Protein AF-A0A0E0GTB2-F1 (afdb_monomer_lite)

pLDDT: mean 70.26, std 20.54, range [19.84, 97.88]

Secondary structure (DSSP, 8-state):
------------------------------------------EEEEEE-TTB-SEEEEEEEEEEEEEETTTTEEEEEEEE--SS-TTTS-EEEEE--TTTB-THHHHHTSSSSEEE------SSPPPEEE-TT-GGGTSEEEEE--STTSTT-EESSGGGG-EEHHHHHHHHHHHHHHHHHH-GGGTTSEEEEEEETTHHHHHHHHHHHHHHTTTSS---EEEEEEEES---SSHHHHHTHHHHHHHTTSS-HHHHHHHHHHHTT-SSS--SHHHHHHHHHHHHHHTTS-SS-TTS-------PPPSSS--S-SHHHHHHHHT--HHHHHHHHHHHHHTSHHHHHHTTPPTTT-SS--SB-TT--EE---S-SHHHHHHHHHTT-EEEEEEETT-SSS-HHHHHHHHHTT-PPEEEEEEEEEETTEEEEEEEEETTTEEEEEE---TTS-GGGTHHHHHHTTS---------------------------------------EEEEE---TTSSSS-SS-EEEEEEEEEGGGTEEEEEEEE--SS-TTTS--EEEE-SSTTB-THHHHHHHTTS----------EEEE-GGGGGTHHHHHHHHHH-----------PPPPPGGGGSS-TT-TTS------S-----------TT-GGGTT-SSPPPPPPTTSTHHHHHHHHHHTTSHHHHHHTT--TTT-SS--TB--SSS------S--HHHHHHHHHTT--EEEEEETT-SSS-HHHHHHHHHHT-PPEEEEEEEEEETTEEEEEEEEESTTEEEEEETT--TTHHHH-HHHHHHHHHHHHTT--S--------------------EEEEE-TTB-SEEEEEEEEEEEEEETTTTEEEEEEEE--SS-TTTSPEEEEE-SSTTB-THHHHHHSSSSEEE------SSPPPEEE-TT-GGGTSEEEEE--STTSTT-B-SSGGGG-EEHHHHHHHHHHHHHHHHHH-GGGTTS-EEEEEESS--SSEEEES----HHHHHHTHHHHHHHTTSS-HHHHHHHHHHHTT-SSS-SSHHHHHHHHHHHHHHTTS-TT-TTSPPPPP-SSPPPPTT--HHHHHHHHTT--S-SSPPPTT-TTHHHHHHHHHHH-HHHHHHTTPPTTT-SS--SB-TTTS-EE-----SHHHHHHHHTTT--EE-------SS-----SSEETT-SSS-HHHHHHHHHHTTPPEEEEEEEEEETTEEEEEEEEEGGGEEEEEETT--S-HHHH-HHHHHHHHHHHHTT---

Radius of gyration: 40.36 Å; chains: 1; bounding box: 102×98×115 Å

InterPro domains:
  IPR001563 Peptidase S10, serine carboxypeptidase [PF00450] (50-444)
  IPR001563 Peptidase S10, serine carboxypeptidase [PF00450] (511-571)
  IPR001563 Peptidase S10, serine carboxypeptidase [PF00450] (631-813)
  IPR001563 Peptidase S10, serine carboxypeptidase [PF00450] (845-996)
  IPR001563 Peptidase S10, serine carboxypeptidase [PR00724] (131-143)
  IPR001563 Peptidase S10, serine carboxypeptidase [PR00724] (144-154)
  IPR001563 Peptidase S10, serine carboxypeptidase [PR00724] (179-204)
  IPR001563 Peptidase S10, serine carboxypeptidase [PR00724] (785-798)
  IPR001563 Peptidase S10, serine carboxypeptidase [PTHR11802] (47-445)
  IPR029058 Alpha/Beta hydrolase fold [G3DSA:3.40.50.1820] (40-307)
  IPR029058 Alpha/Beta hydrolase fold [G3DSA:3.40.50.1820] (500-570)
  IPR029058 Alpha/Beta hydrolase fold [G3DSA:3.40.50.1820] (571-614)
  IPR029058 Alpha/Beta hydrolase fold [G3DSA:3.40.50.1820] (835-1077)
  IPR029058 Alpha/Beta hydrolase fold [SSF53474] (42-444)
  IPR029058 Alpha/Beta hydrolase fold [SSF53474] (507-814)
  IPR029058 Alpha/Beta hydrolase fold [SSF53474] (837-1266)

Structure (mmCIF, N/CA/C/O backbone):
data_AF-A0A0E0GTB2-F1
#
_entry.id   AF-A0A0E0GTB2-F1
#
loop_
_atom_site.group_PDB
_atom_site.id
_atom_site.type_symbol
_atom_site.label_atom_id
_atom_site.label_alt_id
_atom_site.label_comp_id
_atom_site.label_asym_id
_atom_site.label_entity_id
_atom_site.label_seq_id
_atom_site.pdbx_PDB_ins_code
_atom_site.Cartn_x
_atom_site.Cartn_y
_atom_site.Cartn_z
_atom_site.occupancy
_atom_site.B_iso_or_equiv
_atom_site.auth_seq_id
_atom_site.auth_comp_id
_atom_site.auth_asym_id
_atom_site.auth_atom_id
_atom_site.pdbx_PDB_model_num
ATOM 1 N N . MET A 1 1 ? -42.560 -62.073 10.659 1.00 27.88 1 MET A N 1
ATOM 2 C CA . MET A 1 1 ? -41.202 -62.583 10.951 1.00 27.88 1 MET A CA 1
ATOM 3 C C . MET A 1 1 ? -40.389 -61.408 11.492 1.00 27.88 1 MET A C 1
ATOM 5 O O . MET A 1 1 ? -40.547 -60.334 10.932 1.00 27.88 1 MET A O 1
ATOM 9 N N . VAL A 1 2 ? -39.788 -61.471 12.693 1.00 25.89 2 VAL A N 1
ATOM 10 C CA . VAL A 1 2 ? -38.714 -62.403 13.148 1.00 25.89 2 VAL A CA 1
ATOM 11 C C . VAL A 1 2 ? -37.404 -62.015 12.456 1.00 25.89 2 VAL A C 1
ATOM 13 O O . VAL A 1 2 ? -37.395 -62.011 11.230 1.00 25.89 2 VAL A O 1
ATOM 16 N N . LEU A 1 3 ? -36.291 -61.706 13.132 1.00 22.95 3 LEU A N 1
ATOM 17 C CA . LEU A 1 3 ? -35.938 -61.477 14.561 1.00 22.95 3 LEU A CA 1
ATOM 18 C C . LEU A 1 3 ? -34.580 -60.697 14.487 1.00 22.95 3 LEU A C 1
ATOM 20 O O . LEU A 1 3 ? -33.897 -60.818 13.473 1.00 22.95 3 LEU A O 1
ATOM 24 N N . GLU A 1 4 ? -34.141 -59.773 15.350 1.00 27.67 4 GLU A N 1
ATOM 25 C CA . GLU A 1 4 ? -34.080 -59.757 16.823 1.00 27.67 4 GLU A CA 1
ATOM 26 C C . GLU A 1 4 ? -33.247 -60.936 17.396 1.00 27.67 4 GLU A C 1
ATOM 28 O O . GLU A 1 4 ? -33.248 -62.018 16.822 1.00 27.67 4 GLU A O 1
ATOM 33 N N . LEU A 1 5 ? -32.586 -60.730 18.550 1.00 29.67 5 LEU A N 1
ATOM 34 C CA . LEU A 1 5 ? -31.930 -61.755 19.397 1.00 29.67 5 LEU A CA 1
ATOM 35 C C . LEU A 1 5 ? -30.606 -62.354 18.852 1.00 29.67 5 LEU A C 1
ATOM 37 O O . LEU A 1 5 ? -30.409 -62.460 17.649 1.00 29.67 5 LEU A O 1
ATOM 41 N N . LEU A 1 6 ? -29.629 -62.788 19.666 1.00 30.23 6 LEU A N 1
ATOM 42 C CA . LEU A 1 6 ? -29.334 -62.677 21.120 1.00 30.23 6 LEU A CA 1
ATOM 43 C C . LEU A 1 6 ? -27.781 -62.767 21.274 1.00 30.23 6 LEU A C 1
ATOM 45 O O . LEU A 1 6 ? -27.097 -62.845 20.259 1.00 30.23 6 LEU A O 1
ATOM 49 N N . THR A 1 7 ? -27.087 -62.684 22.418 1.00 28.75 7 THR A N 1
ATOM 50 C CA . THR A 1 7 ? -27.225 -63.230 23.797 1.00 28.75 7 THR A CA 1
ATOM 51 C C . THR A 1 7 ? -26.357 -62.386 24.763 1.00 28.75 7 THR A C 1
ATOM 53 O O . THR A 1 7 ? -25.374 -61.828 24.289 1.00 28.75 7 THR A O 1
ATOM 56 N N . MET A 1 8 ? -26.494 -62.291 26.098 1.00 26.95 8 MET A N 1
ATOM 57 C CA . MET A 1 8 ? -27.430 -62.724 27.171 1.00 26.95 8 MET A CA 1
ATOM 58 C C . MET A 1 8 ? -27.003 -61.957 28.476 1.00 26.95 8 MET A C 1
ATOM 60 O O . MET A 1 8 ? -26.017 -61.231 28.421 1.00 26.95 8 MET A O 1
ATOM 64 N N . ALA A 1 9 ? -27.628 -62.005 29.669 1.00 25.58 9 ALA A N 1
ATOM 65 C CA . ALA A 1 9 ? -28.640 -62.899 30.258 1.00 25.58 9 ALA A CA 1
ATOM 66 C C . ALA A 1 9 ? -29.547 -62.192 31.311 1.00 25.58 9 ALA A C 1
ATOM 68 O O . ALA A 1 9 ? -29.126 -61.207 31.898 1.00 25.58 9 ALA A O 1
ATOM 69 N N . ALA A 1 10 ? -30.732 -62.782 31.571 1.00 27.25 10 ALA A N 1
ATOM 70 C CA . ALA A 1 10 ? -31.479 -62.941 32.852 1.00 27.25 10 ALA A CA 1
ATOM 71 C C . ALA A 1 10 ? -31.455 -61.815 33.938 1.00 27.25 10 ALA A C 1
ATOM 73 O O . ALA A 1 10 ? -30.392 -61.394 34.365 1.00 27.25 10 ALA A O 1
ATOM 74 N N . HIS A 1 11 ? -32.566 -61.387 34.582 1.00 26.95 11 HIS A N 1
ATOM 75 C CA . HIS A 1 11 ? -33.835 -62.075 34.959 1.00 26.95 11 HIS A CA 1
ATOM 76 C C . HIS A 1 11 ? -34.868 -61.042 35.571 1.00 26.95 11 HIS A C 1
ATOM 78 O O . HIS A 1 11 ? -34.534 -59.866 35.601 1.00 26.95 11 HIS A O 1
ATOM 84 N N . ARG A 1 12 ? -36.099 -61.296 36.097 1.00 27.23 12 ARG A N 1
ATOM 85 C CA . ARG A 1 12 ? -36.894 -62.526 36.391 1.00 27.23 12 ARG A CA 1
ATOM 86 C C . ARG A 1 12 ? -38.449 -62.412 36.215 1.00 27.23 12 ARG A C 1
ATOM 88 O O . ARG A 1 12 ? -38.920 -62.692 35.122 1.00 27.23 12 ARG A O 1
ATOM 95 N N . VAL A 1 13 ? -39.236 -62.149 37.282 1.00 28.22 13 VAL A N 1
ATOM 96 C CA . VAL A 1 13 ? -40.720 -62.328 37.479 1.00 28.22 13 VAL A CA 1
ATOM 97 C C . VAL A 1 13 ? -41.181 -61.408 38.649 1.00 28.22 13 VAL A C 1
ATOM 99 O O . VAL A 1 13 ? -40.336 -61.149 39.499 1.00 28.22 13 VAL A O 1
ATOM 102 N N . GLY A 1 14 ? -42.426 -60.912 38.845 1.00 25.09 14 GLY A N 1
ATOM 103 C CA . GLY A 1 14 ? -43.698 -60.917 38.073 1.00 25.09 14 GLY A CA 1
ATOM 104 C C . GLY A 1 14 ? -44.987 -60.893 38.965 1.00 25.09 14 GLY A C 1
ATOM 105 O O . GLY A 1 14 ? -44.899 -61.277 40.125 1.00 25.09 14 GLY A O 1
ATOM 106 N N . ARG A 1 15 ? -46.172 -60.535 38.398 1.00 27.17 15 ARG A N 1
ATOM 107 C CA . ARG A 1 15 ? -47.558 -60.416 39.001 1.00 27.17 15 ARG A CA 1
ATOM 108 C C . ARG A 1 15 ? -47.811 -59.172 39.903 1.00 27.17 15 ARG A C 1
ATOM 110 O O . ARG A 1 15 ? -46.944 -58.812 40.681 1.00 27.17 15 ARG A O 1
ATOM 117 N N . CYS A 1 16 ? -48.842 -58.327 39.680 1.00 23.19 16 CYS A N 1
ATOM 118 C CA . CYS A 1 16 ? -50.318 -58.430 39.910 1.00 23.19 16 CYS A CA 1
ATOM 119 C C . CYS A 1 16 ? -50.726 -58.502 41.403 1.00 23.19 16 CYS A C 1
ATOM 121 O O . CYS A 1 16 ? -50.094 -59.259 42.125 1.00 23.19 16 CYS A O 1
ATOM 123 N N . MET A 1 17 ? -51.808 -57.894 41.929 1.00 26.00 17 MET A N 1
ATOM 124 C CA . MET A 1 17 ? -52.793 -56.848 41.526 1.00 26.00 17 MET A CA 1
ATOM 125 C C . MET A 1 17 ? -53.759 -56.652 42.740 1.00 26.00 17 MET A C 1
ATOM 127 O O . MET A 1 17 ? -53.984 -57.651 43.415 1.00 26.00 17 MET A O 1
ATOM 131 N N . LEU A 1 18 ? -54.358 -55.457 42.978 1.00 26.78 18 LEU A N 1
ATOM 132 C CA . LEU A 1 18 ? -55.749 -55.191 43.487 1.00 26.78 18 LEU A CA 1
ATOM 133 C C . LEU A 1 18 ? -55.927 -54.023 44.507 1.00 26.78 18 LEU A C 1
ATOM 135 O O . LEU A 1 18 ? -55.337 -54.024 45.578 1.00 26.78 18 LEU A O 1
ATOM 139 N N . LEU A 1 19 ? -56.909 -53.159 44.188 1.00 26.16 19 LEU A N 1
ATOM 140 C CA . LEU A 1 19 ? -57.889 -52.460 45.059 1.00 26.16 19 LEU A CA 1
ATOM 141 C C . LEU A 1 19 ? -57.499 -51.318 46.045 1.00 26.16 19 LEU A C 1
ATOM 143 O O . LEU A 1 19 ? -56.348 -51.007 46.315 1.00 26.16 19 LEU A O 1
ATOM 147 N N . GLN A 1 20 ? -58.563 -50.617 46.461 1.00 28.20 20 GLN A N 1
ATOM 148 C CA . GLN A 1 20 ? -58.746 -49.248 46.999 1.00 28.20 20 GLN A CA 1
ATOM 149 C C . GLN A 1 20 ? -59.706 -49.312 48.232 1.00 28.20 20 GLN A C 1
ATOM 151 O O . GLN A 1 20 ? -60.254 -50.396 48.447 1.00 28.20 20 GLN A O 1
ATOM 156 N N . PRO A 1 21 ? -60.156 -48.213 48.903 1.00 47.59 21 PRO A N 1
ATOM 157 C CA . PRO A 1 21 ? -59.583 -46.898 49.310 1.00 47.59 21 PRO A CA 1
ATOM 158 C C . PRO A 1 21 ? -59.971 -46.603 50.820 1.00 47.59 21 PRO A C 1
ATOM 160 O O . PRO A 1 21 ? -59.953 -47.580 51.566 1.00 47.59 21 PRO A O 1
ATOM 163 N N . PRO A 1 22 ? -60.437 -45.420 51.348 1.00 50.75 22 PRO A N 1
ATOM 164 C CA . PRO A 1 22 ? -60.304 -43.978 50.999 1.00 50.75 22 PRO A CA 1
ATOM 165 C C . PRO A 1 22 ? -60.128 -42.942 52.187 1.00 50.75 22 PRO A C 1
ATOM 167 O O . PRO A 1 22 ? -60.249 -43.288 53.354 1.00 50.75 22 PRO A O 1
ATOM 170 N N . ARG A 1 23 ? -60.077 -41.630 51.829 1.00 34.75 23 ARG A N 1
ATOM 171 C CA . ARG A 1 23 ? -60.582 -40.386 52.523 1.00 34.75 23 ARG A CA 1
ATOM 172 C C . ARG A 1 23 ? -59.773 -39.597 53.600 1.00 34.75 23 ARG A C 1
ATOM 174 O O . ARG A 1 23 ? -59.621 -40.063 54.714 1.00 34.75 23 ARG A O 1
ATOM 181 N N . LEU A 1 24 ? -59.564 -38.297 53.268 1.00 32.06 24 LEU A N 1
ATOM 182 C CA . LEU A 1 24 ? -59.537 -37.037 54.080 1.00 32.06 24 LEU A CA 1
ATOM 183 C C . LEU A 1 24 ? -58.526 -36.900 55.253 1.00 32.06 24 LEU A C 1
ATOM 185 O O . LEU A 1 24 ? -58.187 -37.880 55.891 1.00 32.06 24 LEU A O 1
ATOM 189 N N . ALA A 1 25 ? -58.022 -35.714 55.642 1.00 30.59 25 ALA A N 1
ATOM 190 C CA . ALA A 1 25 ? -58.088 -34.320 55.133 1.00 30.59 25 ALA A CA 1
ATOM 191 C C . ALA A 1 25 ? -56.631 -33.740 55.080 1.00 30.59 25 ALA A C 1
ATOM 193 O O . ALA A 1 25 ? -55.696 -34.512 55.250 1.00 30.59 25 ALA A O 1
ATOM 194 N N . THR A 1 26 ? -56.266 -32.472 54.822 1.00 33.72 26 THR A N 1
ATOM 195 C CA . THR A 1 26 ? -56.900 -31.142 54.990 1.00 33.72 26 THR A CA 1
ATOM 196 C C . THR A 1 26 ? -56.107 -30.127 54.146 1.00 33.72 26 THR A C 1
ATOM 198 O O . THR A 1 26 ? -54.883 -30.183 54.202 1.00 33.72 26 THR A O 1
ATOM 201 N N . CYS A 1 27 ? -56.728 -29.197 53.398 1.00 31.20 27 CYS A N 1
ATOM 202 C CA . CYS A 1 27 ? -55.961 -28.169 52.659 1.00 31.20 27 CYS A CA 1
ATOM 203 C C . CYS A 1 27 ? -56.794 -26.943 52.197 1.00 31.20 27 CYS A C 1
ATOM 205 O O . CYS A 1 27 ? -57.040 -26.779 51.005 1.00 31.20 27 CYS A O 1
ATOM 207 N N . VAL A 1 28 ? -57.241 -26.075 53.121 1.00 41.31 28 VAL A N 1
ATOM 208 C CA . VAL A 1 28 ? -57.854 -24.765 52.784 1.00 41.31 28 VAL A CA 1
ATOM 209 C C . VAL A 1 28 ? -57.430 -23.678 53.784 1.00 41.31 28 VAL A C 1
ATOM 211 O O . VAL A 1 28 ? -58.126 -23.422 54.760 1.00 41.31 28 VAL A O 1
ATOM 214 N N . LEU A 1 29 ? -56.288 -23.035 53.525 1.00 39.75 29 LEU A N 1
ATOM 215 C CA . LEU A 1 29 ? -55.985 -21.634 53.866 1.00 39.75 29 LEU A CA 1
ATOM 216 C C . LEU A 1 29 ? -54.741 -21.190 53.061 1.00 39.75 29 LEU A C 1
ATOM 218 O O . LEU A 1 29 ? -54.110 -22.025 52.420 1.00 39.75 29 LEU A O 1
ATOM 222 N N . PHE A 1 30 ? -54.407 -19.894 53.070 1.00 36.19 30 PHE A N 1
ATOM 223 C CA . PHE A 1 30 ? -53.343 -19.276 52.247 1.00 36.19 30 PHE A CA 1
ATOM 224 C C . PHE A 1 30 ? -53.576 -19.249 50.721 1.00 36.19 30 PHE A C 1
ATOM 226 O O . PHE A 1 30 ? -52.642 -19.290 49.926 1.00 36.19 30 PHE A O 1
ATOM 233 N N . LEU A 1 31 ? -54.823 -19.012 50.309 1.00 42.84 31 LEU A N 1
ATOM 234 C CA . LEU A 1 31 ? -55.091 -18.184 49.127 1.00 42.84 31 LEU A CA 1
ATOM 235 C C . LEU A 1 31 ? -55.251 -16.729 49.595 1.00 42.84 31 LEU A C 1
ATOM 237 O O . LEU A 1 31 ? -56.334 -16.402 50.068 1.00 42.84 31 LEU A O 1
ATOM 241 N N . LEU A 1 32 ? -54.182 -15.912 49.519 1.00 46.91 32 LEU A N 1
ATOM 242 C CA . LEU A 1 32 ? -54.175 -14.425 49.423 1.00 46.91 32 LEU A CA 1
ATOM 243 C C . LEU A 1 32 ? -52.769 -13.809 49.664 1.00 46.91 32 LEU A C 1
ATOM 245 O O . LEU A 1 32 ? -52.569 -13.025 50.582 1.00 46.91 32 LEU A O 1
ATOM 249 N N . LEU A 1 33 ? -51.791 -14.176 48.831 1.00 41.38 33 LEU A N 1
ATOM 250 C CA . LEU A 1 33 ? -50.590 -13.405 48.432 1.00 41.38 33 LEU A CA 1
ATOM 251 C C . LEU A 1 33 ? -49.922 -14.270 47.337 1.00 41.38 33 LEU A C 1
ATOM 253 O O . LEU A 1 33 ? -49.753 -15.465 47.582 1.00 41.38 33 LEU A O 1
ATOM 257 N N . PRO A 1 34 ? -49.638 -13.754 46.123 1.00 38.62 34 PRO A N 1
ATOM 258 C CA . PRO A 1 34 ? -48.756 -12.605 45.945 1.00 38.62 34 PRO A CA 1
ATOM 259 C C . PRO A 1 34 ? -49.259 -11.557 44.931 1.00 38.62 34 PRO A C 1
ATOM 261 O O . PRO A 1 34 ? -49.340 -11.792 43.728 1.00 38.62 34 PRO A O 1
ATOM 264 N N . LEU A 1 35 ? -49.470 -10.342 45.428 1.00 44.25 35 LEU A N 1
ATOM 265 C CA . LEU A 1 35 ? -49.082 -9.120 44.719 1.00 44.25 35 LEU A CA 1
ATOM 266 C C . LEU A 1 35 ? -47.790 -8.619 45.388 1.00 44.25 35 LEU A C 1
ATOM 268 O O . LEU A 1 35 ? -47.546 -8.972 46.541 1.00 44.25 35 LEU A O 1
ATOM 272 N N . LEU A 1 36 ? -46.992 -7.810 44.681 1.00 39.97 36 LEU A N 1
ATOM 273 C CA . LEU A 1 36 ? -45.610 -7.422 45.034 1.00 39.97 36 LEU A CA 1
ATOM 274 C C . LEU A 1 36 ? -44.546 -8.515 44.788 1.00 39.97 36 LEU A C 1
ATOM 276 O O . LEU A 1 36 ? -43.891 -9.007 45.703 1.00 39.97 36 LEU A O 1
ATOM 280 N N . LEU A 1 37 ? -44.304 -8.807 43.508 1.00 34.34 37 LEU A N 1
ATOM 281 C CA . LEU A 1 37 ? -42.946 -9.050 43.007 1.00 34.34 37 LEU A CA 1
ATOM 282 C C . LEU A 1 37 ? -42.541 -7.828 42.158 1.00 34.34 37 LEU A C 1
ATOM 284 O O . LEU A 1 37 ? -43.410 -7.297 41.459 1.00 34.34 37 LEU A O 1
ATOM 288 N N . PRO A 1 38 ? -41.281 -7.351 42.206 1.00 35.78 38 PRO A N 1
ATOM 289 C CA . PRO A 1 38 ? -40.823 -6.261 41.345 1.00 35.78 38 PRO A CA 1
ATOM 290 C C . PRO A 1 38 ? -40.918 -6.614 39.855 1.00 35.78 38 PRO A C 1
ATOM 292 O O . PRO A 1 38 ? -40.890 -7.786 39.476 1.00 35.78 38 PRO A O 1
ATOM 295 N N . CYS A 1 39 ? -40.997 -5.593 39.001 1.00 29.55 39 CYS A N 1
ATOM 296 C CA . CYS A 1 39 ? -40.981 -5.775 37.551 1.00 29.55 39 CYS A CA 1
ATOM 297 C C . CYS A 1 39 ? -39.612 -6.326 37.109 1.00 29.55 39 CYS A C 1
ATOM 299 O O . CYS A 1 39 ? -38.608 -5.621 37.202 1.00 29.55 39 CYS A O 1
ATOM 301 N N . SER A 1 40 ? -39.567 -7.583 36.660 1.00 37.06 40 SER A N 1
ATOM 302 C CA . SER A 1 40 ? -38.350 -8.209 36.124 1.00 37.06 40 SER A CA 1
ATOM 303 C C . SER A 1 40 ? -38.022 -7.648 34.734 1.00 37.06 40 SER A C 1
ATOM 305 O O . SER A 1 40 ? -38.930 -7.321 33.963 1.00 37.06 40 SER A O 1
ATOM 307 N N . ALA A 1 41 ? -36.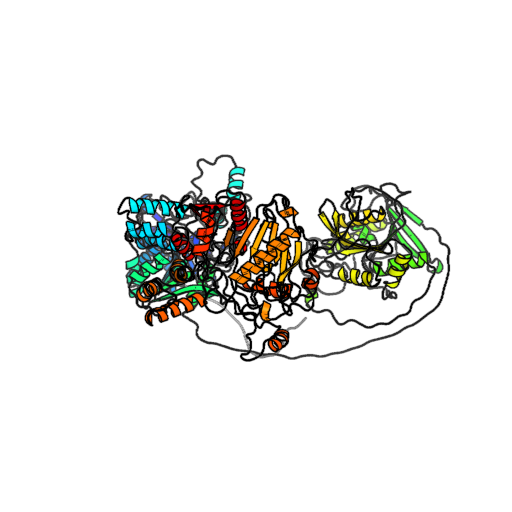732 -7.497 34.424 1.00 46.50 41 ALA A N 1
ATOM 308 C CA . ALA A 1 41 ? -36.284 -6.832 33.206 1.00 46.50 41 ALA A CA 1
ATOM 309 C C . ALA A 1 41 ? -36.746 -7.562 31.932 1.00 46.50 41 ALA A C 1
ATOM 311 O O . ALA A 1 41 ? -36.651 -8.781 31.802 1.00 46.50 41 ALA A O 1
ATOM 312 N N . SER A 1 42 ? -37.221 -6.796 30.946 1.00 55.38 42 SER A N 1
ATOM 313 C CA . SER A 1 42 ? -37.676 -7.340 29.664 1.00 55.38 42 SER A CA 1
ATOM 314 C C . SER A 1 42 ? -36.485 -7.576 28.726 1.00 55.38 42 SER A C 1
ATOM 316 O O . SER A 1 42 ? -36.210 -6.769 27.835 1.00 55.38 42 SER A O 1
ATOM 318 N N . SER A 1 43 ? -35.761 -8.677 28.945 1.00 71.69 43 SER A N 1
ATOM 319 C CA . SER A 1 43 ? -34.797 -9.215 27.977 1.00 71.69 43 SER A CA 1
ATOM 320 C C . SER A 1 43 ? -35.498 -10.068 26.909 1.00 71.69 43 SER A C 1
ATOM 322 O O . SER A 1 43 ? -36.673 -10.437 27.026 1.00 71.69 43 SER A O 1
ATOM 324 N N . SER A 1 44 ? -34.814 -10.340 25.798 1.00 82.94 44 SER A N 1
ATOM 325 C CA . SER A 1 44 ? -35.336 -11.166 24.706 1.00 82.94 44 SER A CA 1
ATOM 326 C C . SER A 1 44 ? -34.217 -11.785 23.877 1.00 82.94 44 SER A C 1
ATOM 328 O O . SER A 1 44 ? -33.399 -11.077 23.295 1.00 82.94 44 SER A O 1
ATOM 330 N N . VAL A 1 45 ? -34.233 -13.116 23.764 1.00 92.31 45 VAL A N 1
ATOM 331 C CA . VAL A 1 45 ? -33.280 -13.876 22.943 1.00 92.31 45 VAL A CA 1
ATOM 332 C C . VAL A 1 45 ? -33.676 -13.802 21.468 1.00 92.31 45 VAL A C 1
ATOM 334 O O . VAL A 1 45 ? -34.759 -14.230 21.059 1.00 92.31 45 VAL A O 1
ATOM 337 N N . ILE A 1 46 ? -32.772 -13.275 20.651 1.00 94.38 46 ILE A N 1
ATOM 338 C CA . ILE A 1 46 ? -32.939 -13.044 19.221 1.00 94.38 46 ILE A CA 1
ATOM 339 C C . ILE A 1 46 ? -32.330 -14.218 18.451 1.00 94.38 46 ILE A C 1
ATOM 341 O O . ILE A 1 46 ? -31.135 -14.484 18.525 1.00 94.38 46 ILE A O 1
ATOM 345 N N . THR A 1 47 ? -33.153 -14.934 17.681 1.00 92.81 47 THR A N 1
ATOM 346 C CA . THR A 1 47 ? -32.699 -16.093 16.882 1.00 92.81 47 THR A CA 1
ATOM 347 C C . THR A 1 47 ? -32.486 -15.778 15.404 1.00 92.81 47 THR A C 1
ATOM 349 O O . THR A 1 47 ? -31.812 -16.539 14.715 1.00 92.81 47 THR A O 1
ATOM 352 N N . HIS A 1 48 ? -33.054 -14.678 14.911 1.00 94.06 48 HIS A N 1
ATOM 353 C CA . HIS A 1 48 ? -33.012 -14.249 13.514 1.00 94.06 48 HIS A CA 1
ATOM 354 C C . HIS A 1 48 ? -32.957 -12.719 13.471 1.00 94.06 48 HIS A C 1
ATOM 356 O O . HIS A 1 48 ? -33.665 -12.063 14.236 1.00 94.06 48 HIS A O 1
ATOM 362 N N . LEU A 1 49 ? -32.161 -12.155 12.560 1.00 94.94 49 LEU A N 1
ATOM 363 C CA . LEU A 1 49 ? -32.091 -10.712 12.321 1.00 94.94 49 LEU A CA 1
ATOM 364 C C . LEU A 1 49 ? -32.382 -10.393 10.848 1.00 94.94 49 LEU A C 1
ATOM 366 O O . LEU A 1 49 ? -31.826 -11.055 9.969 1.00 94.94 49 LEU A O 1
ATOM 370 N N . PRO A 1 50 ? -33.193 -9.362 10.549 1.00 93.88 50 PRO A N 1
ATOM 371 C CA . PRO A 1 50 ? -33.360 -8.855 9.191 1.00 93.88 50 PRO A CA 1
ATOM 372 C C . PRO A 1 50 ? -32.007 -8.541 8.535 1.00 93.88 50 PRO A C 1
ATOM 374 O O . PRO A 1 50 ? -31.127 -7.951 9.155 1.00 93.88 50 PRO A O 1
ATOM 377 N N . GLY A 1 51 ? -31.817 -8.954 7.282 1.00 90.25 51 GLY A N 1
ATOM 378 C CA . GLY A 1 51 ? -30.554 -8.770 6.554 1.00 90.25 51 GLY A CA 1
ATOM 379 C C . GLY A 1 51 ? -29.449 -9.785 6.886 1.00 90.25 51 GLY A C 1
ATOM 380 O O . GLY A 1 51 ? -28.508 -9.899 6.103 1.00 90.25 51 GLY A O 1
ATOM 381 N N . PHE A 1 52 ? -29.563 -10.565 7.969 1.00 93.19 52 PHE A N 1
ATOM 382 C CA . PHE A 1 52 ? -28.704 -11.726 8.230 1.00 93.19 52 PHE A CA 1
ATOM 383 C C . PHE A 1 52 ? -29.337 -12.987 7.615 1.00 93.19 52 PHE A C 1
ATOM 385 O O . PHE A 1 52 ? -30.543 -13.207 7.727 1.00 93.19 52 PHE A O 1
ATOM 392 N N . HIS A 1 53 ? -28.550 -13.826 6.937 1.00 90.62 53 HIS A N 1
ATOM 393 C CA . HIS A 1 53 ? -29.095 -14.997 6.242 1.00 90.62 53 HIS A CA 1
ATOM 394 C C . HIS A 1 53 ? -29.276 -16.205 7.178 1.00 90.62 53 HIS A C 1
ATOM 396 O O . HIS A 1 53 ? -28.320 -16.921 7.480 1.00 90.62 53 HIS A O 1
ATOM 402 N N . GLY A 1 54 ? -30.528 -16.482 7.551 1.00 91.00 54 GLY A N 1
ATOM 403 C CA . GLY A 1 54 ? -30.921 -17.651 8.343 1.00 91.00 54 GLY A CA 1
ATOM 404 C C . GLY A 1 54 ? -30.933 -17.393 9.852 1.00 91.00 54 GLY A C 1
ATOM 405 O O . GLY A 1 54 ? -31.011 -16.250 10.303 1.00 91.00 54 GLY A O 1
ATOM 406 N N . ARG A 1 55 ? -30.890 -18.473 10.639 1.00 92.38 55 ARG A N 1
ATOM 407 C CA . ARG A 1 55 ? -30.759 -18.402 12.101 1.00 92.38 55 ARG A CA 1
ATOM 408 C C . ARG A 1 55 ? -29.358 -17.903 12.469 1.00 92.38 55 ARG A C 1
ATOM 410 O O . ARG A 1 55 ? -28.384 -18.319 11.843 1.00 92.38 55 ARG A O 1
ATOM 417 N N . LEU A 1 56 ? -29.251 -17.057 13.492 1.00 93.62 56 LEU A N 1
ATOM 418 C CA . LEU A 1 56 ? -27.956 -16.622 14.021 1.00 93.62 56 LEU A CA 1
ATOM 419 C C . LEU A 1 56 ? -27.146 -17.836 14.530 1.00 93.62 56 LEU A C 1
ATOM 421 O O . LEU A 1 56 ? -27.720 -18.689 15.216 1.00 93.62 56 LEU A O 1
ATOM 425 N N . PRO A 1 57 ? -25.838 -17.934 14.214 1.00 92.31 57 PRO A N 1
ATOM 426 C CA . PRO A 1 57 ? -24.980 -19.020 14.696 1.00 92.31 57 PRO A CA 1
ATOM 427 C C . PRO A 1 57 ? -24.516 -18.822 16.152 1.00 92.31 57 PRO A C 1
ATOM 429 O O . PRO A 1 57 ? -24.080 -19.777 16.784 1.00 92.31 57 PRO A O 1
ATOM 432 N N . PHE A 1 58 ? -24.651 -17.604 16.684 1.00 93.69 58 PHE A N 1
ATOM 433 C CA . PHE A 1 58 ? -24.372 -17.213 18.067 1.00 93.69 58 PHE A CA 1
ATOM 434 C C . PHE A 1 58 ? -25.678 -16.880 18.808 1.00 93.69 58 PHE A C 1
ATOM 436 O O . PHE A 1 58 ? -26.696 -16.557 18.189 1.00 93.69 58 PHE A O 1
ATOM 443 N N . HIS A 1 59 ? -25.654 -16.933 20.140 1.00 95.00 59 HIS A N 1
ATOM 444 C CA . HIS A 1 59 ? -26.751 -16.440 20.975 1.00 95.00 59 HIS A CA 1
ATOM 445 C C . HIS A 1 59 ? -26.658 -14.915 21.080 1.00 95.00 59 HIS A C 1
ATOM 447 O O . HIS A 1 59 ? -25.650 -14.399 21.555 1.00 95.00 59 HIS A O 1
ATOM 453 N N . LEU A 1 60 ? -27.712 -14.211 20.668 1.00 96.62 60 LEU A N 1
ATOM 454 C CA . LEU A 1 60 ? -27.888 -12.776 20.874 1.00 96.62 60 LEU A CA 1
ATOM 455 C C . LEU A 1 60 ? -29.100 -12.551 21.777 1.00 96.62 60 LEU A C 1
ATOM 457 O O . LEU A 1 60 ? -30.164 -13.115 21.536 1.00 96.62 60 LEU A O 1
ATOM 461 N N . GLU A 1 61 ? -28.957 -11.675 22.756 1.00 96.62 61 GLU A N 1
ATOM 462 C CA . GLU A 1 61 ? -30.026 -11.183 23.615 1.00 96.62 61 GLU A CA 1
ATOM 463 C C . GLU A 1 61 ? -30.037 -9.652 23.572 1.00 96.62 61 GLU A C 1
ATOM 465 O O . GLU A 1 61 ? -28.988 -9.012 23.485 1.00 96.62 61 GLU A O 1
ATOM 470 N N . THR A 1 62 ? -31.222 -9.050 23.610 1.00 97.25 62 THR A N 1
ATOM 471 C CA . THR A 1 62 ? -31.388 -7.595 23.722 1.00 97.25 62 THR A CA 1
ATOM 472 C C . THR A 1 62 ? -32.411 -7.254 24.791 1.00 97.25 62 THR A C 1
ATOM 474 O O . THR A 1 62 ? -33.390 -7.984 24.962 1.00 97.25 62 THR A O 1
ATOM 477 N N . GLY A 1 63 ? -32.233 -6.128 25.476 1.00 96.19 63 GLY A N 1
ATOM 478 C CA . GLY A 1 63 ? -33.154 -5.698 26.524 1.00 96.19 63 GLY A CA 1
ATOM 479 C C . GLY A 1 63 ? -32.890 -4.286 27.034 1.00 96.19 63 GLY A C 1
ATOM 480 O O . GLY A 1 63 ? -31.966 -3.603 26.592 1.00 96.19 63 GLY A O 1
ATOM 481 N N . TYR A 1 64 ? -33.719 -3.870 27.988 1.00 97.12 64 TYR A N 1
ATOM 482 C CA . TYR A 1 64 ? -33.625 -2.588 28.688 1.00 97.12 64 TYR A CA 1
ATOM 483 C C . TYR A 1 64 ? -33.444 -2.807 30.192 1.00 97.12 64 TYR A C 1
ATOM 485 O O . TYR A 1 64 ? -34.065 -3.706 30.761 1.00 97.12 64 TYR A O 1
ATOM 493 N N . VAL A 1 65 ? -32.637 -1.961 30.837 1.00 97.12 65 VAL A N 1
ATOM 494 C CA . VAL A 1 65 ? -32.465 -1.929 32.299 1.00 97.12 65 VAL A CA 1
ATOM 495 C C . VAL A 1 65 ? -32.633 -0.493 32.798 1.00 97.12 65 VAL A C 1
ATOM 497 O O . VAL A 1 65 ? -31.936 0.412 32.338 1.00 97.12 65 VAL A O 1
ATOM 500 N N . GLY A 1 66 ? -33.547 -0.288 33.751 1.00 96.25 66 GLY A N 1
ATOM 501 C CA . GLY A 1 66 ? -33.791 1.012 34.385 1.00 96.25 66 GLY A CA 1
ATOM 502 C C . GLY A 1 66 ? -32.706 1.384 35.391 1.00 96.25 66 GLY A C 1
ATOM 503 O O . GLY A 1 66 ? -32.537 0.695 36.400 1.00 96.25 66 GLY A O 1
ATOM 504 N N . VAL A 1 67 ? -31.985 2.473 35.126 1.00 95.75 67 VAL A N 1
ATOM 505 C CA . VAL A 1 67 ? -30.822 2.935 35.909 1.00 95.75 67 VAL A CA 1
ATOM 506 C C . VAL A 1 67 ? -31.109 4.160 36.779 1.00 95.75 67 VAL A C 1
ATOM 508 O O . VAL A 1 67 ? -30.368 4.399 37.728 1.00 95.75 67 VAL A O 1
ATOM 511 N N . ASP A 1 68 ? -32.186 4.890 36.490 1.00 93.56 68 ASP A N 1
ATOM 512 C CA . ASP A 1 68 ? -32.745 5.944 37.340 1.00 93.56 68 ASP A CA 1
ATOM 513 C C . ASP A 1 68 ? -34.279 5.897 37.255 1.00 93.56 68 ASP A C 1
ATOM 515 O O . ASP A 1 68 ? -34.855 5.843 36.166 1.00 93.56 68 ASP A O 1
ATOM 519 N N . GLU A 1 69 ? -34.925 5.879 38.416 1.00 91.44 69 GLU A N 1
ATOM 520 C CA . GLU A 1 69 ? -36.373 5.746 38.581 1.00 91.44 69 GLU A CA 1
ATOM 521 C C . GLU A 1 69 ? -37.074 7.110 38.727 1.00 91.44 69 GLU A C 1
ATOM 523 O O . GLU A 1 69 ? -38.266 7.192 38.445 1.00 91.44 69 GLU A O 1
ATOM 528 N N . GLU A 1 70 ? -36.355 8.192 39.069 1.00 91.12 70 GLU A N 1
ATOM 529 C CA . GLU A 1 70 ? -36.917 9.553 39.121 1.00 91.12 70 GLU A CA 1
ATOM 530 C C . GLU A 1 70 ? -37.134 10.107 37.706 1.00 91.12 70 GLU A C 1
ATOM 532 O O . GLU A 1 70 ? -38.212 10.604 37.380 1.00 91.12 70 GLU A O 1
ATOM 537 N N . THR A 1 71 ? -36.128 9.976 36.835 1.00 93.06 71 THR A N 1
ATOM 538 C CA . THR A 1 71 ? -36.216 10.437 35.436 1.00 93.06 71 THR A CA 1
ATOM 539 C C . THR A 1 71 ? -36.743 9.375 34.466 1.00 93.06 71 THR A C 1
ATOM 541 O O . THR A 1 71 ? -36.955 9.662 33.283 1.00 93.06 71 THR A O 1
ATOM 544 N N . GLY A 1 72 ? -36.956 8.143 34.942 1.00 94.00 72 GLY A N 1
ATOM 545 C CA . GLY A 1 72 ? -37.338 7.002 34.110 1.00 94.00 72 GLY A CA 1
ATOM 546 C C . GLY A 1 72 ? -36.301 6.712 33.022 1.00 94.00 72 GLY A C 1
ATOM 547 O O . GLY A 1 72 ? -36.659 6.612 31.848 1.00 94.00 72 GLY A O 1
ATOM 548 N N . THR A 1 73 ? -35.020 6.650 33.398 1.00 96.75 73 THR A N 1
ATOM 549 C CA . THR A 1 73 ? -33.908 6.381 32.475 1.00 96.75 73 THR A CA 1
ATOM 550 C C . THR A 1 73 ? -33.661 4.885 32.331 1.00 96.75 73 THR A C 1
ATOM 552 O O . THR A 1 73 ? -33.374 4.194 33.311 1.00 96.75 73 THR A O 1
ATOM 555 N N . GLU A 1 74 ? -33.689 4.394 31.092 1.00 97.50 74 GLU A N 1
ATOM 556 C CA . GLU A 1 74 ? -33.398 3.006 30.736 1.00 97.50 74 GLU A CA 1
ATOM 557 C C . GLU A 1 74 ? -32.274 2.923 29.694 1.00 97.50 74 GLU A C 1
ATOM 559 O O . GLU A 1 74 ? -32.335 3.559 28.635 1.00 97.50 74 GLU A O 1
ATOM 564 N N . LEU A 1 75 ? -31.261 2.097 29.975 1.00 97.62 75 LEU A N 1
ATOM 565 C CA . LEU A 1 75 ? -30.190 1.797 29.023 1.00 97.62 75 LEU A CA 1
ATOM 566 C C . LEU A 1 75 ? -30.494 0.507 28.251 1.00 97.62 75 LEU A C 1
ATOM 568 O O . LEU A 1 75 ? -30.940 -0.486 28.833 1.00 97.62 75 LEU A O 1
ATOM 572 N N . PHE A 1 76 ? -30.233 0.530 26.946 1.00 97.88 76 PHE A N 1
ATOM 573 C CA . PHE A 1 76 ? -30.391 -0.592 26.026 1.00 97.88 76 PHE A CA 1
ATOM 574 C C . PHE A 1 76 ? -29.076 -1.356 25.838 1.00 97.88 76 PHE A C 1
ATOM 576 O O . PHE A 1 76 ? -28.004 -0.750 25.760 1.00 97.88 76 PHE A O 1
ATOM 583 N N . TYR A 1 77 ? -29.152 -2.682 25.724 1.00 97.88 77 TYR A N 1
ATOM 584 C CA . TYR A 1 77 ? -27.979 -3.534 25.525 1.00 97.88 77 TYR A CA 1
ATOM 585 C C . TYR A 1 77 ? -28.166 -4.598 24.441 1.00 97.88 77 TYR A C 1
ATOM 587 O O . TYR A 1 77 ? -29.279 -5.037 24.142 1.00 97.88 77 TYR A O 1
ATOM 595 N N . TYR A 1 78 ? -27.029 -5.049 23.914 1.00 97.75 78 TYR A N 1
ATOM 596 C CA . TYR A 1 78 ? -26.878 -6.216 23.052 1.00 97.75 78 TYR A CA 1
ATOM 597 C C . TYR A 1 78 ? -25.905 -7.160 23.767 1.00 97.75 78 TYR A C 1
ATOM 599 O O . TYR A 1 78 ? -24.725 -6.841 23.904 1.00 97.75 78 TYR A O 1
ATOM 607 N N . PHE A 1 79 ? -26.378 -8.300 24.256 1.00 97.88 79 PHE A N 1
ATOM 608 C CA . PHE A 1 79 ? -25.539 -9.312 24.891 1.00 97.88 79 PHE A CA 1
ATOM 609 C C . PHE A 1 79 ? -25.317 -10.481 23.929 1.00 97.88 79 PHE A C 1
ATOM 611 O O . PHE A 1 79 ? -26.272 -11.040 23.391 1.00 97.88 79 PHE A O 1
ATOM 618 N N . VAL A 1 80 ? -24.057 -10.855 23.705 1.00 96.62 80 VAL A N 1
ATOM 619 C CA . VAL A 1 80 ? -23.681 -12.030 22.912 1.00 96.62 80 VAL A CA 1
ATOM 620 C C . VAL A 1 80 ? -22.948 -13.018 23.808 1.00 96.62 80 VAL A C 1
ATOM 622 O O . VAL A 1 80 ? -21.921 -12.693 24.400 1.00 96.62 80 VAL A O 1
ATOM 625 N N . GLU A 1 81 ? -23.480 -14.230 23.911 1.00 94.94 81 GLU A N 1
ATOM 626 C CA . GLU A 1 81 ? -22.919 -15.292 24.748 1.00 94.94 81 GLU A CA 1
ATOM 627 C C . GLU A 1 81 ? -21.705 -15.950 24.065 1.00 94.94 81 GLU A C 1
ATOM 629 O O . GLU A 1 81 ? -21.687 -16.094 22.841 1.00 94.94 81 GLU A O 1
ATOM 634 N N . SER A 1 82 ? -20.698 -16.366 24.844 1.00 92.31 82 SER A N 1
ATOM 635 C CA . SER A 1 82 ? -19.470 -16.967 24.305 1.00 92.31 82 SER A CA 1
ATOM 636 C C . SER A 1 82 ? -19.752 -18.203 23.446 1.00 92.31 82 SER A C 1
ATOM 638 O O . SER A 1 82 ? -20.286 -19.201 23.924 1.00 92.31 82 SER A O 1
ATOM 640 N N . GLU A 1 83 ? -19.285 -18.196 22.201 1.00 86.62 83 GLU A N 1
ATOM 641 C CA . GLU A 1 83 ? -19.471 -19.299 21.248 1.00 86.62 83 GLU A CA 1
ATOM 642 C C . GLU A 1 83 ? -18.672 -20.564 21.631 1.00 86.62 83 GLU A C 1
ATOM 644 O O . GLU A 1 83 ? -18.879 -21.626 21.044 1.00 86.62 83 GLU A O 1
ATOM 649 N N . ARG A 1 84 ? -17.765 -20.472 22.620 1.00 80.19 84 ARG A N 1
ATOM 650 C CA . ARG A 1 84 ? -16.881 -21.569 23.048 1.00 80.19 84 ARG A CA 1
ATOM 651 C C . ARG A 1 84 ? -17.230 -22.162 24.412 1.00 80.19 84 ARG A C 1
ATOM 653 O O . ARG A 1 84 ? -17.234 -23.386 24.547 1.00 80.19 84 ARG A O 1
ATOM 660 N N . SER A 1 85 ? -17.420 -21.349 25.454 1.00 80.75 85 SER A N 1
ATOM 661 C CA . SER A 1 85 ? -17.632 -21.848 26.831 1.00 80.75 85 SER A CA 1
ATOM 662 C C . SER A 1 85 ? -18.339 -20.817 27.729 1.00 80.75 85 SER A C 1
ATOM 664 O O . SER A 1 85 ? -17.694 -20.203 28.577 1.00 80.75 85 SER A O 1
ATOM 666 N N . PRO A 1 86 ? -19.664 -20.620 27.595 1.00 84.56 86 PRO A N 1
ATOM 667 C CA . PRO A 1 86 ? -20.397 -19.572 28.318 1.00 84.56 86 PRO A CA 1
ATOM 668 C C . PRO A 1 86 ? -20.279 -19.584 29.846 1.00 84.56 86 PRO A C 1
ATOM 670 O O . PRO A 1 86 ? -20.275 -18.534 30.482 1.00 84.56 86 PRO A O 1
ATOM 673 N N . SER A 1 87 ? -20.196 -20.773 30.445 1.00 83.06 87 SER A N 1
ATOM 674 C CA . SER A 1 87 ? -20.196 -20.974 31.899 1.00 83.06 87 SER A CA 1
ATOM 675 C C . SER A 1 87 ? -18.833 -20.775 32.570 1.00 83.06 87 SER A C 1
ATOM 677 O O . SER A 1 87 ? -18.751 -20.846 33.792 1.00 83.06 87 SER A O 1
ATOM 679 N N . THR A 1 88 ? -17.761 -20.571 31.796 1.00 82.12 88 THR A N 1
ATOM 680 C CA . THR A 1 88 ? -16.386 -20.428 32.317 1.00 82.12 88 THR A CA 1
ATOM 681 C C . THR A 1 88 ? -15.545 -19.376 31.591 1.00 82.12 88 THR A C 1
ATOM 683 O O . THR A 1 88 ? -14.530 -18.937 32.127 1.00 82.12 88 THR A O 1
ATOM 686 N N . GLY A 1 89 ? -15.941 -18.955 30.386 1.00 83.56 89 GLY A N 1
ATOM 687 C CA . GLY A 1 89 ? -15.304 -17.864 29.652 1.00 83.56 89 GLY A CA 1
ATOM 688 C C . GLY A 1 89 ? -15.554 -16.501 30.312 1.00 83.56 89 GLY A C 1
ATOM 689 O O . GLY A 1 89 ? -16.550 -16.330 31.021 1.00 83.56 89 GLY A O 1
ATOM 690 N N . PRO A 1 90 ? -14.668 -15.514 30.101 1.00 91.50 90 PRO A N 1
ATOM 691 C CA . PRO A 1 90 ? -14.829 -14.188 30.681 1.00 91.50 90 PRO A CA 1
ATOM 692 C C . PRO A 1 90 ? -16.070 -13.468 30.140 1.00 91.50 90 PRO A C 1
ATOM 694 O O . PRO A 1 90 ? -16.499 -13.692 29.005 1.00 91.50 90 PRO A O 1
ATOM 697 N N . VAL A 1 91 ? -16.610 -12.562 30.952 1.00 94.25 91 VAL A N 1
ATOM 698 C CA . VAL A 1 91 ? -17.659 -11.613 30.565 1.00 94.25 91 VAL A CA 1
ATOM 699 C C . VAL A 1 91 ? -17.022 -10.235 30.402 1.00 94.25 91 VAL A C 1
ATOM 701 O O . VAL A 1 91 ? -16.295 -9.779 31.284 1.00 94.25 91 VAL A O 1
ATOM 704 N N . ILE A 1 92 ? -17.286 -9.572 29.277 1.00 94.69 92 ILE A N 1
ATOM 705 C CA . ILE A 1 92 ? -16.731 -8.256 28.948 1.00 94.69 92 ILE A CA 1
ATOM 706 C C . ILE A 1 92 ? -17.881 -7.274 28.720 1.00 94.69 92 ILE A C 1
ATOM 708 O O . ILE A 1 92 ? -18.680 -7.463 27.805 1.00 94.69 92 ILE A O 1
ATOM 712 N N . LEU A 1 93 ? -17.953 -6.200 29.508 1.00 96.88 93 LEU A N 1
ATOM 713 C CA . LEU A 1 93 ? -18.724 -5.011 29.127 1.00 96.88 93 LEU A CA 1
ATOM 714 C C . LEU A 1 93 ? -17.918 -4.250 28.066 1.00 96.88 93 LEU A C 1
ATOM 716 O O . LEU A 1 93 ? -16.802 -3.850 28.372 1.00 96.88 93 LEU A O 1
ATOM 720 N N . TRP A 1 94 ? -18.445 -4.044 26.855 1.00 94.88 94 TRP A N 1
ATOM 721 C CA . TRP A 1 94 ? -17.782 -3.259 25.803 1.00 94.88 94 TRP A CA 1
ATOM 722 C C . TRP A 1 94 ? -18.460 -1.900 25.602 1.00 94.88 94 TRP A C 1
ATOM 724 O O . TRP A 1 94 ? -19.632 -1.829 25.220 1.00 94.88 94 TRP A O 1
ATOM 734 N N . LEU A 1 95 ? -17.705 -0.824 25.836 1.00 88.81 95 LEU A N 1
ATOM 735 C CA . LEU A 1 95 ? -18.153 0.561 25.705 1.00 88.81 95 LEU A CA 1
ATOM 736 C C . LEU A 1 95 ? -17.492 1.252 24.509 1.00 88.81 95 LEU A C 1
ATOM 738 O O . LEU A 1 95 ? -16.270 1.357 24.414 1.00 88.81 95 LEU A O 1
ATOM 742 N N . THR A 1 96 ? -18.314 1.781 23.610 1.00 78.12 96 THR A N 1
ATOM 743 C CA . THR A 1 96 ? -17.867 2.627 22.497 1.00 78.12 96 THR A CA 1
ATOM 744 C C . THR A 1 96 ? -17.735 4.078 22.959 1.00 78.12 96 THR A C 1
ATOM 746 O O . THR A 1 96 ? -18.554 4.532 23.753 1.00 78.12 96 THR A O 1
ATOM 749 N N . GLY A 1 97 ? -16.741 4.813 22.453 1.00 74.94 97 GLY A N 1
ATOM 750 C CA . GLY A 1 97 ? -16.460 6.197 22.859 1.00 74.94 97 GLY A CA 1
ATOM 751 C C . GLY A 1 97 ? -17.442 7.270 22.350 1.00 74.94 97 GLY A C 1
ATOM 752 O O . GLY A 1 97 ? -18.661 7.126 22.407 1.00 74.94 97 GLY A O 1
ATOM 753 N N . GLY A 1 98 ? -16.901 8.396 21.873 1.00 76.50 98 GLY A N 1
ATOM 754 C CA . GLY A 1 98 ? -17.677 9.557 21.420 1.00 76.50 98 GLY A CA 1
ATOM 755 C C . GLY A 1 98 ? -17.340 10.833 22.203 1.00 76.50 98 GLY A C 1
ATOM 756 O O . GLY A 1 98 ? -16.405 11.517 21.791 1.00 76.50 98 GLY A O 1
ATOM 757 N N . PRO A 1 99 ? -18.047 11.170 23.302 1.00 77.75 99 PRO A N 1
ATOM 758 C CA . PRO A 1 99 ? -19.126 10.404 23.937 1.00 77.75 99 PRO A CA 1
ATOM 759 C C . PRO A 1 99 ? -20.424 10.407 23.113 1.00 77.75 99 PRO A C 1
ATOM 761 O O . PRO A 1 99 ? -20.542 11.101 22.103 1.00 77.75 99 PRO A O 1
ATOM 764 N N . GLY A 1 100 ? -21.409 9.610 23.531 1.00 81.00 100 GLY A N 1
ATOM 765 C CA . GLY A 1 100 ? -22.719 9.550 22.874 1.00 81.00 100 GLY A CA 1
ATOM 766 C C . GLY A 1 100 ? -22.802 8.598 21.672 1.00 81.00 100 GLY A C 1
ATOM 767 O O . GLY A 1 100 ? -23.735 8.726 20.874 1.00 81.00 100 GLY A O 1
ATOM 768 N N . CYS A 1 101 ? -21.838 7.683 21.492 1.00 83.75 101 CYS A N 1
ATOM 769 C CA . CYS A 1 101 ? -21.917 6.633 20.473 1.00 83.75 101 CYS A CA 1
ATOM 770 C C . CYS A 1 101 ? -22.665 5.385 20.964 1.00 83.75 101 CYS A C 1
ATOM 772 O O . CYS A 1 101 ? -22.580 4.990 22.123 1.00 83.75 101 CYS A O 1
ATOM 774 N N . SER A 1 102 ? -23.387 4.745 20.044 1.00 92.06 102 SER A N 1
ATOM 775 C CA . SER A 1 102 ? -24.077 3.477 20.269 1.00 92.06 102 SER A CA 1
ATOM 776 C C . SER A 1 102 ? -23.088 2.311 20.326 1.00 92.06 102 SER A C 1
ATOM 778 O O . SER A 1 102 ? -22.285 2.127 19.398 1.00 92.06 102 SER A O 1
ATOM 780 N N . GLY A 1 103 ? -23.242 1.472 21.357 1.00 89.44 103 GLY A N 1
ATOM 781 C CA . GLY A 1 103 ? -22.489 0.239 21.594 1.00 89.44 103 GLY A CA 1
ATOM 782 C C . GLY A 1 103 ? -22.627 -0.780 20.461 1.00 89.44 103 GLY A C 1
ATOM 783 O O . GLY A 1 103 ? -21.753 -1.626 20.280 1.00 89.44 103 GLY A O 1
ATOM 784 N N . PHE A 1 104 ? -23.652 -0.638 19.611 1.00 93.38 104 PHE A N 1
ATOM 785 C CA . PHE A 1 104 ? -23.763 -1.379 18.354 1.00 93.38 104 PHE A CA 1
ATOM 786 C C . PHE A 1 104 ? -22.567 -1.154 17.411 1.00 93.38 104 PHE A C 1
ATOM 788 O O . PHE A 1 104 ? -22.251 -2.042 16.625 1.00 93.38 104 PHE A O 1
ATOM 795 N N . SER A 1 105 ? -21.834 -0.035 17.514 1.00 85.44 105 SER A N 1
ATOM 796 C CA . SER A 1 105 ? -20.564 0.135 16.778 1.00 85.44 105 SER A CA 1
ATOM 797 C C . SER A 1 105 ? -19.574 -0.990 17.121 1.00 85.44 105 SER A C 1
ATOM 799 O O . SER A 1 105 ? -18.953 -1.565 16.226 1.00 85.44 105 SER A O 1
ATOM 801 N N . GLY A 1 106 ? -19.546 -1.411 18.391 1.00 81.81 106 GLY A N 1
ATOM 802 C CA . GLY A 1 106 ? -18.784 -2.565 18.853 1.00 81.81 106 GLY A CA 1
ATOM 803 C C . GLY A 1 106 ? -19.229 -3.889 18.219 1.00 81.81 106 GLY A C 1
ATOM 804 O O . GLY A 1 106 ? -18.391 -4.741 17.927 1.00 81.81 106 GLY A O 1
ATOM 805 N N . VAL A 1 107 ? -20.532 -4.037 17.950 1.00 90.69 107 VAL A N 1
ATOM 806 C CA . VAL A 1 107 ? -21.161 -5.254 17.400 1.00 90.69 107 VAL A CA 1
ATOM 807 C C . VAL A 1 107 ? -20.809 -5.492 15.923 1.00 90.69 107 VAL A C 1
ATOM 809 O O . VAL A 1 107 ? -20.679 -6.650 15.520 1.00 90.69 107 VAL A O 1
ATOM 812 N N . VAL A 1 108 ? -20.673 -4.425 15.118 1.00 86.69 108 VAL A N 1
ATOM 813 C CA . VAL A 1 108 ? -20.502 -4.517 13.647 1.00 86.69 108 VAL A CA 1
ATOM 814 C C . VAL A 1 108 ? -19.213 -3.916 13.068 1.00 86.69 108 VAL A C 1
ATOM 816 O O . VAL A 1 108 ? -18.930 -4.145 11.887 1.00 86.69 108 VAL A O 1
ATOM 819 N N . PHE A 1 109 ? -18.435 -3.155 13.848 1.00 79.56 109 PHE A N 1
ATOM 820 C CA . PHE A 1 109 ? -17.196 -2.509 13.380 1.00 79.56 109 PHE A CA 1
ATOM 821 C C . PHE A 1 109 ? -15.943 -2.882 14.182 1.00 79.56 109 PHE A C 1
ATOM 823 O O . PHE A 1 109 ? -14.858 -2.882 13.603 1.00 79.56 109 PHE A O 1
ATOM 830 N N . GLU A 1 110 ? -16.082 -3.212 15.470 1.00 78.38 110 GLU A N 1
ATOM 831 C CA . GLU A 1 110 ? -14.953 -3.522 16.360 1.00 78.38 110 GLU A CA 1
ATOM 832 C C . GLU A 1 110 ? -14.872 -5.037 16.645 1.00 78.38 110 GLU A C 1
ATOM 834 O O . GLU A 1 110 ? -14.409 -5.801 15.799 1.00 78.38 110 GLU A O 1
ATOM 839 N N . VAL A 1 111 ? -15.311 -5.491 17.824 1.00 82.81 111 VAL A N 1
ATOM 840 C CA . VAL A 1 111 ? -15.036 -6.844 18.346 1.00 82.81 111 VAL A CA 1
ATOM 841 C C . VAL A 1 111 ? -16.162 -7.865 18.119 1.00 82.81 111 VAL A C 1
ATOM 843 O O . VAL A 1 111 ? -15.962 -9.058 18.351 1.00 82.81 111 VAL A O 1
ATOM 846 N N . GLY A 1 112 ? -17.347 -7.429 17.684 1.00 86.69 112 GLY A N 1
ATOM 847 C CA . GLY A 1 112 ? -18.572 -8.236 17.635 1.00 86.69 112 GLY A CA 1
ATOM 848 C C . GLY A 1 112 ? -18.738 -9.213 16.453 1.00 86.69 112 GLY A C 1
ATOM 849 O O . GLY A 1 112 ? -17.913 -9.249 15.532 1.00 86.69 112 GLY A O 1
ATOM 850 N N . PRO A 1 113 ? -19.803 -10.042 16.492 1.00 92.81 113 PRO A N 1
ATOM 851 C CA . PRO A 1 113 ? -19.964 -11.247 15.665 1.00 92.81 113 PRO A CA 1
ATOM 852 C C . PRO A 1 113 ? -20.509 -10.990 14.256 1.00 92.81 113 PRO A C 1
ATOM 854 O O . PRO A 1 113 ? -20.762 -11.937 13.507 1.00 92.81 113 PRO A O 1
ATOM 857 N N . MET A 1 114 ? -20.723 -9.731 13.874 1.00 91.69 114 MET A N 1
ATOM 858 C CA . MET A 1 114 ? -21.355 -9.355 12.610 1.00 91.69 114 MET A CA 1
ATOM 859 C C . MET A 1 114 ? -20.539 -8.309 11.853 1.00 91.69 114 MET A C 1
ATOM 861 O O . MET A 1 114 ? -19.708 -7.609 12.418 1.00 91.69 114 MET A O 1
ATOM 865 N N . LYS A 1 115 ? -20.791 -8.197 10.550 1.00 88.75 115 LYS A N 1
ATOM 866 C CA . LYS A 1 115 ? -20.324 -7.098 9.695 1.00 88.75 115 LYS A CA 1
ATOM 867 C C . LYS A 1 115 ? -21.242 -6.941 8.486 1.00 88.75 115 LYS A C 1
ATOM 869 O O . LYS A 1 115 ? -21.862 -7.913 8.049 1.00 88.75 115 LYS A O 1
ATOM 874 N N . TYR A 1 116 ? -21.304 -5.737 7.925 1.00 86.44 116 TYR A N 1
ATOM 875 C CA . TYR A 1 116 ? -21.994 -5.505 6.654 1.00 86.44 116 TYR A CA 1
ATOM 876 C C . TYR A 1 116 ? -21.237 -6.121 5.479 1.00 86.44 116 TYR A C 1
ATOM 878 O O . TYR A 1 116 ? -20.004 -6.162 5.469 1.00 86.44 116 TYR A O 1
ATOM 886 N N . VAL A 1 117 ? -21.981 -6.539 4.456 1.00 84.56 117 VAL A N 1
ATOM 887 C CA . VAL A 1 117 ? -21.415 -6.770 3.125 1.00 84.56 117 VAL A CA 1
ATOM 888 C C . VAL A 1 117 ? -21.409 -5.451 2.359 1.00 84.56 117 VAL A C 1
ATOM 890 O O . VAL A 1 117 ? -22.405 -4.731 2.336 1.00 84.56 117 VAL A O 1
ATOM 893 N N . LEU A 1 118 ? -20.271 -5.125 1.749 1.00 79.31 118 LEU A N 1
ATOM 894 C CA . LEU A 1 118 ? -20.074 -3.870 1.027 1.00 79.31 118 LEU A CA 1
ATOM 895 C C . LEU A 1 118 ? -20.484 -4.042 -0.438 1.00 79.31 118 LEU A C 1
ATOM 897 O O . LEU A 1 118 ? -19.661 -4.277 -1.319 1.00 79.31 118 LEU A O 1
ATOM 901 N N . GLU A 1 119 ? -21.789 -3.957 -0.665 1.00 77.56 119 GLU A N 1
ATOM 902 C CA . GLU A 1 119 ? -22.445 -3.980 -1.976 1.00 77.56 119 GLU A CA 1
ATOM 903 C C . GLU A 1 119 ? -23.090 -2.599 -2.222 1.00 77.56 119 GLU A C 1
ATOM 905 O O . GLU A 1 119 ? -23.562 -1.996 -1.253 1.00 77.56 119 GLU A O 1
ATOM 910 N N . PRO A 1 120 ? -23.117 -2.051 -3.457 1.00 71.38 120 PRO A N 1
ATOM 911 C CA . PRO A 1 120 ? -23.725 -0.743 -3.725 1.00 71.38 120 PRO A CA 1
ATOM 912 C C . PRO A 1 120 ? -25.203 -0.687 -3.322 1.00 71.38 120 PRO A C 1
ATOM 914 O O . PRO A 1 120 ? -25.973 -1.593 -3.649 1.00 71.38 120 PRO A O 1
ATOM 917 N N . TYR A 1 121 ? -25.608 0.378 -2.625 1.00 71.62 121 TYR A N 1
ATOM 918 C CA . TYR A 1 121 ? -26.952 0.467 -2.061 1.00 71.62 121 TYR A CA 1
ATOM 919 C C . TYR A 1 121 ? -28.022 0.542 -3.156 1.00 71.62 121 TYR A C 1
ATOM 921 O O . TYR A 1 121 ? -28.047 1.466 -3.963 1.00 71.62 121 TYR A O 1
ATOM 929 N N . ASN A 1 122 ? -28.929 -0.433 -3.153 1.00 76.06 122 ASN A N 1
ATOM 930 C CA . ASN A 1 122 ? -29.987 -0.611 -4.152 1.00 76.06 122 ASN A CA 1
ATOM 931 C C . ASN A 1 122 ? -31.396 -0.301 -3.604 1.00 76.06 122 ASN A C 1
ATOM 933 O O . ASN A 1 122 ? -32.395 -0.675 -4.215 1.00 76.06 122 ASN A O 1
ATOM 937 N N . GLY A 1 123 ? -31.491 0.321 -2.423 1.00 75.44 123 GLY A N 1
ATOM 938 C CA . GLY A 1 123 ? -32.761 0.590 -1.742 1.00 75.44 123 GLY A CA 1
ATOM 939 C C . GLY A 1 123 ? -33.360 -0.587 -0.959 1.00 75.44 123 GLY A C 1
ATOM 940 O O . GLY A 1 123 ? -34.422 -0.411 -0.363 1.00 75.44 123 GLY A O 1
ATOM 941 N N . SER A 1 124 ? -32.722 -1.764 -0.943 1.00 81.12 124 SER A N 1
ATOM 942 C CA . SER A 1 124 ? -33.111 -2.889 -0.075 1.00 81.12 124 SER A CA 1
ATOM 943 C C . SER A 1 124 ? -32.424 -2.827 1.298 1.00 81.12 124 SER A C 1
ATOM 945 O O . SER A 1 124 ? -31.513 -2.032 1.509 1.00 81.12 124 SER A O 1
ATOM 947 N N . LEU A 1 125 ? -32.863 -3.644 2.262 1.00 87.00 125 LEU A N 1
ATOM 948 C CA . LEU A 1 125 ? -32.278 -3.653 3.608 1.00 87.00 125 LEU A CA 1
ATOM 949 C C . LEU A 1 125 ? -30.791 -4.089 3.576 1.00 87.00 125 LEU A C 1
ATOM 951 O O . LEU A 1 125 ? -30.500 -5.131 2.985 1.00 87.00 125 LEU A O 1
ATOM 955 N N . PRO A 1 126 ? -29.865 -3.374 4.252 1.00 90.94 126 PRO A N 1
ATOM 956 C CA . PRO A 1 126 ? -28.454 -3.752 4.320 1.00 90.94 126 PRO A CA 1
ATOM 957 C C . PRO A 1 126 ? -28.212 -5.190 4.794 1.00 90.94 126 PRO A C 1
ATOM 959 O O . PRO A 1 126 ? -28.836 -5.666 5.746 1.00 90.94 126 PRO A O 1
ATOM 962 N N . ARG A 1 127 ? -27.268 -5.870 4.135 1.00 91.75 127 ARG A N 1
ATOM 963 C CA . ARG A 1 127 ? -26.956 -7.287 4.347 1.00 91.75 127 ARG A CA 1
ATOM 964 C C . ARG A 1 127 ? -25.850 -7.475 5.385 1.00 91.75 127 ARG A C 1
ATOM 966 O O . ARG A 1 127 ? -24.801 -6.837 5.297 1.00 91.75 127 ARG A O 1
ATOM 973 N N . LEU A 1 128 ? -26.072 -8.387 6.328 1.00 92.44 128 LEU A N 1
ATOM 974 C CA . LEU A 1 128 ? -25.140 -8.759 7.394 1.00 92.44 128 LEU A CA 1
ATOM 975 C C . LEU A 1 128 ? -24.597 -10.178 7.179 1.00 92.44 128 LEU A C 1
ATOM 977 O O . LEU A 1 128 ? -25.299 -11.065 6.691 1.00 92.44 128 LEU A O 1
ATOM 981 N N . VAL A 1 129 ? -23.347 -10.395 7.585 1.00 93.12 129 VAL A N 1
ATOM 982 C CA . VAL A 1 129 ? -22.682 -11.708 7.626 1.00 93.12 129 VAL A CA 1
ATOM 983 C C . VAL A 1 129 ? -21.884 -11.873 8.919 1.00 93.12 129 VAL A C 1
ATOM 985 O O . VAL A 1 129 ? -21.543 -10.891 9.579 1.00 93.12 129 VAL A O 1
ATOM 988 N N . TYR A 1 130 ? -21.575 -13.121 9.272 1.00 92.00 130 TYR A N 1
ATOM 989 C CA . TYR A 1 130 ? -20.769 -13.462 10.444 1.00 92.00 130 TYR A CA 1
ATOM 990 C C . TYR A 1 130 ? -19.338 -12.897 10.364 1.00 92.00 130 TYR A C 1
ATOM 992 O O . TYR A 1 130 ? -18.718 -12.849 9.293 1.00 92.00 130 TYR A O 1
ATOM 1000 N N . ASN A 1 131 ? -18.797 -12.492 11.511 1.00 86.12 131 ASN A N 1
ATOM 1001 C CA . ASN A 1 131 ? -17.422 -12.038 11.656 1.00 86.12 131 ASN A CA 1
ATOM 1002 C C . ASN A 1 131 ? -16.530 -13.147 12.240 1.00 86.12 131 ASN A C 1
ATOM 1004 O O . ASN A 1 131 ? -16.491 -13.358 13.448 1.00 86.12 131 ASN A O 1
ATOM 1008 N N . GLN A 1 132 ? -15.746 -13.801 11.378 1.00 81.94 132 GLN A N 1
ATOM 1009 C CA . GLN A 1 132 ? -14.824 -14.880 11.765 1.00 81.94 132 GLN A CA 1
ATOM 1010 C C . GLN A 1 132 ? -13.680 -14.468 12.715 1.00 81.94 132 GLN A C 1
ATOM 1012 O O . GLN A 1 132 ? -12.931 -15.338 13.142 1.00 81.94 132 GLN A O 1
ATOM 1017 N N . TYR A 1 133 ? -13.543 -13.177 13.034 1.00 76.94 133 TYR A N 1
ATOM 1018 C CA . TYR A 1 133 ? -12.542 -12.631 13.959 1.00 76.94 133 TYR A CA 1
ATOM 1019 C C . TYR A 1 133 ? -13.175 -12.006 15.214 1.00 76.94 133 TYR A C 1
ATOM 1021 O O . TYR A 1 133 ? -12.582 -11.129 15.839 1.00 76.94 133 TYR A O 1
ATOM 1029 N N . SER A 1 134 ? -14.410 -12.388 15.553 1.00 83.19 134 SER A N 1
ATOM 1030 C CA . SER A 1 134 ? -15.084 -11.829 16.721 1.00 83.19 134 SER A CA 1
ATOM 1031 C C . SER A 1 134 ? -14.544 -12.387 18.032 1.00 83.19 134 SER A C 1
ATOM 1033 O O . SER A 1 134 ? -14.312 -13.585 18.183 1.00 83.19 134 SER A O 1
ATOM 1035 N N . TRP A 1 135 ? -14.439 -11.509 19.027 1.00 86.75 135 TRP A N 1
ATOM 1036 C CA . TRP A 1 135 ? -14.078 -11.872 20.393 1.00 86.75 135 TRP A CA 1
ATOM 1037 C C . TRP A 1 135 ? -15.160 -12.713 21.093 1.00 86.75 135 TRP A C 1
ATOM 1039 O O . TRP A 1 135 ? -14.878 -13.324 22.124 1.00 86.75 135 TRP A O 1
ATOM 1049 N N . THR A 1 136 ? -16.373 -12.820 20.536 1.00 87.62 136 THR A N 1
ATOM 1050 C CA . THR A 1 136 ? -17.422 -13.711 21.065 1.00 87.62 136 THR A CA 1
ATOM 1051 C C . THR A 1 136 ? -17.033 -15.192 20.982 1.00 87.62 136 THR A C 1
ATOM 1053 O O . THR A 1 136 ? -17.515 -16.012 21.761 1.00 87.62 136 THR A O 1
ATOM 1056 N N . GLN A 1 137 ? -16.037 -15.532 20.156 1.00 84.50 137 GLN A N 1
ATOM 1057 C CA . GLN A 1 137 ? -15.400 -16.852 20.125 1.00 84.50 137 GLN A CA 1
ATOM 1058 C C . GLN A 1 137 ? -14.606 -17.191 21.404 1.00 84.50 137 GLN A C 1
ATOM 1060 O O . GLN A 1 137 ? -14.294 -18.360 21.638 1.00 84.50 137 GLN A O 1
ATOM 1065 N N . MET A 1 138 ? -14.279 -16.202 22.248 1.00 84.44 138 MET A N 1
ATOM 1066 C CA . MET A 1 138 ? -13.530 -16.392 23.502 1.00 84.44 138 MET A CA 1
ATOM 1067 C C . MET A 1 138 ? -14.226 -15.847 24.758 1.00 84.44 138 MET A C 1
ATOM 1069 O O . MET A 1 138 ? -13.954 -16.347 25.846 1.00 84.44 138 MET A O 1
ATOM 1073 N N . ALA A 1 139 ? -15.123 -14.869 24.626 1.00 88.38 139 ALA A N 1
ATOM 1074 C CA . ALA A 1 139 ? -15.772 -14.179 25.740 1.00 88.38 139 ALA A CA 1
ATOM 1075 C C . ALA A 1 139 ? -17.281 -14.019 25.508 1.00 88.38 139 ALA A C 1
ATOM 1077 O O . ALA A 1 139 ? -17.734 -13.990 24.368 1.00 88.38 139 ALA A O 1
ATOM 1078 N N . SER A 1 140 ? -18.058 -13.870 26.577 1.00 95.75 140 SER A N 1
ATOM 1079 C CA . SER A 1 140 ? -19.417 -13.324 26.486 1.00 95.75 140 SER A CA 1
ATOM 1080 C C . SER A 1 140 ? -19.320 -11.797 26.529 1.00 95.75 140 SER A C 1
ATOM 1082 O O . SER A 1 140 ? -18.647 -11.262 27.410 1.00 95.75 140 SER A O 1
ATOM 1084 N N . ILE A 1 141 ? -19.954 -11.078 25.601 1.00 96.44 141 ILE A N 1
ATOM 1085 C CA . ILE A 1 141 ? -19.782 -9.623 25.458 1.00 96.44 141 ILE A CA 1
ATOM 1086 C C . ILE A 1 141 ? -21.120 -8.898 25.575 1.00 96.44 141 ILE A C 1
ATOM 1088 O O . ILE A 1 141 ? -22.066 -9.169 24.838 1.00 96.44 141 ILE A O 1
ATOM 1092 N N . LEU A 1 142 ? -21.165 -7.947 26.501 1.00 97.62 142 LEU A N 1
ATOM 1093 C CA . LEU A 1 142 ? -22.266 -7.032 26.754 1.00 97.62 142 LEU A CA 1
ATOM 1094 C C . LEU A 1 142 ? -21.932 -5.683 26.103 1.00 97.62 142 LEU A C 1
ATOM 1096 O O . LEU A 1 142 ? -21.115 -4.930 26.622 1.00 97.62 142 LEU A O 1
ATOM 1100 N N . PHE A 1 143 ? -22.554 -5.372 24.970 1.00 97.56 143 PHE A N 1
ATOM 1101 C CA . PHE A 1 143 ? -22.451 -4.066 24.319 1.00 97.56 143 PHE A CA 1
ATOM 1102 C C . PHE A 1 143 ? -23.560 -3.154 24.852 1.00 97.56 143 PHE A C 1
ATOM 1104 O O . PHE A 1 143 ? -24.735 -3.517 24.782 1.00 97.56 143 PHE A O 1
ATOM 1111 N N . LEU A 1 144 ? -23.204 -1.978 25.371 1.00 97.38 144 LEU A N 1
ATOM 1112 C CA . LEU A 1 144 ? -24.141 -1.077 26.052 1.00 97.38 144 LEU A CA 1
ATOM 1113 C C . LEU A 1 144 ? -24.284 0.256 25.304 1.00 97.38 144 LEU A C 1
ATOM 1115 O O . LEU A 1 144 ? -23.288 0.910 25.000 1.00 97.38 144 LEU A O 1
ATOM 1119 N N . ASP A 1 145 ? -25.520 0.687 25.045 1.00 96.44 145 ASP A N 1
ATOM 1120 C CA . ASP A 1 145 ? -25.804 2.040 24.565 1.00 96.44 145 ASP A CA 1
ATOM 1121 C C . ASP A 1 145 ? -25.752 3.015 25.761 1.00 96.44 145 ASP A C 1
ATOM 1123 O O . ASP A 1 145 ? -26.701 3.130 26.536 1.00 96.44 145 ASP A O 1
ATOM 1127 N N . THR A 1 146 ? -24.624 3.705 25.941 1.00 92.12 146 THR A N 1
ATOM 1128 C CA . THR A 1 146 ? -24.381 4.662 27.041 1.00 92.12 146 THR A CA 1
ATOM 1129 C C . THR A 1 146 ? -23.589 5.884 26.530 1.00 92.12 146 THR A C 1
ATOM 1131 O O . THR A 1 146 ? -22.878 5.740 25.530 1.00 92.12 146 THR A O 1
ATOM 1134 N N . PRO A 1 147 ? -23.697 7.097 27.116 1.00 92.31 147 PRO A N 1
ATOM 1135 C CA . PRO A 1 147 ? -24.693 7.539 28.102 1.00 92.31 147 PRO A CA 1
ATOM 1136 C C . PRO A 1 147 ? -26.137 7.415 27.591 1.00 92.31 147 PRO A C 1
ATOM 1138 O O . PRO A 1 147 ? -26.390 7.091 26.430 1.00 92.31 147 PRO A O 1
ATOM 1141 N N . VAL A 1 148 ? -27.107 7.688 28.461 1.00 94.19 148 VAL A N 1
ATOM 1142 C CA . VAL A 1 148 ? -28.513 7.844 28.069 1.00 94.19 148 VAL A CA 1
ATOM 1143 C C . VAL A 1 148 ? -28.662 8.806 26.878 1.00 94.19 148 VAL A C 1
ATOM 1145 O O . VAL A 1 148 ? -28.085 9.891 26.841 1.00 94.19 148 VAL A O 1
ATOM 1148 N N . GLY A 1 149 ? -29.431 8.392 25.868 1.00 90.81 149 GLY A N 1
ATOM 1149 C CA . GLY A 1 149 ? -29.541 9.082 24.583 1.00 90.81 149 GLY A CA 1
ATOM 1150 C C . GLY A 1 149 ? -28.603 8.562 23.487 1.00 90.81 149 GLY A C 1
ATOM 1151 O O . GLY A 1 149 ? -28.862 8.867 22.320 1.00 90.81 149 GLY A O 1
ATOM 1152 N N . SER A 1 150 ? -27.577 7.764 23.812 1.00 92.00 150 SER A N 1
ATOM 1153 C CA . SER A 1 150 ? -26.865 6.929 22.831 1.00 92.00 150 SER A CA 1
ATOM 1154 C C . SER A 1 150 ? -27.801 5.861 22.260 1.00 92.00 150 SER A C 1
ATOM 1156 O O . SER A 1 150 ? -28.549 5.227 23.002 1.00 92.00 150 SER A O 1
ATOM 1158 N N . GLY A 1 151 ? -27.715 5.609 20.950 1.00 92.56 151 GLY A N 1
ATOM 1159 C CA . GLY A 1 151 ? -28.374 4.477 20.290 1.00 92.56 151 GLY A CA 1
ATOM 1160 C C . GLY A 1 151 ? -29.876 4.365 20.576 1.00 92.56 151 GLY A C 1
ATOM 1161 O O . GLY A 1 151 ? -30.654 5.191 20.098 1.00 92.56 151 GLY A O 1
ATOM 1162 N N . PHE A 1 152 ? -30.284 3.326 21.313 1.00 96.06 152 PHE A N 1
ATOM 1163 C CA . PHE A 1 152 ? -31.679 3.098 21.720 1.00 96.06 152 PHE A CA 1
ATOM 1164 C C . PHE A 1 152 ? -31.987 3.375 23.209 1.00 96.06 152 PHE A C 1
ATOM 1166 O O . PHE A 1 152 ? -33.123 3.137 23.633 1.00 96.06 152 PHE A O 1
ATOM 1173 N N . SER A 1 153 ? -31.028 3.893 23.982 1.00 96.12 153 SER A N 1
ATOM 1174 C CA . SER A 1 153 ? -31.189 4.284 25.395 1.00 96.12 153 SER A CA 1
ATOM 1175 C C . SER A 1 153 ? -31.875 5.642 25.547 1.00 96.12 153 SER A C 1
ATOM 1177 O O . SER A 1 153 ? -31.608 6.564 24.773 1.00 96.12 153 SER A O 1
ATOM 1179 N N . TYR A 1 154 ? -32.728 5.806 26.560 1.00 95.94 154 TYR A N 1
ATOM 1180 C CA . TYR A 1 154 ? -33.560 7.007 26.720 1.00 95.94 154 TYR A CA 1
ATOM 1181 C C . TYR A 1 154 ? -33.929 7.296 28.186 1.00 95.94 154 TYR A C 1
ATOM 1183 O O . TYR A 1 154 ? -33.843 6.420 29.043 1.00 95.94 154 TYR A O 1
ATOM 1191 N N . ALA A 1 155 ? -34.384 8.523 28.443 1.00 94.88 155 ALA A N 1
ATOM 1192 C CA . ALA A 1 155 ? -35.080 8.939 29.662 1.00 94.88 155 ALA A CA 1
ATOM 1193 C C . ALA A 1 155 ? -36.495 9.435 29.335 1.00 94.88 155 ALA A C 1
ATOM 1195 O O . ALA A 1 155 ? -36.729 9.952 28.235 1.00 94.88 155 ALA A O 1
ATOM 1196 N N . HIS A 1 156 ? -37.421 9.285 30.286 1.00 92.44 156 HIS A N 1
ATOM 1197 C CA . HIS A 1 156 ? -38.786 9.806 30.185 1.00 92.44 156 HIS A CA 1
ATOM 1198 C C . HIS A 1 156 ? -38.881 11.290 30.589 1.00 92.44 156 HIS A C 1
ATOM 1200 O O . HIS A 1 156 ? -39.570 12.049 29.907 1.00 92.44 156 HIS A O 1
ATOM 1206 N N . ASP A 1 157 ? -38.171 11.728 31.636 1.00 92.62 157 ASP A N 1
ATOM 1207 C CA . ASP A 1 157 ? -37.962 13.154 31.937 1.00 92.62 157 ASP A CA 1
ATOM 1208 C C . ASP A 1 157 ? -36.749 13.675 31.128 1.00 92.62 157 ASP A C 1
ATOM 1210 O O . ASP A 1 157 ? -35.665 13.088 31.216 1.00 92.62 157 ASP A O 1
ATOM 1214 N N . PRO A 1 158 ? -36.870 14.788 30.371 1.00 89.38 158 PRO A N 1
ATOM 1215 C CA . PRO A 1 158 ? -35.742 15.462 29.724 1.00 89.38 158 PRO A CA 1
ATOM 1216 C C . PRO A 1 158 ? -34.529 15.743 30.630 1.00 89.38 158 PRO A C 1
ATOM 1218 O O . PRO A 1 158 ? -33.406 15.785 30.127 1.00 89.38 158 PRO A O 1
ATOM 1221 N N . LYS A 1 159 ? -34.715 15.892 31.951 1.00 89.50 159 LYS A N 1
ATOM 1222 C CA . LYS A 1 159 ? -33.616 16.017 32.925 1.00 89.50 159 LYS A CA 1
ATOM 1223 C C . LYS A 1 159 ? -32.688 14.802 32.943 1.00 89.50 159 LYS A C 1
ATOM 1225 O O . LYS A 1 159 ? -31.496 14.979 33.166 1.00 89.50 159 LYS A O 1
ATOM 1230 N N . GLY A 1 160 ? -33.202 13.595 32.687 1.00 90.06 160 GLY A N 1
ATOM 1231 C CA . GLY A 1 160 ? -32.419 12.354 32.742 1.00 90.06 160 GLY A CA 1
ATOM 1232 C C . GLY A 1 160 ? -31.260 12.315 31.748 1.00 90.06 160 GLY A C 1
ATOM 1233 O O . GLY A 1 160 ? -30.268 11.641 31.998 1.00 90.06 160 GLY A O 1
ATOM 1234 N N . TYR A 1 161 ? -31.332 13.095 30.663 1.00 90.12 161 TYR A N 1
ATOM 1235 C CA . TYR A 1 161 ? -30.240 13.224 29.695 1.00 90.12 161 TYR A CA 1
ATOM 1236 C C . TYR A 1 161 ? -29.065 14.087 30.188 1.00 90.12 161 TYR A C 1
ATOM 1238 O O . TYR A 1 161 ? -28.007 14.039 29.568 1.00 90.12 161 TYR A O 1
ATOM 1246 N N . ASN A 1 162 ? -29.233 14.881 31.255 1.00 89.88 162 ASN A N 1
ATOM 1247 C CA . ASN A 1 162 ? -28.204 15.783 31.782 1.00 89.88 162 ASN A CA 1
ATOM 1248 C C . ASN A 1 162 ? -27.217 15.025 32.685 1.00 89.88 162 ASN A C 1
ATOM 1250 O O . ASN A 1 162 ? -27.341 15.032 33.912 1.00 89.88 162 ASN A O 1
ATOM 1254 N N . VAL A 1 163 ? -26.251 14.351 32.064 1.00 91.31 163 VAL A N 1
ATOM 1255 C CA . VAL A 1 163 ? -25.253 13.501 32.736 1.00 91.31 163 VAL A CA 1
ATOM 1256 C C . VAL A 1 163 ? -23.824 13.964 32.448 1.00 91.31 163 VAL A C 1
ATOM 1258 O O . VAL A 1 163 ? -23.587 14.744 31.530 1.00 91.31 163 VAL A O 1
ATOM 1261 N N . GLY A 1 164 ? -22.858 13.487 33.228 1.00 89.81 164 GLY A N 1
ATOM 1262 C CA . GLY A 1 164 ? -21.430 13.713 33.003 1.00 89.81 164 GLY A CA 1
ATOM 1263 C C . GLY A 1 164 ? -20.610 12.437 33.145 1.00 89.81 164 GLY A C 1
ATOM 1264 O O . GLY A 1 164 ? -21.183 11.366 33.345 1.00 89.81 164 GLY A O 1
ATOM 1265 N N . ASP A 1 165 ? -19.281 12.543 33.077 1.00 91.00 165 ASP A N 1
ATOM 1266 C CA . ASP A 1 165 ? -18.369 11.395 33.173 1.00 91.00 165 ASP A CA 1
ATOM 1267 C C . ASP A 1 165 ? -18.613 10.586 34.457 1.00 91.00 165 ASP A C 1
ATOM 1269 O O . ASP A 1 165 ? -18.636 9.352 34.414 1.00 91.00 165 ASP A O 1
ATOM 1273 N N . ILE A 1 166 ? -18.868 11.255 35.587 1.00 92.50 166 ILE A N 1
ATOM 1274 C CA . ILE A 1 166 ? -19.180 10.590 36.861 1.00 92.50 166 ILE A CA 1
ATOM 1275 C C . ILE A 1 166 ? -20.593 9.988 36.851 1.00 92.50 166 ILE A C 1
ATOM 1277 O O . ILE A 1 166 ? -20.755 8.798 37.140 1.00 92.50 166 ILE A O 1
ATOM 1281 N N . SER A 1 167 ? -21.631 10.764 36.523 1.00 93.44 167 SER A N 1
ATOM 1282 C CA . SER A 1 167 ? -23.018 10.288 36.659 1.00 93.44 167 SER A CA 1
ATOM 1283 C C . SER A 1 167 ? -23.418 9.254 35.600 1.00 93.44 167 SER A C 1
ATOM 1285 O O . SER A 1 167 ? -24.140 8.312 35.935 1.00 93.44 167 SER A O 1
ATOM 1287 N N . SER A 1 168 ? -22.882 9.313 34.374 1.00 93.44 168 SER A N 1
ATOM 1288 C CA . SER A 1 168 ? -23.058 8.221 33.406 1.00 93.44 168 SER A CA 1
ATOM 1289 C C . SER A 1 168 ? -22.299 6.959 33.826 1.00 93.44 168 SER A C 1
ATOM 1291 O O . SER A 1 168 ? -22.805 5.854 33.639 1.00 93.44 168 SER A O 1
ATOM 1293 N N . SER A 1 169 ? -21.127 7.092 34.460 1.00 94.94 169 SER A N 1
ATOM 1294 C CA . SER A 1 169 ? -20.415 5.937 35.032 1.00 94.94 169 SER A CA 1
ATOM 1295 C C . SER A 1 169 ? -21.235 5.259 36.136 1.00 94.94 169 SER A C 1
ATOM 1297 O O . SER A 1 169 ? -21.336 4.033 36.163 1.00 94.94 169 SER A O 1
ATOM 1299 N N . LEU A 1 170 ? -21.898 6.036 37.000 1.00 93.81 170 LEU A N 1
ATOM 1300 C CA . LEU A 1 170 ? -22.802 5.505 38.027 1.00 93.81 170 LEU A CA 1
ATOM 1301 C C . LEU A 1 170 ? -24.048 4.831 37.427 1.00 93.81 170 LEU A C 1
ATOM 1303 O O . LEU A 1 170 ? -24.430 3.761 37.899 1.00 93.81 170 LEU A O 1
ATOM 1307 N N . GLN A 1 171 ? -24.629 5.369 36.346 1.00 94.94 171 GLN A N 1
ATOM 1308 C CA . GLN A 1 171 ? -25.695 4.684 35.597 1.00 94.94 171 GLN A CA 1
ATOM 1309 C C . GLN A 1 171 ? -25.233 3.310 35.074 1.00 94.94 171 GLN A C 1
ATOM 1311 O O . GLN A 1 171 ? -25.970 2.332 35.200 1.00 94.94 171 GLN A O 1
ATOM 1316 N N . VAL A 1 172 ? -24.002 3.192 34.559 1.00 95.75 172 VAL A N 1
ATOM 1317 C CA . VAL A 1 172 ? -23.432 1.905 34.110 1.00 95.75 172 VAL A CA 1
ATOM 1318 C C . VAL A 1 172 ? -23.189 0.938 35.281 1.00 95.75 172 VAL A C 1
ATOM 1320 O O . VAL A 1 172 ? -23.435 -0.260 35.148 1.00 95.75 172 VAL A O 1
ATOM 1323 N N . VAL A 1 173 ? -22.783 1.421 36.459 1.00 93.75 173 VAL A N 1
ATOM 1324 C CA . VAL A 1 173 ? -22.659 0.573 37.662 1.00 93.75 173 VAL A CA 1
ATOM 1325 C C . VAL A 1 173 ? -24.028 0.072 38.141 1.00 93.75 173 VAL A C 1
ATOM 1327 O O . VAL A 1 173 ? -24.163 -1.102 38.489 1.00 93.75 173 VAL A O 1
ATOM 1330 N N . THR A 1 174 ? -25.063 0.916 38.111 1.00 94.06 174 THR A N 1
ATOM 1331 C CA . THR A 1 174 ? -26.447 0.510 38.414 1.00 94.06 174 THR A CA 1
ATOM 1332 C C . THR A 1 174 ? -26.982 -0.488 37.385 1.00 94.06 174 THR A C 1
ATOM 1334 O O . THR A 1 174 ? -27.610 -1.474 37.777 1.00 94.06 174 THR A O 1
ATOM 1337 N N . PHE A 1 175 ? -26.676 -0.293 36.095 1.00 96.19 175 PHE A N 1
ATOM 1338 C CA . PHE A 1 175 ? -26.970 -1.264 35.038 1.00 96.19 175 PHE A CA 1
ATOM 1339 C C . PHE A 1 175 ? -26.370 -2.629 35.379 1.00 96.19 175 PHE A C 1
ATOM 1341 O O . PHE A 1 175 ? -27.098 -3.616 35.426 1.00 96.19 175 PHE A O 1
ATOM 1348 N N . LEU A 1 176 ? -25.060 -2.687 35.651 1.00 94.44 176 LEU A N 1
ATOM 1349 C CA . LEU A 1 176 ? -24.357 -3.947 35.906 1.00 94.44 176 LEU A CA 1
ATOM 1350 C C . LEU A 1 176 ? -24.923 -4.672 37.131 1.00 94.44 176 LEU A C 1
ATOM 1352 O O . LEU A 1 176 ? -25.165 -5.873 37.057 1.00 94.44 176 LEU A O 1
ATOM 1356 N N . LYS A 1 177 ? -25.202 -3.953 38.227 1.00 90.88 177 LYS A N 1
ATOM 1357 C CA . LYS A 1 177 ? -25.815 -4.535 39.433 1.00 90.88 177 LYS A CA 1
ATOM 1358 C C . LYS A 1 177 ? -27.179 -5.166 39.141 1.00 90.88 177 LYS A C 1
ATOM 1360 O O . LYS A 1 177 ? -27.416 -6.301 39.546 1.00 90.88 177 LYS A O 1
ATOM 1365 N N . LYS A 1 178 ? -28.067 -4.470 38.418 1.00 93.25 178 LYS A N 1
ATOM 1366 C CA . LYS A 1 178 ? -29.380 -5.023 38.037 1.00 93.25 178 LYS A CA 1
ATOM 1367 C C . LYS A 1 178 ? -29.222 -6.194 37.047 1.00 93.25 178 LYS A C 1
ATOM 1369 O O . LYS A 1 178 ? -29.763 -7.267 37.294 1.00 93.25 178 LYS A O 1
ATOM 1374 N N . TRP A 1 179 ? -28.389 -6.052 36.012 1.00 94.56 179 TRP A N 1
ATOM 1375 C CA . TRP A 1 179 ? -28.173 -7.091 34.996 1.00 94.56 179 TRP A CA 1
ATOM 1376 C C . TRP A 1 179 ? -27.567 -8.385 35.561 1.00 94.56 179 TRP A C 1
ATOM 1378 O O . TRP A 1 179 ? -28.027 -9.464 35.199 1.00 94.56 179 TRP A O 1
ATOM 1388 N N . PHE A 1 180 ? -26.589 -8.318 36.473 1.00 91.69 180 PHE A N 1
ATOM 1389 C CA . PHE A 1 180 ? -26.030 -9.515 37.120 1.00 91.69 180 PHE A CA 1
ATOM 1390 C C . PHE A 1 180 ? -27.002 -10.185 38.107 1.00 91.69 180 PHE A C 1
ATOM 1392 O O . PHE A 1 180 ? -26.922 -11.400 38.286 1.00 91.69 180 PHE A O 1
ATOM 1399 N N . ASN A 1 181 ? -27.937 -9.436 38.705 1.00 90.44 181 ASN A N 1
ATOM 1400 C CA . ASN A 1 181 ? -29.006 -10.010 39.530 1.00 90.44 181 ASN A CA 1
ATOM 1401 C C . ASN A 1 181 ? -30.032 -10.785 38.686 1.00 90.44 181 ASN A C 1
ATOM 1403 O O . ASN A 1 181 ? -30.481 -11.847 39.115 1.00 90.44 181 ASN A O 1
ATOM 1407 N N . ASP A 1 182 ? -30.362 -10.293 37.486 1.00 91.12 182 ASP A N 1
ATOM 1408 C CA . ASP A 1 182 ? -31.206 -11.011 36.517 1.00 91.12 182 ASP A CA 1
ATOM 1409 C C . ASP A 1 182 ? -30.449 -12.181 35.839 1.00 91.12 182 ASP A C 1
ATOM 1411 O O . ASP A 1 182 ? -31.052 -13.192 35.475 1.00 91.12 182 ASP A O 1
ATOM 1415 N N . HIS A 1 183 ? -29.114 -12.096 35.729 1.00 91.75 183 HIS A N 1
ATOM 1416 C CA . HIS A 1 183 ? -28.248 -13.103 35.095 1.00 91.75 183 HIS A CA 1
ATOM 1417 C C . HIS A 1 183 ? -27.205 -13.714 36.059 1.00 91.75 183 HIS A C 1
ATOM 1419 O O . HIS A 1 183 ? -26.003 -13.717 35.759 1.00 91.75 183 HIS A O 1
ATOM 1425 N N . PRO A 1 184 ? -27.621 -14.326 37.188 1.00 90.88 184 PRO A N 1
ATOM 1426 C CA . PRO A 1 184 ? -26.705 -14.793 38.235 1.00 90.88 184 PRO A CA 1
ATOM 1427 C C . PRO A 1 184 ? -25.759 -15.908 37.765 1.00 90.88 184 PRO A C 1
ATOM 1429 O O . PRO A 1 184 ? -24.716 -16.129 38.379 1.00 90.88 184 PRO A O 1
ATOM 1432 N N . ARG A 1 185 ? -26.072 -16.564 36.634 1.00 89.56 185 ARG A N 1
ATOM 1433 C CA . ARG A 1 185 ? -25.210 -17.547 35.954 1.00 89.56 185 ARG A CA 1
ATOM 1434 C C . ARG A 1 185 ? -23.833 -17.009 35.544 1.00 89.56 185 ARG A C 1
ATOM 1436 O O . ARG A 1 185 ? -22.962 -17.815 35.246 1.00 89.56 185 ARG A O 1
ATOM 1443 N N . TYR A 1 186 ? -23.650 -15.686 35.528 1.00 90.75 186 TYR A N 1
ATOM 1444 C CA . TYR A 1 186 ? -22.397 -15.027 35.153 1.00 90.75 186 TYR A CA 1
ATOM 1445 C C . TYR A 1 186 ? -21.609 -14.421 36.321 1.00 90.75 186 TYR A C 1
ATOM 1447 O O . TYR A 1 186 ? -20.500 -13.938 36.107 1.00 90.75 186 TYR A O 1
ATOM 1455 N N . LEU A 1 187 ? -22.127 -14.457 37.556 1.00 88.50 187 LEU A N 1
ATOM 1456 C CA . LEU A 1 187 ? -21.421 -13.918 38.732 1.00 88.50 187 LEU A CA 1
ATOM 1457 C C . LEU A 1 187 ? -20.091 -14.644 39.008 1.00 88.50 187 LEU A C 1
ATOM 1459 O O . LEU A 1 187 ? -19.142 -14.037 39.497 1.00 88.50 187 LEU A O 1
ATOM 1463 N N . SER A 1 188 ? -20.016 -15.933 38.664 1.00 88.38 188 SER A N 1
ATOM 1464 C CA . SER A 1 188 ? -18.821 -16.779 38.776 1.00 88.38 188 SER A CA 1
ATOM 1465 C C . SER A 1 188 ? -17.802 -16.601 37.645 1.00 88.38 188 SER A C 1
ATOM 1467 O O . SER A 1 188 ? -16.735 -17.211 37.694 1.00 88.38 188 SER A O 1
ATOM 1469 N N . ASN A 1 189 ? -18.112 -15.816 36.612 1.00 90.31 189 ASN A N 1
ATOM 1470 C CA . ASN A 1 189 ? -17.221 -15.615 35.475 1.00 90.31 189 ASN A CA 1
ATOM 1471 C C . ASN A 1 189 ? -16.255 -14.456 35.761 1.00 90.31 189 ASN A C 1
ATOM 1473 O O . ASN A 1 189 ? -16.616 -13.467 36.400 1.00 90.31 189 ASN A O 1
ATOM 1477 N N . HIS A 1 190 ? -15.031 -14.547 35.238 1.00 90.81 190 HIS A N 1
ATOM 1478 C CA . HIS A 1 190 ? -14.086 -13.430 35.257 1.00 90.81 190 HIS A CA 1
ATOM 1479 C C . HIS A 1 190 ? -14.663 -12.238 34.487 1.00 90.81 190 HIS A C 1
ATOM 1481 O O . HIS A 1 190 ? -14.982 -12.367 33.304 1.00 90.81 190 HIS A O 1
ATOM 1487 N N . PHE A 1 191 ? -14.784 -11.086 35.144 1.00 93.25 191 PHE A N 1
ATOM 1488 C CA . PHE A 1 191 ? -15.398 -9.894 34.565 1.00 93.25 191 PHE A CA 1
ATOM 1489 C C . PHE A 1 191 ? -14.361 -8.818 34.230 1.00 93.25 191 PHE A C 1
ATOM 1491 O O . PHE A 1 191 ? -13.470 -8.521 35.031 1.00 93.25 191 PHE A O 1
ATOM 1498 N N . TYR A 1 192 ? -14.508 -8.227 33.044 1.00 92.88 192 TYR A N 1
ATOM 1499 C CA . TYR A 1 192 ? -13.674 -7.143 32.534 1.00 92.88 192 TYR A CA 1
ATOM 1500 C C . TYR A 1 192 ? -14.537 -6.006 31.980 1.00 92.88 192 TYR A C 1
ATOM 1502 O O . TYR A 1 192 ? -15.609 -6.240 31.415 1.00 92.88 192 TYR A O 1
ATOM 1510 N N . VAL A 1 193 ? -14.030 -4.776 32.061 1.00 94.81 193 VAL A N 1
ATOM 1511 C CA . VAL A 1 193 ? -14.610 -3.623 31.357 1.00 94.81 193 VAL A CA 1
ATOM 1512 C C . VAL A 1 193 ? -13.676 -3.211 30.217 1.00 94.81 193 VAL A C 1
ATOM 1514 O O . VAL A 1 193 ? -12.514 -2.881 30.443 1.00 94.81 193 VAL A O 1
ATOM 1517 N N . GLY A 1 194 ? -14.174 -3.282 28.986 1.00 90.38 194 GLY A N 1
ATOM 1518 C CA . GLY A 1 194 ? -13.460 -3.003 27.743 1.00 90.38 194 GLY A CA 1
ATOM 1519 C C . GLY A 1 194 ? -14.062 -1.829 26.967 1.00 90.38 194 GLY A C 1
ATOM 1520 O O . GLY A 1 194 ? -15.247 -1.529 27.111 1.00 90.38 194 GLY A O 1
ATOM 1521 N N . GLY A 1 195 ? -13.277 -1.163 26.121 1.00 83.31 195 GLY A N 1
ATOM 1522 C CA . GLY A 1 195 ? -13.808 -0.127 25.234 1.00 83.31 195 GLY A CA 1
ATOM 1523 C C . GLY A 1 195 ? -12.767 0.654 24.441 1.00 83.31 195 GLY A C 1
ATOM 1524 O O . GLY A 1 195 ? -11.569 0.376 24.516 1.00 83.31 195 GLY A O 1
ATOM 1525 N N . SER A 1 196 ? -13.239 1.644 23.679 1.00 82.62 196 SER A N 1
ATOM 1526 C CA . SER A 1 196 ? -12.432 2.432 22.736 1.00 82.62 196 SER A CA 1
ATOM 1527 C C . SER A 1 196 ? -12.647 3.955 22.841 1.00 82.62 196 SER A C 1
ATOM 1529 O O . SER A 1 196 ? -13.726 4.426 23.216 1.00 82.62 196 SER A O 1
ATOM 1531 N N . SER A 1 197 ? -11.634 4.755 22.475 1.00 84.62 197 SER A N 1
ATOM 1532 C CA . SER A 1 197 ? -11.708 6.227 22.404 1.00 84.62 197 SER A CA 1
ATOM 1533 C C . SER A 1 197 ? -12.127 6.865 23.745 1.00 84.62 197 SER A C 1
ATOM 1535 O O . SER A 1 197 ? -11.457 6.663 24.760 1.00 84.62 197 SER A O 1
ATOM 1537 N N . TYR A 1 198 ? -13.244 7.607 23.788 1.00 85.19 198 TYR A N 1
ATOM 1538 C CA . TYR A 1 198 ? -13.758 8.254 25.005 1.00 85.19 198 TYR A CA 1
ATOM 1539 C C . TYR A 1 198 ? -14.027 7.278 26.168 1.00 85.19 198 TYR A C 1
ATOM 1541 O O . TYR A 1 198 ? -14.019 7.675 27.333 1.00 85.19 198 TYR A O 1
ATOM 1549 N N . ALA A 1 199 ? -14.176 5.978 25.885 1.00 84.50 199 ALA A N 1
ATOM 1550 C CA . ALA A 1 199 ? -14.257 4.952 26.918 1.00 84.50 199 ALA A CA 1
ATOM 1551 C C . ALA A 1 199 ? -13.006 4.913 27.825 1.00 84.50 199 ALA A C 1
ATOM 1553 O O . ALA A 1 199 ? -13.134 4.591 29.003 1.00 84.50 199 ALA A O 1
ATOM 1554 N N . GLY A 1 200 ? -11.826 5.321 27.335 1.00 83.69 200 GLY A N 1
ATOM 1555 C CA . GLY A 1 200 ? -10.602 5.461 28.141 1.00 83.69 200 GLY A CA 1
ATOM 1556 C C . GLY A 1 200 ? -10.739 6.407 29.342 1.00 83.69 200 GLY A C 1
ATOM 1557 O O . GLY A 1 200 ? -10.070 6.218 30.358 1.00 83.69 200 GLY A O 1
ATOM 1558 N N . LYS A 1 201 ? -11.670 7.367 29.275 1.00 87.75 201 LYS A N 1
ATOM 1559 C CA . LYS A 1 201 ? -11.950 8.309 30.361 1.00 87.75 201 LYS A CA 1
ATOM 1560 C C . LYS A 1 201 ? -12.873 7.714 31.425 1.00 87.75 201 LYS A C 1
ATOM 1562 O O . LYS A 1 201 ? -12.600 7.832 32.617 1.00 87.75 201 LYS A O 1
ATOM 1567 N N . VAL A 1 202 ? -13.956 7.060 30.992 1.00 90.56 202 VAL A N 1
ATOM 1568 C CA . VAL A 1 202 ? -15.036 6.571 31.872 1.00 90.56 202 VAL A CA 1
ATOM 1569 C C . VAL A 1 202 ? -14.824 5.150 32.395 1.00 90.56 202 VAL A C 1
ATOM 1571 O O . VAL A 1 202 ? -15.258 4.846 33.501 1.00 90.56 202 VAL A O 1
ATOM 1574 N N . ILE A 1 203 ? -14.111 4.277 31.676 1.00 93.75 203 ILE A N 1
ATOM 1575 C CA . ILE A 1 203 ? -13.838 2.904 32.137 1.00 93.75 203 ILE A CA 1
ATOM 1576 C C . ILE A 1 203 ? -13.088 2.882 33.479 1.00 93.75 203 ILE A C 1
ATOM 1578 O O . ILE A 1 203 ? -13.537 2.160 34.367 1.00 93.75 203 ILE A O 1
ATOM 1582 N N . PRO A 1 204 ? -12.034 3.689 33.712 1.00 91.81 204 PRO A N 1
ATOM 1583 C CA . PRO A 1 204 ? -11.389 3.770 35.025 1.00 91.81 204 PRO A CA 1
ATOM 1584 C C . PRO A 1 204 ? -12.321 4.257 36.150 1.00 91.81 204 PRO A C 1
ATOM 1586 O O . PRO A 1 204 ? -12.198 3.814 37.291 1.00 91.81 204 PRO A O 1
ATOM 1589 N N . ILE A 1 205 ? -13.285 5.129 35.840 1.00 93.56 205 ILE A N 1
ATOM 1590 C CA . ILE A 1 205 ? -14.279 5.630 36.804 1.00 93.56 205 ILE A CA 1
ATOM 1591 C C . ILE A 1 205 ? -15.270 4.510 37.166 1.00 93.56 205 ILE A C 1
ATOM 1593 O O . ILE A 1 205 ? -15.508 4.243 38.344 1.00 93.56 205 ILE A O 1
ATOM 1597 N N . ILE A 1 206 ? -15.786 3.795 36.162 1.00 94.56 206 ILE A N 1
ATOM 1598 C CA . ILE A 1 206 ? -16.660 2.622 36.333 1.00 94.56 206 ILE A CA 1
ATOM 1599 C C . ILE A 1 206 ? -15.940 1.534 37.139 1.00 94.56 206 ILE A C 1
ATOM 1601 O O . ILE A 1 206 ? -16.474 1.052 38.135 1.00 94.56 206 ILE A O 1
ATOM 1605 N N . MET A 1 207 ? -14.708 1.184 36.758 1.00 92.62 207 MET A N 1
ATOM 1606 C CA . MET A 1 207 ? -13.872 0.205 37.461 1.00 92.62 207 MET A CA 1
ATOM 1607 C C . MET A 1 207 ? -13.669 0.576 38.934 1.00 92.62 207 MET A C 1
ATOM 1609 O O . MET A 1 207 ? -13.822 -0.288 39.798 1.00 92.62 207 MET A O 1
ATOM 1613 N N . LYS A 1 208 ? -13.392 1.856 39.236 1.00 91.38 208 LYS A N 1
ATOM 1614 C CA . LYS A 1 208 ? -13.275 2.354 40.613 1.00 91.38 208 LYS A CA 1
ATOM 1615 C C . LYS A 1 208 ? -14.570 2.121 41.394 1.00 91.38 208 LYS A C 1
ATOM 1617 O O . LYS A 1 208 ? -14.528 1.449 42.422 1.00 91.38 208 LYS A O 1
ATOM 1622 N N . PHE A 1 209 ? -15.715 2.573 40.884 1.00 90.94 209 PHE A N 1
ATOM 1623 C CA . PHE A 1 209 ? -17.003 2.420 41.572 1.00 90.94 209 PHE A CA 1
ATOM 1624 C C . PHE A 1 209 ? -17.478 0.964 41.711 1.00 90.94 209 PHE A C 1
ATOM 1626 O O . PHE A 1 209 ? -18.192 0.648 42.665 1.00 90.94 209 PHE A O 1
ATOM 1633 N N . ILE A 1 210 ? -17.084 0.056 40.808 1.00 89.50 210 ILE A N 1
ATOM 1634 C CA . ILE A 1 210 ? -17.291 -1.385 41.022 1.00 89.50 210 ILE A CA 1
ATOM 1635 C C . ILE A 1 210 ? -16.389 -1.861 42.164 1.00 89.50 210 ILE A C 1
ATOM 1637 O O . ILE A 1 210 ? -16.895 -2.482 43.096 1.00 89.50 210 ILE A O 1
ATOM 1641 N N . SER A 1 211 ? -15.091 -1.529 42.127 1.00 86.31 211 SER A N 1
ATOM 1642 C CA . SER A 1 211 ? -14.101 -1.972 43.121 1.00 86.31 211 SER A CA 1
ATOM 1643 C C . SER A 1 211 ? -14.423 -1.519 44.551 1.00 86.31 211 SER A C 1
ATOM 1645 O O . SER A 1 211 ? -14.338 -2.318 45.479 1.00 86.31 211 SER A O 1
ATOM 1647 N N . GLU A 1 212 ? -14.894 -0.283 44.727 1.00 83.31 212 GLU A N 1
ATOM 1648 C CA . GLU A 1 212 ? -15.328 0.262 46.022 1.00 83.31 212 GLU A CA 1
ATOM 1649 C C . GLU A 1 212 ? -16.641 -0.372 46.514 1.00 83.31 212 GLU A C 1
ATOM 1651 O O . GLU A 1 212 ? -16.932 -0.371 47.705 1.00 83.31 212 GLU A O 1
ATOM 1656 N N . GLY A 1 213 ? -17.429 -0.971 45.615 1.00 72.06 213 GLY A N 1
ATOM 1657 C CA . GLY A 1 213 ? -18.645 -1.701 45.963 1.00 72.06 213 GLY A CA 1
ATOM 1658 C C . GLY A 1 213 ? -18.433 -3.166 46.371 1.00 72.06 213 GLY A C 1
ATOM 1659 O O . GLY A 1 213 ? -19.424 -3.830 46.687 1.00 72.06 213 GLY A O 1
ATOM 1660 N N . ILE A 1 214 ? -17.205 -3.702 46.330 1.00 58.91 214 ILE A N 1
ATOM 1661 C CA . ILE A 1 214 ? -16.925 -5.144 46.512 1.00 58.91 214 ILE A CA 1
ATOM 1662 C C . ILE A 1 214 ? -17.255 -5.660 47.927 1.00 58.91 214 ILE A C 1
ATOM 1664 O O . ILE A 1 214 ? -17.481 -6.855 48.109 1.00 58.91 214 ILE A O 1
ATOM 1668 N N . GLU A 1 215 ? -17.391 -4.782 48.925 1.00 50.59 215 GLU A N 1
ATOM 1669 C CA . GLU A 1 215 ? -17.743 -5.168 50.304 1.00 50.59 215 GLU A CA 1
ATOM 1670 C C . GLU A 1 215 ? -19.143 -5.811 50.448 1.00 50.59 215 GLU A C 1
ATOM 1672 O O . GLU A 1 215 ? -19.445 -6.436 51.467 1.00 50.59 215 GLU A O 1
ATOM 1677 N N . GLN A 1 216 ? -20.003 -5.712 49.426 1.00 53.28 216 GLN A N 1
ATOM 1678 C CA . GLN A 1 216 ? -21.335 -6.326 49.403 1.00 53.28 216 GLN A CA 1
ATOM 1679 C C . GLN A 1 216 ? -21.328 -7.624 48.574 1.00 53.28 216 GLN A C 1
ATOM 1681 O O . GLN A 1 216 ? -20.982 -7.627 47.396 1.00 53.28 216 GLN A O 1
ATOM 1686 N N . ARG A 1 217 ? -21.733 -8.746 49.195 1.00 52.31 217 ARG A N 1
ATOM 1687 C CA . ARG A 1 217 ? -21.480 -10.143 48.756 1.00 52.31 217 ARG A CA 1
ATOM 1688 C C . ARG A 1 217 ? -22.228 -10.640 47.493 1.00 52.31 217 ARG A C 1
ATOM 1690 O O . ARG A 1 217 ? -22.498 -11.834 47.383 1.00 52.31 217 ARG A O 1
ATOM 1697 N N . GLN A 1 218 ? -22.576 -9.763 46.553 1.00 57.94 218 GLN A N 1
ATOM 1698 C CA . GLN A 1 218 ? -23.209 -10.093 45.265 1.00 57.94 218 GLN A CA 1
ATOM 1699 C C . GLN A 1 218 ? -22.603 -9.224 44.149 1.00 57.94 218 GLN A C 1
ATOM 1701 O O . GLN A 1 218 ? -23.229 -8.298 43.643 1.00 57.94 218 GLN A O 1
ATOM 1706 N N . GLN A 1 219 ? -21.342 -9.498 43.812 1.00 65.38 219 GLN A N 1
ATOM 1707 C CA . GLN A 1 219 ? -20.542 -8.764 42.824 1.00 65.38 219 GLN A CA 1
ATOM 1708 C C . GLN A 1 219 ? -19.845 -9.764 41.879 1.00 65.38 219 GLN A C 1
ATOM 1710 O O . GLN A 1 219 ? -19.513 -10.867 42.323 1.00 65.38 219 GLN A O 1
ATOM 1715 N N . PRO A 1 220 ? -19.619 -9.419 40.597 1.00 71.38 220 PRO A N 1
ATOM 1716 C CA . PRO A 1 220 ? -18.894 -10.272 39.654 1.00 71.38 220 PRO A CA 1
ATOM 1717 C C . PRO A 1 220 ? -17.390 -10.326 39.973 1.00 71.38 220 PRO A C 1
ATOM 1719 O O . PRO A 1 220 ? -16.845 -9.413 40.597 1.00 71.38 220 PRO A O 1
ATOM 1722 N N . LEU A 1 221 ? -16.689 -11.364 39.500 1.00 82.75 221 LEU A N 1
ATOM 1723 C CA . LEU A 1 221 ? -15.244 -11.542 39.723 1.00 82.75 221 LEU A CA 1
ATOM 1724 C C . LEU A 1 221 ? -14.395 -10.583 38.867 1.00 82.75 221 LEU A C 1
ATOM 1726 O O . LEU A 1 221 ? -13.761 -10.994 37.892 1.00 82.75 221 LEU A O 1
ATOM 1730 N N . LEU A 1 222 ? -14.377 -9.302 39.236 1.00 88.38 222 LEU A N 1
ATOM 1731 C CA . LEU A 1 222 ? -13.648 -8.231 38.553 1.00 88.38 222 LEU A CA 1
ATOM 1732 C C . LEU A 1 222 ? -12.138 -8.527 38.465 1.00 88.38 222 LEU A C 1
ATOM 1734 O O . LEU A 1 222 ? -11.459 -8.605 39.484 1.00 88.38 222 LEU A O 1
ATOM 1738 N N . GLN A 1 223 ? -11.610 -8.677 37.246 1.00 89.75 223 GLN A N 1
ATOM 1739 C CA . GLN A 1 223 ? -10.194 -8.997 37.002 1.00 89.75 223 GLN A CA 1
ATOM 1740 C C . GLN A 1 223 ? -9.369 -7.807 36.493 1.00 89.75 223 GLN A C 1
ATOM 1742 O O . GLN A 1 223 ? -8.157 -7.745 36.714 1.00 89.75 223 GLN A O 1
ATOM 1747 N N . GLY A 1 224 ? -9.990 -6.881 35.759 1.00 90.88 224 GLY A N 1
ATOM 1748 C CA . GLY A 1 224 ? -9.249 -5.830 35.068 1.00 90.88 224 GLY A CA 1
ATOM 1749 C C . GLY A 1 224 ? -10.041 -5.097 33.993 1.00 90.88 224 GLY A C 1
ATOM 1750 O O . GLY A 1 224 ? -11.254 -5.261 33.869 1.00 90.88 224 GLY A O 1
ATOM 1751 N N . TYR A 1 225 ? -9.333 -4.299 33.198 1.00 91.88 225 TYR A N 1
ATOM 1752 C CA . TYR A 1 225 ? -9.912 -3.467 32.148 1.00 91.88 225 TYR A CA 1
ATOM 1753 C C . TYR A 1 225 ? -9.059 -3.417 30.874 1.00 91.88 225 TYR A C 1
ATOM 1755 O O . TYR A 1 225 ? -7.859 -3.703 30.889 1.00 91.88 225 TYR A O 1
ATOM 1763 N N . ILE A 1 226 ? -9.704 -3.069 29.759 1.00 91.31 226 ILE A N 1
ATOM 1764 C CA . ILE A 1 226 ? -9.112 -3.022 28.417 1.00 91.31 226 ILE A CA 1
ATOM 1765 C C . ILE A 1 226 ? -9.493 -1.690 27.760 1.00 91.31 226 ILE A C 1
ATOM 1767 O O . ILE A 1 226 ? -10.677 -1.375 27.674 1.00 91.31 226 ILE A O 1
ATOM 1771 N N . VAL A 1 227 ? -8.528 -0.904 27.279 1.00 84.88 227 VAL A N 1
ATOM 1772 C CA . VAL A 1 227 ? -8.810 0.385 26.620 1.00 84.88 227 VAL A CA 1
ATOM 1773 C C . VAL A 1 227 ? -8.004 0.562 25.330 1.00 84.88 227 VAL A C 1
ATOM 1775 O O . VAL A 1 227 ? -6.777 0.484 25.340 1.00 84.88 227 VAL A O 1
ATOM 1778 N N . GLY A 1 228 ? -8.714 0.782 24.220 1.00 81.69 228 GLY A N 1
ATOM 1779 C CA . GLY A 1 228 ? -8.157 0.985 22.879 1.00 81.69 228 GLY A CA 1
ATOM 1780 C C . GLY A 1 228 ? -8.178 2.450 22.446 1.00 81.69 228 GLY A C 1
ATOM 1781 O O . GLY A 1 228 ? -9.250 3.057 22.454 1.00 81.69 228 GLY A O 1
ATOM 1782 N N . ASN A 1 229 ? -7.024 3.006 22.065 1.00 80.69 229 ASN A N 1
ATOM 1783 C CA . ASN A 1 229 ? -6.808 4.429 21.774 1.00 80.69 229 ASN A CA 1
ATOM 1784 C C . ASN A 1 229 ? -7.496 5.313 22.841 1.00 80.69 229 ASN A C 1
ATOM 1786 O O . ASN A 1 229 ? -8.489 5.975 22.539 1.00 80.69 229 ASN A O 1
ATOM 1790 N N . PRO A 1 230 ? -7.078 5.242 24.121 1.00 84.31 230 PRO A N 1
ATOM 1791 C CA . PRO A 1 230 ? -7.787 5.895 25.220 1.00 84.31 230 PRO A CA 1
ATOM 1792 C C . PRO A 1 230 ? -7.574 7.410 25.233 1.00 84.31 230 PRO A C 1
ATOM 1794 O O . PRO A 1 230 ? -6.435 7.871 25.270 1.00 84.31 230 PRO A O 1
ATOM 1797 N N . ILE A 1 231 ? -8.662 8.182 25.318 1.00 86.69 231 ILE A N 1
ATOM 1798 C CA . ILE A 1 231 ? -8.563 9.560 25.818 1.00 86.69 231 ILE A CA 1
ATOM 1799 C C . ILE A 1 231 ? -8.445 9.509 27.343 1.00 86.69 231 ILE A C 1
ATOM 1801 O O . ILE A 1 231 ? -9.110 8.695 27.991 1.00 86.69 231 ILE A O 1
ATOM 1805 N N . THR A 1 232 ? -7.647 10.398 27.922 1.00 86.88 232 THR A N 1
ATOM 1806 C CA . THR A 1 232 ? -7.587 10.609 29.370 1.00 86.88 232 THR A CA 1
ATOM 1807 C C . THR A 1 232 ? -8.263 11.906 29.804 1.00 86.88 232 THR A C 1
ATOM 1809 O O . THR A 1 232 ? -8.694 12.000 30.950 1.00 86.88 232 THR A O 1
ATOM 1812 N N . GLY A 1 233 ? -8.378 12.898 28.915 1.00 75.06 233 GLY A N 1
ATOM 1813 C CA . GLY A 1 233 ? -8.752 14.285 29.214 1.00 75.06 233 GLY A CA 1
ATOM 1814 C C . GLY A 1 233 ? -7.557 15.184 29.564 1.00 75.06 233 GLY A C 1
ATOM 1815 O O . GLY A 1 233 ? -7.721 16.385 29.761 1.00 75.06 233 GLY A O 1
ATOM 1816 N N . SER A 1 234 ? -6.346 14.624 29.643 1.00 82.38 234 SER A N 1
ATOM 1817 C CA . SER A 1 234 ? -5.123 15.387 29.898 1.00 82.38 234 SER A CA 1
ATOM 1818 C C . SER A 1 234 ? -4.666 16.149 28.653 1.00 82.38 234 SER A C 1
ATOM 1820 O O . SER A 1 234 ? -4.769 15.636 27.543 1.00 82.38 234 SER A O 1
ATOM 1822 N N . LYS A 1 235 ? -4.001 17.300 28.838 1.00 86.12 235 LYS A N 1
ATOM 1823 C CA . LYS A 1 235 ? -3.251 17.987 27.763 1.00 86.12 235 LYS A CA 1
ATOM 1824 C C . LYS A 1 235 ? -2.236 17.082 27.051 1.00 86.12 235 LYS A C 1
ATOM 1826 O O . LYS A 1 235 ? -1.847 17.379 25.927 1.00 86.12 235 LYS A O 1
ATOM 1831 N N . ILE A 1 236 ? -1.797 15.996 27.696 1.00 88.31 236 ILE A N 1
ATOM 1832 C CA . ILE A 1 236 ? -0.927 14.972 27.097 1.00 88.31 236 ILE A CA 1
ATOM 1833 C C . ILE A 1 236 ? -1.570 14.363 25.838 1.00 88.31 236 ILE A C 1
ATOM 1835 O O . ILE A 1 236 ? -0.863 14.136 24.858 1.00 88.31 236 ILE A O 1
ATOM 1839 N N . ASP A 1 237 ? -2.890 14.154 25.839 1.00 86.50 237 ASP A N 1
ATOM 1840 C CA . ASP A 1 237 ? -3.631 13.525 24.738 1.00 86.50 237 ASP A CA 1
ATOM 1841 C C . ASP A 1 237 ? -3.479 14.314 23.422 1.00 86.50 237 ASP A C 1
ATOM 1843 O O . ASP A 1 237 ? -3.314 13.724 22.353 1.00 86.50 237 ASP A O 1
ATOM 1847 N N . ASP A 1 238 ? -3.489 15.649 23.519 1.00 87.62 238 ASP A N 1
ATOM 1848 C CA . ASP A 1 238 ? -3.381 16.579 22.392 1.00 87.62 238 ASP A CA 1
ATOM 1849 C C . ASP A 1 238 ? -1.937 17.019 22.101 1.00 87.62 238 ASP A C 1
ATOM 1851 O O . ASP A 1 238 ? -1.542 17.061 20.937 1.00 87.62 238 ASP A O 1
ATOM 1855 N N . ASN A 1 239 ? -1.114 17.294 23.125 1.00 89.50 239 ASN A N 1
ATOM 1856 C CA . ASN A 1 239 ? 0.267 17.773 22.946 1.00 89.50 239 ASN A CA 1
ATOM 1857 C C . ASN A 1 239 ? 1.105 16.847 22.048 1.00 89.50 239 ASN A C 1
ATOM 1859 O O . ASN A 1 239 ? 1.935 17.318 21.272 1.00 89.50 239 ASN A O 1
ATOM 1863 N N . PHE A 1 240 ? 0.889 15.532 22.121 1.00 90.69 240 PHE A N 1
ATOM 1864 C CA . PHE A 1 240 ? 1.661 14.567 21.336 1.00 90.69 240 PHE A CA 1
ATOM 1865 C C . PHE A 1 240 ? 1.212 14.427 19.870 1.00 90.69 240 PHE A C 1
ATOM 1867 O O . PHE A 1 240 ? 1.891 13.749 19.102 1.00 90.69 240 PHE A O 1
ATOM 1874 N N . LYS A 1 241 ? 0.156 15.130 19.431 1.00 89.69 241 LYS A N 1
ATOM 1875 C CA . LYS A 1 241 ? -0.220 15.225 18.004 1.00 89.69 241 LYS A CA 1
ATOM 1876 C C . LYS A 1 241 ? 0.831 15.941 17.167 1.00 89.69 241 LYS A C 1
ATOM 1878 O O . LYS A 1 241 ? 1.033 15.570 16.015 1.00 89.69 241 LYS A O 1
ATOM 1883 N N . ILE A 1 242 ? 1.528 16.916 17.750 1.00 90.12 242 ILE A N 1
ATOM 1884 C CA . ILE A 1 242 ? 2.574 17.691 17.075 1.00 90.12 242 ILE A CA 1
ATOM 1885 C C . ILE A 1 242 ? 3.821 16.832 16.765 1.00 90.12 242 ILE A C 1
ATOM 1887 O O . ILE A 1 242 ? 4.133 16.688 15.583 1.00 90.12 242 ILE A O 1
ATOM 1891 N N . PRO A 1 243 ? 4.504 16.192 17.745 1.00 87.56 243 PRO A N 1
ATOM 1892 C CA . PRO A 1 243 ? 5.637 15.307 17.457 1.00 87.56 243 PRO A CA 1
ATOM 1893 C C . PRO A 1 243 ? 5.233 14.062 16.656 1.00 87.56 243 PRO A C 1
ATOM 1895 O O . PRO A 1 243 ? 6.010 13.605 15.826 1.00 87.56 243 PRO A O 1
ATOM 1898 N N . TYR A 1 244 ? 4.011 13.543 16.831 1.00 87.19 244 TYR A N 1
ATOM 1899 C CA . TYR A 1 244 ? 3.501 12.463 15.986 1.00 87.19 244 TYR A CA 1
ATOM 1900 C C . TYR A 1 244 ? 3.382 12.892 14.515 1.00 87.19 244 TYR A C 1
ATOM 1902 O O . TYR A 1 244 ? 3.919 12.224 13.637 1.00 87.19 244 TYR A O 1
ATOM 1910 N N . SER A 1 245 ? 2.748 14.040 14.245 1.00 85.75 245 SER A N 1
ATOM 1911 C CA . SER A 1 245 ? 2.586 14.584 12.887 1.00 85.75 245 SER A CA 1
ATOM 1912 C C . SER A 1 245 ? 3.919 14.924 12.217 1.00 85.75 245 SER A C 1
ATOM 1914 O O . SER A 1 245 ? 4.013 14.876 10.991 1.00 85.75 245 SER A O 1
ATOM 1916 N N . HIS A 1 246 ? 4.948 15.261 12.999 1.00 85.75 246 HIS A N 1
ATOM 1917 C CA . HIS A 1 246 ? 6.321 15.399 12.509 1.00 85.75 246 HIS A CA 1
ATOM 1918 C C . HIS A 1 246 ? 6.910 14.030 12.148 1.00 85.75 246 HIS A C 1
ATOM 1920 O O . HIS A 1 246 ? 7.357 13.840 11.020 1.00 85.75 246 HIS A O 1
ATOM 1926 N N . GLY A 1 247 ? 6.805 13.050 13.050 1.00 76.50 247 GLY A N 1
ATOM 1927 C CA . GLY A 1 247 ? 7.286 11.680 12.854 1.00 76.50 247 GLY A CA 1
ATOM 1928 C C . GLY A 1 247 ? 6.741 10.968 11.610 1.00 76.50 247 GLY A C 1
ATOM 1929 O O . GLY A 1 247 ? 7.491 10.262 10.941 1.00 76.50 247 GLY A O 1
ATOM 1930 N N . VAL A 1 248 ? 5.465 11.192 11.270 1.00 78.19 248 VAL A N 1
ATOM 1931 C CA . VAL A 1 248 ? 4.800 10.623 10.075 1.00 78.19 248 VAL A CA 1
ATOM 1932 C C . VAL A 1 248 ? 4.783 11.567 8.858 1.00 78.19 248 VAL A C 1
ATOM 1934 O O . VAL A 1 248 ? 4.081 11.313 7.881 1.00 78.19 248 VAL A O 1
ATOM 1937 N N . GLY A 1 249 ? 5.529 12.678 8.895 1.00 74.19 249 GLY A N 1
ATOM 1938 C CA . GLY A 1 249 ? 5.744 13.549 7.731 1.00 74.19 249 GLY A CA 1
ATOM 1939 C C . GLY A 1 249 ? 4.543 14.385 7.278 1.00 74.19 249 GLY A C 1
ATOM 1940 O O . GLY A 1 249 ? 4.488 14.787 6.116 1.00 74.19 249 GLY A O 1
ATOM 1941 N N . ILE A 1 250 ? 3.591 14.668 8.174 1.00 80.62 250 ILE A N 1
ATOM 1942 C CA . ILE A 1 250 ? 2.486 15.615 7.937 1.00 80.62 250 ILE A CA 1
ATOM 1943 C C . ILE A 1 250 ? 2.982 17.065 8.064 1.00 80.62 250 ILE A C 1
ATOM 1945 O O . ILE A 1 250 ? 2.582 17.931 7.282 1.00 80.62 250 ILE A O 1
ATOM 1949 N N . ILE A 1 251 ? 3.893 17.340 9.005 1.00 82.81 251 ILE A N 1
ATOM 1950 C CA . ILE A 1 251 ? 4.506 18.666 9.204 1.00 82.81 251 ILE A CA 1
ATOM 1951 C C . ILE A 1 251 ? 6.024 18.625 9.008 1.00 82.81 251 ILE A C 1
ATOM 1953 O O . ILE A 1 251 ? 6.665 17.609 9.264 1.00 82.81 251 ILE A O 1
ATOM 1957 N N . SER A 1 252 ? 6.600 19.738 8.551 1.00 76.56 252 SER A N 1
ATOM 1958 C CA . SER A 1 252 ? 8.035 19.863 8.274 1.00 76.56 252 SER A CA 1
ATOM 1959 C C . SER A 1 252 ? 8.886 20.077 9.528 1.00 76.56 252 SER A C 1
ATOM 1961 O O . SER A 1 252 ? 8.409 20.617 10.527 1.00 76.56 252 SER A O 1
ATOM 1963 N N . ASP A 1 253 ? 10.183 19.758 9.430 1.00 75.38 253 ASP A N 1
ATOM 1964 C CA . ASP A 1 253 ? 11.203 20.106 10.433 1.00 75.38 253 ASP A CA 1
ATOM 1965 C C . ASP A 1 253 ? 11.132 21.580 10.851 1.00 75.38 253 ASP A C 1
ATOM 1967 O O . ASP A 1 253 ? 11.166 21.894 12.036 1.00 75.38 253 ASP A O 1
ATOM 1971 N N . GLN A 1 254 ? 11.017 22.497 9.883 1.00 78.44 254 GLN A N 1
ATOM 1972 C CA . GLN A 1 254 ? 11.005 23.938 10.143 1.00 78.44 254 GLN A CA 1
ATOM 1973 C C . GLN A 1 254 ? 9.797 24.345 10.993 1.00 78.44 254 GLN A C 1
ATOM 1975 O O . GLN A 1 254 ? 9.922 25.174 11.893 1.00 78.44 254 GLN A O 1
ATOM 1980 N N . LEU A 1 255 ? 8.632 23.757 10.713 1.00 81.31 255 LEU A N 1
ATOM 1981 C CA . LEU A 1 255 ? 7.391 24.061 11.413 1.00 81.31 255 LEU A CA 1
ATOM 1982 C C . LEU A 1 255 ? 7.328 23.372 12.785 1.00 81.31 255 LEU A C 1
ATOM 1984 O O . LEU A 1 255 ? 6.854 23.973 13.750 1.00 81.31 255 LEU A O 1
ATOM 1988 N N . TYR A 1 256 ? 7.874 22.158 12.896 1.00 85.62 256 TYR A N 1
ATOM 1989 C CA . TYR A 1 256 ? 8.043 21.459 14.167 1.00 85.62 256 TYR A CA 1
ATOM 1990 C C . TYR A 1 256 ? 9.021 22.195 15.094 1.00 85.62 256 TYR A C 1
ATOM 1992 O O . TYR A 1 256 ? 8.668 22.499 16.231 1.00 85.62 256 TYR A O 1
ATOM 2000 N N . GLU A 1 257 ? 10.206 22.582 14.612 1.00 84.88 257 GLU A N 1
ATOM 2001 C CA . GLU A 1 257 ? 11.162 23.396 15.376 1.00 84.88 257 GLU A CA 1
ATOM 2002 C C . GLU A 1 257 ? 10.573 24.752 15.778 1.00 84.88 257 GLU A C 1
ATOM 2004 O O . GLU A 1 257 ? 10.760 25.186 16.916 1.00 84.88 257 GLU A O 1
ATOM 2009 N N . ALA A 1 258 ? 9.824 25.411 14.886 1.00 84.94 258 ALA A N 1
ATOM 2010 C CA . ALA A 1 258 ? 9.130 26.652 15.212 1.00 84.94 258 ALA A CA 1
ATOM 2011 C C . ALA A 1 258 ? 8.088 26.446 16.325 1.00 84.94 258 ALA A C 1
ATOM 2013 O O . ALA A 1 258 ? 8.016 27.268 17.241 1.00 84.94 258 ALA A O 1
ATOM 2014 N N . ALA A 1 259 ? 7.322 25.352 16.301 1.00 87.12 259 ALA A N 1
ATOM 2015 C CA . ALA A 1 259 ? 6.394 25.016 17.377 1.00 87.12 259 ALA A CA 1
ATOM 2016 C C . ALA A 1 259 ? 7.133 24.713 18.692 1.00 87.12 259 ALA A C 1
ATOM 2018 O O . ALA A 1 259 ? 6.792 25.294 19.720 1.00 87.12 259 ALA A O 1
ATOM 2019 N N . VAL A 1 260 ? 8.180 23.880 18.675 1.00 88.31 260 VAL A N 1
ATOM 2020 C CA . VAL A 1 260 ? 9.005 23.564 19.858 1.00 88.31 260 VAL A CA 1
ATOM 2021 C C . VAL A 1 260 ? 9.567 24.845 20.489 1.00 88.31 260 VAL A C 1
ATOM 2023 O O . VAL A 1 260 ? 9.380 25.079 21.684 1.00 88.31 260 VAL A O 1
ATOM 2026 N N . ALA A 1 261 ? 10.203 25.702 19.683 1.00 87.88 261 ALA A N 1
ATOM 2027 C CA . ALA A 1 261 ? 10.893 26.904 20.147 1.00 87.88 261 ALA A CA 1
ATOM 2028 C C . ALA A 1 261 ? 9.955 28.031 20.612 1.00 87.88 261 ALA A C 1
ATOM 2030 O O . ALA A 1 261 ? 10.353 28.834 21.454 1.00 87.88 261 ALA A O 1
ATOM 2031 N N . ASN A 1 262 ? 8.728 28.117 20.080 1.00 89.00 262 ASN A N 1
ATOM 2032 C CA . ASN A 1 262 ? 7.779 29.174 20.451 1.00 89.00 262 ASN A CA 1
ATOM 2033 C C . ASN A 1 262 ? 6.708 28.718 21.455 1.00 89.00 262 ASN A C 1
ATOM 2035 O O . ASN A 1 262 ? 6.187 29.562 22.178 1.00 89.00 262 ASN A O 1
ATOM 2039 N N . CYS A 1 263 ? 6.362 27.429 21.528 1.00 88.25 263 CYS A N 1
ATOM 2040 C CA . CYS A 1 263 ? 5.311 26.917 22.420 1.00 88.25 263 CYS A CA 1
ATOM 2041 C C . CYS A 1 263 ? 5.837 26.263 23.712 1.00 88.25 263 CYS A C 1
ATOM 2043 O O . CYS A 1 263 ? 5.043 25.994 24.611 1.00 88.25 263 CYS A O 1
ATOM 2045 N N . ASN A 1 264 ? 7.148 26.008 23.843 1.00 83.44 264 ASN A N 1
ATOM 2046 C CA . ASN A 1 264 ? 7.764 25.378 25.027 1.00 83.44 264 ASN A CA 1
ATOM 2047 C C . ASN A 1 264 ? 7.124 24.028 25.442 1.00 83.44 264 ASN A C 1
ATOM 2049 O O . ASN A 1 264 ? 7.143 23.662 26.616 1.00 83.44 264 ASN A O 1
ATOM 2053 N N . GLY A 1 265 ? 6.544 23.287 24.490 1.00 78.12 265 GLY A N 1
ATOM 2054 C CA . GLY A 1 265 ? 5.906 21.986 24.731 1.00 78.12 265 GLY A CA 1
ATOM 2055 C C . GLY A 1 265 ? 4.453 22.015 25.236 1.00 78.12 265 GLY A C 1
ATOM 2056 O O . GLY A 1 265 ? 3.884 20.944 25.438 1.00 78.12 265 GLY A O 1
ATOM 2057 N N . ASP A 1 266 ? 3.825 23.187 25.409 1.00 85.81 266 ASP A N 1
ATOM 2058 C CA . ASP A 1 266 ? 2.361 23.297 25.542 1.00 85.81 266 ASP A CA 1
ATOM 2059 C C . ASP A 1 266 ? 1.774 23.764 24.205 1.00 85.81 266 ASP A C 1
ATOM 2061 O O . ASP A 1 266 ? 1.737 24.952 23.888 1.00 85.81 266 ASP A O 1
ATOM 2065 N N . TYR A 1 267 ? 1.356 22.794 23.397 1.00 86.94 267 TYR A N 1
ATOM 2066 C CA . TYR A 1 267 ? 0.765 23.000 22.077 1.00 86.94 267 TYR A CA 1
ATOM 2067 C C . TYR A 1 267 ? -0.761 23.176 22.136 1.00 86.94 267 TYR A C 1
ATOM 2069 O O . TYR A 1 267 ? -1.380 23.535 21.141 1.00 86.94 267 TYR A O 1
ATOM 2077 N N . VAL A 1 268 ? -1.373 22.945 23.303 1.00 83.38 268 VAL A N 1
ATOM 2078 C CA . VAL A 1 268 ? -2.809 23.156 23.552 1.00 83.38 268 VAL A CA 1
ATOM 2079 C C . VAL A 1 268 ? -3.095 24.609 23.943 1.00 83.38 268 VAL A C 1
ATOM 2081 O O . VAL A 1 268 ? -4.166 25.141 23.661 1.00 83.38 268 VAL A O 1
ATOM 2084 N N . THR A 1 269 ? -2.143 25.268 24.606 1.00 80.06 269 THR A N 1
ATOM 2085 C CA . THR A 1 269 ? -2.327 26.597 25.201 1.00 80.06 269 THR A CA 1
ATOM 2086 C C . THR A 1 269 ? -1.431 27.606 24.502 1.00 80.06 269 THR A C 1
ATOM 2088 O O . THR A 1 269 ? -0.254 27.730 24.827 1.00 80.06 269 THR A O 1
ATOM 2091 N N . THR A 1 270 ? -1.984 28.366 23.557 1.00 74.94 270 THR A N 1
ATOM 2092 C CA . THR A 1 270 ? -1.239 29.384 22.801 1.00 74.94 270 THR A CA 1
ATOM 2093 C C . THR A 1 270 ? -0.620 30.435 23.732 1.00 74.94 270 THR A C 1
ATOM 2095 O O . THR A 1 270 ? -1.308 31.346 24.196 1.00 74.94 270 THR A O 1
ATOM 2098 N N . THR A 1 271 ? 0.682 30.327 24.005 1.00 71.50 271 THR A N 1
ATOM 2099 C CA . THR A 1 271 ? 1.388 31.217 24.948 1.00 71.50 271 THR A CA 1
ATOM 2100 C C . THR A 1 271 ? 1.761 32.573 24.345 1.00 71.50 271 THR A C 1
ATOM 2102 O O . THR A 1 271 ? 1.981 33.533 25.081 1.00 71.50 271 THR A O 1
ATOM 2105 N N . ASN A 1 272 ? 1.855 32.664 23.016 1.00 85.50 272 ASN A N 1
ATOM 2106 C CA . ASN A 1 272 ? 2.215 33.871 22.269 1.00 85.50 272 ASN A CA 1
ATOM 2107 C C . ASN A 1 272 ? 1.782 33.772 20.791 1.00 85.50 272 ASN A C 1
ATOM 2109 O O . ASN A 1 272 ? 1.381 32.709 20.313 1.00 85.50 272 ASN A O 1
ATOM 2113 N N . GLU A 1 273 ? 1.892 34.883 20.058 1.00 88.31 273 GLU A N 1
ATOM 2114 C CA . GLU A 1 273 ? 1.463 34.997 18.656 1.00 88.31 273 GLU A CA 1
ATOM 2115 C C . GLU A 1 273 ? 2.249 34.090 17.689 1.00 88.31 273 GLU A C 1
ATOM 2117 O O . GLU A 1 273 ? 1.673 33.575 16.733 1.00 88.31 273 GLU A O 1
ATOM 2122 N N . LEU A 1 274 ? 3.546 33.859 17.930 1.00 86.06 274 LEU A N 1
ATOM 2123 C CA . LEU A 1 274 ? 4.375 33.000 17.074 1.00 86.06 274 LEU A CA 1
ATOM 2124 C C . LEU A 1 274 ? 4.004 31.523 17.257 1.00 86.06 274 LEU A C 1
ATOM 2126 O O . LEU A 1 274 ? 3.842 30.808 16.270 1.00 86.06 274 LEU A O 1
ATOM 2130 N N . CYS A 1 275 ? 3.765 31.099 18.501 1.00 88.12 275 CYS A N 1
ATOM 2131 C CA . CYS A 1 275 ? 3.197 29.789 18.811 1.00 88.12 275 CYS A CA 1
ATOM 2132 C C . CYS A 1 275 ? 1.813 29.611 18.159 1.00 88.12 275 CYS A C 1
ATOM 2134 O O . CYS A 1 275 ? 1.587 28.627 17.462 1.00 88.12 275 CYS A O 1
ATOM 2136 N N . ALA A 1 276 ? 0.910 30.591 18.292 1.00 86.75 276 ALA A N 1
ATOM 2137 C CA . ALA A 1 276 ? -0.416 30.537 17.667 1.00 86.75 276 ALA A CA 1
ATOM 2138 C C . ALA A 1 276 ? -0.357 30.459 16.127 1.00 86.75 276 ALA A C 1
ATOM 2140 O O . ALA A 1 276 ? -1.148 29.744 15.514 1.00 86.75 276 ALA A O 1
ATOM 2141 N N . LYS A 1 277 ? 0.598 31.153 15.492 1.00 85.94 277 LYS A N 1
ATOM 2142 C CA . LYS A 1 277 ? 0.849 31.068 14.044 1.00 85.94 277 LYS A CA 1
ATOM 2143 C C . LYS A 1 277 ? 1.377 29.695 13.622 1.00 85.94 277 LYS A C 1
ATOM 2145 O O . LYS A 1 277 ? 0.870 29.144 12.648 1.00 85.94 277 LYS A O 1
ATOM 2150 N N . ALA A 1 278 ? 2.342 29.137 14.358 1.00 85.75 278 ALA A N 1
ATOM 2151 C CA . ALA A 1 278 ? 2.876 27.802 14.090 1.00 85.75 278 ALA A CA 1
ATOM 2152 C C . ALA A 1 278 ? 1.793 26.720 14.245 1.00 85.75 278 ALA A C 1
ATOM 2154 O O . ALA A 1 278 ? 1.604 25.911 13.340 1.00 85.75 278 ALA A O 1
ATOM 2155 N N . LEU A 1 279 ? 1.026 26.751 15.339 1.00 89.56 279 LEU A N 1
ATOM 2156 C CA . LEU A 1 279 ? -0.053 25.793 15.595 1.00 89.56 279 LEU A CA 1
ATOM 2157 C C . LEU A 1 279 ? -1.157 25.867 14.536 1.00 89.56 279 LEU A C 1
ATOM 2159 O O . LEU A 1 279 ? -1.523 24.836 13.991 1.00 89.56 279 LEU A O 1
ATOM 2163 N N . ASN A 1 280 ? -1.602 27.066 14.147 1.00 87.38 280 ASN A N 1
ATOM 2164 C CA . ASN A 1 280 ? -2.586 27.225 13.072 1.00 87.38 280 ASN A CA 1
ATOM 2165 C C . ASN A 1 280 ? -2.081 26.627 11.740 1.00 87.38 280 ASN A C 1
ATOM 2167 O O . ASN A 1 280 ? -2.823 25.931 11.050 1.00 87.38 280 ASN A O 1
ATOM 2171 N N . ALA A 1 281 ? -0.809 26.825 11.376 1.00 84.12 281 ALA A N 1
ATOM 2172 C CA . ALA A 1 281 ? -0.239 26.178 10.190 1.00 84.12 281 ALA A CA 1
ATOM 2173 C C . ALA A 1 281 ? -0.227 24.637 10.309 1.00 84.12 281 ALA A C 1
ATOM 2175 O O . ALA A 1 281 ? -0.577 23.949 9.350 1.00 84.12 281 ALA A O 1
ATOM 2176 N N . ILE A 1 282 ? 0.093 24.095 11.491 1.00 85.88 282 ILE A N 1
ATOM 2177 C CA . ILE A 1 282 ? 0.061 22.649 11.770 1.00 85.88 282 ILE A CA 1
ATOM 2178 C C . ILE A 1 282 ? -1.371 22.094 11.707 1.00 85.88 282 ILE A C 1
ATOM 2180 O O . ILE A 1 282 ? -1.589 21.072 11.061 1.00 85.88 282 ILE A O 1
ATOM 2184 N N . ASP A 1 283 ? -2.358 22.774 12.293 1.00 84.75 283 ASP A N 1
ATOM 2185 C CA . ASP A 1 283 ? -3.770 22.370 12.261 1.00 84.75 283 ASP A CA 1
ATOM 2186 C C . ASP A 1 283 ? -4.313 22.291 10.830 1.00 84.75 283 ASP A C 1
ATOM 2188 O O . ASP A 1 283 ? -4.989 21.323 10.474 1.00 84.75 283 ASP A O 1
ATOM 2192 N N . ASN A 1 284 ? -3.968 23.262 9.975 1.00 82.19 284 ASN A N 1
ATOM 2193 C CA . ASN A 1 284 ? -4.346 23.230 8.561 1.00 82.19 284 ASN A CA 1
ATOM 2194 C C . ASN A 1 284 ? -3.722 22.026 7.828 1.00 82.19 284 ASN A C 1
ATOM 2196 O O . ASN A 1 284 ? -4.413 21.385 7.036 1.00 82.19 284 ASN A O 1
ATOM 2200 N N . LEU A 1 285 ? -2.467 21.665 8.122 1.00 81.56 285 LEU A N 1
ATOM 2201 C CA . LEU A 1 285 ? -1.796 20.489 7.543 1.00 81.56 285 LEU A CA 1
ATOM 2202 C C . LEU A 1 285 ? -2.381 19.164 8.050 1.00 81.56 285 LEU A C 1
ATOM 2204 O O . LEU A 1 285 ? -2.685 18.283 7.245 1.00 81.56 285 LEU A O 1
ATOM 2208 N N . MET A 1 286 ? -2.609 19.037 9.362 1.00 84.12 286 MET A N 1
ATOM 2209 C CA . MET A 1 286 ? -3.299 17.884 9.958 1.00 84.12 286 MET A CA 1
ATOM 2210 C C . MET A 1 286 ? -4.708 17.711 9.381 1.00 84.12 286 MET A C 1
ATOM 2212 O O . MET A 1 286 ? -5.170 16.582 9.223 1.00 84.12 286 MET A O 1
ATOM 2216 N N . SER A 1 287 ? -5.372 18.807 8.993 1.00 82.25 287 SER A N 1
ATOM 2217 C CA . SER A 1 287 ? -6.702 18.748 8.383 1.00 82.25 287 SER A CA 1
ATOM 2218 C C . SER A 1 287 ? -6.742 18.024 7.032 1.00 82.25 287 SER A C 1
ATOM 2220 O O . SER A 1 287 ? -7.831 17.667 6.581 1.00 82.25 287 SER A O 1
ATOM 2222 N N . GLU A 1 288 ? -5.603 17.806 6.358 1.00 79.50 288 GLU A N 1
ATOM 2223 C CA . GLU A 1 288 ? -5.536 17.207 5.014 1.00 79.50 288 GLU A CA 1
ATOM 2224 C C . GLU A 1 288 ? -5.552 15.671 4.972 1.00 79.50 288 GLU A C 1
ATOM 2226 O O . GLU A 1 288 ? -5.728 15.088 3.899 1.00 79.50 288 GLU A O 1
ATOM 2231 N N . VAL A 1 289 ? -5.483 15.004 6.125 1.00 76.94 289 VAL A N 1
ATOM 2232 C CA . VAL A 1 289 ? -5.652 13.545 6.264 1.00 76.94 289 VAL A CA 1
ATOM 2233 C C . VAL A 1 289 ? -6.954 13.204 7.011 1.00 76.94 289 VAL A C 1
ATOM 2235 O O . VAL A 1 289 ? -7.585 14.090 7.588 1.00 76.94 289 VAL A O 1
ATOM 2238 N N . ASP A 1 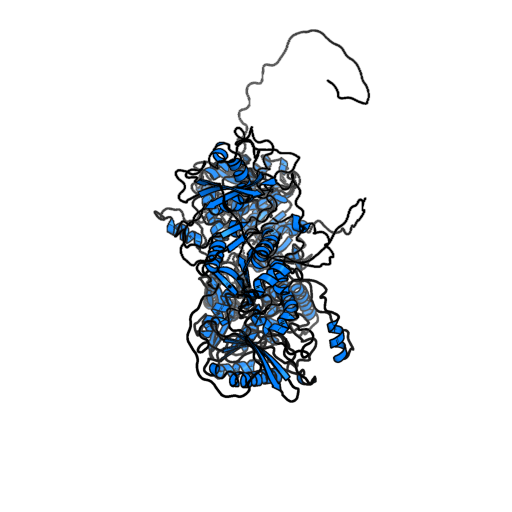290 ? -7.406 11.939 7.010 1.00 74.06 290 ASP A N 1
ATOM 2239 C CA . ASP A 1 290 ? -8.396 11.533 8.023 1.00 74.06 290 ASP A CA 1
ATOM 2240 C C . ASP A 1 290 ? -7.691 11.305 9.360 1.00 74.06 290 ASP A C 1
ATOM 2242 O O . ASP A 1 290 ? -6.646 10.660 9.437 1.00 74.06 290 ASP A O 1
ATOM 2246 N N . TYR A 1 291 ? -8.290 11.835 10.422 1.00 75.69 291 TYR A N 1
ATOM 2247 C CA . TYR A 1 291 ? -7.700 11.798 11.752 1.00 75.69 291 TYR A CA 1
ATOM 2248 C C . TYR A 1 291 ? -7.756 10.401 12.392 1.00 75.69 291 TYR A C 1
ATOM 2250 O O . TYR A 1 291 ? -6.920 10.102 13.229 1.00 75.69 291 TYR A O 1
ATOM 2258 N N . GLY A 1 292 ? -8.735 9.553 12.060 1.00 67.94 292 GLY A N 1
ATOM 2259 C CA . GLY A 1 292 ? -8.888 8.229 12.679 1.00 67.94 292 GLY A CA 1
ATOM 2260 C C . GLY A 1 292 ? -7.987 7.149 12.072 1.00 67.94 292 GLY A C 1
ATOM 2261 O O . GLY A 1 292 ? -7.734 6.136 12.720 1.00 67.94 292 GLY A O 1
ATOM 2262 N N . ASN A 1 293 ? -7.512 7.352 10.840 1.00 76.69 293 ASN A N 1
ATOM 2263 C CA . ASN A 1 293 ? -6.441 6.570 10.226 1.00 76.69 293 ASN A CA 1
ATOM 2264 C C . ASN A 1 293 ? -5.778 7.393 9.113 1.00 76.69 293 ASN A C 1
ATOM 2266 O O . ASN A 1 293 ? -6.345 7.534 8.026 1.00 76.69 293 ASN A O 1
ATOM 2270 N N . ILE A 1 294 ? -4.556 7.883 9.339 1.00 73.31 294 ILE A N 1
ATOM 2271 C CA . ILE A 1 294 ? -3.873 8.771 8.380 1.00 73.31 294 ILE A CA 1
ATOM 2272 C C . ILE A 1 294 ? -3.631 8.121 7.004 1.00 73.31 294 ILE A C 1
ATOM 2274 O O . ILE A 1 294 ? -3.443 8.829 6.012 1.00 73.31 294 ILE A O 1
ATOM 2278 N N . LEU A 1 295 ? -3.681 6.784 6.903 1.00 75.69 295 LEU A N 1
ATOM 2279 C CA . LEU A 1 295 ? -3.522 6.040 5.646 1.00 75.69 295 LEU A CA 1
ATOM 2280 C C . LEU A 1 295 ? -4.801 5.925 4.807 1.00 75.69 295 LEU A C 1
ATOM 2282 O O . LEU A 1 295 ? -4.719 5.451 3.669 1.00 75.69 295 LEU A O 1
ATOM 2286 N N . ASP A 1 296 ? -5.968 6.274 5.344 1.00 66.56 296 ASP A N 1
ATOM 2287 C CA . ASP A 1 296 ? -7.247 6.179 4.634 1.00 66.56 296 ASP A CA 1
ATOM 2288 C C . ASP A 1 296 ? -7.585 7.483 3.882 1.00 66.56 296 ASP A C 1
ATOM 2290 O O . ASP A 1 296 ? -6.841 8.474 3.925 1.00 66.56 296 ASP A O 1
ATOM 2294 N N . ASP A 1 297 ? -8.666 7.437 3.100 1.00 64.31 297 ASP A N 1
ATOM 2295 C CA . ASP A 1 297 ? -9.116 8.547 2.262 1.00 64.31 297 ASP A CA 1
ATOM 2296 C C . ASP A 1 297 ? -10.000 9.501 3.089 1.00 64.31 297 ASP A C 1
ATOM 2298 O O . ASP A 1 297 ? -11.015 9.102 3.666 1.00 64.31 297 ASP A O 1
ATOM 2302 N N . LYS A 1 298 ? -9.622 10.784 3.132 1.00 64.94 298 LYS A N 1
ATOM 2303 C CA . LYS A 1 298 ? -10.346 11.883 3.784 1.00 64.94 298 LYS A CA 1
ATOM 2304 C C . LYS A 1 298 ? -11.695 12.083 3.086 1.00 64.94 298 LYS A C 1
ATOM 2306 O O . LYS A 1 298 ? -11.800 12.769 2.069 1.00 64.94 298 LYS A O 1
ATOM 2311 N N . CYS A 1 299 ? -12.737 11.459 3.628 1.00 59.91 299 CYS A N 1
ATOM 2312 C CA . CYS A 1 299 ? -14.113 11.562 3.144 1.00 59.91 299 CYS A CA 1
ATOM 2313 C C . CYS A 1 299 ? -14.970 12.469 4.036 1.00 59.91 299 CYS A C 1
ATOM 2315 O O . CYS A 1 299 ? -14.733 12.605 5.237 1.00 59.91 299 CYS A O 1
ATOM 2317 N N . VAL A 1 300 ? -16.046 13.027 3.470 1.00 51.31 300 VAL A N 1
ATOM 2318 C CA . VAL A 1 300 ? -17.098 13.668 4.271 1.00 51.31 300 VAL A CA 1
ATOM 2319 C C . VAL A 1 300 ? -17.729 12.601 5.166 1.00 51.31 300 VAL A C 1
ATOM 2321 O O . VAL A 1 300 ? -18.403 11.694 4.674 1.00 51.31 300 VAL A O 1
ATOM 2324 N N . ARG A 1 301 ? -17.504 12.696 6.484 1.00 47.78 301 ARG A N 1
ATOM 2325 C CA . ARG A 1 301 ? -18.047 11.739 7.459 1.00 47.78 301 ARG A CA 1
ATOM 2326 C C . ARG A 1 301 ? -19.566 11.677 7.322 1.00 47.78 301 ARG A C 1
ATOM 2328 O O . ARG A 1 301 ? -20.261 12.658 7.573 1.00 47.78 301 ARG A O 1
ATOM 2335 N N . ALA A 1 302 ? -20.075 10.507 6.943 1.00 43.34 302 ALA A N 1
ATOM 2336 C CA . ALA A 1 302 ? -21.498 10.258 6.748 1.00 43.34 302 ALA A CA 1
ATOM 2337 C C . ALA A 1 302 ? -22.242 10.095 8.090 1.00 43.34 302 ALA A C 1
ATOM 2339 O O . ALA A 1 302 ? -22.809 9.043 8.381 1.00 43.34 302 ALA A O 1
ATOM 2340 N N . THR A 1 303 ? -22.247 11.143 8.917 1.00 42.88 303 THR A N 1
ATOM 2341 C CA . THR A 1 303 ? -23.272 11.343 9.946 1.00 42.88 303 THR A CA 1
ATOM 2342 C C . THR A 1 303 ? -24.506 11.950 9.273 1.00 42.88 303 THR A C 1
ATOM 2344 O O . THR A 1 303 ? -24.483 13.130 8.915 1.00 42.88 303 THR A O 1
ATOM 2347 N N . PRO A 1 304 ? -25.592 11.182 9.054 1.00 43.75 304 PRO A N 1
ATOM 2348 C CA . PRO A 1 304 ? -26.825 11.753 8.532 1.00 43.75 304 PRO A CA 1
ATOM 2349 C C . PRO A 1 304 ? -27.350 12.797 9.522 1.00 43.75 304 PRO A C 1
ATOM 2351 O O . PRO A 1 304 ? -27.623 12.493 10.683 1.00 43.75 304 PRO A O 1
ATOM 2354 N N . LYS A 1 305 ? -27.461 14.045 9.058 1.00 37.81 305 LYS A N 1
ATOM 2355 C CA . LYS A 1 305 ? -28.200 15.089 9.773 1.00 37.81 305 LYS A CA 1
ATOM 2356 C C . LYS A 1 305 ? -29.697 14.730 9.761 1.00 37.81 305 LYS A C 1
ATOM 2358 O O . LYS A 1 305 ? -30.138 14.140 8.771 1.00 37.81 305 LYS A O 1
ATOM 2363 N N . PRO A 1 306 ? -30.480 15.116 10.788 1.00 37.75 306 PRO A N 1
ATOM 2364 C CA . PRO A 1 306 ? -31.925 14.888 10.812 1.00 37.75 306 PRO A CA 1
ATOM 2365 C C . PRO A 1 306 ? -32.598 15.363 9.517 1.00 37.75 306 PRO A C 1
ATOM 2367 O O . PRO A 1 306 ? -32.376 16.493 9.069 1.00 37.75 306 PRO A O 1
ATOM 2370 N N . ILE A 1 307 ? -33.386 14.488 8.887 1.00 42.75 307 ILE A N 1
ATOM 2371 C CA . ILE A 1 307 ? -33.839 14.663 7.499 1.00 42.75 307 ILE A CA 1
ATOM 2372 C C . ILE A 1 307 ? -35.054 15.605 7.424 1.00 42.75 307 ILE A C 1
ATOM 2374 O O . ILE A 1 307 ? -36.178 15.173 7.186 1.00 42.75 307 ILE A O 1
ATOM 2378 N N . ASN A 1 308 ? -34.811 16.910 7.582 1.00 36.03 308 ASN A N 1
ATOM 2379 C CA . ASN A 1 308 ? -35.832 17.951 7.397 1.00 36.03 308 ASN A CA 1
ATOM 2380 C C . ASN A 1 308 ? -35.754 18.684 6.041 1.00 36.03 308 ASN A C 1
ATOM 2382 O O . ASN A 1 308 ? -36.740 19.302 5.654 1.00 36.03 308 ASN A O 1
ATOM 2386 N N . GLU A 1 309 ? -34.639 18.606 5.297 1.00 34.94 309 GLU A N 1
ATOM 2387 C CA . GLU A 1 309 ? -34.462 19.387 4.048 1.00 34.94 309 GLU A CA 1
ATOM 2388 C C . GLU A 1 309 ? -34.114 18.576 2.783 1.00 34.94 309 GLU A C 1
ATOM 2390 O O . GLU A 1 309 ? -34.287 19.083 1.674 1.00 34.94 309 GLU A O 1
ATOM 2395 N N . VAL A 1 310 ? -33.709 17.300 2.880 1.00 39.97 310 VAL A N 1
ATOM 2396 C CA . VAL A 1 310 ? -33.410 16.471 1.687 1.00 39.97 310 VAL A CA 1
ATOM 2397 C C . VAL A 1 310 ? -34.692 15.866 1.104 1.00 39.97 310 VAL A C 1
ATOM 2399 O O . VAL A 1 310 ? -34.924 14.657 1.133 1.00 39.97 310 VAL A O 1
ATOM 2402 N N . SER A 1 311 ? -35.554 16.724 0.561 1.00 40.84 311 SER A N 1
ATOM 2403 C CA . SER A 1 311 ? -36.731 16.284 -0.187 1.00 40.84 311 SER A CA 1
ATOM 2404 C C . SER A 1 311 ? -36.412 16.080 -1.680 1.00 40.84 311 SER A C 1
ATOM 2406 O O . SER A 1 311 ? -35.775 16.913 -2.317 1.00 40.84 311 SER A O 1
ATOM 2408 N N . ARG A 1 312 ? -36.939 14.987 -2.256 1.00 37.53 312 ARG A N 1
ATOM 2409 C CA . ARG A 1 312 ? -37.174 14.782 -3.708 1.00 37.53 312 ARG A CA 1
ATOM 2410 C C . ARG A 1 312 ? -36.011 14.423 -4.664 1.00 37.53 312 ARG A C 1
ATOM 2412 O O . ARG A 1 312 ? -36.206 14.572 -5.867 1.00 37.53 312 ARG A O 1
ATOM 2419 N N . SER A 1 313 ? -34.894 13.818 -4.240 1.00 39.75 313 SER A N 1
ATOM 2420 C CA . SER A 1 313 ? -34.088 13.024 -5.202 1.00 39.75 313 SER A CA 1
ATOM 2421 C C . SER A 1 313 ? -33.420 11.771 -4.631 1.00 39.75 313 SER A C 1
ATOM 2423 O O . SER A 1 313 ? -32.691 11.835 -3.645 1.00 39.75 313 SER A O 1
ATOM 2425 N N . ARG A 1 314 ? -33.622 10.636 -5.321 1.00 44.00 314 ARG A N 1
ATOM 2426 C CA . ARG A 1 314 ? -32.833 9.403 -5.147 1.00 44.00 314 ARG A CA 1
ATOM 2427 C C . ARG A 1 314 ? -31.447 9.500 -5.789 1.00 44.00 314 ARG A C 1
ATOM 2429 O O . ARG A 1 314 ? -30.506 8.968 -5.218 1.00 44.00 314 ARG A O 1
ATOM 2436 N N . SER A 1 315 ? -31.299 10.189 -6.927 1.00 41.47 315 SER A N 1
ATOM 2437 C CA . SER A 1 315 ? -30.030 10.193 -7.674 1.00 41.47 315 SER A CA 1
ATOM 2438 C C . SER A 1 315 ? -28.905 10.859 -6.885 1.00 41.47 315 SER A C 1
ATOM 2440 O O . SER A 1 315 ? -27.827 10.294 -6.769 1.00 41.47 315 SER A O 1
ATOM 2442 N N . LEU A 1 316 ? -29.186 11.998 -6.240 1.00 41.00 316 LEU A N 1
ATOM 2443 C CA . LEU A 1 316 ? -28.212 12.695 -5.391 1.00 41.00 316 LEU A CA 1
ATOM 2444 C C . LEU A 1 316 ? -27.750 11.832 -4.208 1.00 41.00 316 LEU A C 1
ATOM 2446 O O . LEU A 1 316 ? -26.606 11.944 -3.779 1.00 41.00 316 LEU A O 1
ATOM 2450 N N . LEU A 1 317 ? -28.620 10.955 -3.699 1.00 47.94 317 LEU A N 1
ATOM 2451 C CA . LEU A 1 317 ? -28.282 10.017 -2.633 1.00 47.94 317 LEU A CA 1
ATOM 2452 C C . LEU A 1 317 ? -27.441 8.844 -3.163 1.00 47.94 317 LEU A C 1
ATOM 2454 O O . LEU A 1 317 ? -26.454 8.475 -2.537 1.00 47.94 317 LEU A O 1
ATOM 2458 N N . GLU A 1 318 ? -27.791 8.291 -4.326 1.00 47.31 318 GLU A N 1
ATOM 2459 C CA . GLU A 1 318 ? -27.043 7.213 -4.988 1.00 47.31 318 GLU A CA 1
ATOM 2460 C C . GLU A 1 318 ? -25.634 7.663 -5.422 1.00 47.31 318 GLU A C 1
ATOM 2462 O O . GLU A 1 318 ? -24.667 6.931 -5.203 1.00 47.31 318 GLU A O 1
ATOM 2467 N N . ASP A 1 319 ? -25.487 8.877 -5.957 1.00 42.91 319 ASP A N 1
ATOM 2468 C CA . ASP A 1 319 ? -24.189 9.448 -6.334 1.00 42.91 319 ASP A CA 1
ATOM 2469 C C . ASP A 1 319 ? -23.340 9.820 -5.104 1.00 42.91 319 ASP A C 1
ATOM 2471 O O . ASP A 1 319 ? -22.142 9.535 -5.083 1.00 42.91 319 ASP A O 1
ATOM 2475 N N . TYR A 1 320 ? -23.942 10.355 -4.033 1.00 44.72 320 TYR A N 1
ATOM 2476 C CA . TYR A 1 320 ? -23.238 10.603 -2.765 1.00 44.72 320 TYR A CA 1
ATOM 2477 C C . TYR A 1 320 ? -22.752 9.298 -2.106 1.00 44.72 320 TYR A C 1
ATOM 2479 O O . TYR A 1 320 ? -21.622 9.226 -1.623 1.00 44.72 320 TYR A O 1
ATOM 2487 N N . ILE A 1 321 ? -23.563 8.234 -2.140 1.00 48.62 321 ILE A N 1
ATOM 2488 C CA . ILE A 1 321 ? -23.181 6.899 -1.649 1.00 48.62 321 ILE A CA 1
ATOM 2489 C C . ILE A 1 321 ? -21.992 6.335 -2.440 1.00 48.62 321 ILE A C 1
ATOM 2491 O O . ILE A 1 321 ? -21.051 5.813 -1.838 1.00 48.62 321 ILE A O 1
ATOM 2495 N N . ARG A 1 322 ? -21.993 6.472 -3.774 1.00 45.28 322 ARG A N 1
ATOM 2496 C CA . ARG A 1 322 ? -20.911 5.993 -4.659 1.00 45.28 322 ARG A CA 1
ATOM 2497 C C . ARG A 1 322 ? -19.548 6.643 -4.404 1.00 45.28 322 ARG A C 1
ATOM 2499 O O . ARG A 1 322 ? -18.541 6.066 -4.801 1.00 45.28 322 ARG A O 1
ATOM 2506 N N . LEU A 1 323 ? -19.516 7.807 -3.756 1.00 40.97 323 LEU A N 1
ATOM 2507 C CA . LEU A 1 323 ? -18.298 8.553 -3.423 1.00 40.97 323 LEU A CA 1
ATOM 2508 C C . LEU A 1 323 ? -17.772 8.275 -2.000 1.00 40.97 323 LEU A C 1
ATOM 2510 O O . LEU A 1 323 ? -16.787 8.886 -1.590 1.00 40.97 323 LEU A O 1
ATOM 2514 N N . SER A 1 324 ? -18.410 7.381 -1.233 1.00 45.66 324 SER A N 1
ATOM 2515 C CA . SER A 1 324 ? -18.043 7.117 0.167 1.00 45.66 324 SER A CA 1
ATOM 2516 C C . SER A 1 324 ? -17.101 5.915 0.343 1.00 45.66 324 SER A C 1
ATOM 2518 O O . SER A 1 324 ? -17.368 4.814 -0.140 1.00 45.66 324 SER A O 1
ATOM 2520 N N . GLU A 1 325 ? -15.997 6.119 1.072 1.00 53.03 325 GLU A N 1
ATOM 2521 C CA . GLU A 1 325 ? -15.039 5.065 1.450 1.00 53.03 325 GLU A CA 1
ATOM 2522 C C . GLU A 1 325 ? -15.736 3.968 2.298 1.00 53.03 325 GLU A C 1
ATOM 2524 O O . GLU A 1 325 ? -16.620 4.295 3.102 1.00 53.03 325 GLU A O 1
ATOM 2529 N N . PRO A 1 326 ? -15.375 2.674 2.139 1.00 57.94 326 PRO A N 1
ATOM 2530 C CA . PRO A 1 326 ? -15.888 1.521 2.890 1.00 57.94 326 PRO A CA 1
ATOM 2531 C C . PRO A 1 326 ? -16.276 1.701 4.367 1.00 57.94 326 PRO A C 1
ATOM 2533 O O . PRO A 1 326 ? -17.216 1.042 4.818 1.00 57.94 326 PRO A O 1
ATOM 2536 N N . THR A 1 327 ? -15.581 2.531 5.138 1.00 57.50 327 THR A N 1
ATOM 2537 C CA . THR A 1 327 ? -15.819 2.805 6.564 1.00 57.50 327 THR A CA 1
ATOM 2538 C C . THR A 1 327 ? -16.898 3.870 6.762 1.00 57.50 327 THR A C 1
ATOM 2540 O O . THR A 1 327 ? -17.811 3.682 7.567 1.00 57.50 327 THR A O 1
ATOM 2543 N N . SER A 1 328 ? -16.879 4.948 5.972 1.00 62.84 328 SER A N 1
ATOM 2544 C CA . SER A 1 328 ? -17.978 5.928 5.956 1.00 62.84 328 SER A CA 1
ATOM 2545 C C . SER A 1 328 ? -19.272 5.307 5.420 1.00 62.84 328 SER A C 1
ATOM 2547 O O . SER A 1 328 ? -20.347 5.521 5.986 1.00 62.84 328 SER A O 1
ATOM 2549 N N . TYR A 1 329 ? -19.170 4.460 4.392 1.00 70.81 329 TYR A N 1
ATOM 2550 C CA . TYR A 1 329 ? -20.303 3.719 3.842 1.00 70.81 329 TYR A CA 1
ATOM 2551 C C . TYR A 1 329 ? -20.916 2.750 4.869 1.00 70.81 329 TYR A C 1
ATOM 2553 O O . TYR A 1 329 ? -22.137 2.686 5.022 1.00 70.81 329 TYR A O 1
ATOM 2561 N N . ARG A 1 330 ? -20.083 2.059 5.660 1.00 75.50 330 ARG A N 1
ATOM 2562 C CA . ARG A 1 330 ? -20.518 1.208 6.785 1.00 75.50 330 ARG A CA 1
ATOM 2563 C C . ARG A 1 330 ? -21.387 1.943 7.808 1.00 75.50 330 ARG A C 1
ATOM 2565 O O . ARG A 1 330 ? -22.400 1.392 8.236 1.00 75.50 330 ARG A O 1
ATOM 2572 N N . TYR A 1 331 ? -21.034 3.173 8.185 1.00 78.75 331 TYR A N 1
ATOM 2573 C CA . TYR A 1 331 ? -21.840 3.964 9.125 1.00 78.75 331 TYR A CA 1
ATOM 2574 C C . TYR A 1 331 ? -23.224 4.304 8.554 1.00 78.75 331 TYR A C 1
ATOM 2576 O O . TYR A 1 331 ? -24.225 4.224 9.271 1.00 78.75 331 TYR A O 1
ATOM 2584 N N . TYR A 1 332 ? -23.293 4.601 7.255 1.00 78.44 332 TYR A N 1
ATOM 2585 C CA . TYR A 1 332 ? -24.551 4.833 6.550 1.00 78.44 332 TYR A CA 1
ATOM 2586 C C . TYR A 1 332 ? -25.418 3.559 6.459 1.00 78.44 332 TYR A C 1
ATOM 2588 O O . TYR A 1 332 ? -26.626 3.614 6.701 1.00 78.44 332 TYR A O 1
ATOM 2596 N N . LEU A 1 333 ? -24.809 2.388 6.225 1.00 85.38 333 LEU A N 1
ATOM 2597 C CA . LEU A 1 333 ? -25.511 1.098 6.281 1.00 85.38 333 LEU A CA 1
ATOM 2598 C C . LEU A 1 333 ? -26.076 0.795 7.680 1.00 85.38 333 LEU A C 1
ATOM 2600 O O . LEU A 1 333 ? -27.208 0.319 7.771 1.00 85.38 333 LEU A O 1
ATOM 2604 N N . SER A 1 334 ? -25.366 1.125 8.768 1.00 88.25 334 SER A N 1
ATOM 2605 C CA . SER A 1 334 ? -25.938 1.037 10.123 1.00 88.25 334 SER A CA 1
ATOM 2606 C C . SER A 1 334 ? -27.154 1.929 10.314 1.00 88.25 334 SER A C 1
ATOM 2608 O O . SER A 1 334 ? -28.161 1.456 10.832 1.00 88.25 334 SER A O 1
ATOM 2610 N N . PHE A 1 335 ? -27.099 3.188 9.878 1.00 87.88 335 PHE A N 1
ATOM 2611 C CA . PHE A 1 335 ? -28.234 4.105 9.999 1.00 87.88 335 PHE A CA 1
ATOM 2612 C C . PHE A 1 335 ? -29.488 3.571 9.289 1.00 87.88 335 PHE A C 1
ATOM 2614 O O . PHE A 1 335 ? -30.569 3.547 9.879 1.00 87.88 335 PHE A O 1
ATOM 2621 N N . LEU A 1 336 ? -29.337 3.075 8.057 1.00 88.62 336 LEU A N 1
ATOM 2622 C CA . LEU A 1 336 ? -30.430 2.470 7.290 1.00 88.62 336 LEU A CA 1
ATOM 2623 C C . LEU A 1 336 ? -30.959 1.174 7.917 1.00 88.62 336 LEU A C 1
ATOM 2625 O O . LEU A 1 336 ? -32.166 0.928 7.915 1.00 88.62 336 LEU A O 1
ATOM 2629 N N . TRP A 1 337 ? -30.064 0.332 8.439 1.00 92.88 337 TRP A N 1
ATOM 2630 C CA . TRP A 1 337 ? -30.433 -0.950 9.032 1.00 92.88 337 TRP A CA 1
ATOM 2631 C C . TRP A 1 337 ? -31.159 -0.769 10.371 1.00 92.88 337 TRP A C 1
ATOM 2633 O O . TRP A 1 337 ? -32.224 -1.353 10.562 1.00 92.88 337 TRP A O 1
ATOM 2643 N N . MET A 1 338 ? -30.633 0.080 11.262 1.00 93.50 338 MET A N 1
ATOM 2644 C CA . MET A 1 338 ? -31.174 0.322 12.608 1.00 93.50 338 MET A CA 1
ATOM 2645 C C . MET A 1 338 ? -32.506 1.077 12.594 1.00 93.50 338 MET A C 1
ATOM 2647 O O . MET A 1 338 ? -33.350 0.836 13.454 1.00 93.50 338 MET A O 1
ATOM 2651 N N . ASN A 1 339 ? -32.734 1.957 11.613 1.00 92.44 339 ASN A N 1
ATOM 2652 C CA . ASN A 1 339 ? -34.002 2.680 11.478 1.00 92.44 339 ASN A CA 1
ATOM 2653 C C . ASN A 1 339 ? -35.093 1.903 10.724 1.00 92.44 339 ASN A C 1
ATOM 2655 O O . ASN A 1 339 ? -36.225 2.374 10.634 1.00 92.44 339 ASN A O 1
ATOM 2659 N N . ASN A 1 340 ? -34.807 0.699 10.220 1.00 92.69 340 ASN A N 1
ATOM 2660 C CA . ASN A 1 340 ? -35.832 -0.131 9.599 1.00 92.69 340 ASN A CA 1
ATOM 2661 C C . ASN A 1 340 ? -36.790 -0.735 10.647 1.00 92.69 340 ASN A C 1
ATOM 2663 O O . ASN A 1 340 ? -36.355 -1.347 11.624 1.00 92.69 340 ASN A O 1
ATOM 2667 N N . ASN A 1 341 ? -38.102 -0.634 10.409 1.00 91.81 341 ASN A N 1
ATOM 2668 C CA . ASN A 1 341 ? -39.128 -1.157 11.320 1.00 91.81 341 ASN A CA 1
ATOM 2669 C C . ASN A 1 341 ? -38.950 -2.651 11.643 1.00 91.81 341 ASN A C 1
ATOM 2671 O O . ASN A 1 341 ? -39.085 -3.029 12.804 1.00 91.81 341 ASN A O 1
ATOM 2675 N N . LEU A 1 342 ? -38.585 -3.487 10.661 1.00 93.56 342 LEU A N 1
ATOM 2676 C CA . LEU A 1 342 ? -38.368 -4.922 10.881 1.00 93.56 342 LEU A CA 1
ATOM 2677 C C . LEU A 1 342 ? -37.191 -5.163 11.833 1.00 93.56 342 LEU A C 1
ATOM 2679 O O . LEU A 1 342 ? -37.273 -6.017 12.712 1.00 93.56 342 LEU A O 1
ATOM 2683 N N . THR A 1 343 ? -36.107 -4.395 11.687 1.00 94.38 343 THR A N 1
ATOM 2684 C CA . THR A 1 343 ? -34.944 -4.456 12.583 1.00 94.38 343 THR A CA 1
ATOM 2685 C C . THR A 1 343 ? -35.334 -4.062 14.003 1.00 94.38 343 THR A C 1
ATOM 2687 O O . THR A 1 343 ? -35.004 -4.768 14.953 1.00 94.38 343 THR A O 1
ATOM 2690 N N . ARG A 1 344 ? -36.095 -2.974 14.162 1.00 95.06 344 ARG A N 1
ATOM 2691 C CA . ARG A 1 344 ? -36.519 -2.473 15.478 1.00 95.06 344 ARG A CA 1
ATOM 2692 C C . ARG A 1 344 ? -37.497 -3.418 16.182 1.00 95.06 344 ARG A C 1
ATOM 2694 O O . ARG A 1 344 ? -37.406 -3.595 17.394 1.00 95.06 344 ARG A O 1
ATOM 2701 N N . GLU A 1 345 ? -38.377 -4.083 15.436 1.00 94.12 345 GLU A N 1
ATOM 2702 C CA . GLU A 1 345 ? -39.280 -5.117 15.962 1.00 94.12 345 GLU A CA 1
ATOM 2703 C C . GLU A 1 345 ? -38.576 -6.460 16.229 1.00 94.12 345 GLU A C 1
ATOM 2705 O O . GLU A 1 345 ? -38.994 -7.208 17.122 1.00 94.12 345 GLU A O 1
ATOM 2710 N N . ALA A 1 346 ? -37.481 -6.760 15.521 1.00 94.19 346 ALA A N 1
ATOM 2711 C CA . ALA A 1 346 ? -36.600 -7.879 15.843 1.00 94.19 346 ALA A CA 1
ATOM 2712 C C . ALA A 1 346 ? -35.845 -7.624 17.160 1.00 94.19 346 ALA A C 1
ATOM 2714 O O . ALA A 1 346 ? -35.996 -8.416 18.085 1.00 94.19 346 ALA A O 1
ATOM 2715 N N . LEU A 1 347 ? -35.148 -6.485 17.279 1.00 95.19 347 LEU A N 1
ATOM 2716 C CA . LEU A 1 347 ? -34.359 -6.056 18.452 1.00 95.19 347 LEU A CA 1
ATOM 2717 C C . LEU A 1 347 ? -35.196 -5.647 19.687 1.00 95.19 347 LEU A C 1
ATOM 2719 O O . LEU A 1 347 ? -34.637 -5.233 20.697 1.00 95.19 347 LEU A O 1
ATOM 2723 N N . LYS A 1 348 ? -36.533 -5.721 19.617 1.00 94.75 348 LYS A N 1
ATOM 2724 C CA . LYS A 1 348 ? -37.473 -5.353 20.702 1.00 94.75 348 LYS A CA 1
ATOM 2725 C C . LYS A 1 348 ? -37.339 -3.910 21.203 1.00 94.75 348 LYS A C 1
ATOM 2727 O O . LYS A 1 348 ? -37.582 -3.618 22.373 1.00 94.75 348 LYS A O 1
ATOM 2732 N N . ILE A 1 349 ? -37.040 -2.985 20.293 1.00 95.38 349 ILE A N 1
ATOM 2733 C CA . ILE A 1 349 ? -36.992 -1.552 20.599 1.00 95.38 349 ILE A CA 1
ATOM 2734 C C . ILE A 1 349 ? -38.392 -1.072 20.991 1.00 95.38 349 ILE A C 1
ATOM 2736 O O . ILE A 1 349 ? -39.358 -1.258 20.242 1.00 95.38 349 ILE A O 1
ATOM 2740 N N . LYS A 1 350 ? -38.507 -0.431 22.159 1.00 93.56 350 LYS A N 1
ATOM 2741 C CA . LYS A 1 350 ? -39.779 0.110 22.650 1.00 93.56 350 LYS A CA 1
ATOM 2742 C C . LYS A 1 350 ? -40.300 1.181 21.681 1.00 93.56 350 LYS A C 1
ATOM 2744 O O . LYS A 1 350 ? -39.552 2.031 21.197 1.00 93.56 350 LYS A O 1
ATOM 2749 N N . LYS A 1 351 ? -41.594 1.130 21.356 1.00 89.44 351 LYS A N 1
ATOM 2750 C CA . LYS A 1 351 ? -42.215 2.087 20.427 1.00 89.44 351 LYS A CA 1
ATOM 2751 C C . LYS A 1 351 ? -42.498 3.407 21.148 1.00 89.44 351 LYS A C 1
ATOM 2753 O O . LYS A 1 351 ? -42.998 3.400 22.265 1.00 89.44 351 LYS A O 1
ATOM 2758 N N . GLY A 1 352 ? -42.186 4.526 20.493 1.00 86.00 352 GLY A N 1
ATOM 2759 C CA . GLY A 1 352 ? -42.416 5.879 21.016 1.00 86.00 352 GLY A CA 1
ATOM 2760 C C . GLY A 1 352 ? -41.320 6.450 21.926 1.00 86.00 352 GLY A C 1
ATOM 2761 O O . GLY A 1 352 ? -41.463 7.588 22.353 1.00 86.00 352 GLY A O 1
ATOM 2762 N N . THR A 1 353 ? -40.236 5.716 22.208 1.00 91.31 353 THR A N 1
ATOM 2763 C CA . THR A 1 353 ? -39.170 6.177 23.124 1.00 91.31 353 THR A CA 1
ATOM 2764 C C . THR A 1 353 ? -38.038 6.908 22.396 1.00 91.31 353 THR A C 1
ATOM 2766 O O . THR A 1 353 ? -37.726 8.051 22.711 1.00 91.31 353 THR A O 1
ATOM 2769 N N . VAL A 1 354 ? -37.460 6.283 21.366 1.00 90.00 354 VAL A N 1
ATOM 2770 C CA . VAL A 1 354 ? -36.440 6.879 20.488 1.00 90.00 354 VAL A CA 1
ATOM 2771 C C . VAL A 1 354 ? -37.026 7.069 19.093 1.00 90.00 354 VAL A C 1
ATOM 2773 O O . VAL A 1 354 ? -37.519 6.110 18.497 1.00 90.00 354 VAL A O 1
ATOM 2776 N N . GLY A 1 355 ? -36.966 8.289 18.555 1.00 85.56 355 GLY A N 1
ATOM 2777 C CA . GLY A 1 355 ? -37.431 8.593 17.197 1.00 85.56 355 GLY A CA 1
ATOM 2778 C C . GLY A 1 355 ? -36.564 7.915 16.135 1.00 85.56 355 GLY A C 1
ATOM 2779 O O . GLY A 1 355 ? -36.974 6.922 15.536 1.00 85.56 355 GLY A O 1
ATOM 2780 N N . GLU A 1 356 ? -35.344 8.416 15.959 1.00 88.44 356 GLU A N 1
ATOM 2781 C CA . GLU A 1 356 ? -34.363 7.959 14.970 1.00 88.44 356 GLU A CA 1
ATOM 2782 C C . GLU A 1 356 ? -33.077 7.499 15.679 1.00 88.44 356 GLU A C 1
ATOM 2784 O O . GLU A 1 356 ? -32.585 8.178 16.583 1.00 88.44 356 GLU A O 1
ATOM 2789 N N . TRP A 1 357 ? -32.544 6.336 15.296 1.00 92.06 357 TRP A N 1
ATOM 2790 C CA . TRP A 1 357 ? -31.244 5.844 15.756 1.00 92.06 357 TRP A CA 1
ATOM 2791 C C . TRP A 1 357 ? -30.125 6.555 14.997 1.00 92.06 357 TRP A C 1
ATOM 2793 O O . TRP A 1 357 ? -30.135 6.611 13.764 1.00 92.06 357 TRP A O 1
ATOM 2803 N N . ILE A 1 358 ? -29.129 7.049 15.730 1.00 85.44 358 ILE A N 1
ATOM 2804 C CA . ILE A 1 358 ? -27.955 7.741 15.191 1.00 85.44 358 ILE A CA 1
ATOM 2805 C C . ILE A 1 358 ? -26.712 7.109 15.826 1.00 85.44 358 ILE A C 1
ATOM 2807 O O . ILE A 1 358 ? -26.670 6.935 17.043 1.00 85.44 358 ILE A O 1
ATOM 2811 N N . ARG A 1 359 ? -25.688 6.781 15.018 1.00 85.25 359 ARG A N 1
ATOM 2812 C CA . ARG A 1 359 ? -24.489 6.061 15.497 1.00 85.25 359 ARG A CA 1
ATOM 2813 C C . ARG A 1 359 ? -23.783 6.781 16.645 1.00 85.25 359 ARG A C 1
ATOM 2815 O O . ARG A 1 359 ? -23.367 6.117 17.586 1.00 85.25 359 ARG A O 1
ATOM 2822 N N . CYS A 1 360 ? -23.647 8.103 16.550 1.00 83.12 360 CYS A N 1
ATOM 2823 C CA . CYS A 1 360 ? -23.123 8.968 17.605 1.00 83.12 360 CYS A CA 1
ATOM 2824 C C . CYS A 1 360 ? -23.947 10.258 17.649 1.00 83.12 360 CYS A C 1
ATOM 2826 O O . CYS A 1 360 ? -24.045 10.956 16.637 1.00 83.12 360 CYS A O 1
ATOM 2828 N N . LYS A 1 361 ? -24.568 10.558 18.792 1.00 79.06 361 LYS A N 1
ATOM 2829 C CA . LYS A 1 361 ? -25.560 11.632 18.927 1.00 79.06 361 LYS A CA 1
ATOM 2830 C C . LYS A 1 361 ? -24.937 12.903 19.509 1.00 79.06 361 LYS A C 1
ATOM 2832 O O . LYS A 1 361 ? -24.973 13.150 20.712 1.00 79.06 361 LYS A O 1
ATOM 2837 N N . THR A 1 362 ? -24.378 13.730 18.631 1.00 68.00 362 THR A N 1
ATOM 2838 C CA . THR A 1 362 ? -23.862 15.064 18.978 1.00 68.00 362 THR A CA 1
ATOM 2839 C C . THR A 1 362 ? -24.981 15.980 19.482 1.00 68.00 362 THR A C 1
ATOM 2841 O O . THR A 1 362 ? -26.037 16.044 18.853 1.00 68.00 362 THR A O 1
ATOM 2844 N N . GLY A 1 363 ? -24.740 16.729 20.562 1.00 67.06 363 GLY A N 1
ATOM 2845 C CA . GLY A 1 363 ? -25.709 17.685 21.121 1.00 67.06 363 GLY A CA 1
ATOM 2846 C C . GLY A 1 363 ? -26.601 17.143 22.247 1.00 67.06 363 GLY A C 1
ATOM 2847 O O . GLY A 1 363 ? -27.565 17.806 22.620 1.00 67.06 363 GLY A O 1
ATOM 2848 N N . LEU A 1 364 ? -26.293 15.968 22.808 1.00 74.81 364 LEU A N 1
ATOM 2849 C CA . LEU A 1 364 ? -26.784 15.599 24.142 1.00 74.81 364 LEU A CA 1
ATOM 2850 C C . LEU A 1 364 ? -26.162 16.527 25.210 1.00 74.81 364 LEU A C 1
ATOM 2852 O O . LEU A 1 364 ? -24.995 16.902 25.058 1.00 74.81 364 LEU A O 1
ATOM 2856 N N . PRO A 1 365 ? -26.888 16.886 26.287 1.00 80.88 365 PRO A N 1
ATOM 2857 C CA . PRO A 1 365 ? -26.343 17.676 27.390 1.00 80.88 365 PRO A CA 1
ATOM 2858 C C . PRO A 1 365 ? -25.411 16.810 28.254 1.00 80.88 365 PRO A C 1
ATOM 2860 O O . PRO A 1 365 ? -25.828 16.225 29.249 1.00 80.88 365 PRO A O 1
ATOM 2863 N N . TYR A 1 366 ? -24.148 16.707 27.834 1.00 84.88 366 TYR A N 1
ATOM 2864 C CA . TYR A 1 366 ? -23.121 15.902 28.493 1.00 84.88 366 TYR A CA 1
ATOM 2865 C C . TYR A 1 366 ? -22.021 16.784 29.101 1.00 84.88 366 TYR A C 1
ATOM 2867 O O . TYR A 1 366 ? -21.381 17.562 28.390 1.00 84.88 366 TYR A O 1
ATOM 2875 N N . VAL A 1 367 ? -21.781 16.654 30.407 1.00 86.44 367 VAL A N 1
ATOM 2876 C CA . VAL A 1 367 ? -20.806 17.456 31.163 1.00 86.44 367 VAL A CA 1
ATOM 2877 C C . VAL A 1 367 ? -19.500 16.684 31.347 1.00 86.44 367 VAL A C 1
ATOM 2879 O O . VAL A 1 367 ? -19.478 15.608 31.933 1.00 86.44 367 VAL A O 1
ATOM 2882 N N . GLN A 1 368 ? -18.380 17.249 30.900 1.00 86.06 368 GLN A N 1
ATOM 2883 C CA . GLN A 1 368 ? -17.058 16.661 31.141 1.00 86.06 368 GLN A CA 1
ATOM 2884 C C . GLN A 1 368 ? -16.544 17.039 32.540 1.00 86.06 368 GLN A C 1
ATOM 2886 O O . GLN A 1 368 ? -15.681 17.902 32.684 1.00 86.06 368 GLN A O 1
ATOM 2891 N N . ASP A 1 369 ? -17.129 16.435 33.576 1.00 90.06 369 ASP A N 1
ATOM 2892 C CA . ASP A 1 369 ? -16.869 16.737 34.990 1.00 90.06 369 ASP A CA 1
ATOM 2893 C C . ASP A 1 369 ? -15.572 16.115 35.546 1.00 90.06 369 ASP A C 1
ATOM 2895 O O . ASP A 1 369 ? -15.105 16.524 36.612 1.00 90.06 369 ASP A O 1
ATOM 2899 N N . VAL A 1 370 ? -14.921 15.203 34.811 1.00 88.75 370 VAL A N 1
ATOM 2900 C CA . VAL A 1 370 ? -13.570 14.713 35.134 1.00 88.75 370 VAL A CA 1
ATOM 2901 C C . VAL A 1 370 ? -12.516 15.373 34.244 1.00 88.75 370 VAL A C 1
ATOM 2903 O O . VAL A 1 370 ? -12.536 15.235 33.023 1.00 88.75 370 VAL A O 1
ATOM 2906 N N . ALA A 1 371 ? -11.536 16.041 34.861 1.00 86.69 371 ALA A N 1
ATOM 2907 C CA . ALA A 1 371 ? -10.426 16.672 34.142 1.00 86.69 371 ALA A CA 1
ATOM 2908 C C . ALA A 1 371 ? -9.403 15.661 33.585 1.00 86.69 371 ALA A C 1
ATOM 2910 O O . ALA A 1 371 ? -8.888 15.863 32.494 1.00 86.69 371 ALA A O 1
ATOM 2911 N N . SER A 1 372 ? -9.098 14.570 34.301 1.00 92.44 372 SER A N 1
ATOM 2912 C CA . SER A 1 372 ? -8.234 13.501 33.775 1.00 92.44 372 SER A CA 1
ATOM 2913 C C . SER A 1 372 ? -8.485 12.139 34.434 1.00 92.44 372 SER A C 1
ATOM 2915 O O . SER A 1 372 ? -8.632 12.055 35.656 1.00 92.44 372 SER A O 1
ATOM 2917 N N . SER A 1 373 ? -8.472 11.060 33.642 1.00 92.75 373 SER A N 1
ATOM 2918 C CA . SER A 1 373 ? -8.562 9.672 34.122 1.00 92.75 373 SER A CA 1
ATOM 2919 C C . SER A 1 373 ? -7.224 9.070 34.583 1.00 92.75 373 SER A C 1
ATOM 2921 O O . SER A 1 373 ? -7.231 7.999 35.190 1.00 92.75 373 SER A O 1
ATOM 2923 N N . ILE A 1 374 ? -6.078 9.743 34.379 1.00 94.44 374 ILE A N 1
ATOM 2924 C CA . ILE A 1 374 ? -4.731 9.203 34.684 1.00 94.44 374 ILE A CA 1
ATOM 2925 C C . ILE A 1 374 ? -4.621 8.724 36.143 1.00 94.44 374 ILE A C 1
ATOM 2927 O O . ILE A 1 374 ? -4.119 7.630 36.403 1.00 94.44 374 ILE A O 1
ATOM 2931 N N . LYS A 1 375 ? -5.163 9.483 37.108 1.00 93.12 375 LYS A N 1
ATOM 2932 C CA . LYS A 1 375 ? -5.175 9.059 38.519 1.00 93.12 375 LYS A CA 1
ATOM 2933 C C . LYS A 1 375 ? -6.010 7.792 38.754 1.00 93.12 375 LYS A C 1
ATOM 2935 O O . LYS A 1 375 ? -5.618 6.951 39.553 1.00 93.12 375 LYS A O 1
ATOM 2940 N N . TYR A 1 376 ? -7.124 7.620 38.047 1.00 94.12 376 TYR A N 1
ATOM 2941 C CA . TYR A 1 376 ? -7.950 6.417 38.166 1.00 94.12 376 TYR A CA 1
ATOM 2942 C C . TYR A 1 376 ? -7.212 5.193 37.598 1.00 94.12 376 TYR A C 1
ATOM 2944 O O . TYR A 1 376 ? -7.251 4.126 38.206 1.00 94.12 376 TYR A O 1
ATOM 2952 N N . HIS A 1 377 ? -6.469 5.351 36.493 1.00 94.00 377 HIS A N 1
ATOM 2953 C CA . HIS A 1 377 ? -5.569 4.306 35.989 1.00 94.00 377 HIS A CA 1
ATOM 2954 C C . HIS A 1 377 ? -4.501 3.915 37.025 1.00 94.00 377 HIS A C 1
ATOM 2956 O O . HIS A 1 377 ? -4.314 2.718 37.269 1.00 94.00 377 HIS A O 1
ATOM 2962 N N . PHE A 1 378 ? -3.847 4.900 37.657 1.00 93.94 378 PHE A N 1
ATOM 2963 C CA . PHE A 1 378 ? -2.851 4.688 38.718 1.00 93.94 378 PHE A CA 1
ATOM 2964 C C . PHE A 1 378 ? -3.433 3.936 39.925 1.00 93.94 378 PHE A C 1
ATOM 2966 O O . PHE A 1 378 ? -2.872 2.928 40.359 1.00 93.94 378 PHE A O 1
ATOM 2973 N N . ASP A 1 379 ? -4.569 4.406 40.447 1.00 93.31 379 ASP A N 1
ATOM 2974 C CA . ASP A 1 379 ? -5.204 3.851 41.646 1.00 93.31 379 ASP A CA 1
ATOM 2975 C C . ASP A 1 379 ? -5.638 2.389 41.420 1.00 93.31 379 ASP A C 1
ATOM 2977 O O . ASP A 1 379 ? -5.407 1.534 42.274 1.00 93.31 379 ASP A O 1
ATOM 2981 N N . LEU A 1 380 ? -6.201 2.067 40.247 1.00 92.88 380 LEU A N 1
ATOM 2982 C CA . LEU A 1 380 ? -6.652 0.710 39.906 1.00 92.88 380 LEU A CA 1
ATOM 2983 C C . LEU A 1 380 ? -5.504 -0.288 39.728 1.00 92.88 380 LEU A C 1
ATOM 2985 O O . LEU A 1 380 ? -5.573 -1.408 40.230 1.00 92.88 380 LEU A O 1
ATOM 2989 N N . THR A 1 381 ? -4.456 0.104 39.007 1.00 92.06 381 THR A N 1
ATOM 2990 C CA . THR A 1 381 ? -3.298 -0.770 38.743 1.00 92.06 381 THR A CA 1
ATOM 2991 C C . THR A 1 381 ? -2.460 -0.986 40.000 1.00 92.06 381 THR A C 1
ATOM 2993 O O . THR A 1 381 ? -2.001 -2.096 40.258 1.00 92.06 381 THR A O 1
ATOM 2996 N N . THR A 1 382 ? -2.355 0.030 40.861 1.00 91.25 382 THR A N 1
ATOM 2997 C CA . THR A 1 382 ? -1.786 -0.104 42.213 1.00 91.25 382 THR A CA 1
ATOM 2998 C C . THR A 1 382 ? -2.672 -0.960 43.129 1.00 91.25 382 THR A C 1
ATOM 3000 O O . THR A 1 382 ? -2.153 -1.705 43.956 1.00 91.25 382 THR A O 1
ATOM 3003 N N . GLY A 1 383 ? -3.994 -0.949 42.927 1.00 88.81 383 GLY A N 1
ATOM 3004 C CA . GLY A 1 383 ? -4.939 -1.908 43.516 1.00 88.81 383 GLY A CA 1
ATOM 3005 C C . GLY A 1 383 ? -4.849 -3.338 42.955 1.00 88.81 383 GLY A C 1
ATOM 3006 O O . GLY A 1 383 ? -5.615 -4.202 43.376 1.00 88.81 383 GLY A O 1
ATOM 3007 N N . GLY A 1 384 ? -3.935 -3.606 42.016 1.00 87.88 384 GLY A N 1
ATOM 3008 C CA . GLY A 1 384 ? -3.660 -4.930 41.453 1.00 87.88 384 GLY A CA 1
ATOM 3009 C C . GLY A 1 384 ? -4.493 -5.314 40.225 1.00 87.88 384 GLY A C 1
ATOM 3010 O O . GLY A 1 384 ? -4.202 -6.345 39.611 1.00 87.88 384 GLY A O 1
ATOM 3011 N N . TYR A 1 385 ? -5.484 -4.508 39.824 1.00 90.50 385 TYR A N 1
ATOM 3012 C CA . TYR A 1 385 ? -6.322 -4.792 38.654 1.00 90.50 385 TYR A CA 1
ATOM 3013 C C . TYR A 1 385 ? -5.503 -4.771 37.362 1.00 90.50 385 TYR A C 1
ATOM 3015 O O . TYR A 1 385 ? -4.772 -3.818 37.091 1.00 90.50 385 TYR A O 1
ATOM 3023 N N . ARG A 1 386 ? -5.660 -5.807 36.528 1.00 90.69 386 ARG A N 1
ATOM 3024 C CA . ARG A 1 386 ? -4.921 -5.908 35.265 1.00 90.69 386 ARG A CA 1
ATOM 3025 C C . ARG A 1 386 ? -5.422 -4.875 34.256 1.00 90.69 386 ARG A C 1
ATOM 3027 O O . ARG A 1 386 ? -6.626 -4.752 34.045 1.00 90.69 386 ARG A O 1
ATOM 3034 N N . ALA A 1 387 ? -4.503 -4.187 33.590 1.00 91.94 387 ALA A N 1
ATOM 3035 C CA . ALA A 1 387 ? -4.812 -3.215 32.550 1.00 91.94 387 ALA A CA 1
ATOM 3036 C C . ALA A 1 387 ? -4.176 -3.639 31.221 1.00 91.94 387 ALA A C 1
ATOM 3038 O O . ALA A 1 387 ? -2.968 -3.862 31.159 1.00 91.94 387 ALA A O 1
ATOM 3039 N N . LEU A 1 388 ? -4.976 -3.727 30.156 1.00 89.75 388 LEU A N 1
ATOM 3040 C CA . LEU A 1 388 ? -4.475 -3.789 28.782 1.00 89.75 388 LEU A CA 1
ATOM 3041 C C . LEU A 1 388 ? -4.815 -2.476 28.079 1.00 89.75 388 LEU A C 1
ATOM 3043 O O . LEU A 1 388 ? -5.968 -2.235 27.720 1.00 89.75 388 LEU A O 1
ATOM 3047 N N . VAL A 1 389 ? -3.806 -1.637 27.883 1.00 90.38 389 VAL A N 1
ATOM 3048 C CA . VAL A 1 389 ? -3.905 -0.449 27.036 1.00 90.38 389 VAL A CA 1
ATOM 3049 C C . VAL A 1 389 ? -3.381 -0.810 25.652 1.00 90.38 389 VAL A C 1
ATOM 3051 O O . VAL A 1 389 ? -2.335 -1.447 25.536 1.00 90.38 389 VAL A O 1
ATOM 3054 N N . PHE A 1 390 ? -4.069 -0.401 24.593 1.00 86.94 390 PHE A N 1
ATOM 3055 C CA . PHE A 1 390 ? -3.542 -0.532 23.238 1.00 86.94 390 PHE A CA 1
ATOM 3056 C C . PHE A 1 390 ? -3.876 0.683 22.381 1.00 86.94 390 PHE A C 1
ATOM 3058 O O . PHE A 1 390 ? -4.900 1.319 22.610 1.00 86.94 390 PHE A O 1
ATOM 3065 N N . SER A 1 391 ? -3.048 0.984 21.381 1.00 83.25 391 SER A N 1
ATOM 3066 C CA . SER A 1 391 ? -3.306 2.076 20.432 1.00 83.25 391 SER A CA 1
ATOM 3067 C C . SER A 1 391 ? -2.931 1.670 19.007 1.00 83.25 391 SER A C 1
ATOM 3069 O O . SER A 1 391 ? -1.852 1.124 18.774 1.00 83.25 391 SER A O 1
ATOM 3071 N N . GLY A 1 392 ? -3.814 1.941 18.044 1.00 79.88 392 GLY A N 1
ATOM 3072 C CA . GLY A 1 392 ? -3.461 1.921 16.625 1.00 79.88 392 GLY A CA 1
ATOM 3073 C C . GLY A 1 392 ? -2.391 2.973 16.334 1.00 79.88 392 GLY A C 1
ATOM 3074 O O . GLY A 1 392 ? -2.517 4.114 16.773 1.00 79.88 392 GLY A O 1
ATOM 3075 N N . ASP A 1 393 ? -1.339 2.590 15.616 1.00 79.31 393 ASP A N 1
ATOM 3076 C CA . ASP A 1 393 ? -0.173 3.441 15.328 1.00 79.31 393 ASP A CA 1
ATOM 3077 C C . ASP A 1 393 ? -0.444 4.563 14.303 1.00 79.31 393 ASP A C 1
ATOM 3079 O O . ASP A 1 393 ? 0.303 5.537 14.246 1.00 79.31 393 ASP A O 1
ATOM 3083 N N . HIS A 1 394 ? -1.540 4.463 13.542 1.00 83.62 394 HIS A N 1
ATOM 3084 C CA . HIS A 1 394 ? -1.956 5.429 12.510 1.00 83.62 394 HIS A CA 1
ATOM 3085 C C . HIS A 1 394 ? -3.129 6.351 12.917 1.00 83.62 394 HIS A C 1
ATOM 3087 O O . HIS A 1 394 ? -3.701 7.028 12.061 1.00 83.62 394 HIS A O 1
ATOM 3093 N N . ASP A 1 395 ? -3.508 6.372 14.201 1.00 80.00 395 ASP A N 1
ATOM 3094 C CA . ASP A 1 395 ? -4.539 7.272 14.744 1.00 80.00 395 ASP A CA 1
ATOM 3095 C C . ASP A 1 395 ? -3.945 8.645 15.112 1.00 80.00 395 ASP A C 1
ATOM 3097 O O . ASP A 1 395 ? -3.066 8.748 15.965 1.00 80.00 395 ASP A O 1
ATOM 3101 N N . LEU A 1 396 ? -4.462 9.709 14.496 1.00 83.00 396 LEU A N 1
ATOM 3102 C CA . LEU A 1 396 ? -4.119 11.110 14.759 1.00 83.00 396 LEU A CA 1
ATOM 3103 C C . LEU A 1 396 ? -5.115 11.787 15.729 1.00 83.00 396 LEU A C 1
ATOM 3105 O O . LEU A 1 396 ? -4.827 12.863 16.256 1.00 83.00 396 LEU A O 1
ATOM 3109 N N . ILE A 1 397 ? -6.270 11.173 16.028 1.00 81.00 397 ILE A N 1
ATOM 3110 C CA . ILE A 1 397 ? -7.154 11.633 17.114 1.00 81.00 397 ILE A CA 1
ATOM 3111 C C . ILE A 1 397 ? -6.464 11.383 18.457 1.00 81.00 397 ILE A C 1
ATOM 3113 O O . ILE A 1 397 ? -6.455 12.285 19.297 1.00 81.00 397 ILE A O 1
ATOM 3117 N N . LEU A 1 398 ? -5.889 10.189 18.650 1.00 83.81 398 LEU A N 1
ATOM 3118 C CA . LEU A 1 398 ? -5.153 9.785 19.854 1.00 83.81 398 LEU A CA 1
ATOM 3119 C C . LEU A 1 398 ? -3.887 8.980 19.488 1.00 83.81 398 LEU A C 1
ATOM 3121 O O . LEU A 1 398 ? -3.895 7.746 19.558 1.00 83.81 398 LEU A O 1
ATOM 3125 N N . PRO A 1 399 ? -2.784 9.669 19.131 1.00 85.69 399 PRO A N 1
ATOM 3126 C CA . PRO A 1 399 ? -1.513 9.032 18.799 1.00 85.69 399 PRO A CA 1
ATOM 3127 C C . PRO A 1 399 ? -0.989 8.102 19.890 1.00 85.69 399 PRO A C 1
ATOM 3129 O O . PRO A 1 399 ? -1.037 8.412 21.081 1.00 85.69 399 PRO A O 1
ATOM 3132 N N . PHE A 1 400 ? -0.367 6.993 19.489 1.00 86.19 400 PHE A N 1
ATOM 3133 C CA . PHE A 1 400 ? 0.244 6.054 20.434 1.00 86.19 400 PHE A CA 1
ATOM 3134 C C . PHE A 1 400 ? 1.308 6.718 21.343 1.00 86.19 400 PHE A C 1
ATOM 3136 O O . PHE A 1 400 ? 1.504 6.266 22.471 1.00 86.19 400 PHE A O 1
ATOM 3143 N N . LEU A 1 401 ? 1.952 7.807 20.893 1.00 88.06 401 LEU A N 1
ATOM 3144 C CA . LEU A 1 401 ? 2.881 8.613 21.698 1.00 88.06 401 LEU A CA 1
ATOM 3145 C C . LEU A 1 401 ? 2.195 9.292 22.895 1.00 88.06 401 LEU A C 1
ATOM 3147 O O . LEU A 1 401 ? 2.749 9.277 23.990 1.00 88.06 401 LEU A O 1
ATOM 3151 N N . SER A 1 402 ? 0.970 9.817 22.744 1.00 90.06 402 SER A N 1
ATOM 3152 C CA . SER A 1 402 ? 0.233 10.373 23.894 1.00 90.06 402 SER A CA 1
ATOM 3153 C C . SER A 1 402 ? -0.091 9.280 24.915 1.00 90.06 402 SER A C 1
ATOM 3155 O O . SER A 1 402 ? -0.043 9.508 26.125 1.00 90.06 402 SER A O 1
ATOM 3157 N N . THR A 1 403 ? -0.332 8.061 24.418 1.00 89.81 403 THR A N 1
ATOM 3158 C CA . THR A 1 403 ? -0.576 6.876 25.244 1.00 89.81 403 THR A CA 1
ATOM 3159 C C . THR A 1 403 ? 0.682 6.451 26.012 1.00 89.81 403 THR A C 1
ATOM 3161 O O . THR A 1 403 ? 0.595 6.217 27.217 1.00 89.81 403 THR A O 1
ATOM 3164 N N . GLN A 1 404 ? 1.861 6.425 25.372 1.00 90.75 404 GLN A N 1
ATOM 3165 C CA . GLN A 1 404 ? 3.139 6.219 26.076 1.00 90.75 404 GLN A CA 1
ATOM 3166 C C . GLN A 1 404 ? 3.365 7.292 27.147 1.00 90.75 404 GLN A C 1
ATOM 3168 O O . GLN A 1 404 ? 3.662 6.959 28.295 1.00 90.75 404 GLN A O 1
ATOM 3173 N N . ALA A 1 405 ? 3.173 8.566 26.803 1.00 90.25 405 ALA A N 1
ATOM 3174 C CA . ALA A 1 405 ? 3.464 9.689 27.682 1.00 90.25 405 ALA A CA 1
ATOM 3175 C C . ALA A 1 405 ? 2.615 9.699 28.969 1.00 90.25 405 ALA A C 1
ATOM 3177 O O . ALA A 1 405 ? 3.157 9.905 30.061 1.00 90.25 405 ALA A O 1
ATOM 3178 N N . TRP A 1 406 ? 1.304 9.425 28.892 1.00 92.69 406 TRP A N 1
ATOM 3179 C CA . TRP A 1 406 ? 0.479 9.350 30.105 1.00 92.69 406 TRP A CA 1
ATOM 3180 C C . TRP A 1 406 ? 0.749 8.083 30.918 1.00 92.69 406 TRP A C 1
ATOM 3182 O O . TRP A 1 406 ? 0.795 8.174 32.145 1.00 92.69 406 TRP A O 1
ATOM 3192 N N . ILE A 1 407 ? 1.024 6.934 30.292 1.00 92.50 407 ILE A N 1
ATOM 3193 C CA . ILE A 1 407 ? 1.426 5.724 31.029 1.00 92.50 407 ILE A CA 1
ATOM 3194 C C . ILE A 1 407 ? 2.765 5.947 31.747 1.00 92.50 407 ILE A C 1
ATOM 3196 O O . ILE A 1 407 ? 2.920 5.585 32.912 1.00 92.50 407 ILE A O 1
ATOM 3200 N N . ARG A 1 408 ? 3.718 6.624 31.102 1.00 89.31 408 ARG A N 1
ATOM 3201 C CA . ARG A 1 408 ? 5.005 7.009 31.691 1.00 89.31 408 ARG A CA 1
ATOM 3202 C C . ARG A 1 408 ? 4.842 7.938 32.899 1.00 89.31 408 ARG A C 1
ATOM 3204 O O . ARG A 1 408 ? 5.580 7.791 33.871 1.00 89.31 408 ARG A O 1
ATOM 3211 N N . SER A 1 409 ? 3.844 8.829 32.890 1.00 92.06 409 SER A N 1
ATOM 3212 C CA . SER A 1 409 ? 3.508 9.693 34.040 1.00 92.06 409 SER A CA 1
ATOM 3213 C C . SER A 1 409 ? 3.036 8.935 35.294 1.00 92.06 409 SER A C 1
ATOM 3215 O O . SER A 1 409 ? 3.065 9.500 36.385 1.00 92.06 409 SER A O 1
ATOM 3217 N N . LEU A 1 410 ? 2.664 7.652 35.169 1.00 92.44 410 LEU A N 1
ATOM 3218 C CA . LEU A 1 410 ? 2.350 6.780 36.311 1.00 92.44 410 LEU A CA 1
ATOM 3219 C C . LEU A 1 410 ? 3.612 6.370 37.097 1.00 92.44 410 LEU A C 1
ATOM 3221 O O . LEU A 1 410 ? 3.502 5.910 38.230 1.00 92.44 410 LEU A O 1
ATOM 3225 N N . ASN A 1 411 ? 4.801 6.527 36.497 1.00 91.25 411 ASN A N 1
ATOM 3226 C CA . ASN A 1 411 ? 6.108 6.205 37.076 1.00 91.25 411 ASN A CA 1
ATOM 3227 C C . ASN A 1 411 ? 6.250 4.746 37.575 1.00 91.25 411 ASN A C 1
ATOM 3229 O O . ASN A 1 411 ? 6.872 4.481 38.604 1.00 91.25 411 ASN A O 1
ATOM 3233 N N . PHE A 1 412 ? 5.666 3.785 36.852 1.00 91.62 412 PHE A N 1
ATOM 3234 C CA . PHE A 1 412 ? 5.802 2.357 37.158 1.00 91.62 412 PHE A CA 1
ATOM 3235 C C . PHE A 1 412 ? 7.099 1.755 36.602 1.00 91.62 412 PHE A C 1
ATOM 3237 O O . PHE A 1 412 ? 7.533 2.079 35.496 1.00 91.62 412 PHE A O 1
ATOM 3244 N N . SER A 1 413 ? 7.685 0.813 37.346 1.00 89.56 413 SER A N 1
ATOM 3245 C CA . SER A 1 413 ? 8.839 0.029 36.893 1.00 89.56 413 SER A CA 1
ATOM 3246 C C . SER A 1 413 ? 8.475 -0.888 35.722 1.00 89.56 413 SER A C 1
ATOM 3248 O O . SER A 1 413 ? 7.420 -1.526 35.729 1.00 89.56 413 SER A O 1
ATOM 3250 N N . ILE A 1 414 ? 9.375 -0.985 34.745 1.00 87.88 414 ILE A N 1
ATOM 3251 C CA . ILE A 1 414 ? 9.283 -1.909 33.607 1.00 87.88 414 ILE A CA 1
ATOM 3252 C C . ILE A 1 414 ? 9.672 -3.323 34.077 1.00 87.88 414 ILE A C 1
ATOM 3254 O O . ILE A 1 414 ? 10.547 -3.476 34.928 1.00 87.88 414 ILE A O 1
ATOM 3258 N N . VAL A 1 415 ? 9.005 -4.347 33.540 1.00 85.88 415 VAL A N 1
ATOM 3259 C CA . VAL A 1 415 ? 9.230 -5.779 33.832 1.00 85.88 415 VAL A CA 1
ATOM 3260 C C . VAL A 1 415 ? 9.558 -6.581 32.570 1.00 85.88 415 VAL A C 1
ATOM 3262 O O . VAL A 1 415 ? 10.341 -7.525 32.633 1.00 85.88 415 VAL A O 1
ATOM 3265 N N . ASP A 1 416 ? 8.978 -6.204 31.433 1.00 79.56 416 ASP A N 1
ATOM 3266 C CA . ASP A 1 416 ? 9.315 -6.707 30.098 1.00 79.56 416 ASP A CA 1
ATOM 3267 C C . ASP A 1 416 ? 9.507 -5.462 29.230 1.00 79.56 416 ASP A C 1
ATOM 3269 O O . ASP A 1 416 ? 8.604 -4.620 29.169 1.00 79.56 416 ASP A O 1
ATOM 3273 N N . GLU A 1 417 ? 10.705 -5.292 28.671 1.00 82.31 417 GLU A N 1
ATOM 3274 C CA . GLU A 1 417 ? 11.097 -4.079 27.948 1.00 82.31 417 GLU A CA 1
ATOM 3275 C C . GLU A 1 417 ? 10.325 -3.922 26.630 1.00 82.31 417 GLU A C 1
ATOM 3277 O O . GLU A 1 417 ? 9.602 -4.817 26.192 1.00 82.31 417 GLU A O 1
ATOM 3282 N N . TRP A 1 418 ? 10.458 -2.755 25.996 1.00 81.25 418 TRP A N 1
ATOM 3283 C CA . TRP A 1 418 ? 9.838 -2.492 24.700 1.00 81.25 418 TRP A CA 1
ATOM 3284 C C . TRP A 1 418 ? 10.351 -3.487 23.651 1.00 81.25 418 TRP A C 1
ATOM 3286 O O . TRP A 1 418 ? 11.544 -3.511 23.362 1.00 81.25 418 TRP A O 1
ATOM 3296 N N . ARG A 1 419 ? 9.456 -4.306 23.088 1.00 82.00 419 ARG A N 1
ATOM 3297 C CA . ARG A 1 419 ? 9.772 -5.349 22.092 1.00 82.00 419 ARG A CA 1
ATOM 3298 C C . ARG A 1 419 ? 8.596 -5.603 21.153 1.00 82.00 419 ARG A C 1
ATOM 3300 O O . ARG A 1 419 ? 7.458 -5.272 21.491 1.00 82.00 419 ARG A O 1
ATOM 3307 N N . ALA A 1 420 ? 8.823 -6.232 20.002 1.00 75.00 420 ALA A N 1
ATOM 3308 C CA . ALA A 1 420 ? 7.713 -6.597 19.124 1.00 75.00 420 ALA A CA 1
ATOM 3309 C C . ALA A 1 420 ? 6.833 -7.715 19.727 1.00 75.00 420 ALA A C 1
ATOM 3311 O O . ALA A 1 420 ? 7.256 -8.529 20.560 1.00 75.00 420 ALA A O 1
ATOM 3312 N N . TRP A 1 421 ? 5.584 -7.781 19.273 1.00 75.31 421 TRP A N 1
ATOM 3313 C CA . TRP A 1 421 ? 4.683 -8.914 19.487 1.00 75.31 421 TRP A CA 1
ATOM 3314 C C . TRP A 1 421 ? 4.137 -9.407 18.143 1.00 75.31 421 TRP A C 1
ATOM 3316 O O . TRP A 1 421 ? 4.067 -8.655 17.171 1.00 75.31 421 TRP A O 1
ATOM 3326 N N . HIS A 1 422 ? 3.828 -10.702 18.063 1.00 71.94 422 HIS A N 1
ATOM 3327 C CA . HIS A 1 422 ? 3.741 -11.410 16.786 1.00 71.94 422 HIS A CA 1
ATOM 3328 C C . HIS A 1 422 ? 2.415 -12.148 16.591 1.00 71.94 422 HIS A C 1
ATOM 3330 O O . HIS A 1 422 ? 1.961 -12.838 17.497 1.00 71.94 422 HIS A O 1
ATOM 3336 N N . VAL A 1 423 ? 1.873 -12.078 15.370 1.00 62.78 423 VAL A N 1
ATOM 3337 C CA . VAL A 1 423 ? 0.703 -12.839 14.891 1.00 62.78 423 VAL A CA 1
ATOM 3338 C C . VAL A 1 423 ? 1.086 -13.513 13.569 1.00 62.78 423 VAL A C 1
ATOM 3340 O O . VAL A 1 423 ? 1.657 -12.864 12.696 1.00 62.78 423 VAL A O 1
ATOM 3343 N N . ASP A 1 424 ? 0.821 -14.813 13.403 1.00 64.38 424 ASP A N 1
ATOM 3344 C CA . ASP A 1 424 ? 1.301 -15.637 12.266 1.00 64.38 424 ASP A CA 1
ATOM 3345 C C . ASP A 1 424 ? 2.833 -15.575 12.021 1.00 64.38 424 ASP A C 1
ATOM 3347 O O . ASP A 1 424 ? 3.313 -15.816 10.912 1.00 64.38 424 ASP A O 1
ATOM 3351 N N . GLY A 1 425 ? 3.621 -15.232 13.047 1.00 61.38 425 GLY A N 1
ATOM 3352 C CA . GLY A 1 425 ? 5.068 -15.012 12.919 1.00 61.38 425 GLY A CA 1
ATOM 3353 C C . GLY A 1 425 ? 5.459 -13.664 12.297 1.00 61.38 425 GLY A C 1
ATOM 3354 O O . GLY A 1 425 ? 6.602 -13.508 11.878 1.00 61.38 425 GLY A O 1
ATOM 3355 N N . GLN A 1 426 ? 4.537 -12.698 12.242 1.00 61.56 426 GLN A N 1
ATOM 3356 C CA . GLN A 1 426 ? 4.768 -11.328 11.776 1.00 61.56 426 GLN A CA 1
ATOM 3357 C C . GLN A 1 426 ? 4.583 -10.312 12.901 1.00 61.56 426 GLN A C 1
ATOM 3359 O O . GLN A 1 426 ? 3.658 -10.457 13.700 1.00 61.56 426 GLN A O 1
ATOM 3364 N N . ALA A 1 427 ? 5.431 -9.280 12.939 1.00 68.69 427 ALA A N 1
ATOM 3365 C CA . ALA A 1 427 ? 5.333 -8.190 13.906 1.00 68.69 427 ALA A CA 1
ATOM 3366 C C . ALA A 1 427 ? 4.002 -7.431 13.729 1.00 68.69 427 ALA A C 1
ATOM 3368 O O . ALA A 1 427 ? 3.779 -6.735 12.734 1.00 68.69 427 ALA A O 1
ATOM 3369 N N . ALA A 1 428 ? 3.111 -7.601 14.705 1.00 67.25 428 ALA A N 1
ATOM 3370 C CA . ALA A 1 428 ? 1.783 -6.996 14.772 1.00 67.25 428 ALA A CA 1
ATOM 3371 C C . ALA A 1 428 ? 1.797 -5.602 15.424 1.00 67.25 428 ALA A C 1
ATOM 3373 O O . ALA A 1 428 ? 0.821 -4.861 15.320 1.00 67.25 428 ALA A O 1
ATOM 3374 N N . GLY A 1 429 ? 2.909 -5.259 16.072 1.00 76.69 429 GLY A N 1
ATOM 3375 C CA . GLY A 1 429 ? 3.180 -4.007 16.763 1.00 76.69 429 GLY A CA 1
ATOM 3376 C C . GLY A 1 429 ? 4.236 -4.233 17.845 1.00 76.69 429 GLY A C 1
ATOM 3377 O O . GLY A 1 429 ? 4.893 -5.278 17.875 1.00 76.69 429 GLY A O 1
ATOM 3378 N N . PHE A 1 430 ? 4.366 -3.276 18.758 1.00 82.88 430 PHE A N 1
ATOM 3379 C CA . PHE A 1 430 ? 5.299 -3.312 19.887 1.00 82.88 430 PHE A CA 1
ATOM 3380 C C . PHE A 1 430 ? 4.547 -3.331 21.217 1.00 82.88 430 PHE A C 1
ATOM 3382 O O . PHE A 1 430 ? 3.385 -2.943 21.281 1.00 82.88 430 PHE A O 1
ATOM 3389 N N . THR A 1 431 ? 5.163 -3.854 22.274 1.00 86.81 431 THR A N 1
ATOM 3390 C CA . THR A 1 431 ? 4.546 -3.990 23.597 1.00 86.81 431 THR A CA 1
ATOM 3391 C C . THR A 1 431 ? 5.576 -3.840 24.714 1.00 86.81 431 THR A C 1
ATOM 3393 O O . THR A 1 431 ? 6.765 -4.069 24.502 1.00 86.81 431 THR A O 1
ATOM 3396 N N . ILE A 1 432 ? 5.102 -3.438 25.894 1.00 86.38 432 ILE A N 1
ATOM 3397 C CA . ILE A 1 432 ? 5.881 -3.222 27.117 1.00 86.38 432 ILE A CA 1
ATOM 3398 C C . ILE A 1 432 ? 5.018 -3.598 28.333 1.00 86.38 432 ILE A C 1
ATOM 3400 O O . ILE A 1 432 ? 3.801 -3.365 28.343 1.00 86.38 432 ILE A O 1
ATOM 3404 N N . LEU A 1 433 ? 5.635 -4.200 29.354 1.00 87.38 433 LEU A N 1
ATOM 3405 C CA . LEU A 1 433 ? 4.964 -4.626 30.587 1.00 87.38 433 LEU A CA 1
ATOM 3406 C C . LEU A 1 433 ? 5.512 -3.860 31.791 1.00 87.38 433 LEU A C 1
ATOM 3408 O O . LEU A 1 433 ? 6.722 -3.813 32.003 1.00 87.38 433 LEU A O 1
ATOM 3412 N N . TYR A 1 434 ? 4.611 -3.341 32.620 1.00 90.38 434 TYR A N 1
ATOM 3413 C CA . TYR A 1 434 ? 4.932 -2.660 33.872 1.00 90.38 434 TYR A CA 1
ATOM 3414 C C . TYR A 1 434 ? 4.535 -3.512 35.084 1.00 90.38 434 TYR A C 1
ATOM 3416 O O . TYR A 1 434 ? 3.594 -4.307 35.021 1.00 90.38 434 TYR A O 1
ATOM 3424 N N . ALA A 1 435 ? 5.222 -3.309 36.210 1.00 85.19 435 ALA A N 1
ATOM 3425 C CA . ALA A 1 435 ? 5.064 -4.101 37.433 1.00 85.19 435 ALA A CA 1
ATOM 3426 C C . ALA A 1 435 ? 3.631 -4.118 37.998 1.00 85.19 435 ALA A C 1
ATOM 3428 O O . ALA A 1 435 ? 3.195 -5.124 38.554 1.00 85.19 435 ALA A O 1
ATOM 3429 N N . ASN A 1 436 ? 2.872 -3.037 37.813 1.00 87.56 436 ASN A N 1
ATOM 3430 C CA . ASN A 1 436 ? 1.519 -2.854 38.346 1.00 87.56 436 ASN A CA 1
ATOM 3431 C C . ASN A 1 436 ? 0.436 -3.507 37.454 1.00 87.56 436 ASN A C 1
ATOM 3433 O O . ASN A 1 436 ? -0.619 -2.925 37.218 1.00 87.56 436 ASN A O 1
ATOM 3437 N N . ASN A 1 437 ? 0.704 -4.696 36.898 1.00 81.88 437 ASN A N 1
ATOM 3438 C CA . ASN A 1 437 ? -0.186 -5.435 35.986 1.00 81.88 437 ASN A CA 1
ATOM 3439 C C . ASN A 1 437 ? -0.691 -4.636 34.756 1.00 81.88 437 ASN A C 1
ATOM 3441 O O . ASN A 1 437 ? -1.727 -4.986 34.179 1.00 81.88 437 ASN A O 1
ATOM 3445 N N . LEU A 1 438 ? 0.030 -3.590 34.331 1.00 91.88 438 LEU A N 1
ATOM 3446 C CA . LEU A 1 438 ? -0.284 -2.801 33.135 1.00 91.88 438 LEU A CA 1
ATOM 3447 C C . LEU A 1 438 ? 0.548 -3.300 31.950 1.00 91.88 438 LEU A C 1
ATOM 3449 O O . LEU A 1 438 ? 1.776 -3.304 31.994 1.00 91.88 438 LEU A O 1
ATOM 3453 N N . THR A 1 439 ? -0.128 -3.689 30.872 1.00 90.81 439 THR A N 1
ATOM 3454 C CA . THR A 1 439 ? 0.466 -3.968 29.559 1.00 90.81 439 THR A CA 1
ATOM 3455 C C . THR A 1 439 ? 0.058 -2.860 28.592 1.00 90.81 439 THR A C 1
ATOM 3457 O O . THR A 1 439 ? -1.130 -2.549 28.499 1.00 90.81 439 THR A O 1
ATOM 3460 N N . PHE A 1 440 ? 1.016 -2.295 27.856 1.00 92.12 440 PHE A N 1
ATOM 3461 C CA . PHE A 1 440 ? 0.740 -1.424 26.711 1.00 92.12 440 PHE A CA 1
ATOM 3462 C C . PHE A 1 440 ? 1.152 -2.113 25.404 1.00 92.12 440 PHE A C 1
ATOM 3464 O O . PHE A 1 440 ? 2.156 -2.830 25.382 1.00 92.12 440 PHE A O 1
ATOM 3471 N N . ALA A 1 441 ? 0.391 -1.914 24.325 1.00 87.25 441 ALA A N 1
ATOM 3472 C CA . ALA A 1 441 ? 0.723 -2.415 22.993 1.00 87.25 441 ALA A CA 1
ATOM 3473 C C . ALA A 1 441 ? 0.328 -1.439 21.867 1.00 87.25 441 ALA A C 1
ATOM 3475 O O . ALA A 1 441 ? -0.794 -0.936 21.834 1.00 87.25 441 ALA A O 1
ATOM 3476 N N . THR A 1 442 ? 1.208 -1.226 20.890 1.00 85.12 442 THR A N 1
ATOM 3477 C CA . THR A 1 442 ? 0.819 -0.650 19.595 1.00 85.12 442 THR A CA 1
ATOM 3478 C C . THR A 1 442 ? 0.248 -1.734 18.680 1.00 85.12 442 THR A C 1
ATOM 3480 O O . THR A 1 442 ? 0.588 -2.914 18.813 1.00 85.12 442 THR A O 1
ATOM 3483 N N . VAL A 1 443 ? -0.635 -1.347 17.758 1.00 76.50 443 VAL A N 1
ATOM 3484 C CA . VAL A 1 443 ? -1.241 -2.234 16.751 1.00 76.50 443 VAL A CA 1
ATOM 3485 C C . VAL A 1 443 ? -0.989 -1.643 15.364 1.00 76.50 443 VAL A C 1
ATOM 3487 O O . VAL A 1 443 ? -1.485 -0.556 15.077 1.00 76.50 443 VAL A O 1
ATOM 3490 N N . LYS A 1 444 ? -0.241 -2.358 14.514 1.00 74.69 444 LYS A N 1
ATOM 3491 C CA . LYS A 1 444 ? 0.218 -1.864 13.209 1.00 74.69 444 LYS A CA 1
ATOM 3492 C C . LYS A 1 444 ? -0.898 -1.809 12.165 1.00 74.69 444 LYS A C 1
ATOM 3494 O O . LYS A 1 444 ? -1.527 -2.829 11.864 1.00 74.69 444 LYS A O 1
ATOM 3499 N N . SER A 1 445 ? -1.104 -0.644 11.554 1.00 64.19 445 SER A N 1
ATOM 3500 C CA . SER A 1 445 ? -2.084 -0.443 10.479 1.00 64.19 445 SER A CA 1
ATOM 3501 C C . SER A 1 445 ? -1.701 -1.210 9.207 1.00 64.19 445 SER A C 1
ATOM 3503 O O . SER A 1 445 ? -0.819 -0.818 8.446 1.00 64.19 445 SER A O 1
ATOM 3505 N N . ASN A 1 446 ? -2.387 -2.324 8.939 1.00 53.25 446 ASN A N 1
ATOM 3506 C CA . ASN A 1 446 ? -2.207 -3.113 7.721 1.00 53.25 446 ASN A CA 1
ATOM 3507 C C . ASN A 1 446 ? -3.550 -3.285 7.001 1.00 53.25 446 ASN A C 1
ATOM 3509 O O . ASN A 1 446 ? -4.430 -4.013 7.462 1.00 53.25 446 ASN A O 1
ATOM 3513 N N . LYS A 1 447 ? -3.687 -2.688 5.807 1.00 40.28 447 LYS A N 1
ATOM 3514 C CA . LYS A 1 447 ? -4.917 -2.723 4.984 1.00 40.28 447 LYS A CA 1
ATOM 3515 C C . LYS A 1 447 ? -5.387 -4.140 4.572 1.00 40.28 447 LYS A C 1
ATOM 3517 O O . LYS A 1 447 ? -6.421 -4.266 3.921 1.00 40.28 447 LYS A O 1
ATOM 3522 N N . ARG A 1 448 ? -4.664 -5.213 4.933 1.00 35.94 448 ARG A N 1
ATOM 3523 C CA . ARG A 1 448 ? -5.043 -6.626 4.715 1.00 35.94 448 ARG A CA 1
ATOM 3524 C C . ARG A 1 448 ? -5.594 -7.351 5.955 1.00 35.94 448 ARG A C 1
ATOM 3526 O O . ARG A 1 448 ? -6.193 -8.411 5.784 1.00 35.94 448 ARG A O 1
ATOM 3533 N N . LYS A 1 449 ? -5.420 -6.823 7.175 1.00 36.53 449 LYS A N 1
ATOM 3534 C CA . LYS A 1 449 ? -5.905 -7.427 8.436 1.00 36.53 449 LYS A CA 1
ATOM 3535 C C . LYS A 1 449 ? -6.570 -6.355 9.322 1.00 36.53 449 LYS A C 1
ATOM 3537 O O . LYS A 1 449 ? -5.871 -5.466 9.792 1.00 36.53 449 LYS A O 1
ATOM 3542 N N . PRO A 1 450 ? -7.891 -6.419 9.592 1.00 38.19 450 PRO A N 1
ATOM 3543 C CA . PRO A 1 450 ? -8.559 -5.470 10.491 1.00 38.19 450 PRO A CA 1
ATOM 3544 C C . PRO A 1 450 ? -7.971 -5.485 11.908 1.00 38.19 450 PRO A C 1
ATOM 3546 O O . PRO A 1 450 ? -7.662 -6.565 12.411 1.00 38.19 450 PRO A O 1
ATOM 3549 N N . ALA A 1 451 ? -7.920 -4.330 12.583 1.00 37.78 451 ALA A N 1
ATOM 3550 C CA . ALA A 1 451 ? -7.364 -4.183 13.937 1.00 37.78 451 ALA A CA 1
ATOM 3551 C C . ALA A 1 451 ? -7.915 -5.206 14.954 1.00 37.78 451 ALA A C 1
ATOM 3553 O O . ALA A 1 451 ? -7.154 -5.798 15.716 1.00 37.78 451 ALA A O 1
ATOM 3554 N N . ALA A 1 452 ? -9.220 -5.502 14.898 1.00 35.34 452 ALA A N 1
ATOM 3555 C CA . ALA A 1 452 ? -9.881 -6.489 15.759 1.00 35.34 452 ALA A CA 1
ATOM 3556 C C . ALA A 1 452 ? -9.269 -7.907 15.695 1.00 35.34 452 ALA A C 1
ATOM 3558 O O . ALA A 1 452 ? -9.330 -8.640 16.680 1.00 35.34 452 ALA A O 1
ATOM 3559 N N . THR A 1 453 ? -8.647 -8.269 14.565 1.00 32.62 453 THR A N 1
ATOM 3560 C CA . THR A 1 453 ? -7.966 -9.562 14.344 1.00 32.62 453 THR A CA 1
ATOM 3561 C C . THR A 1 453 ? -6.729 -9.726 15.226 1.00 32.62 453 THR A C 1
ATOM 3563 O O . THR A 1 453 ? -6.352 -10.844 15.558 1.00 32.62 453 THR A O 1
ATOM 3566 N N . LEU A 1 454 ? -6.060 -8.619 15.557 1.00 42.28 454 LEU A N 1
ATOM 3567 C CA . LEU A 1 454 ? -4.704 -8.630 16.106 1.00 42.28 454 LEU A CA 1
ATOM 3568 C C . LEU A 1 454 ? -4.708 -8.807 17.637 1.00 42.28 454 LEU A C 1
ATOM 3570 O O . LEU A 1 454 ? -3.785 -9.388 18.191 1.00 42.28 454 LEU A O 1
ATOM 3574 N N . LEU A 1 455 ? -5.775 -8.407 18.333 1.00 42.25 455 LEU A N 1
ATOM 3575 C CA . LEU A 1 455 ? -5.862 -8.485 19.801 1.00 42.25 455 LEU A CA 1
ATOM 3576 C C . LEU A 1 455 ? -6.065 -9.895 20.389 1.00 42.25 455 LEU A C 1
ATOM 3578 O O . LEU A 1 455 ? -5.977 -10.055 21.607 1.00 42.25 455 LEU A O 1
ATOM 3582 N N . LEU A 1 456 ? -6.322 -10.911 19.558 1.00 33.41 456 LEU A N 1
ATOM 3583 C CA . LEU A 1 456 ? -6.599 -12.275 20.025 1.00 33.41 456 LEU A CA 1
ATOM 3584 C C . LEU A 1 456 ? -5.403 -12.888 20.779 1.00 33.41 456 LEU A C 1
ATOM 3586 O O . LEU A 1 456 ? -5.590 -13.517 21.820 1.00 33.41 456 LEU A O 1
ATOM 3590 N N . ASP A 1 457 ? -4.177 -12.649 20.303 1.00 34.69 457 ASP A N 1
ATOM 3591 C CA . ASP A 1 457 ? -2.971 -13.256 20.879 1.00 34.69 457 ASP A CA 1
ATOM 3592 C C . ASP A 1 457 ? -2.512 -12.564 22.178 1.00 34.69 457 ASP A C 1
ATOM 3594 O O . ASP A 1 457 ? -2.099 -13.251 23.118 1.00 34.69 457 ASP A O 1
ATOM 3598 N N . LEU A 1 458 ? -2.673 -11.236 22.297 1.00 38.19 458 LEU A N 1
ATOM 3599 C CA . LEU A 1 458 ? -2.280 -10.445 23.482 1.00 38.19 458 LEU A CA 1
ATOM 3600 C C . LEU A 1 458 ? -2.934 -10.937 24.787 1.00 38.19 458 LEU A C 1
ATOM 3602 O O . LEU A 1 458 ? -2.310 -10.908 25.851 1.00 38.19 458 LEU A O 1
ATOM 3606 N N . LEU A 1 459 ? -4.171 -11.439 24.719 1.00 33.28 459 LEU A N 1
ATOM 3607 C CA . LEU A 1 459 ? -4.866 -12.003 25.881 1.00 33.28 459 LEU A CA 1
ATOM 3608 C C . LEU A 1 459 ? -4.321 -13.385 26.291 1.00 33.28 459 LEU A C 1
ATOM 3610 O O . LEU A 1 459 ? -4.390 -13.743 27.468 1.00 33.28 459 LEU A O 1
ATOM 3614 N N . THR A 1 460 ? -3.736 -14.148 25.360 1.00 31.39 460 THR A N 1
ATOM 3615 C CA . THR A 1 460 ? -3.244 -15.520 25.607 1.00 31.39 460 THR A CA 1
ATOM 3616 C C . THR A 1 460 ? -1.796 -15.594 26.099 1.00 31.39 460 THR A C 1
ATOM 3618 O O . THR A 1 460 ? -1.414 -16.598 26.710 1.00 31.39 460 THR A O 1
ATOM 3621 N N . MET A 1 461 ? -1.004 -14.526 25.923 1.00 32.78 461 MET A N 1
ATOM 3622 C CA . MET A 1 461 ? 0.421 -14.473 26.301 1.00 32.78 461 MET A CA 1
ATOM 3623 C C . MET A 1 461 ? 0.712 -14.807 27.779 1.00 32.78 461 MET A C 1
ATOM 3625 O O . MET A 1 461 ? 1.840 -15.157 28.114 1.00 32.78 461 MET A O 1
ATOM 3629 N N . GLY A 1 462 ? -0.289 -14.759 28.664 1.00 30.00 462 GLY A N 1
ATOM 3630 C CA . GLY A 1 462 ? -0.147 -15.146 30.071 1.00 30.00 462 GLY A CA 1
ATOM 3631 C C . GLY A 1 462 ? -0.149 -16.657 30.364 1.00 30.00 462 GLY A C 1
ATOM 3632 O O . GLY A 1 462 ? 0.021 -17.016 31.524 1.00 30.00 462 GLY A O 1
ATOM 3633 N N . SER A 1 463 ? -0.379 -17.544 29.379 1.00 27.66 463 SER A N 1
ATOM 3634 C CA . SER A 1 463 ? -0.778 -18.942 29.662 1.00 27.66 463 SER A CA 1
ATOM 3635 C C . SER A 1 463 ? 0.092 -20.068 29.076 1.00 27.66 463 SER A C 1
ATOM 3637 O O . SER A 1 463 ? -0.091 -21.215 29.492 1.00 27.66 463 SER A O 1
ATOM 3639 N N . HIS A 1 464 ? 1.005 -19.823 28.125 1.00 25.58 464 HIS A N 1
ATOM 3640 C CA . HIS A 1 464 ? 1.673 -20.921 27.401 1.00 25.58 464 HIS A CA 1
ATOM 3641 C C . HIS A 1 464 ? 3.197 -20.785 27.247 1.00 25.58 464 HIS A C 1
ATOM 3643 O O . HIS A 1 464 ? 3.707 -20.189 26.302 1.00 25.58 464 HIS A O 1
ATOM 3649 N N . ARG A 1 465 ? 3.933 -21.494 28.118 1.00 29.27 465 ARG A N 1
ATOM 3650 C CA . ARG A 1 465 ? 5.265 -22.047 27.812 1.00 29.27 465 ARG A CA 1
ATOM 3651 C C . ARG A 1 465 ? 5.168 -23.569 27.623 1.00 29.27 465 ARG A C 1
ATOM 3653 O O . ARG A 1 465 ? 4.409 -24.227 28.323 1.00 29.27 465 ARG A O 1
ATOM 3660 N N . HIS A 1 466 ? 6.003 -24.100 26.726 1.00 28.66 466 HIS A N 1
ATOM 3661 C CA . HIS A 1 466 ? 6.233 -25.525 26.416 1.00 28.66 466 HIS A CA 1
ATOM 3662 C C . HIS A 1 466 ? 5.060 -26.364 25.864 1.00 28.66 466 HIS A C 1
ATOM 3664 O O . HIS A 1 466 ? 4.177 -26.793 26.602 1.00 28.66 466 HIS A O 1
ATOM 3670 N N . ARG A 1 467 ? 5.211 -26.824 24.611 1.00 26.34 467 ARG A N 1
ATOM 3671 C CA . ARG A 1 467 ? 5.468 -28.247 24.271 1.00 26.34 467 ARG A CA 1
ATOM 3672 C C . ARG A 1 467 ? 5.895 -28.390 22.802 1.00 26.34 467 ARG A C 1
ATOM 3674 O O . ARG A 1 467 ? 5.796 -27.434 22.040 1.00 26.34 467 ARG A O 1
ATOM 3681 N N . SER A 1 468 ? 6.434 -29.551 22.429 1.00 26.34 468 SER A N 1
ATOM 3682 C CA . SER A 1 468 ? 7.102 -29.779 21.139 1.00 26.34 468 SER A CA 1
ATOM 3683 C C . SER A 1 468 ? 6.970 -31.226 20.632 1.00 26.34 468 SER A C 1
ATOM 3685 O O . SER A 1 468 ? 6.833 -32.148 21.430 1.00 26.34 468 SER A O 1
ATOM 3687 N N . ALA A 1 469 ? 7.106 -31.381 19.305 1.00 25.89 469 ALA A N 1
ATOM 3688 C CA . ALA A 1 469 ? 7.352 -32.614 18.531 1.00 25.89 469 ALA A CA 1
ATOM 3689 C C . ALA A 1 469 ? 6.274 -33.733 18.489 1.00 25.89 469 ALA A C 1
ATOM 3691 O O . ALA A 1 469 ? 5.531 -33.972 19.435 1.00 25.89 469 ALA A O 1
ATOM 3692 N N . GLY A 1 470 ? 6.240 -34.462 17.360 1.00 23.94 470 GLY A N 1
ATOM 3693 C CA . GLY A 1 470 ? 5.447 -35.687 17.152 1.00 23.94 470 GLY A CA 1
ATOM 3694 C C . GLY A 1 470 ? 5.313 -36.087 15.668 1.00 23.94 470 GLY A C 1
ATOM 3695 O O . GLY A 1 470 ? 4.876 -35.281 14.855 1.00 23.94 470 GLY A O 1
ATOM 3696 N N . GLN A 1 471 ? 5.684 -37.323 15.309 1.00 24.81 471 GLN A N 1
ATOM 3697 C CA . GLN A 1 471 ? 5.598 -37.914 13.953 1.00 24.81 471 GLN A CA 1
ATOM 3698 C C . GLN A 1 471 ? 4.773 -39.217 13.977 1.00 24.81 471 GLN A C 1
ATOM 3700 O O . GLN A 1 471 ? 4.681 -39.822 15.042 1.00 24.81 471 GLN A O 1
ATOM 3705 N N . CYS A 1 472 ? 4.292 -39.710 12.820 1.00 20.08 472 CYS A N 1
ATOM 3706 C CA . CYS A 1 472 ? 4.264 -41.151 12.458 1.00 20.08 472 CYS A CA 1
ATOM 3707 C C . CYS A 1 472 ? 3.813 -41.406 10.997 1.00 20.08 472 CYS A C 1
ATOM 3709 O O . CYS A 1 472 ? 3.315 -40.494 10.338 1.00 20.08 472 CYS A O 1
ATOM 3711 N N . SER A 1 473 ? 4.004 -42.640 10.494 1.00 21.55 473 SER A N 1
ATOM 3712 C CA . SER A 1 473 ? 3.968 -42.989 9.055 1.00 21.55 473 SER A CA 1
ATOM 3713 C C . SER A 1 473 ? 3.484 -44.427 8.742 1.00 21.55 473 SER A C 1
ATOM 3715 O O . SER A 1 473 ? 3.581 -45.297 9.599 1.00 21.55 473 SER A O 1
ATOM 3717 N N . LEU A 1 474 ? 3.151 -44.676 7.456 1.00 23.34 474 LEU A N 1
ATOM 3718 C CA . LEU A 1 474 ? 3.188 -45.960 6.696 1.00 23.34 474 LEU A CA 1
ATOM 3719 C C . LEU A 1 474 ? 2.146 -47.088 6.936 1.00 23.34 474 LEU A C 1
ATOM 3721 O O . LEU A 1 474 ? 1.891 -47.486 8.064 1.00 23.34 474 LEU A O 1
ATOM 3725 N N . VAL A 1 475 ? 1.656 -47.686 5.824 1.00 19.84 475 VAL A N 1
ATOM 3726 C CA . VAL A 1 475 ? 1.736 -49.126 5.397 1.00 19.84 475 VAL A CA 1
ATOM 3727 C C . VAL A 1 475 ? 0.917 -49.346 4.082 1.00 19.84 475 VAL A C 1
ATOM 3729 O O . VAL A 1 475 ? 0.209 -48.434 3.656 1.00 19.84 475 VAL A O 1
ATOM 3732 N N . GLN A 1 476 ? 1.096 -50.468 3.348 1.00 21.31 476 GLN A N 1
ATOM 3733 C CA . GLN A 1 476 ? 0.695 -50.651 1.922 1.00 21.31 476 GLN A CA 1
ATOM 3734 C C . GLN A 1 476 ? 0.069 -52.075 1.593 1.00 21.31 476 GLN A C 1
ATOM 3736 O O . GLN A 1 476 ? -0.510 -52.628 2.525 1.00 21.31 476 GLN A O 1
ATOM 3741 N N . PRO A 1 477 ? 0.004 -52.680 0.358 1.00 47.94 477 PRO A N 1
ATOM 3742 C CA . PRO A 1 477 ? -1.281 -53.180 -0.201 1.00 47.94 477 PRO A CA 1
ATOM 3743 C C . PRO A 1 477 ? -1.325 -54.614 -0.850 1.00 47.94 477 PRO A C 1
ATOM 3745 O O . PRO A 1 477 ? -0.312 -55.318 -0.893 1.00 47.94 477 PRO A O 1
ATOM 3748 N N . PRO A 1 478 ? -2.474 -55.013 -1.467 1.00 34.09 478 PRO A N 1
ATOM 3749 C CA . PRO A 1 478 ? -2.639 -56.136 -2.427 1.00 34.09 478 PRO A CA 1
ATOM 3750 C C . PRO A 1 478 ? -2.409 -55.768 -3.927 1.00 34.09 478 PRO A C 1
ATOM 3752 O O . PRO A 1 478 ? -1.931 -54.674 -4.227 1.00 34.09 478 PRO A O 1
ATOM 3755 N N . ARG A 1 479 ? -2.683 -56.691 -4.885 1.00 27.58 479 ARG A N 1
ATOM 3756 C CA . ARG A 1 479 ? -2.339 -56.613 -6.343 1.00 27.58 479 ARG A CA 1
ATOM 3757 C C . ARG A 1 479 ? -3.289 -57.455 -7.264 1.00 27.58 479 ARG A C 1
ATOM 3759 O O . ARG A 1 479 ? -4.098 -58.198 -6.724 1.00 27.58 479 ARG A O 1
ATOM 3766 N N . LEU A 1 480 ? -3.053 -57.447 -8.604 1.00 26.55 480 LEU A N 1
ATOM 3767 C CA . LEU A 1 480 ? -3.446 -58.447 -9.666 1.00 26.55 480 LEU A CA 1
ATOM 3768 C C . LEU A 1 480 ? -4.851 -58.259 -10.354 1.00 26.55 480 LEU A C 1
ATOM 3770 O O . LEU A 1 480 ? -5.735 -57.706 -9.714 1.00 26.55 480 LEU A O 1
ATOM 3774 N N . ILE A 1 481 ? -5.156 -58.637 -11.629 1.00 26.25 481 ILE A N 1
ATOM 3775 C CA . ILE A 1 481 ? -4.408 -59.342 -12.719 1.00 26.25 481 ILE A CA 1
ATOM 3776 C C . ILE A 1 481 ? -4.875 -59.019 -14.197 1.00 26.25 481 ILE A C 1
ATOM 3778 O O . ILE A 1 481 ? -5.885 -58.357 -14.394 1.00 26.25 481 ILE A O 1
ATOM 3782 N N . THR A 1 482 ? -4.091 -59.504 -15.187 1.00 27.38 482 THR A N 1
ATOM 3783 C CA . THR A 1 482 ? -4.064 -59.544 -16.703 1.00 27.38 482 THR A CA 1
ATOM 3784 C C . THR A 1 482 ? -5.376 -59.663 -17.559 1.00 27.38 482 THR A C 1
ATOM 3786 O O . THR A 1 482 ? -6.443 -59.814 -16.986 1.00 27.38 482 THR A O 1
ATOM 3789 N N . CYS A 1 483 ? -5.460 -59.635 -18.925 1.00 24.39 483 CYS A N 1
ATOM 3790 C CA . CYS A 1 483 ? -4.551 -59.540 -20.126 1.00 24.39 483 CYS A CA 1
ATOM 3791 C C . CYS A 1 483 ? -5.292 -58.863 -21.360 1.00 24.39 483 CYS A C 1
ATOM 3793 O O . CYS A 1 483 ? -6.158 -58.044 -21.080 1.00 24.39 483 CYS A O 1
ATOM 3795 N N . LEU A 1 484 ? -5.112 -59.029 -22.708 1.00 27.62 484 LEU A N 1
ATOM 3796 C CA . LEU A 1 484 ? -4.341 -59.908 -23.650 1.00 27.62 484 LEU A CA 1
ATOM 3797 C C . LEU A 1 484 ? -3.893 -59.182 -24.989 1.00 27.62 484 LEU A C 1
ATOM 3799 O O . LEU A 1 484 ? -3.340 -58.091 -24.888 1.00 27.62 484 LEU A O 1
ATOM 3803 N N . LEU A 1 485 ? -3.997 -59.775 -26.213 1.00 27.83 485 LEU A N 1
ATOM 3804 C CA . LEU A 1 485 ? -3.052 -59.563 -27.361 1.00 27.83 485 LEU A CA 1
ATOM 3805 C C . LEU A 1 485 ? -3.548 -59.864 -28.840 1.00 27.83 485 LEU A C 1
ATOM 3807 O O . LEU A 1 485 ? -4.358 -60.766 -29.006 1.00 27.83 485 LEU A O 1
ATOM 3811 N N . LEU A 1 486 ? -2.923 -59.219 -29.875 1.00 27.80 486 LEU A N 1
ATOM 3812 C CA . LEU A 1 486 ? -2.751 -59.566 -31.352 1.00 27.80 486 LEU A CA 1
ATOM 3813 C C . LEU A 1 486 ? -3.990 -59.532 -32.324 1.00 27.80 486 LEU A C 1
ATOM 3815 O O . LEU A 1 486 ? -5.104 -59.625 -31.830 1.00 27.80 486 LEU A O 1
ATOM 3819 N N . LEU A 1 487 ? -3.963 -59.392 -33.685 1.00 27.53 487 LEU A N 1
ATOM 3820 C CA . LEU A 1 487 ? -3.008 -59.064 -34.815 1.00 27.53 487 LEU A CA 1
ATOM 3821 C C . LEU A 1 487 ? -3.819 -58.397 -36.010 1.00 27.53 487 LEU A C 1
ATOM 3823 O O . LEU A 1 487 ? -4.879 -57.871 -35.692 1.00 27.53 487 LEU A O 1
ATOM 3827 N N . LEU A 1 488 ? -3.522 -58.268 -37.338 1.00 27.98 488 LEU A N 1
ATOM 3828 C CA . LEU A 1 488 ? -2.514 -58.756 -38.334 1.00 27.98 488 LEU A CA 1
ATOM 3829 C C . LEU A 1 488 ? -2.084 -57.666 -39.400 1.00 27.98 488 LEU A C 1
ATOM 3831 O O . LEU A 1 488 ? -1.627 -56.610 -38.972 1.00 27.98 488 LEU A O 1
ATOM 3835 N N . LEU A 1 489 ? -2.113 -57.911 -40.742 1.00 28.41 489 LEU A N 1
ATOM 3836 C CA . LEU A 1 489 ? -1.277 -57.231 -41.785 1.00 28.41 489 LEU A CA 1
ATOM 3837 C C . LEU A 1 489 ? -1.784 -57.256 -43.276 1.00 28.41 489 LEU A C 1
ATOM 3839 O O . LEU A 1 489 ? -2.215 -58.315 -43.712 1.00 28.41 489 LEU A O 1
ATOM 3843 N N . LEU A 1 490 ? -1.523 -56.159 -44.042 1.00 29.66 490 LEU A N 1
ATOM 3844 C CA . LEU A 1 490 ? -1.055 -56.033 -45.477 1.00 29.66 490 LEU A CA 1
ATOM 3845 C C . LEU A 1 490 ? -1.941 -56.550 -46.675 1.00 29.66 490 LEU A C 1
ATOM 3847 O O . LEU A 1 490 ? -2.750 -57.440 -46.465 1.00 29.66 490 LEU A O 1
ATOM 3851 N N . LEU A 1 491 ? -1.887 -56.088 -47.960 1.00 28.56 491 LEU A N 1
ATOM 3852 C CA . LEU A 1 491 ? -1.045 -55.135 -48.759 1.00 28.56 491 LEU A CA 1
ATOM 3853 C C . LEU A 1 491 ? -1.751 -54.635 -50.085 1.00 28.56 491 LEU A C 1
ATOM 3855 O O . LEU A 1 491 ? -2.609 -55.340 -50.601 1.00 28.56 491 LEU A O 1
ATOM 3859 N N . LEU A 1 492 ? -1.281 -53.510 -50.683 1.00 28.56 492 LEU A N 1
ATOM 3860 C CA . LEU A 1 492 ? -1.436 -53.008 -52.099 1.00 28.56 492 LEU A CA 1
ATOM 3861 C C . LEU A 1 492 ? -2.803 -52.446 -52.635 1.00 28.56 492 LEU A C 1
ATOM 3863 O O . LEU A 1 492 ? -3.796 -52.445 -51.915 1.00 28.56 492 LEU A O 1
ATOM 3867 N N . SER A 1 493 ? -2.794 -51.851 -53.855 1.00 40.09 493 SER A N 1
ATOM 3868 C CA . SER A 1 493 ? -3.718 -50.799 -54.408 1.00 40.09 493 SER A CA 1
ATOM 3869 C C . SER A 1 493 ? -3.899 -50.890 -55.956 1.00 40.09 493 SER A C 1
ATOM 3871 O O . SER A 1 493 ? -3.090 -51.623 -56.536 1.00 40.09 493 SER A O 1
ATOM 3873 N N . PRO A 1 494 ? -4.778 -50.128 -56.694 1.00 49.28 494 PRO A N 1
ATOM 3874 C CA . PRO A 1 494 ? -5.875 -49.161 -56.375 1.00 49.28 494 PRO A CA 1
ATOM 3875 C C . PRO A 1 494 ? -7.261 -49.568 -57.031 1.00 49.28 494 PRO A C 1
ATOM 3877 O O . PRO A 1 494 ? -7.657 -50.692 -56.733 1.00 49.28 494 PRO A O 1
ATOM 3880 N N . PRO A 1 495 ? -7.982 -48.868 -57.977 1.00 42.12 495 PRO A N 1
ATOM 3881 C CA . PRO A 1 495 ? -8.568 -47.492 -58.066 1.00 42.12 495 PRO A CA 1
ATOM 3882 C C . PRO A 1 495 ? -10.100 -47.348 -58.463 1.00 42.12 495 PRO A C 1
ATOM 3884 O O . PRO A 1 495 ? -10.680 -48.231 -59.078 1.00 42.12 495 PRO A O 1
ATOM 3887 N N . ALA A 1 496 ? -10.679 -46.147 -58.228 1.00 41.59 496 ALA A N 1
ATOM 3888 C CA . ALA A 1 496 ? -11.720 -45.335 -58.955 1.00 41.59 496 ALA A CA 1
ATOM 3889 C C . ALA A 1 496 ? -13.134 -45.817 -59.483 1.00 41.59 496 ALA A C 1
ATOM 3891 O O . ALA A 1 496 ? -13.218 -46.670 -60.359 1.00 41.59 496 ALA A O 1
ATOM 3892 N N . LEU A 1 497 ? -14.189 -45.015 -59.136 1.00 33.66 497 LEU A N 1
ATOM 3893 C CA . LEU A 1 497 ? -15.595 -44.853 -59.677 1.00 33.66 497 LEU A CA 1
ATOM 3894 C C . LEU A 1 497 ? -16.689 -45.924 -59.334 1.00 33.66 497 LEU A C 1
ATOM 3896 O O . LEU A 1 497 ? -16.326 -47.082 -59.167 1.00 33.66 497 LEU A O 1
ATOM 3900 N N . PRO A 1 498 ? -18.032 -45.642 -59.398 1.00 40.50 498 PRO A N 1
ATOM 3901 C CA . PRO A 1 498 ? -18.890 -44.535 -58.867 1.00 40.50 498 PRO A CA 1
ATOM 3902 C C . PRO A 1 498 ? -20.170 -45.025 -58.065 1.00 40.50 498 PRO A C 1
ATOM 3904 O O . PRO A 1 498 ? -20.358 -46.229 -57.931 1.00 40.50 498 PRO A O 1
ATOM 3907 N N . CYS A 1 499 ? -21.084 -44.149 -57.558 1.00 36.94 499 CYS A N 1
ATOM 3908 C CA . CYS A 1 499 ? -22.239 -44.511 -56.657 1.00 36.94 499 CYS A CA 1
ATOM 3909 C C . CYS A 1 499 ? -23.621 -43.798 -56.900 1.00 36.94 499 CYS A C 1
ATOM 3911 O O . CYS A 1 499 ? -23.717 -42.930 -57.764 1.00 36.94 499 CYS A O 1
ATOM 3913 N N . SER A 1 500 ? -24.688 -44.179 -56.149 1.00 40.53 500 SER A N 1
ATOM 3914 C CA . SER A 1 500 ? -26.149 -43.985 -56.425 1.00 40.53 500 SER A CA 1
ATOM 3915 C C . SER A 1 500 ? -27.002 -43.201 -55.362 1.00 40.53 500 SER A C 1
ATOM 3917 O O . SER A 1 500 ? -26.444 -42.469 -54.548 1.00 40.53 500 SER A O 1
ATOM 3919 N N . ALA A 1 501 ? -28.357 -43.276 -55.408 1.00 36.84 501 ALA A N 1
ATOM 3920 C CA . ALA A 1 501 ? -29.336 -42.343 -54.779 1.00 36.84 501 ALA A CA 1
ATOM 3921 C C . ALA A 1 501 ? -30.325 -42.961 -53.736 1.00 36.84 501 ALA A C 1
ATOM 3923 O O . ALA A 1 501 ? -30.353 -44.175 -53.551 1.00 36.84 501 ALA A O 1
ATOM 3924 N N . SER A 1 502 ? -31.141 -42.135 -53.042 1.00 41.38 502 SER A N 1
ATOM 3925 C CA . SER A 1 502 ? -31.893 -42.508 -51.810 1.00 41.38 502 SER A CA 1
ATOM 3926 C C . SER A 1 502 ? -33.323 -41.935 -51.663 1.00 41.38 502 SER A C 1
ATOM 3928 O O . SER A 1 502 ? -33.737 -41.099 -52.462 1.00 41.38 502 SER A O 1
ATOM 3930 N N . SER A 1 503 ? -34.081 -42.387 -50.644 1.00 49.97 503 SER A N 1
ATOM 3931 C CA . SER A 1 503 ? -35.484 -41.997 -50.374 1.00 49.97 503 SER A CA 1
ATOM 3932 C C . SER A 1 503 ? -35.662 -41.173 -49.088 1.00 49.97 503 SER A C 1
ATOM 3934 O O . SER A 1 503 ? -35.118 -41.537 -48.039 1.00 49.97 503 SER A O 1
ATOM 3936 N N . SER A 1 504 ? -36.486 -40.120 -49.134 1.00 48.53 504 SER A N 1
ATOM 3937 C CA . SER A 1 504 ? -36.551 -39.104 -48.073 1.00 48.53 504 SER A CA 1
ATOM 3938 C C . SER A 1 504 ? -37.946 -38.517 -47.812 1.00 48.53 504 SER A C 1
ATOM 3940 O O . SER A 1 504 ? -38.940 -38.911 -48.427 1.00 48.53 504 SER A O 1
ATOM 3942 N N . SER A 1 505 ? -38.062 -37.629 -46.818 1.00 57.62 505 SER A N 1
ATOM 3943 C CA . SER A 1 505 ? -39.313 -36.955 -46.449 1.00 57.62 505 SER A CA 1
ATOM 3944 C C . SER A 1 505 ? -39.066 -35.595 -45.792 1.00 57.62 505 SER A C 1
ATOM 3946 O O . SER A 1 505 ? -38.278 -35.482 -44.852 1.00 57.62 505 SER A O 1
ATOM 3948 N N . VAL A 1 506 ? -39.789 -34.573 -46.260 1.00 72.38 506 VAL A N 1
ATOM 3949 C CA . VAL A 1 506 ? -39.677 -33.184 -45.787 1.00 72.38 506 VAL A CA 1
ATOM 3950 C C . VAL A 1 506 ? -40.536 -32.958 -44.543 1.00 72.38 506 VAL A C 1
ATOM 3952 O O . VAL A 1 506 ? -41.730 -33.267 -44.520 1.00 72.38 506 VAL A O 1
ATOM 3955 N N . ILE A 1 507 ? -39.932 -32.390 -43.505 1.00 73.19 507 ILE A N 1
ATOM 3956 C CA . ILE A 1 507 ? -40.538 -32.116 -42.205 1.00 73.19 507 ILE A CA 1
ATOM 3957 C C . ILE A 1 507 ? -40.847 -30.621 -42.114 1.00 73.19 507 ILE A C 1
ATOM 3959 O O . ILE A 1 507 ? -39.960 -29.784 -42.231 1.00 73.19 507 ILE A O 1
ATOM 3963 N N . THR A 1 508 ? -42.116 -30.270 -41.893 1.00 70.06 508 THR A N 1
ATOM 3964 C CA . THR A 1 508 ? -42.561 -28.863 -41.810 1.00 70.06 508 THR A CA 1
ATOM 3965 C C . THR A 1 508 ? -42.895 -28.400 -40.394 1.00 70.06 508 THR A C 1
ATOM 3967 O O . THR A 1 508 ? -42.974 -27.200 -40.159 1.00 70.06 508 THR A O 1
ATOM 3970 N N . HIS A 1 509 ? -43.093 -29.324 -39.453 1.00 74.06 509 HIS A N 1
ATOM 3971 C CA . HIS A 1 509 ? -43.483 -29.050 -38.069 1.00 74.06 509 HIS A CA 1
ATOM 3972 C C . HIS A 1 509 ? -42.804 -30.073 -37.147 1.00 74.06 509 HIS A C 1
ATOM 3974 O O . HIS A 1 509 ? -42.726 -31.252 -37.500 1.00 74.06 509 HIS A O 1
ATOM 3980 N N . LEU A 1 510 ? -42.338 -29.641 -35.971 1.00 72.06 510 LEU A N 1
ATOM 3981 C CA . LEU A 1 510 ? -41.730 -30.504 -34.951 1.00 72.06 510 LEU A CA 1
ATOM 3982 C C . LEU A 1 510 ? -42.310 -30.204 -33.556 1.00 72.06 510 LEU A C 1
ATOM 3984 O O . LEU A 1 510 ? -42.497 -29.032 -33.225 1.00 72.06 510 LEU A O 1
ATOM 3988 N N . PRO A 1 511 ? -42.562 -31.224 -32.713 1.00 66.19 511 PRO A N 1
ATOM 3989 C CA . PRO A 1 511 ? -43.032 -31.024 -31.342 1.00 66.19 511 PRO A CA 1
ATOM 3990 C C . PRO A 1 511 ? -42.077 -30.153 -30.522 1.00 66.19 511 PRO A C 1
ATOM 3992 O O . PRO A 1 511 ? -40.860 -30.306 -30.594 1.00 66.19 511 PRO A O 1
ATOM 3995 N N . GLY A 1 512 ? -42.624 -29.238 -29.721 1.00 61.81 512 GLY A N 1
ATOM 3996 C CA . GLY A 1 512 ? -41.838 -28.263 -28.957 1.00 61.81 512 GLY A CA 1
ATOM 3997 C C . GLY A 1 512 ? -41.400 -27.021 -29.746 1.00 61.81 512 GLY A C 1
ATOM 3998 O O . GLY A 1 512 ? -40.918 -26.077 -29.128 1.00 61.81 512 GLY A O 1
ATOM 3999 N N . PHE A 1 513 ? -41.616 -26.971 -31.067 1.00 54.28 513 PHE A N 1
ATOM 4000 C CA . PHE A 1 513 ? -41.482 -25.746 -31.858 1.00 54.28 513 PHE A CA 1
ATOM 4001 C C . PHE A 1 513 ? -42.859 -25.099 -32.077 1.00 54.28 513 PHE A C 1
ATOM 4003 O O . PHE A 1 513 ? -43.823 -25.772 -32.446 1.00 54.28 513 PHE A O 1
ATOM 4010 N N . LEU A 1 514 ? -42.974 -23.790 -31.836 1.00 50.22 514 LEU A N 1
ATOM 4011 C CA . LEU A 1 514 ? -44.245 -23.064 -31.932 1.00 50.22 514 LEU A CA 1
ATOM 4012 C C . LEU A 1 514 ? -44.504 -22.583 -33.366 1.00 50.22 514 LEU A C 1
ATOM 4014 O O . LEU A 1 514 ? -44.226 -21.439 -33.715 1.00 50.22 514 LEU A O 1
ATOM 4018 N N . GLY A 1 515 ? -45.070 -23.471 -34.184 1.00 57.69 515 GLY A N 1
ATOM 4019 C CA . GLY A 1 515 ? -45.507 -23.182 -35.552 1.00 57.69 515 GLY A CA 1
ATOM 4020 C C . GLY A 1 515 ? -44.796 -24.033 -36.604 1.00 57.69 515 GLY A C 1
ATOM 4021 O O . GLY A 1 515 ? -44.270 -25.108 -36.310 1.00 57.69 515 GLY A O 1
ATOM 4022 N N . ARG A 1 516 ? -44.805 -23.554 -37.852 1.00 62.56 516 ARG A N 1
ATOM 4023 C CA . ARG A 1 516 ? -44.058 -24.168 -38.956 1.00 62.56 516 ARG A CA 1
ATOM 4024 C C . ARG A 1 516 ? -42.562 -23.882 -38.791 1.00 62.56 516 ARG A C 1
ATOM 4026 O O . ARG A 1 516 ? -42.188 -22.785 -38.387 1.00 62.56 516 ARG A O 1
ATOM 4033 N N . LEU A 1 517 ? -41.719 -24.853 -39.132 1.00 65.19 517 LEU A N 1
ATOM 4034 C CA . LEU A 1 517 ? -40.267 -24.680 -39.176 1.00 65.19 517 LEU A CA 1
ATOM 4035 C C . LEU A 1 517 ? -39.883 -23.582 -40.193 1.00 65.19 517 LEU A C 1
ATOM 4037 O O . LEU A 1 517 ? -40.430 -23.589 -41.301 1.00 65.19 517 LEU A O 1
ATOM 4041 N N . PRO A 1 518 ? -38.964 -22.655 -39.848 1.00 67.62 518 PRO A N 1
ATOM 4042 C CA . PRO A 1 518 ? -38.568 -21.556 -40.733 1.00 67.62 518 PRO A CA 1
ATOM 4043 C C . PRO A 1 518 ? -37.572 -21.963 -41.836 1.00 67.62 518 PRO A C 1
ATOM 4045 O O . PRO A 1 518 ? -37.356 -21.190 -42.764 1.00 67.62 518 PRO A O 1
ATOM 4048 N N . PHE A 1 519 ? -37.016 -23.176 -41.770 1.00 69.75 519 PHE A N 1
ATOM 4049 C CA . PHE A 1 519 ? -36.070 -23.760 -42.729 1.00 69.75 519 PHE A CA 1
ATOM 4050 C C . PHE A 1 519 ? -36.599 -25.086 -43.294 1.00 69.75 519 PHE A C 1
ATOM 4052 O O . PHE A 1 519 ? -37.447 -25.751 -42.688 1.00 69.75 519 PHE A O 1
ATOM 4059 N N . TYR A 1 520 ? -36.070 -25.499 -44.448 1.00 71.31 520 TYR A N 1
ATOM 4060 C CA . TYR A 1 520 ? -36.320 -26.822 -45.019 1.00 71.31 520 TYR A CA 1
ATOM 4061 C C . TYR A 1 520 ? -35.510 -27.876 -44.253 1.00 71.31 520 TYR A C 1
ATOM 4063 O O . TYR A 1 520 ? -34.278 -27.864 -44.268 1.00 71.31 520 TYR A O 1
ATOM 4071 N N . LEU A 1 521 ? -36.213 -28.790 -43.582 1.00 78.38 521 LEU A N 1
ATOM 4072 C CA . LEU A 1 521 ? -35.649 -29.977 -42.943 1.00 78.38 521 LEU A CA 1
ATOM 4073 C C . LEU A 1 521 ? -36.143 -31.216 -43.680 1.00 78.38 521 LEU A C 1
ATOM 4075 O O . LEU A 1 521 ? -37.345 -31.430 -43.809 1.00 78.38 521 LEU A O 1
ATOM 4079 N N . GLU A 1 522 ? -35.223 -32.074 -44.086 1.00 74.69 522 GLU A N 1
ATOM 4080 C CA . GLU A 1 522 ? -35.514 -33.364 -44.690 1.00 74.69 522 GLU A CA 1
ATOM 4081 C C . GLU A 1 522 ? -34.850 -34.478 -43.883 1.00 74.69 522 GLU A C 1
ATOM 4083 O O . GLU A 1 522 ? -33.708 -34.367 -43.436 1.00 74.69 522 GLU A O 1
ATOM 4088 N N . THR A 1 523 ? -35.575 -35.573 -43.691 1.00 81.12 523 THR A N 1
ATOM 4089 C CA . THR A 1 523 ? -35.064 -36.766 -43.015 1.00 81.12 523 THR A CA 1
ATOM 4090 C C . THR A 1 523 ? -35.353 -37.997 -43.852 1.00 81.12 523 THR A C 1
ATOM 4092 O O . THR A 1 523 ? -36.462 -38.151 -44.368 1.00 81.12 523 THR A O 1
ATOM 4095 N N . GLY A 1 524 ? -34.367 -38.878 -43.993 1.00 75.12 524 GLY A N 1
ATOM 4096 C CA . GLY A 1 524 ? -34.442 -40.001 -44.921 1.00 75.12 524 GLY A CA 1
ATOM 4097 C C . GLY A 1 524 ? -33.541 -41.165 -44.540 1.00 75.12 524 GLY A C 1
ATOM 4098 O O . GLY A 1 524 ? -32.695 -41.062 -43.650 1.00 75.12 524 GLY A O 1
ATOM 4099 N N . TYR A 1 525 ? -33.741 -42.281 -45.235 1.00 74.44 525 TYR A N 1
ATOM 4100 C CA . TYR A 1 525 ? -32.906 -43.473 -45.132 1.00 74.44 525 TYR A CA 1
ATOM 4101 C C . TYR A 1 525 ? -32.201 -43.693 -46.473 1.00 74.44 525 TYR A C 1
ATOM 4103 O O . TYR A 1 525 ? -32.842 -43.730 -47.525 1.00 74.44 525 TYR A O 1
ATOM 4111 N N . ILE A 1 526 ? -30.878 -43.846 -46.428 1.00 69.06 526 ILE A N 1
ATOM 4112 C CA . ILE A 1 526 ? -30.037 -44.167 -47.584 1.00 69.06 526 ILE A CA 1
ATOM 4113 C C . ILE A 1 526 ? -29.455 -45.571 -47.417 1.00 69.06 526 ILE A C 1
ATOM 4115 O O . ILE A 1 526 ? -28.751 -45.849 -46.445 1.00 69.06 526 ILE A O 1
ATOM 4119 N N . GLY A 1 527 ? -29.769 -46.463 -48.358 1.00 63.28 527 GLY A N 1
ATOM 4120 C CA . GLY A 1 527 ? -29.175 -47.796 -48.430 1.00 63.28 527 GLY A CA 1
ATOM 4121 C C . GLY A 1 527 ? -27.696 -47.697 -48.793 1.00 63.28 527 GLY A C 1
ATOM 4122 O O . GLY A 1 527 ? -27.355 -47.118 -49.819 1.00 63.28 527 GLY A O 1
ATOM 4123 N N . ILE A 1 528 ? -26.824 -48.246 -47.947 1.00 65.31 528 ILE A N 1
ATOM 4124 C CA . ILE A 1 528 ? -25.370 -48.284 -48.176 1.00 65.31 528 ILE A CA 1
ATOM 4125 C C . ILE A 1 528 ? -24.929 -49.667 -48.668 1.00 65.31 528 ILE A C 1
ATOM 4127 O O . ILE A 1 528 ? -23.958 -49.779 -49.411 1.00 65.31 528 ILE A O 1
ATOM 4131 N N . GLU A 1 529 ? -25.640 -50.726 -48.271 1.00 69.25 529 GLU A N 1
ATOM 4132 C CA . GLU A 1 529 ? -25.304 -52.103 -48.634 1.00 69.25 529 GLU A CA 1
ATOM 4133 C C . GLU A 1 529 ? -26.573 -52.957 -48.793 1.00 69.25 529 GLU A C 1
ATOM 4135 O O . GLU A 1 529 ? -27.179 -53.401 -47.816 1.00 69.25 529 GLU A O 1
ATOM 4140 N N . GLU A 1 530 ? -26.977 -53.210 -50.043 1.00 57.00 530 GLU A N 1
ATOM 4141 C CA . GLU A 1 530 ? -28.214 -53.941 -50.366 1.00 57.00 530 GLU A CA 1
ATOM 4142 C C . GLU A 1 530 ? -28.227 -55.372 -49.808 1.00 57.00 530 GLU A C 1
ATOM 4144 O O . GLU A 1 530 ? -29.245 -55.831 -49.296 1.00 57.00 530 GLU A O 1
ATOM 4149 N N . LYS A 1 531 ? -27.082 -56.072 -49.843 1.00 53.16 531 LYS A N 1
ATOM 4150 C CA . LYS A 1 531 ? -26.969 -57.479 -49.405 1.00 53.16 531 LYS A CA 1
ATOM 4151 C C . LYS A 1 531 ? -27.221 -57.691 -47.912 1.00 53.16 531 LYS A C 1
ATOM 4153 O O . LYS A 1 531 ? -27.588 -58.795 -47.520 1.00 53.16 531 LYS A O 1
ATOM 4158 N N . THR A 1 532 ? -27.004 -56.669 -47.088 1.00 66.31 532 THR A N 1
ATOM 4159 C CA . THR A 1 532 ? -27.259 -56.706 -45.639 1.00 66.31 532 THR A CA 1
ATOM 4160 C C . THR A 1 532 ? -28.504 -55.910 -45.246 1.00 66.31 532 THR A C 1
ATOM 4162 O O . THR A 1 532 ? -28.885 -55.922 -44.078 1.00 66.31 532 THR A O 1
ATOM 4165 N N . GLY A 1 533 ? -29.141 -55.219 -46.201 1.00 61.94 533 GLY A N 1
ATOM 4166 C CA . GLY A 1 533 ? -30.231 -54.279 -45.940 1.00 61.94 533 GLY A CA 1
ATOM 4167 C C . GLY A 1 533 ? -29.798 -53.068 -45.106 1.00 61.94 533 GLY A C 1
ATOM 4168 O O . GLY A 1 533 ? -30.630 -52.468 -44.428 1.00 61.94 533 GLY A O 1
ATOM 4169 N N . THR A 1 534 ? -28.504 -52.723 -45.096 1.00 66.06 534 THR A N 1
ATOM 4170 C CA . THR A 1 534 ? -27.983 -51.675 -44.207 1.00 66.06 534 THR A CA 1
ATOM 4171 C C . THR A 1 534 ? -28.311 -50.285 -44.742 1.00 66.06 534 THR A C 1
ATOM 4173 O O . THR A 1 534 ? -27.683 -49.792 -45.682 1.00 66.06 534 THR A O 1
ATOM 4176 N N . GLU A 1 535 ? -29.269 -49.630 -44.090 1.00 73.38 535 GLU A N 1
ATOM 4177 C CA . GLU A 1 535 ? -29.629 -48.229 -44.310 1.00 73.38 535 GLU A CA 1
ATOM 4178 C C . GLU A 1 535 ? -29.043 -47.318 -43.220 1.00 73.38 535 GLU A C 1
ATOM 4180 O O . GLU A 1 535 ? -29.094 -47.634 -42.028 1.00 73.38 535 GLU A O 1
ATOM 4185 N N . LEU A 1 536 ? -28.551 -46.140 -43.609 1.00 74.25 536 LEU A N 1
ATOM 4186 C CA . LEU A 1 536 ? -28.217 -45.054 -42.685 1.00 74.25 536 LEU A CA 1
ATOM 4187 C C . LEU A 1 536 ? -29.316 -43.990 -42.685 1.00 74.25 536 LEU A C 1
ATOM 4189 O O . LEU A 1 536 ? -29.820 -43.605 -43.736 1.00 74.25 536 LEU A O 1
ATOM 4193 N N . PHE A 1 537 ? -29.660 -43.491 -41.497 1.00 77.62 537 PHE A N 1
ATOM 4194 C CA . PHE A 1 537 ? -30.602 -42.383 -41.333 1.00 77.62 537 PHE A CA 1
ATOM 4195 C C . PHE A 1 537 ? -29.870 -41.039 -41.355 1.00 77.62 537 PHE A C 1
ATOM 4197 O O . PHE A 1 537 ? -28.894 -40.864 -40.616 1.00 77.62 537 PHE A O 1
ATOM 4204 N N . TYR A 1 538 ? -30.355 -40.091 -42.156 1.00 79.25 538 TYR A N 1
ATOM 4205 C CA . TYR A 1 538 ? -29.774 -38.756 -42.286 1.00 79.25 538 TYR A CA 1
ATOM 4206 C C . TYR A 1 538 ? -30.760 -37.639 -41.928 1.00 79.25 538 TYR A C 1
ATOM 4208 O O . TYR A 1 538 ? -31.978 -37.805 -41.979 1.00 79.25 538 TYR A O 1
ATOM 4216 N N . TYR A 1 539 ? -30.186 -36.485 -41.585 1.00 76.81 539 TYR A N 1
ATOM 4217 C CA . TYR A 1 539 ? -30.870 -35.205 -41.441 1.00 76.81 539 TYR A CA 1
ATOM 4218 C C . TYR A 1 539 ? -30.204 -34.257 -42.440 1.00 76.81 539 TYR A C 1
ATOM 4220 O O . TYR A 1 539 ? -28.992 -34.054 -42.360 1.00 76.81 539 TYR A O 1
ATOM 4228 N N . PHE A 1 540 ? -30.968 -33.724 -43.385 1.00 79.25 540 PHE A N 1
ATOM 4229 C CA . PHE A 1 540 ? -30.528 -32.709 -44.335 1.00 79.25 540 PHE A CA 1
ATOM 4230 C C . PHE A 1 540 ? -31.262 -31.405 -44.027 1.00 79.25 540 PHE A C 1
ATOM 4232 O O . PHE A 1 540 ? -32.469 -31.405 -43.792 1.00 79.25 540 PHE A O 1
ATOM 4239 N N . VAL A 1 541 ? -30.520 -30.303 -43.999 1.00 71.88 541 VAL A N 1
ATOM 4240 C CA . VAL A 1 541 ? -31.062 -28.952 -43.850 1.00 71.88 541 VAL A CA 1
ATOM 4241 C C . VAL A 1 541 ? -30.554 -28.151 -45.035 1.00 71.88 541 VAL A C 1
ATOM 4243 O O . VAL A 1 541 ? -29.352 -28.139 -45.303 1.00 71.88 541 VAL A O 1
ATOM 4246 N N . GLU A 1 542 ? -31.475 -27.533 -45.763 1.00 72.81 542 GLU A N 1
ATOM 4247 C CA . GLU A 1 542 ? -31.148 -26.725 -46.936 1.00 72.81 542 GLU A CA 1
ATOM 4248 C C . GLU A 1 542 ? -30.633 -25.335 -46.524 1.00 72.81 542 GLU A C 1
ATOM 4250 O O . GLU A 1 542 ? -30.959 -24.835 -45.445 1.00 72.81 542 GLU A O 1
ATOM 4255 N N . SER A 1 543 ? -29.825 -24.689 -47.372 1.00 67.00 543 SER A N 1
ATOM 4256 C CA . SER A 1 543 ? -29.317 -23.343 -47.077 1.00 67.00 543 SER A CA 1
ATOM 4257 C C . SER A 1 543 ? -30.431 -22.301 -47.166 1.00 67.00 543 SER A C 1
ATOM 4259 O O . SER A 1 543 ? -30.937 -22.024 -48.251 1.00 67.00 543 SER A O 1
ATOM 4261 N N . GLU A 1 544 ? -30.737 -21.642 -46.048 1.00 64.38 544 GLU A N 1
ATOM 4262 C CA . GLU A 1 544 ? -31.722 -20.551 -45.968 1.00 64.38 544 GLU A CA 1
ATOM 4263 C C . GLU A 1 544 ? -31.408 -19.347 -46.879 1.00 64.38 544 GLU A C 1
ATOM 4265 O O . GLU A 1 544 ? -32.263 -18.481 -47.070 1.00 64.38 544 GLU A O 1
ATOM 4270 N N . THR A 1 545 ? -30.181 -19.243 -47.413 1.00 65.50 545 THR A N 1
ATOM 4271 C CA . THR A 1 545 ? -29.764 -18.108 -48.244 1.00 65.50 545 THR A CA 1
ATOM 4272 C C . THR A 1 545 ? -29.892 -18.333 -49.749 1.00 65.50 545 THR A C 1
ATOM 4274 O O . THR A 1 545 ? -30.549 -17.521 -50.400 1.00 65.50 545 THR A O 1
ATOM 4277 N N . ASN A 1 546 ? -29.254 -19.354 -50.334 1.00 63.50 546 ASN A N 1
ATOM 4278 C CA . ASN A 1 546 ? -29.318 -19.599 -51.781 1.00 63.50 546 ASN A CA 1
ATOM 4279 C C . ASN A 1 546 ? -28.960 -21.069 -52.145 1.00 63.50 546 ASN A C 1
ATOM 4281 O O . ASN A 1 546 ? -27.824 -21.323 -52.579 1.00 63.50 546 ASN A O 1
ATOM 4285 N N . PRO A 1 547 ? -29.908 -22.021 -51.987 1.00 59.88 547 PRO A N 1
ATOM 4286 C CA . PRO A 1 547 ? -29.685 -23.474 -52.005 1.00 59.88 547 PRO A CA 1
ATOM 4287 C C . PRO A 1 547 ? -28.758 -24.005 -53.101 1.00 59.88 547 PRO A C 1
ATOM 4289 O O . PRO A 1 547 ? -27.757 -24.641 -52.784 1.00 59.88 547 PRO A O 1
ATOM 4292 N N . ASP A 1 548 ? -29.014 -23.663 -54.368 1.00 54.09 548 ASP A N 1
ATOM 4293 C CA . ASP A 1 548 ? -28.304 -24.202 -55.546 1.00 54.09 548 ASP A CA 1
ATOM 4294 C C . ASP A 1 548 ? -26.811 -23.829 -55.625 1.00 54.09 548 ASP A C 1
ATOM 4296 O O . ASP A 1 548 ? -26.101 -24.223 -56.549 1.00 54.09 548 ASP A O 1
ATOM 4300 N N . THR A 1 549 ? -26.339 -22.984 -54.706 1.00 56.84 549 THR A N 1
ATOM 4301 C CA . THR A 1 549 ? -25.040 -22.304 -54.801 1.00 56.84 549 THR A CA 1
ATOM 4302 C C . THR A 1 549 ? -24.261 -22.254 -53.491 1.00 56.84 549 THR A C 1
ATOM 4304 O O . THR A 1 549 ? -23.062 -21.988 -53.497 1.00 56.84 549 THR A O 1
ATOM 4307 N N . ASP A 1 550 ? -24.914 -22.430 -52.345 1.00 60.75 550 ASP A N 1
ATOM 4308 C CA . ASP A 1 550 ? -24.218 -22.347 -51.064 1.00 60.75 550 ASP A CA 1
ATOM 4309 C C . ASP A 1 550 ? -23.427 -23.647 -50.799 1.00 60.75 550 ASP A C 1
ATOM 4311 O O . ASP A 1 550 ? -23.781 -24.714 -51.302 1.00 60.75 550 ASP A O 1
ATOM 4315 N N . PRO A 1 551 ? -22.300 -23.577 -50.067 1.00 61.75 551 PRO A N 1
ATOM 4316 C CA . PRO A 1 551 ? -21.393 -24.710 -49.908 1.00 61.75 551 PRO A CA 1
ATOM 4317 C C . PRO A 1 551 ? -22.055 -25.877 -49.160 1.00 61.75 551 PRO A C 1
ATOM 4319 O O . PRO A 1 551 ? -22.358 -25.762 -47.974 1.00 61.75 551 PRO A O 1
ATOM 4322 N N . LEU A 1 552 ? -22.226 -27.021 -49.829 1.00 63.12 552 LEU A N 1
ATOM 4323 C CA . LEU A 1 552 ? -22.725 -28.251 -49.206 1.00 63.12 552 LEU A CA 1
ATOM 4324 C C . LEU A 1 552 ? -21.684 -28.811 -48.217 1.00 63.12 552 LEU A C 1
ATOM 4326 O O . LEU A 1 552 ? -20.529 -29.056 -48.581 1.00 63.12 552 LEU A O 1
ATOM 4330 N N . VAL A 1 553 ? -22.107 -29.030 -46.967 1.00 70.44 553 VAL A N 1
ATOM 4331 C CA . VAL A 1 553 ? -21.249 -29.495 -45.864 1.00 70.44 553 VAL A CA 1
ATOM 4332 C C . VAL A 1 553 ? -21.741 -30.830 -45.306 1.00 70.44 553 VAL A C 1
ATOM 4334 O O . VAL A 1 553 ? -22.839 -30.920 -44.762 1.00 70.44 553 VAL A O 1
ATOM 4337 N N . LEU A 1 554 ? -20.893 -31.860 -45.352 1.00 66.88 554 LEU A N 1
ATOM 4338 C CA . LEU A 1 554 ? -21.123 -33.124 -44.648 1.00 66.88 554 LEU A CA 1
ATOM 4339 C C . LEU A 1 554 ? -20.548 -33.046 -43.225 1.00 66.88 554 LEU A C 1
ATOM 4341 O O . LEU A 1 554 ? -19.329 -32.998 -43.047 1.00 66.88 554 LEU A O 1
ATOM 4345 N N . TRP A 1 555 ? -21.410 -33.053 -42.203 1.00 68.94 555 TRP A N 1
ATOM 4346 C CA . TRP A 1 555 ? -21.001 -32.902 -40.801 1.00 68.94 555 TRP A CA 1
ATOM 4347 C C . TRP A 1 555 ? -21.070 -34.212 -40.000 1.00 68.94 555 TRP A C 1
ATOM 4349 O O . TRP A 1 555 ? -22.131 -34.820 -39.854 1.00 68.94 555 TRP A O 1
ATOM 4359 N N . LEU A 1 556 ? -19.937 -34.637 -39.433 1.00 64.44 556 LEU A N 1
ATOM 4360 C CA . LEU A 1 556 ? -19.781 -35.910 -38.723 1.00 64.44 556 LEU A CA 1
ATOM 4361 C C . LEU A 1 556 ? -19.486 -35.695 -37.227 1.00 64.44 556 LEU A C 1
ATOM 4363 O O . LEU A 1 556 ? -18.509 -35.053 -36.837 1.00 64.44 556 LEU A O 1
ATOM 4367 N N . VAL A 1 557 ? -20.320 -36.264 -36.350 1.00 65.31 557 VAL A N 1
ATOM 4368 C CA . VAL A 1 557 ? -20.193 -36.068 -34.894 1.00 65.31 557 VAL A CA 1
ATOM 4369 C C . VAL A 1 557 ? -19.109 -36.962 -34.280 1.00 65.31 557 VAL A C 1
ATOM 4371 O O . VAL A 1 557 ? -19.021 -38.161 -34.531 1.00 65.31 557 VAL A O 1
ATOM 4374 N N . GLY A 1 558 ? -18.296 -36.352 -33.414 1.00 53.75 558 GLY A N 1
ATOM 4375 C CA . GLY A 1 558 ? -17.022 -36.853 -32.894 1.00 53.75 558 GLY A CA 1
ATOM 4376 C C . GLY A 1 558 ? -17.026 -38.033 -31.928 1.00 53.75 558 GLY A C 1
ATOM 4377 O O . GLY A 1 558 ? -16.284 -38.005 -30.942 1.00 53.75 558 GLY A O 1
ATOM 4378 N N . GLY A 1 559 ? -17.827 -39.068 -32.164 1.00 60.31 559 GLY A N 1
ATOM 4379 C CA . GLY A 1 559 ? -17.803 -40.265 -31.335 1.00 60.31 559 GLY A CA 1
ATOM 4380 C C . GLY A 1 559 ? -18.433 -41.487 -32.000 1.00 60.31 559 GLY A C 1
ATOM 4381 O O . GLY A 1 559 ? -19.518 -41.367 -32.566 1.00 60.31 559 GLY A O 1
ATOM 4382 N N . PRO A 1 560 ? -17.820 -42.680 -31.877 1.00 56.16 560 PRO A N 1
ATOM 4383 C CA . PRO A 1 560 ? -18.388 -43.895 -32.445 1.00 56.16 560 PRO A CA 1
ATOM 4384 C C . PRO A 1 560 ? -19.774 -44.162 -31.850 1.00 56.16 560 PRO A C 1
ATOM 4386 O O . PRO A 1 560 ? -19.970 -44.044 -30.634 1.00 56.16 560 PRO A O 1
ATOM 4389 N N . ARG A 1 561 ? -20.721 -44.509 -32.733 1.00 64.12 561 ARG A N 1
ATOM 4390 C CA . ARG A 1 561 ? -22.138 -44.771 -32.424 1.00 64.12 561 ARG A CA 1
ATOM 4391 C C . ARG A 1 561 ? -22.850 -43.607 -31.702 1.00 64.12 561 ARG A C 1
ATOM 4393 O O . ARG A 1 561 ? -23.756 -43.848 -30.907 1.00 64.12 561 ARG A O 1
ATOM 4400 N N . CYS A 1 562 ? -22.443 -42.357 -31.951 1.00 69.31 562 CYS A N 1
ATOM 4401 C CA . CYS A 1 562 ? -23.134 -41.151 -31.476 1.00 69.31 562 CYS A CA 1
ATOM 4402 C C . CYS A 1 562 ? -23.996 -40.504 -32.569 1.00 69.31 562 CYS A C 1
ATOM 4404 O O . CYS A 1 562 ? -23.620 -40.501 -33.736 1.00 69.31 562 CYS A O 1
ATOM 4406 N N . SER A 1 563 ? -25.146 -39.942 -32.186 1.00 70.81 563 SER A N 1
ATOM 4407 C CA . SER A 1 563 ? -26.115 -39.373 -33.131 1.00 70.81 563 SER A CA 1
ATOM 4408 C C . SER A 1 563 ? -25.735 -37.960 -33.595 1.00 70.81 563 SER A C 1
ATOM 4410 O O . SER A 1 563 ? -25.428 -37.092 -32.767 1.00 70.81 563 SER A O 1
ATOM 4412 N N . ALA A 1 564 ? -25.827 -37.728 -34.911 1.00 68.56 564 ALA A N 1
ATOM 4413 C CA . ALA A 1 564 ? -25.532 -36.457 -35.580 1.00 68.56 564 ALA A CA 1
ATOM 4414 C C . ALA A 1 564 ? -26.367 -35.271 -35.056 1.00 68.56 564 ALA A C 1
ATOM 4416 O O . ALA A 1 564 ? -25.843 -34.167 -34.916 1.00 68.56 564 ALA A O 1
ATOM 4417 N N . PHE A 1 565 ? -27.618 -35.526 -34.649 1.00 63.16 565 PHE A N 1
ATOM 4418 C CA . PHE A 1 565 ? -28.537 -34.532 -34.075 1.00 63.16 565 PHE A CA 1
ATOM 4419 C C . PHE A 1 565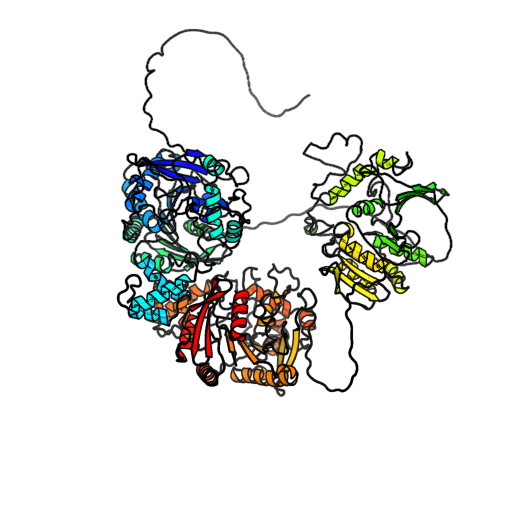 ? -27.947 -33.748 -32.882 1.00 63.16 565 PHE A C 1
ATOM 4421 O O . PHE A 1 565 ? -28.359 -32.627 -32.601 1.00 63.16 565 PHE A O 1
ATOM 4428 N N . SER A 1 566 ? -26.929 -34.303 -32.209 1.00 58.44 566 SER A N 1
ATOM 4429 C CA . SER A 1 566 ? -26.214 -33.651 -31.100 1.00 58.44 566 SER A CA 1
ATOM 4430 C C . SER A 1 566 ? -25.597 -32.283 -31.432 1.00 58.44 566 SER A C 1
ATOM 4432 O O . SER A 1 566 ? -25.292 -31.554 -30.493 1.00 58.44 566 SER A O 1
ATOM 4434 N N . GLY A 1 567 ? -25.339 -31.968 -32.709 1.00 55.12 567 GLY A N 1
ATOM 4435 C CA . GLY A 1 567 ? -24.899 -30.630 -33.136 1.00 55.12 567 GLY A CA 1
ATOM 4436 C C . GLY A 1 567 ? -26.074 -29.704 -33.458 1.00 55.12 567 GLY A C 1
ATOM 4437 O O . GLY A 1 567 ? -26.165 -28.606 -32.920 1.00 55.12 567 GLY A O 1
ATOM 4438 N N . LEU A 1 568 ? -27.009 -30.211 -34.266 1.00 52.19 568 LEU A N 1
ATOM 4439 C CA . LEU A 1 568 ? -28.146 -29.477 -34.838 1.00 52.19 568 LEU A CA 1
ATOM 4440 C C . LEU A 1 568 ? -29.040 -28.824 -33.762 1.00 52.19 568 LEU A C 1
ATOM 4442 O O . LEU A 1 568 ? -29.521 -27.712 -33.939 1.00 52.19 568 LEU A O 1
ATOM 4446 N N . ALA A 1 569 ? -29.187 -29.469 -32.601 1.00 43.62 569 ALA A N 1
ATOM 4447 C CA . ALA A 1 569 ? -29.988 -28.958 -31.484 1.00 43.62 569 ALA A CA 1
ATOM 4448 C C . ALA A 1 569 ? -29.390 -27.755 -30.719 1.00 43.62 569 ALA A C 1
ATOM 4450 O O . ALA A 1 569 ? -30.079 -27.204 -29.863 1.00 43.62 569 ALA A O 1
ATOM 4451 N N . TYR A 1 570 ? -28.125 -27.377 -30.954 1.00 44.69 570 TYR A N 1
ATOM 4452 C CA . TYR A 1 570 ? -27.445 -26.311 -30.192 1.00 44.69 570 TYR A CA 1
ATOM 4453 C C . TYR A 1 570 ? -27.286 -24.992 -30.961 1.00 44.69 570 TYR A C 1
ATOM 4455 O O . TYR A 1 570 ? -27.175 -23.939 -30.338 1.00 44.69 570 TYR A O 1
ATOM 4463 N N . GLU A 1 571 ? -27.295 -25.033 -32.295 1.00 41.06 571 GLU A N 1
ATOM 4464 C CA . GLU A 1 571 ? -27.219 -23.832 -33.144 1.00 41.06 571 GLU A CA 1
ATOM 4465 C C . GLU A 1 571 ? -28.592 -23.138 -33.278 1.00 41.06 571 GLU A C 1
ATOM 4467 O O . GLU A 1 571 ? -28.662 -21.941 -33.536 1.00 41.06 571 GLU A O 1
ATOM 4472 N N . TRP A 1 572 ? -29.673 -23.861 -32.958 1.00 38.09 572 TRP A N 1
ATOM 4473 C CA . TRP A 1 572 ? -31.098 -23.496 -33.051 1.00 38.09 572 TRP A CA 1
ATOM 4474 C C . TRP A 1 572 ? -31.586 -22.326 -32.164 1.00 38.09 572 TRP A C 1
ATOM 4476 O O . TRP A 1 572 ? -32.783 -22.199 -31.915 1.00 38.09 572 TRP A O 1
ATOM 4486 N N . LEU A 1 573 ? -30.677 -21.517 -31.609 1.00 34.19 573 LEU A N 1
ATOM 4487 C CA . LEU A 1 573 ? -30.977 -20.525 -30.567 1.00 34.19 573 LEU A CA 1
ATOM 4488 C C . LEU A 1 573 ? -30.345 -19.132 -30.770 1.00 34.19 573 LEU A C 1
ATOM 4490 O O . LEU A 1 573 ? -30.627 -18.259 -29.953 1.00 34.19 573 LEU A O 1
ATOM 4494 N N . ASN A 1 574 ? -29.500 -18.891 -31.787 1.00 28.25 574 ASN A N 1
ATOM 4495 C CA . ASN A 1 574 ? -28.911 -17.559 -32.049 1.00 28.25 574 ASN A CA 1
ATOM 4496 C C . ASN A 1 574 ? -28.601 -17.299 -33.546 1.00 28.25 574 ASN A C 1
ATOM 4498 O O . ASN A 1 574 ? -27.517 -17.623 -34.030 1.00 28.25 574 ASN A O 1
ATOM 4502 N N . ASP A 1 575 ? -29.534 -16.635 -34.229 1.00 30.80 575 ASP A N 1
ATOM 4503 C CA . ASP A 1 575 ? -29.474 -16.133 -35.618 1.00 30.80 575 ASP A CA 1
ATOM 4504 C C . ASP A 1 575 ? -28.765 -14.747 -35.737 1.00 30.80 575 ASP A C 1
ATOM 4506 O O . ASP A 1 575 ? -28.539 -14.093 -34.719 1.00 30.80 575 ASP A O 1
ATOM 4510 N N . HIS A 1 576 ? -28.359 -14.170 -36.892 1.00 36.41 576 HIS A N 1
ATOM 4511 C CA . HIS A 1 576 ? -28.470 -14.521 -38.335 1.00 36.41 576 HIS A CA 1
ATOM 4512 C C . HIS A 1 576 ? -27.305 -13.861 -39.177 1.00 36.41 576 HIS A C 1
ATOM 4514 O O . HIS A 1 576 ? -26.392 -13.308 -38.558 1.00 36.41 576 HIS A O 1
ATOM 4520 N N . PRO A 1 577 ? -27.193 -13.925 -40.543 1.00 55.28 577 PRO A N 1
ATOM 4521 C CA . PRO A 1 577 ? -25.926 -14.363 -41.168 1.00 55.28 577 PRO A CA 1
ATOM 4522 C C . PRO A 1 577 ? -25.381 -13.496 -42.354 1.00 55.28 577 PRO A C 1
ATOM 4524 O O . PRO A 1 577 ? -25.070 -12.321 -42.168 1.00 55.28 577 PRO A O 1
ATOM 4527 N N . ARG A 1 578 ? -25.227 -14.101 -43.565 1.00 30.27 578 ARG A N 1
ATOM 4528 C CA . ARG A 1 578 ? -24.709 -13.575 -44.868 1.00 30.27 578 ARG A CA 1
ATOM 4529 C C . ARG A 1 578 ? -23.194 -13.258 -44.880 1.00 30.27 578 ARG A C 1
ATOM 4531 O O . ARG A 1 578 ? -22.652 -12.846 -43.860 1.00 30.27 578 ARG A O 1
ATOM 4538 N N . TYR A 1 579 ? -22.391 -13.387 -45.949 1.00 36.25 579 TYR A N 1
ATOM 4539 C CA . TYR A 1 579 ? -22.451 -14.015 -47.295 1.00 36.25 579 TYR A CA 1
ATOM 4540 C C . TYR A 1 579 ? -20.986 -14.010 -47.859 1.00 36.25 579 TYR A C 1
ATOM 4542 O O . TYR A 1 579 ? -20.203 -13.213 -47.348 1.00 36.25 579 TYR A O 1
ATOM 4550 N N . ARG A 1 580 ? -20.490 -14.764 -48.866 1.00 32.31 580 ARG A N 1
ATOM 4551 C CA . ARG A 1 580 ? -20.926 -15.942 -49.670 1.00 32.31 580 ARG A CA 1
ATOM 4552 C C . ARG A 1 580 ? -19.717 -16.459 -50.502 1.00 32.31 580 ARG A C 1
ATOM 4554 O O . ARG A 1 580 ? -19.064 -15.621 -51.114 1.00 32.31 580 ARG A O 1
ATOM 4561 N N . SER A 1 581 ? -19.448 -17.768 -50.600 1.00 29.27 581 SER A N 1
ATOM 4562 C CA . SER A 1 581 ? -18.763 -18.407 -51.761 1.00 29.27 581 SER A CA 1
ATOM 4563 C C . SER A 1 581 ? -18.855 -19.948 -51.708 1.00 29.27 581 SER A C 1
ATOM 4565 O O . SER A 1 581 ? -19.164 -20.509 -50.658 1.00 29.27 581 SER A O 1
ATOM 4567 N N . HIS A 1 582 ? -18.673 -20.621 -52.854 1.00 36.34 582 HIS A N 1
ATOM 4568 C CA . HIS A 1 582 ? -18.979 -22.049 -53.053 1.00 36.34 582 HIS A CA 1
ATOM 4569 C C . HIS A 1 582 ? -17.740 -22.941 -52.882 1.00 36.34 582 HIS A C 1
ATOM 4571 O O . HIS A 1 582 ? -16.692 -22.628 -53.441 1.00 36.34 582 HIS A O 1
ATOM 4577 N N . ASN A 1 583 ? -17.883 -24.073 -52.186 1.00 43.09 583 ASN A N 1
ATOM 4578 C CA . ASN A 1 583 ? -16.933 -25.194 -52.086 1.00 43.09 583 ASN A CA 1
ATOM 4579 C C . ASN A 1 583 ? -17.668 -26.389 -51.432 1.00 43.09 583 ASN A C 1
ATOM 4581 O O . ASN A 1 583 ? -18.588 -26.170 -50.649 1.00 43.09 583 ASN A O 1
ATOM 4585 N N . PHE A 1 584 ? -17.265 -27.638 -51.690 1.00 41.88 584 PHE A N 1
ATOM 4586 C CA . PHE A 1 584 ? -17.765 -28.803 -50.936 1.00 41.88 584 PHE A CA 1
ATOM 4587 C C . PHE A 1 584 ? -16.855 -29.089 -49.734 1.00 41.88 584 PHE A C 1
ATOM 4589 O O . PHE A 1 584 ? -15.631 -29.088 -49.883 1.00 41.88 584 PHE A O 1
ATOM 4596 N N . TYR A 1 585 ? -17.428 -29.354 -48.554 1.00 50.19 585 TYR A N 1
ATOM 4597 C CA . TYR A 1 585 ? -16.655 -29.569 -47.324 1.00 50.19 585 TYR A CA 1
ATOM 4598 C C . TYR A 1 585 ? -17.126 -30.778 -46.509 1.00 50.19 585 TYR A C 1
ATOM 4600 O O . TYR A 1 585 ? -18.314 -31.081 -46.427 1.00 50.19 585 TYR A O 1
ATOM 4608 N N . VAL A 1 586 ? -16.182 -31.416 -45.810 1.00 46.16 586 VAL A N 1
ATOM 4609 C CA . VAL A 1 586 ? -16.452 -32.448 -44.797 1.00 46.16 586 VAL A CA 1
ATOM 4610 C C . VAL A 1 586 ? -15.890 -31.969 -43.458 1.00 46.16 586 VAL A C 1
ATOM 4612 O O . VAL A 1 586 ? -14.714 -31.618 -43.370 1.00 46.16 586 VAL A O 1
ATOM 4615 N N . GLY A 1 587 ? -16.725 -31.929 -42.419 1.00 52.06 587 GLY A N 1
ATOM 4616 C CA . GLY A 1 587 ? -16.387 -31.370 -41.107 1.00 52.06 587 GLY A CA 1
ATOM 4617 C C . GLY A 1 587 ? -16.801 -32.266 -39.940 1.00 52.06 587 GLY A C 1
ATOM 4618 O O . GLY A 1 587 ? -17.559 -33.221 -40.103 1.00 52.06 587 GLY A O 1
ATOM 4619 N N . GLY A 1 588 ? -16.295 -31.972 -38.741 1.00 49.72 588 GLY A N 1
ATOM 4620 C CA . GLY A 1 588 ? -16.663 -32.711 -37.535 1.00 49.72 588 GLY A CA 1
ATOM 4621 C C . G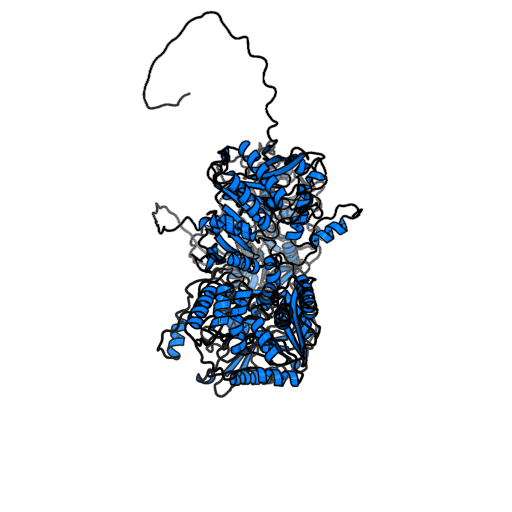LY A 1 588 ? -15.828 -32.370 -36.301 1.00 49.72 588 GLY A C 1
ATOM 4622 O O . GLY A 1 588 ? -14.702 -31.890 -36.400 1.00 49.72 588 GLY A O 1
ATOM 4623 N N . ALA A 1 589 ? -16.381 -32.652 -35.119 1.00 52.88 589 ALA A N 1
ATOM 4624 C CA . ALA A 1 589 ? -15.759 -32.360 -33.821 1.00 52.88 589 ALA A CA 1
ATOM 4625 C C . ALA A 1 589 ? -14.987 -33.559 -33.226 1.00 52.88 589 ALA A C 1
ATOM 4627 O O . ALA A 1 589 ? -15.165 -34.703 -33.643 1.00 52.88 589 ALA A O 1
ATOM 4628 N N . SER A 1 590 ? -14.181 -33.325 -32.185 1.00 54.16 590 SER A N 1
ATOM 4629 C CA . SER A 1 590 ? -13.573 -34.357 -31.319 1.00 54.16 590 SER A CA 1
ATOM 4630 C C . SER A 1 590 ? -12.946 -35.546 -32.085 1.00 54.16 590 SER A C 1
ATOM 4632 O O . SER A 1 590 ? -11.995 -35.363 -32.842 1.00 54.16 590 SER A O 1
ATOM 4634 N N . TYR A 1 591 ? -13.451 -36.782 -31.920 1.00 46.34 591 TYR A N 1
ATOM 4635 C CA . TYR A 1 591 ? -12.876 -37.981 -32.555 1.00 46.34 591 TYR A CA 1
ATOM 4636 C C . TYR A 1 591 ? -13.034 -38.001 -34.089 1.00 46.34 591 TYR A C 1
ATOM 4638 O O . TYR A 1 591 ? -12.335 -38.760 -34.758 1.00 46.34 591 TYR A O 1
ATOM 4646 N N . ALA A 1 592 ? -13.888 -37.145 -34.668 1.00 47.91 592 ALA A N 1
ATOM 4647 C CA . ALA A 1 592 ? -13.988 -36.984 -36.118 1.00 47.91 592 ALA A CA 1
ATOM 4648 C C . ALA A 1 592 ? -12.671 -36.461 -36.718 1.00 47.91 592 ALA A C 1
ATOM 4650 O O . ALA A 1 592 ? -12.340 -36.828 -37.840 1.00 47.91 592 ALA A O 1
ATOM 4651 N N . GLY A 1 593 ? -11.842 -35.746 -35.945 1.00 49.81 593 GLY A N 1
ATOM 4652 C CA . GLY A 1 593 ? -10.486 -35.349 -36.349 1.00 49.81 593 GLY A CA 1
ATOM 4653 C C . GLY A 1 593 ? -9.517 -36.512 -36.631 1.00 49.81 593 GLY A C 1
ATOM 4654 O O . GLY A 1 593 ? -8.437 -36.267 -37.167 1.00 49.81 593 GLY A O 1
ATOM 4655 N N . LYS A 1 594 ? -9.894 -37.765 -36.312 1.00 47.03 594 LYS A N 1
ATOM 4656 C CA . LYS A 1 594 ? -9.203 -38.988 -36.764 1.00 47.03 594 LYS A CA 1
ATOM 4657 C C . LYS A 1 594 ? -9.819 -39.656 -37.996 1.00 47.03 594 LYS A C 1
ATOM 4659 O O . LYS A 1 594 ? -9.153 -40.481 -38.603 1.00 47.03 594 LYS A O 1
ATOM 4664 N N . VAL A 1 595 ? -11.076 -39.362 -38.333 1.00 40.69 595 VAL A N 1
ATOM 4665 C CA . VAL A 1 595 ? -11.857 -40.116 -39.335 1.00 40.69 595 VAL A CA 1
ATOM 4666 C C . VAL A 1 595 ? -12.166 -39.270 -40.572 1.00 40.69 595 VAL A C 1
ATOM 4668 O O . VAL A 1 595 ? -12.063 -39.773 -41.682 1.00 40.69 595 VAL A O 1
ATOM 4671 N N . VAL A 1 596 ? -12.443 -37.972 -40.413 1.00 52.28 596 VAL A N 1
ATOM 4672 C CA . VAL A 1 596 ? -12.614 -37.015 -41.523 1.00 52.28 596 VAL A CA 1
ATOM 4673 C C . VAL A 1 596 ? -11.397 -36.981 -42.466 1.00 52.28 596 VAL A C 1
ATOM 4675 O O . VAL A 1 596 ? -11.623 -37.059 -43.670 1.00 52.28 596 VAL A O 1
ATOM 4678 N N . PRO A 1 597 ? -10.128 -36.961 -41.998 1.00 45.34 597 PRO A N 1
ATOM 4679 C CA . PRO A 1 597 ? -8.972 -37.000 -42.902 1.00 45.34 597 PRO A CA 1
ATOM 4680 C C . PRO A 1 597 ? -8.889 -38.322 -43.668 1.00 45.34 597 PRO A C 1
ATOM 4682 O O . PRO A 1 597 ? -8.542 -38.338 -44.840 1.00 45.34 597 PRO A O 1
ATOM 4685 N N . VAL A 1 598 ? -9.255 -39.433 -43.024 1.00 49.25 598 VAL A N 1
ATOM 4686 C CA . VAL A 1 598 ? -9.276 -40.753 -43.666 1.00 49.25 598 VAL A CA 1
ATOM 4687 C C . VAL A 1 598 ? -10.361 -40.793 -44.742 1.00 49.25 598 VAL A C 1
ATOM 4689 O O . VAL A 1 598 ? -10.077 -41.194 -45.862 1.00 49.25 598 VAL A O 1
ATOM 4692 N N . ILE A 1 599 ? -11.571 -40.300 -44.456 1.00 50.12 599 ILE A N 1
ATOM 4693 C CA . ILE A 1 599 ? -12.663 -40.195 -45.437 1.00 50.12 599 ILE A CA 1
ATOM 4694 C C . ILE A 1 599 ? -12.243 -39.325 -46.628 1.00 50.12 599 ILE A C 1
ATOM 4696 O O . ILE A 1 599 ? -12.360 -39.766 -47.767 1.00 50.12 599 ILE A O 1
ATOM 4700 N N . VAL A 1 600 ? -11.712 -38.123 -46.382 1.00 50.78 600 VAL A N 1
ATOM 4701 C CA . VAL A 1 600 ? -11.288 -37.210 -47.455 1.00 50.78 600 VAL A CA 1
ATOM 4702 C C . VAL A 1 600 ? -10.144 -37.817 -48.278 1.00 50.78 600 VAL A C 1
ATOM 4704 O O . VAL A 1 600 ? -10.190 -37.725 -49.500 1.00 50.78 600 VAL A O 1
ATOM 4707 N N . GLN A 1 601 ? -9.191 -38.527 -47.659 1.00 45.91 601 GLN A N 1
ATOM 4708 C CA . GLN A 1 601 ? -8.115 -39.207 -48.390 1.00 45.91 601 GLN A CA 1
ATOM 4709 C C . GLN A 1 601 ? -8.614 -40.403 -49.214 1.00 45.91 601 GLN A C 1
ATOM 4711 O O . GLN A 1 601 ? -8.211 -40.560 -50.364 1.00 45.91 601 GLN A O 1
ATOM 4716 N N . TYR A 1 602 ? -9.516 -41.234 -48.681 1.00 51.00 602 TYR A N 1
ATOM 4717 C CA . TYR A 1 602 ? -10.092 -42.348 -49.445 1.00 51.00 602 TYR A CA 1
ATOM 4718 C C . TYR A 1 602 ? -10.958 -41.863 -50.620 1.00 51.00 602 TYR A C 1
ATOM 4720 O O . TYR A 1 602 ? -10.953 -42.509 -51.665 1.00 51.00 602 TYR A O 1
ATOM 4728 N N . ILE A 1 603 ? -11.618 -40.704 -50.490 1.00 48.97 603 ILE A N 1
ATOM 4729 C CA . ILE A 1 603 ? -12.314 -40.022 -51.595 1.00 48.97 603 ILE A CA 1
ATOM 4730 C C . ILE A 1 603 ? -11.326 -39.509 -52.663 1.00 48.97 603 ILE A C 1
ATOM 4732 O O . ILE A 1 603 ? -11.669 -39.515 -53.844 1.00 48.97 603 ILE A O 1
ATOM 4736 N N . SER A 1 604 ? -10.114 -39.081 -52.286 1.00 45.84 604 SER A N 1
ATOM 4737 C CA . SER A 1 604 ? -9.158 -38.434 -53.202 1.00 45.84 604 SER A CA 1
ATOM 4738 C C . SER A 1 604 ? -8.018 -39.313 -53.745 1.00 45.84 604 SER A C 1
ATOM 4740 O O . SER A 1 604 ? -7.299 -38.847 -54.626 1.00 45.84 604 SER A O 1
ATOM 4742 N N . GLU A 1 605 ? -7.791 -40.533 -53.236 1.00 41.91 605 GLU A N 1
ATOM 4743 C CA . GLU A 1 605 ? -6.573 -41.311 -53.569 1.00 41.91 605 GLU A CA 1
ATOM 4744 C C . GLU A 1 605 ? -6.759 -42.730 -54.111 1.00 41.91 605 GLU A C 1
ATOM 4746 O O . GLU A 1 605 ? -5.935 -43.162 -54.912 1.00 41.91 605 GLU A O 1
ATOM 4751 N N . GLY A 1 606 ? -7.784 -43.480 -53.696 1.00 42.94 606 GLY A N 1
ATOM 4752 C CA . GLY A 1 606 ? -7.921 -44.879 -54.127 1.00 42.94 606 GLY A CA 1
ATOM 4753 C C . GLY A 1 606 ? -6.899 -45.856 -53.513 1.00 42.94 606 GLY A C 1
ATOM 4754 O O . GLY A 1 606 ? -6.280 -46.630 -54.237 1.00 42.94 606 GLY A O 1
ATOM 4755 N N . CYS A 1 607 ? -6.826 -45.881 -52.176 1.00 34.69 607 CYS A N 1
ATOM 4756 C CA . CYS A 1 607 ? -6.262 -46.949 -51.322 1.00 34.69 607 CYS A CA 1
ATOM 4757 C C . CYS A 1 607 ? -4.727 -47.094 -51.170 1.00 34.69 607 CYS A C 1
ATOM 4759 O O . CYS A 1 607 ? -3.977 -47.196 -52.134 1.00 34.69 607 CYS A O 1
ATOM 4761 N N . GLY A 1 608 ? -4.311 -47.321 -49.913 1.00 29.84 608 GLY A N 1
ATOM 4762 C CA . GLY A 1 608 ? -3.098 -48.063 -49.514 1.00 29.84 608 GLY A CA 1
ATOM 4763 C C . GLY A 1 608 ? -1.774 -47.275 -49.414 1.00 29.84 608 GLY A C 1
ATOM 4764 O O . GLY A 1 608 ? -1.526 -46.367 -50.190 1.00 29.84 608 GLY A O 1
ATOM 4765 N N . ASN A 1 609 ? -0.850 -47.607 -48.499 1.00 29.70 609 ASN A N 1
ATOM 4766 C CA . ASN A 1 609 ? -0.944 -48.499 -47.329 1.00 29.70 609 ASN A CA 1
ATOM 4767 C C . ASN A 1 609 ? 0.188 -48.172 -46.313 1.00 29.70 609 ASN A C 1
ATOM 4769 O O . ASN A 1 609 ? 1.182 -47.560 -46.697 1.00 29.70 609 ASN A O 1
ATOM 4773 N N . ALA A 1 610 ? 0.061 -48.549 -45.032 1.00 37.53 610 ALA A N 1
ATOM 4774 C CA . ALA A 1 610 ? 0.907 -48.025 -43.935 1.00 37.53 610 ALA A CA 1
ATOM 4775 C C . ALA A 1 610 ? 1.705 -49.092 -43.148 1.00 37.53 610 ALA A C 1
ATOM 4777 O O . ALA A 1 610 ? 1.400 -50.282 -43.206 1.00 37.53 610 ALA A O 1
ATOM 4778 N N . LEU A 1 611 ? 2.695 -48.660 -42.346 1.00 24.89 611 LEU A N 1
ATOM 4779 C CA . LEU A 1 611 ? 3.383 -49.492 -41.341 1.00 24.89 611 LEU A CA 1
ATOM 4780 C C . LEU A 1 611 ? 3.804 -48.685 -40.091 1.00 24.89 611 LEU A C 1
ATOM 4782 O O . LEU A 1 611 ? 3.630 -47.473 -40.032 1.00 24.89 611 LEU A O 1
ATOM 4786 N N . GLN A 1 612 ? 4.231 -49.378 -39.028 1.00 33.44 612 GLN A N 1
ATOM 4787 C CA . GLN A 1 612 ? 3.843 -49.026 -37.652 1.00 33.44 612 GLN A CA 1
ATOM 4788 C C . GLN A 1 612 ? 4.921 -49.351 -36.596 1.00 33.44 612 GLN A C 1
ATOM 4790 O O . GLN A 1 612 ? 5.636 -50.342 -36.737 1.00 33.44 612 GLN A O 1
ATOM 4795 N N . ARG A 1 613 ? 4.953 -48.606 -35.472 1.00 23.53 613 ARG A N 1
ATOM 4796 C CA . ARG A 1 613 ? 5.453 -49.069 -34.150 1.00 23.53 613 ARG A CA 1
ATOM 4797 C C . ARG A 1 613 ? 4.817 -48.292 -32.980 1.00 23.53 613 ARG A C 1
ATOM 4799 O O . ARG A 1 613 ? 4.143 -47.289 -33.194 1.00 23.53 613 ARG A O 1
ATOM 4806 N N . ARG A 1 614 ? 4.958 -48.815 -31.754 1.00 28.95 614 ARG A N 1
ATOM 4807 C CA . ARG A 1 614 ? 4.320 -48.349 -30.499 1.00 28.95 614 ARG A CA 1
ATOM 4808 C C . ARG A 1 614 ? 5.346 -48.184 -29.376 1.00 28.95 614 ARG A C 1
ATOM 4810 O O . ARG A 1 614 ? 6.389 -48.815 -29.448 1.00 28.95 614 ARG A O 1
ATOM 4817 N N . PHE A 1 615 ? 4.963 -47.432 -28.343 1.00 25.50 615 PHE A N 1
ATOM 4818 C CA . PHE A 1 615 ? 4.898 -47.729 -26.888 1.00 25.50 615 PHE A CA 1
ATOM 4819 C C . PHE A 1 615 ? 4.716 -46.341 -26.215 1.00 25.50 615 PHE A C 1
ATOM 4821 O O . PHE A 1 615 ? 5.335 -45.392 -26.674 1.00 25.50 615 PHE A O 1
ATOM 4828 N N . CYS A 1 616 ? 3.952 -46.047 -25.161 1.00 24.33 616 CYS A N 1
ATOM 4829 C CA . CYS A 1 616 ? 2.882 -46.636 -24.340 1.00 24.33 616 CYS A CA 1
ATOM 4830 C C . CYS A 1 616 ? 2.714 -45.655 -23.142 1.00 24.33 616 CYS A C 1
ATOM 4832 O O . CYS A 1 616 ? 3.679 -44.989 -22.775 1.00 24.33 616 CYS A O 1
ATOM 4834 N N . GLU A 1 617 ? 1.533 -45.528 -22.531 1.00 37.28 617 GLU A N 1
ATOM 4835 C CA . GLU A 1 617 ? 1.257 -44.480 -21.521 1.00 37.28 617 GLU A CA 1
ATOM 4836 C C . GLU A 1 617 ? 1.489 -44.940 -20.061 1.00 37.28 617 GLU A C 1
ATOM 4838 O O . GLU A 1 617 ? 1.235 -46.106 -19.751 1.00 37.28 617 GLU A O 1
ATOM 4843 N N . PRO A 1 618 ? 1.854 -44.028 -19.133 1.00 30.17 618 PRO A N 1
ATOM 4844 C CA . PRO A 1 618 ? 1.614 -44.177 -17.691 1.00 30.17 618 PRO A CA 1
ATOM 4845 C C . PRO A 1 618 ? 0.340 -43.440 -17.213 1.00 30.17 618 PRO A C 1
ATOM 4847 O O . PRO A 1 618 ? -0.147 -42.510 -17.853 1.00 30.17 618 PRO A O 1
ATOM 4850 N N . ASN A 1 619 ? -0.193 -43.847 -16.055 1.00 35.38 619 ASN A N 1
ATOM 4851 C CA . ASN A 1 619 ? -1.494 -43.406 -15.520 1.00 35.38 619 ASN A CA 1
ATOM 4852 C C . ASN A 1 619 ? -1.597 -41.903 -15.165 1.00 35.38 619 ASN A C 1
ATOM 4854 O O . ASN A 1 619 ? -0.641 -41.294 -14.687 1.00 35.38 619 ASN A O 1
ATOM 4858 N N . LYS A 1 620 ? -2.809 -41.330 -15.292 1.00 38.50 620 LYS A N 1
ATOM 4859 C CA . LYS A 1 620 ? -3.126 -39.956 -14.846 1.00 38.50 620 LYS A CA 1
ATOM 4860 C C . LYS A 1 620 ? -3.133 -39.814 -13.304 1.00 38.50 620 LYS A C 1
ATOM 4862 O O . LYS A 1 620 ? -3.706 -40.677 -12.639 1.00 38.50 620 LYS A O 1
ATOM 4867 N N . PRO A 1 621 ? -2.607 -38.708 -12.732 1.00 35.50 621 PRO A N 1
ATOM 4868 C CA . PRO A 1 621 ? -2.708 -38.406 -11.298 1.00 35.50 621 PRO A CA 1
ATOM 4869 C C . PRO A 1 621 ? -4.105 -37.958 -10.835 1.00 35.50 621 PRO A C 1
ATOM 4871 O O . PRO A 1 621 ? -4.917 -37.465 -11.618 1.00 35.50 621 PRO A O 1
ATOM 4874 N N . ILE A 1 622 ? -4.330 -38.044 -9.519 1.00 43.66 622 ILE A N 1
ATOM 4875 C CA . ILE A 1 622 ? -5.611 -37.771 -8.839 1.00 43.66 622 ILE A CA 1
ATOM 4876 C C . ILE A 1 622 ? -6.085 -36.308 -8.999 1.00 43.66 622 ILE A C 1
ATOM 4878 O O . ILE A 1 622 ? -7.290 -36.083 -9.106 1.00 43.66 622 ILE A O 1
ATOM 4882 N N . LEU A 1 623 ? -5.169 -35.333 -9.114 1.00 40.22 623 LEU A N 1
ATOM 4883 C CA . LEU A 1 623 ? -5.490 -33.896 -9.251 1.00 40.22 623 LEU A CA 1
ATOM 4884 C C . LEU A 1 623 ? -6.462 -33.577 -10.401 1.00 40.22 623 LEU A C 1
ATOM 4886 O O . LEU A 1 623 ? -7.334 -32.726 -10.261 1.00 40.22 623 LEU A O 1
ATOM 4890 N N . MET A 1 624 ? -6.359 -34.267 -11.545 1.00 41.56 624 MET A N 1
ATOM 4891 C CA . MET A 1 624 ? -7.265 -34.010 -12.678 1.00 41.56 624 MET A CA 1
ATOM 4892 C C . MET A 1 624 ? -8.712 -34.450 -12.416 1.00 41.56 624 MET A C 1
ATOM 4894 O O . MET A 1 624 ? -9.578 -34.192 -13.245 1.00 41.56 624 MET A O 1
ATOM 4898 N N . SER A 1 625 ? -9.000 -35.100 -11.284 1.00 51.03 625 SER A N 1
ATOM 4899 C CA . SER A 1 625 ? -10.367 -35.457 -10.912 1.00 51.03 625 SER A CA 1
ATOM 4900 C C . SER A 1 625 ? -11.174 -34.292 -10.327 1.00 51.03 625 SER A C 1
ATOM 4902 O O . SER A 1 625 ? -12.382 -34.445 -10.175 1.00 51.03 625 SER A O 1
ATOM 4904 N N . GLU A 1 626 ? -10.564 -33.149 -10.004 1.00 49.84 626 GLU A N 1
ATOM 4905 C CA . GLU A 1 626 ? -11.237 -32.027 -9.325 1.00 49.84 626 GLU A CA 1
ATOM 4906 C C . GLU A 1 626 ? -11.909 -31.032 -10.292 1.00 49.84 626 GLU A C 1
ATOM 4908 O O . GLU A 1 626 ? -12.867 -30.365 -9.912 1.00 49.84 626 GLU A O 1
ATOM 4913 N N . VAL A 1 627 ? -11.488 -31.003 -11.562 1.00 53.41 627 VAL A N 1
ATOM 4914 C CA . VAL A 1 627 ? -11.986 -30.087 -12.610 1.00 53.41 627 VAL A CA 1
ATOM 4915 C C . VAL A 1 627 ? -12.810 -30.807 -13.688 1.00 53.41 627 VAL A C 1
ATOM 4917 O O . VAL A 1 627 ? -12.725 -32.026 -13.853 1.00 53.41 627 VAL A O 1
ATOM 4920 N N . SER A 1 628 ? -13.619 -30.069 -14.458 1.00 54.53 628 SER A N 1
ATOM 4921 C CA . SER A 1 628 ? -14.372 -30.637 -15.585 1.00 54.53 628 SER A CA 1
ATOM 4922 C C . SER A 1 628 ? -13.464 -30.917 -16.792 1.00 54.53 628 SER A C 1
ATOM 4924 O O . SER A 1 628 ? -12.949 -30.000 -17.427 1.00 54.53 628 SER A O 1
ATOM 4926 N N . ASP A 1 629 ? -13.328 -32.195 -17.182 1.00 53.78 629 ASP A N 1
ATOM 4927 C CA . ASP A 1 629 ? -12.521 -32.628 -18.343 1.00 53.78 629 ASP A CA 1
ATOM 4928 C C . ASP A 1 629 ? -12.811 -31.841 -19.643 1.00 53.78 629 ASP A C 1
ATOM 4930 O O . ASP A 1 629 ? -11.996 -31.818 -20.560 1.00 53.78 629 ASP A O 1
ATOM 4934 N N . GLY A 1 630 ? -14.040 -31.334 -19.809 1.00 52.31 630 GLY A N 1
ATOM 4935 C CA . GLY A 1 630 ? -14.484 -30.686 -21.047 1.00 52.31 630 GLY A CA 1
ATOM 4936 C C . GLY A 1 630 ? -14.122 -29.208 -21.157 1.00 52.31 630 GLY A C 1
ATOM 4937 O O . GLY A 1 630 ? -14.029 -28.711 -22.277 1.00 52.31 630 GLY A O 1
ATOM 4938 N N . ASN A 1 631 ? -13.952 -28.537 -20.021 1.00 65.56 631 ASN A N 1
ATOM 4939 C CA . ASN A 1 631 ? -13.642 -27.120 -19.901 1.00 65.56 631 ASN A CA 1
ATOM 4940 C C . ASN A 1 631 ? -13.189 -26.870 -18.459 1.00 65.56 631 ASN A C 1
ATOM 4942 O O . ASN A 1 631 ? -13.983 -27.046 -17.536 1.00 65.56 631 ASN A O 1
ATOM 4946 N N . ILE A 1 632 ? -11.941 -26.451 -18.252 1.00 56.59 632 ILE A N 1
ATOM 4947 C CA . ILE A 1 632 ? -11.383 -26.279 -16.897 1.00 56.59 632 ILE A CA 1
ATOM 4948 C C . ILE A 1 632 ? -12.046 -25.165 -16.065 1.00 56.59 632 ILE A C 1
ATOM 4950 O O . ILE A 1 632 ? -11.738 -25.043 -14.884 1.00 56.59 632 ILE A O 1
ATOM 4954 N N . LEU A 1 633 ? -12.935 -24.363 -16.666 1.00 61.72 633 LEU A N 1
ATOM 4955 C CA . LEU A 1 633 ? -13.703 -23.303 -15.999 1.00 61.72 633 LEU A CA 1
ATOM 4956 C C . LEU A 1 633 ? -15.151 -23.705 -15.653 1.00 61.72 633 LEU A C 1
ATOM 4958 O O . LEU A 1 633 ? -15.890 -22.882 -15.122 1.00 61.72 633 LEU A O 1
ATOM 4962 N N . GLU A 1 634 ? -15.583 -24.926 -15.984 1.00 60.44 634 GLU A N 1
ATOM 4963 C CA . GLU A 1 634 ? -16.934 -25.419 -15.680 1.00 60.44 634 GLU A CA 1
ATOM 4964 C C . GLU A 1 634 ? -16.954 -26.277 -14.408 1.00 60.44 634 GLU A C 1
ATOM 4966 O O . GLU A 1 634 ? -16.081 -27.128 -14.204 1.00 60.44 634 GLU A O 1
ATOM 4971 N N . ASP A 1 635 ? -18.007 -26.111 -13.601 1.00 56.69 635 ASP A N 1
ATOM 4972 C CA . ASP A 1 635 ? -18.286 -26.955 -12.436 1.00 56.69 635 ASP A CA 1
ATOM 4973 C C . ASP A 1 635 ? -18.286 -28.449 -12.800 1.00 56.69 635 ASP A C 1
ATOM 4975 O O . ASP A 1 635 ? -18.697 -28.869 -13.890 1.00 56.69 635 ASP A O 1
ATOM 4979 N N . LYS A 1 636 ? -17.856 -29.290 -11.852 1.00 59.62 636 LYS A N 1
ATOM 4980 C CA . LYS A 1 636 ? -17.711 -30.743 -12.033 1.00 59.62 636 LYS A CA 1
ATOM 4981 C C . LYS A 1 636 ? -19.067 -31.471 -12.032 1.00 59.62 636 LYS A C 1
ATOM 4983 O O . LYS A 1 636 ? -19.421 -32.220 -11.122 1.00 59.62 636 LYS A O 1
ATOM 4988 N N . CYS A 1 637 ? -19.828 -31.258 -13.095 1.00 56.84 637 CYS A N 1
ATOM 4989 C CA . CYS A 1 637 ? -21.172 -31.778 -13.291 1.00 56.84 637 CYS A CA 1
ATOM 4990 C C . CYS A 1 637 ? -21.232 -33.288 -13.572 1.00 56.84 637 CYS A C 1
ATOM 4992 O O . CYS A 1 637 ? -20.378 -33.866 -14.252 1.00 56.84 637 CYS A O 1
ATOM 4994 N N . VAL A 1 638 ? -22.324 -33.925 -13.130 1.00 55.31 638 VAL A N 1
ATOM 4995 C CA . VAL A 1 638 ? -22.632 -35.318 -13.488 1.00 55.31 638 VAL A CA 1
ATOM 4996 C C . VAL A 1 638 ? -22.819 -35.428 -15.006 1.00 55.31 638 VAL A C 1
ATOM 4998 O O . VAL A 1 638 ? -23.538 -34.645 -15.638 1.00 55.31 638 VAL A O 1
ATOM 5001 N N . LYS A 1 639 ? -22.150 -36.414 -15.610 1.00 51.34 639 LYS A N 1
ATOM 5002 C CA . LYS A 1 639 ? -22.221 -36.687 -17.049 1.00 51.34 639 LYS A CA 1
ATOM 5003 C C . LYS A 1 639 ? -23.555 -37.364 -17.368 1.00 51.34 639 LYS A C 1
ATOM 5005 O O . LYS A 1 639 ? -23.764 -38.508 -16.976 1.00 51.34 639 LYS A O 1
ATOM 5010 N N . ALA A 1 640 ? -24.420 -36.679 -18.117 1.00 45.41 640 ALA A N 1
ATOM 5011 C CA . ALA A 1 640 ? -25.692 -37.209 -18.616 1.00 45.41 640 ALA A CA 1
ATOM 5012 C C . ALA A 1 640 ? -25.463 -38.330 -19.655 1.00 45.41 640 ALA A C 1
ATOM 5014 O O . ALA A 1 640 ? -25.481 -38.110 -20.868 1.00 45.41 640 ALA A O 1
ATOM 5015 N N . ALA A 1 641 ? -25.182 -39.535 -19.161 1.00 46.31 641 ALA A N 1
ATOM 5016 C CA . ALA A 1 641 ? -25.043 -40.772 -19.918 1.00 46.31 641 ALA A CA 1
ATOM 5017 C C . ALA A 1 641 ? -25.392 -41.956 -18.993 1.00 46.31 641 ALA A C 1
ATOM 5019 O O . ALA A 1 641 ? -24.880 -42.000 -17.873 1.00 46.31 641 ALA A O 1
ATOM 5020 N N . PRO A 1 642 ? -26.233 -42.916 -19.415 1.00 40.72 642 PRO A N 1
ATOM 5021 C CA . PRO A 1 642 ? -26.666 -43.995 -18.535 1.00 40.72 642 PRO A CA 1
ATOM 5022 C C . PRO A 1 642 ? -25.530 -45.002 -18.290 1.00 40.72 642 PRO A C 1
ATOM 5024 O O . PRO A 1 642 ? -25.026 -45.640 -19.217 1.00 40.72 642 PRO A O 1
ATOM 5027 N N . LYS A 1 643 ? -25.146 -45.161 -17.019 1.00 35.19 643 LYS A N 1
ATOM 5028 C CA . LYS A 1 643 ? -24.357 -46.281 -16.483 1.00 35.19 643 LYS A CA 1
ATOM 5029 C C . LYS A 1 643 ? -24.917 -46.677 -15.103 1.00 35.19 643 LYS A C 1
ATOM 5031 O O . LYS A 1 643 ? -25.533 -45.830 -14.460 1.00 35.19 643 LYS A O 1
ATOM 5036 N N . PRO A 1 644 ? -24.803 -47.953 -14.694 1.00 37.09 644 PRO A N 1
ATOM 5037 C CA . PRO A 1 644 ? -25.694 -48.525 -13.682 1.00 37.09 644 PRO A CA 1
ATOM 5038 C C . PRO A 1 644 ? -25.238 -48.285 -12.236 1.00 37.09 644 PRO A C 1
ATOM 5040 O O . PRO A 1 644 ? -24.045 -48.402 -11.972 1.00 37.09 644 PRO A O 1
ATOM 5043 N N . THR A 1 645 ? -26.221 -48.106 -11.330 1.00 32.03 645 THR A N 1
ATOM 5044 C CA . THR A 1 645 ? -26.178 -48.306 -9.851 1.00 32.03 645 THR A CA 1
ATOM 5045 C C . THR A 1 645 ? -25.151 -47.476 -9.045 1.00 32.03 645 THR A C 1
ATOM 5047 O O . THR A 1 645 ? -23.993 -47.399 -9.427 1.00 32.03 645 THR A O 1
ATOM 5050 N N . ILE A 1 646 ? -25.439 -46.881 -7.877 1.00 32.28 646 ILE A N 1
ATOM 5051 C CA . ILE A 1 646 ? -26.668 -46.679 -7.065 1.00 32.28 646 ILE A CA 1
ATOM 5052 C C . ILE A 1 646 ? -26.333 -45.555 -6.034 1.00 32.28 646 ILE A C 1
ATOM 5054 O O . ILE A 1 646 ? -25.151 -45.368 -5.753 1.00 32.28 646 ILE A O 1
ATOM 5058 N N . ASP A 1 647 ? -27.217 -44.750 -5.433 1.00 31.59 647 ASP A N 1
ATOM 5059 C CA . ASP A 1 647 ? -28.669 -44.515 -5.578 1.00 31.59 647 ASP A CA 1
ATOM 5060 C C . ASP A 1 647 ? -28.973 -42.997 -5.382 1.00 31.59 647 ASP A C 1
ATOM 5062 O O . ASP A 1 647 ? -28.047 -42.184 -5.421 1.00 31.59 647 ASP A O 1
ATOM 5066 N N . VAL A 1 648 ? -30.238 -42.581 -5.194 1.00 40.47 648 VAL A N 1
ATOM 5067 C CA . VAL A 1 648 ? -30.670 -41.166 -5.249 1.00 40.47 648 VAL A CA 1
ATOM 5068 C C . VAL A 1 648 ? -31.655 -40.746 -4.141 1.00 40.47 648 VAL A C 1
ATOM 5070 O O . VAL A 1 648 ? -32.733 -41.315 -3.994 1.00 40.47 648 VAL A O 1
ATOM 5073 N N . SER A 1 649 ? -31.369 -39.628 -3.461 1.00 30.89 649 SER A N 1
ATOM 5074 C CA . SER A 1 649 ? -32.357 -38.813 -2.728 1.00 30.89 649 SER A CA 1
ATOM 5075 C C . SER A 1 649 ? -31.899 -37.339 -2.662 1.00 30.89 649 SER A C 1
ATOM 5077 O O . SER A 1 649 ? -30.711 -37.072 -2.529 1.00 30.89 649 SER A O 1
ATOM 5079 N N . ALA A 1 650 ? -32.749 -36.314 -2.798 1.00 36.94 650 ALA A N 1
ATOM 5080 C CA . ALA A 1 650 ? -34.115 -36.265 -3.329 1.00 36.94 650 ALA A CA 1
ATOM 5081 C C . ALA A 1 650 ? -34.423 -34.857 -3.895 1.00 36.94 650 ALA A C 1
ATOM 5083 O O . ALA A 1 650 ? -33.843 -33.874 -3.445 1.00 36.94 650 ALA A O 1
ATOM 5084 N N . SER A 1 651 ? -35.386 -34.742 -4.819 1.00 32.81 651 SER A N 1
ATOM 5085 C CA . SER A 1 651 ? -36.592 -33.898 -4.653 1.00 32.81 651 SER A CA 1
ATOM 5086 C C . SER A 1 651 ? -37.576 -34.128 -5.819 1.00 32.81 651 SER A C 1
ATOM 5088 O O . SER A 1 651 ? -37.204 -34.672 -6.857 1.00 32.81 651 SER A O 1
ATOM 5090 N N . ARG A 1 652 ? -38.864 -33.816 -5.621 1.00 38.09 652 ARG A N 1
ATOM 5091 C CA . ARG A 1 652 ? -39.965 -34.692 -6.084 1.00 38.09 652 ARG A CA 1
ATOM 5092 C C . ARG A 1 652 ? -40.862 -34.174 -7.225 1.00 38.09 652 ARG A C 1
ATOM 5094 O O . ARG A 1 652 ? -41.755 -34.895 -7.646 1.00 38.09 652 ARG A O 1
ATOM 5101 N N . ALA A 1 653 ? -40.656 -32.954 -7.721 1.00 35.44 653 ALA A N 1
ATOM 5102 C CA . ALA A 1 653 ? -41.701 -32.176 -8.413 1.00 35.44 653 ALA A CA 1
ATOM 5103 C C . ALA A 1 653 ? -41.853 -32.354 -9.951 1.00 35.44 653 ALA A C 1
ATOM 5105 O O . ALA A 1 653 ? -42.477 -31.509 -10.581 1.00 35.44 653 ALA A O 1
ATOM 5106 N N . LEU A 1 654 ? -41.263 -33.380 -10.584 1.00 44.03 654 LEU A N 1
ATOM 5107 C CA . LEU A 1 654 ? -41.184 -33.491 -12.063 1.00 44.03 654 LEU A CA 1
ATOM 5108 C C . LEU A 1 654 ? -41.294 -34.940 -12.603 1.00 44.03 654 LEU A C 1
ATOM 5110 O O . LEU A 1 654 ? -40.705 -35.267 -13.630 1.00 44.03 654 LEU A O 1
ATOM 5114 N N . LEU A 1 655 ? -41.974 -35.841 -11.884 1.00 38.66 655 LEU A N 1
ATOM 5115 C CA . LEU A 1 655 ? -41.808 -37.293 -12.076 1.00 38.66 655 LEU A CA 1
ATOM 5116 C C . LEU A 1 655 ? -42.890 -38.033 -12.881 1.00 38.66 655 LEU A C 1
ATOM 5118 O O . LEU A 1 655 ? -42.599 -39.116 -13.380 1.00 38.66 655 LEU A O 1
ATOM 5122 N N . GLU A 1 656 ? -44.109 -37.511 -13.021 1.00 39.53 656 GLU A N 1
ATOM 5123 C CA . GLU A 1 656 ? -45.253 -38.366 -13.401 1.00 39.53 656 GLU A CA 1
ATOM 5124 C C . GLU A 1 656 ? -45.279 -38.790 -14.885 1.00 39.53 656 GLU A C 1
ATOM 5126 O O . GLU A 1 656 ? -45.734 -39.892 -15.201 1.00 39.53 656 GLU A O 1
ATOM 5131 N N . GLU A 1 657 ? -44.688 -38.004 -15.791 1.00 43.81 657 GLU A N 1
ATOM 5132 C CA . GLU A 1 657 ? -44.653 -38.315 -17.232 1.00 43.81 657 GLU A CA 1
ATOM 5133 C C . GLU A 1 657 ? -43.464 -39.213 -17.654 1.00 43.81 657 GLU A C 1
ATOM 5135 O O . GLU A 1 657 ? -43.460 -39.788 -18.741 1.00 43.81 657 GLU A O 1
ATOM 5140 N N . TYR A 1 658 ? -42.470 -39.426 -16.780 1.00 43.78 658 TYR A N 1
ATOM 5141 C CA . TYR A 1 658 ? -41.264 -40.224 -17.090 1.00 43.78 658 TYR A CA 1
ATOM 5142 C C . TYR A 1 658 ? -41.484 -41.749 -17.085 1.00 43.78 658 TYR A C 1
ATOM 5144 O O . TYR A 1 658 ? -40.596 -42.511 -17.474 1.00 43.78 658 TYR A O 1
ATOM 5152 N N . SER A 1 659 ? -42.669 -42.200 -16.674 1.00 42.75 659 SER A N 1
ATOM 5153 C CA . SER A 1 659 ? -43.019 -43.576 -16.281 1.00 42.75 659 SER A CA 1
ATOM 5154 C C . SER A 1 659 ? -42.987 -44.647 -17.394 1.00 42.75 659 SER A C 1
ATOM 5156 O O . SER A 1 659 ? -43.497 -45.748 -17.194 1.00 42.75 659 SER A O 1
ATOM 5158 N N . ARG A 1 660 ? -42.433 -44.350 -18.579 1.00 47.75 660 ARG A N 1
ATOM 5159 C CA . ARG A 1 660 ? -42.375 -45.259 -19.746 1.00 47.75 660 ARG A CA 1
ATOM 5160 C C . ARG A 1 660 ? -40.986 -45.430 -20.379 1.00 47.75 660 ARG A C 1
ATOM 5162 O O . ARG A 1 660 ? -40.858 -46.226 -21.304 1.00 47.75 660 ARG A O 1
ATOM 5169 N N . LEU A 1 661 ? -39.955 -44.725 -19.903 1.00 57.75 661 LEU A N 1
ATOM 5170 C CA . LEU A 1 661 ? -38.579 -44.862 -20.408 1.00 57.75 661 LEU A CA 1
ATOM 5171 C C . LEU A 1 661 ? -37.789 -45.841 -19.532 1.00 57.75 661 LEU A C 1
ATOM 5173 O O . LEU A 1 661 ? -37.747 -45.687 -18.314 1.00 57.75 661 LEU A O 1
ATOM 5177 N N . SER A 1 662 ? -37.148 -46.843 -20.136 1.00 53.84 662 SER A N 1
ATOM 5178 C CA . SER A 1 662 ? -36.587 -47.981 -19.397 1.00 53.84 662 SER A CA 1
ATOM 5179 C C . SER A 1 662 ? -35.261 -47.679 -18.692 1.00 53.84 662 SER A C 1
ATOM 5181 O O . SER A 1 662 ? -34.986 -48.275 -17.649 1.00 53.84 662 SER A O 1
ATOM 5183 N N . LYS A 1 663 ? -34.419 -46.785 -19.244 1.00 58.47 663 LYS A N 1
ATOM 5184 C CA . LYS A 1 663 ? -33.083 -46.454 -18.695 1.00 58.47 663 LYS A CA 1
ATOM 5185 C C . LYS A 1 663 ? -32.701 -44.965 -18.841 1.00 58.47 663 LYS A C 1
ATOM 5187 O O . LYS A 1 663 ? -31.683 -44.659 -19.472 1.00 58.47 663 LYS A O 1
ATOM 5192 N N . PRO A 1 664 ? -33.468 -44.020 -18.258 1.00 59.56 664 PRO A N 1
ATOM 5193 C CA . PRO A 1 664 ? -33.142 -42.596 -18.328 1.00 59.56 664 PRO A CA 1
ATOM 5194 C C . PRO A 1 664 ? -31.758 -42.272 -17.718 1.00 59.56 664 PRO A C 1
ATOM 5196 O O . PRO A 1 664 ? -31.374 -42.859 -16.703 1.00 59.56 664 PRO A O 1
ATOM 5199 N N . PRO A 1 665 ? -30.985 -41.337 -18.308 1.00 62.97 665 PRO A N 1
ATOM 5200 C CA . PRO A 1 665 ? -29.707 -40.893 -17.755 1.00 62.97 665 PRO A CA 1
ATOM 5201 C C . PRO A 1 665 ? -29.893 -40.095 -16.456 1.00 62.97 665 PRO A C 1
ATOM 5203 O O . PRO A 1 665 ? -30.922 -39.457 -16.248 1.00 62.97 665 PRO A O 1
ATOM 5206 N N . ILE A 1 666 ? -28.862 -40.072 -15.602 1.00 58.72 666 ILE A N 1
ATOM 5207 C CA . ILE A 1 666 ? -28.874 -39.300 -14.348 1.00 58.72 666 ILE A CA 1
ATOM 5208 C C . ILE A 1 666 ? -29.087 -37.811 -14.659 1.00 58.72 666 ILE A C 1
ATOM 5210 O O . ILE A 1 666 ? -28.345 -37.233 -15.459 1.00 58.72 666 ILE A O 1
ATOM 5214 N N . ARG A 1 667 ? -30.088 -37.198 -14.015 1.00 59.94 667 ARG A N 1
ATOM 5215 C CA . ARG A 1 667 ? -30.452 -35.784 -14.183 1.00 59.94 667 ARG A CA 1
ATOM 5216 C C . ARG A 1 667 ? -29.390 -34.865 -13.551 1.00 59.94 667 ARG A C 1
ATOM 5218 O O . ARG A 1 667 ? -29.195 -34.943 -12.339 1.00 59.94 667 ARG A O 1
ATOM 5225 N N . PRO A 1 668 ? -28.714 -33.990 -14.319 1.00 62.34 668 PRO A N 1
ATOM 5226 C CA . PRO A 1 668 ? -27.776 -33.011 -13.763 1.00 62.34 668 PRO A CA 1
ATOM 5227 C C . PRO A 1 668 ? -28.491 -31.849 -13.054 1.00 62.34 668 PRO A C 1
ATOM 5229 O O . PRO A 1 668 ? -29.705 -31.683 -13.187 1.00 62.34 668 PRO A O 1
ATOM 5232 N N . SER A 1 669 ? -27.727 -30.997 -12.361 1.00 57.25 669 SER A N 1
ATOM 5233 C CA . SER A 1 669 ? -28.213 -29.674 -11.935 1.00 57.25 669 SER A CA 1
ATOM 5234 C C . SER A 1 669 ? -28.582 -28.815 -13.153 1.00 57.25 669 SER A C 1
ATOM 5236 O O . SER A 1 669 ? -27.966 -28.955 -14.208 1.00 57.25 669 SER A O 1
ATOM 5238 N N . MET A 1 670 ? -29.548 -27.901 -13.015 1.00 55.28 670 MET A N 1
ATOM 5239 C CA . MET A 1 670 ? -29.950 -26.988 -14.099 1.00 55.28 670 MET A CA 1
ATOM 5240 C C . MET A 1 670 ? -28.804 -26.083 -14.572 1.00 55.28 670 MET A C 1
ATOM 5242 O O . MET A 1 670 ? -28.734 -25.764 -15.754 1.00 55.28 670 MET A O 1
ATOM 5246 N N . ASN A 1 671 ? -27.869 -25.736 -13.681 1.00 53.47 671 ASN A N 1
ATOM 5247 C CA . ASN A 1 671 ? -26.712 -24.894 -14.005 1.00 53.47 671 ASN A CA 1
ATOM 5248 C C . ASN A 1 671 ? -25.624 -25.649 -14.802 1.00 53.47 671 ASN A C 1
ATOM 5250 O O . ASN A 1 671 ? -24.647 -25.048 -15.239 1.00 53.47 671 ASN A O 1
ATOM 5254 N N . CYS A 1 672 ? -25.763 -26.966 -14.989 1.00 57.94 672 CYS A N 1
ATOM 5255 C CA . CYS A 1 672 ? -24.789 -27.788 -15.699 1.00 57.94 672 CYS A CA 1
ATOM 5256 C C . CYS A 1 672 ? -25.038 -27.812 -17.209 1.00 57.94 672 CYS A C 1
ATOM 5258 O O . CYS A 1 672 ? -26.115 -28.203 -17.655 1.00 57.94 672 CYS A O 1
ATOM 5260 N N . ALA A 1 673 ? -23.991 -27.602 -18.013 1.00 60.59 673 ALA A N 1
ATOM 5261 C CA . ALA A 1 673 ? -24.041 -27.795 -19.469 1.00 60.59 673 ALA A CA 1
ATOM 5262 C C . ALA A 1 673 ? -24.472 -29.222 -19.892 1.00 60.59 673 ALA A C 1
ATOM 5264 O O . ALA A 1 673 ? -24.961 -29.434 -21.001 1.00 60.59 673 ALA A O 1
ATOM 5265 N N . SER A 1 674 ? -24.352 -30.225 -19.010 1.00 60.38 674 SER A N 1
ATOM 5266 C CA . SER A 1 674 ? -24.875 -31.574 -19.259 1.00 60.38 674 SER A CA 1
ATOM 5267 C C . SER A 1 674 ? -26.408 -31.689 -19.200 1.00 60.38 674 SER A C 1
ATOM 5269 O O . SER A 1 674 ? -26.939 -32.690 -19.686 1.00 60.38 674 SER A O 1
ATOM 5271 N N . TYR A 1 675 ? -27.124 -30.693 -18.663 1.00 62.75 675 TYR A N 1
ATOM 5272 C CA . TYR A 1 675 ? -28.588 -30.684 -18.546 1.00 62.75 675 TYR A CA 1
ATOM 5273 C C . TYR A 1 675 ? -29.286 -30.654 -19.916 1.00 62.75 675 TYR A C 1
ATOM 5275 O O . TYR A 1 675 ? -30.259 -31.378 -20.124 1.00 62.75 675 TYR A O 1
ATOM 5283 N N . GLY A 1 676 ? -28.737 -29.923 -20.895 1.00 63.38 676 GLY A N 1
ATOM 5284 C CA . GLY A 1 676 ? -29.262 -29.908 -22.268 1.00 63.38 676 GLY A CA 1
ATOM 5285 C C . GLY A 1 676 ? -29.301 -31.306 -22.900 1.00 63.38 676 GLY A C 1
ATOM 5286 O O . GLY A 1 676 ? -30.315 -31.706 -23.463 1.00 63.38 676 GLY A O 1
ATOM 5287 N N . TYR A 1 677 ? -28.250 -32.113 -22.704 1.00 65.69 677 TYR A N 1
ATOM 5288 C CA . TYR A 1 677 ? -28.201 -33.492 -23.213 1.00 65.69 677 TYR A CA 1
ATOM 5289 C C . TYR A 1 677 ? -29.189 -34.446 -22.522 1.00 65.69 677 TYR A C 1
ATOM 5291 O O . TYR A 1 677 ? -29.568 -35.452 -23.124 1.00 65.69 677 TYR A O 1
ATOM 5299 N N . TYR A 1 678 ? -29.592 -34.154 -21.280 1.00 65.94 678 TYR A N 1
ATOM 5300 C CA . TYR A 1 678 ? -30.662 -34.880 -20.591 1.00 65.94 678 TYR A CA 1
ATOM 5301 C C . TYR A 1 678 ? -32.018 -34.572 -21.249 1.00 65.94 678 TYR A C 1
ATOM 5303 O O . TYR A 1 678 ? -32.736 -35.501 -21.610 1.00 65.94 678 TYR A O 1
ATOM 5311 N N . LEU A 1 679 ? -32.312 -33.296 -21.531 1.00 64.94 679 LEU A N 1
ATOM 5312 C CA . LEU A 1 679 ? -33.527 -32.895 -22.255 1.00 64.94 679 LEU A CA 1
ATOM 5313 C C . LEU A 1 679 ? -33.591 -33.495 -23.672 1.00 64.94 679 LEU A C 1
ATOM 5315 O O . LEU A 1 679 ? -34.636 -34.012 -24.065 1.00 64.94 679 LEU A O 1
ATOM 5319 N N . SER A 1 680 ? -32.474 -33.513 -24.416 1.00 69.06 680 SER A N 1
ATOM 5320 C CA . SER A 1 680 ? -32.421 -34.118 -25.760 1.00 69.06 680 SER A CA 1
ATOM 5321 C C . SER A 1 680 ? -32.768 -35.611 -25.766 1.00 69.06 680 SER A C 1
ATOM 5323 O O . SER A 1 680 ? -33.371 -36.090 -26.724 1.00 69.06 680 SER A O 1
ATOM 5325 N N . TYR A 1 681 ? -32.389 -36.360 -24.721 1.00 71.06 681 TYR A N 1
ATOM 5326 C CA . TYR A 1 681 ? -32.746 -37.777 -24.598 1.00 71.06 681 TYR A CA 1
ATOM 5327 C C . TYR A 1 681 ? -34.256 -37.964 -24.432 1.00 71.06 681 TYR A C 1
ATOM 5329 O O . TYR A 1 681 ? -34.819 -38.863 -25.049 1.00 71.06 681 TYR A O 1
ATOM 5337 N N . CYS A 1 682 ? -34.913 -37.116 -23.644 1.00 66.88 682 CYS A N 1
ATOM 5338 C CA . CYS A 1 682 ? -36.352 -37.214 -23.417 1.00 66.88 682 CYS A CA 1
ATOM 5339 C C . CYS A 1 682 ? -37.136 -36.830 -24.681 1.00 66.88 682 CYS A C 1
ATOM 5341 O O . CYS A 1 682 ? -37.975 -37.601 -25.136 1.00 66.88 682 CYS A O 1
ATOM 5343 N N . TRP A 1 683 ? -36.791 -35.702 -25.312 1.00 75.62 683 TRP A N 1
ATOM 5344 C CA . TRP A 1 683 ? -37.470 -35.209 -26.517 1.00 75.62 683 TRP A CA 1
ATOM 5345 C C . TRP A 1 683 ? -37.368 -36.171 -27.713 1.00 75.62 683 TRP A C 1
ATOM 5347 O O . TRP A 1 683 ? -38.359 -36.406 -28.397 1.00 75.62 683 TRP A O 1
ATOM 5357 N N . MET A 1 684 ? -36.201 -36.790 -27.936 1.00 75.62 684 MET A N 1
ATOM 5358 C CA . MET A 1 684 ? -35.976 -37.732 -29.049 1.00 75.62 684 MET A CA 1
ATOM 5359 C C . MET A 1 684 ? -36.553 -39.146 -28.800 1.00 75.62 684 MET A C 1
ATOM 5361 O O . MET A 1 684 ? -36.569 -40.000 -29.694 1.00 75.62 684 MET A O 1
ATOM 5365 N N . ASN A 1 685 ? -37.022 -39.413 -27.579 1.00 78.00 685 ASN A N 1
ATOM 5366 C CA . ASN A 1 685 ? -37.744 -40.635 -27.228 1.00 78.00 685 ASN A CA 1
ATOM 5367 C C . ASN A 1 685 ? -39.260 -40.441 -27.120 1.00 78.00 685 ASN A C 1
ATOM 5369 O O . ASN A 1 685 ? -39.972 -41.439 -27.017 1.00 78.00 685 ASN A O 1
ATOM 5373 N N . ASP A 1 686 ? -39.764 -39.208 -27.207 1.00 75.00 686 ASP A N 1
ATOM 5374 C CA . ASP A 1 686 ? -41.198 -38.983 -27.351 1.00 75.00 686 ASP A CA 1
ATOM 5375 C C . ASP A 1 686 ? -41.725 -39.547 -28.686 1.00 75.00 686 ASP A C 1
ATOM 5377 O O . ASP A 1 686 ? -41.100 -39.427 -29.744 1.00 75.00 686 ASP A O 1
ATOM 5381 N N . ASN A 1 687 ? -42.909 -40.156 -28.639 1.00 75.06 687 ASN A N 1
ATOM 5382 C CA . ASN A 1 687 ? -43.524 -40.781 -29.805 1.00 75.06 687 ASN A CA 1
ATOM 5383 C C . ASN A 1 687 ? -43.973 -39.756 -30.853 1.00 75.06 687 ASN A C 1
ATOM 5385 O O . ASN A 1 687 ? -43.897 -40.060 -32.042 1.00 75.06 687 ASN A O 1
ATOM 5389 N N . THR A 1 688 ? -44.398 -38.550 -30.459 1.00 78.56 688 THR A N 1
ATOM 5390 C CA . THR A 1 688 ? -44.795 -37.516 -31.428 1.00 78.56 688 THR A CA 1
ATOM 5391 C C . THR A 1 688 ? -43.577 -36.983 -32.180 1.00 78.56 688 THR A C 1
ATOM 5393 O O . THR A 1 688 ? -43.634 -36.843 -33.401 1.00 78.56 688 THR A O 1
ATOM 5396 N N . THR A 1 689 ? -42.433 -36.809 -31.504 1.00 75.94 689 THR A N 1
ATOM 5397 C CA . THR A 1 689 ? -41.159 -36.435 -32.146 1.00 75.94 689 THR A CA 1
ATOM 5398 C C . THR A 1 689 ? -40.712 -37.491 -33.157 1.00 75.94 689 THR A C 1
ATOM 5400 O O . THR A 1 689 ? -40.301 -37.165 -34.271 1.00 75.94 689 THR A O 1
ATOM 5403 N N . ARG A 1 690 ? -40.828 -38.775 -32.807 1.00 82.12 690 ARG A N 1
ATOM 5404 C CA . ARG A 1 690 ? -40.401 -39.895 -33.665 1.00 82.12 690 ARG A CA 1
ATOM 5405 C C . ARG A 1 690 ? -41.314 -40.102 -34.876 1.00 82.12 690 ARG A C 1
ATOM 5407 O O . ARG A 1 690 ? -40.816 -40.385 -35.965 1.00 82.12 690 ARG A O 1
ATOM 5414 N N . ASP A 1 691 ? -42.621 -39.907 -34.706 1.00 80.00 691 ASP A N 1
ATOM 5415 C CA . ASP A 1 691 ? -43.604 -39.952 -35.796 1.00 80.00 691 ASP A CA 1
ATOM 5416 C C . ASP A 1 691 ? -43.543 -38.703 -36.693 1.00 80.00 691 ASP A C 1
ATOM 5418 O O . ASP A 1 691 ? -43.844 -38.786 -37.891 1.00 80.00 691 ASP A O 1
ATOM 5422 N N . ALA A 1 692 ? -43.106 -37.556 -36.159 1.00 79.81 692 ALA A N 1
ATOM 5423 C CA . ALA A 1 692 ? -42.764 -36.377 -36.950 1.00 79.81 692 ALA A CA 1
ATOM 5424 C C . ALA A 1 692 ? -41.525 -36.648 -37.821 1.00 79.81 692 ALA A C 1
ATOM 5426 O O . ALA A 1 692 ? -41.625 -36.541 -39.040 1.00 79.81 692 ALA A O 1
ATOM 5427 N N . LEU A 1 693 ? -40.422 -37.124 -37.226 1.00 81.00 693 LEU A N 1
ATOM 5428 C CA . LEU A 1 693 ? -39.154 -37.481 -37.894 1.00 81.00 693 LEU A CA 1
ATOM 5429 C C . LEU A 1 693 ? -39.205 -38.766 -38.755 1.00 81.00 693 LEU A C 1
ATOM 5431 O O . LEU A 1 693 ? -38.165 -39.249 -39.196 1.00 81.00 693 LEU A O 1
ATOM 5435 N N . LYS A 1 694 ? -40.390 -39.353 -38.976 1.00 80.06 694 LYS A N 1
ATOM 5436 C CA . LYS A 1 694 ? -40.624 -40.540 -39.831 1.00 80.06 694 LYS A CA 1
ATOM 5437 C C . LYS A 1 694 ? -39.703 -41.737 -39.546 1.00 80.06 694 LYS A C 1
ATOM 5439 O O . LYS A 1 694 ? -39.378 -42.511 -40.447 1.00 80.06 694 LYS A O 1
ATOM 5444 N N . ILE A 1 695 ? -39.329 -41.938 -38.281 1.00 81.12 695 ILE A N 1
ATOM 5445 C CA . ILE A 1 695 ? -38.513 -43.084 -37.861 1.00 81.12 695 ILE A CA 1
ATOM 5446 C C . ILE A 1 695 ? -39.278 -44.383 -38.160 1.00 81.12 695 ILE A C 1
ATOM 5448 O O . ILE A 1 695 ? -40.397 -44.574 -37.677 1.00 81.12 695 ILE A O 1
ATOM 5452 N N . LYS A 1 696 ? -38.681 -45.298 -38.941 1.00 78.50 696 LYS A N 1
ATOM 5453 C CA . LYS A 1 696 ? -39.323 -46.566 -39.335 1.00 78.50 696 LYS A CA 1
ATOM 5454 C C . LYS A 1 696 ? -39.698 -47.374 -38.083 1.00 78.50 696 LYS A C 1
ATOM 5456 O O . LYS A 1 696 ? -38.817 -47.841 -37.355 1.00 78.50 696 LYS A O 1
ATOM 5461 N N . LYS A 1 697 ? -40.998 -47.533 -37.805 1.00 73.00 697 LYS A N 1
ATOM 5462 C CA . LYS A 1 697 ? -41.486 -48.185 -36.574 1.00 73.00 697 LYS A CA 1
ATOM 5463 C C . LYS A 1 697 ? -40.956 -49.617 -36.456 1.00 73.00 697 LYS A C 1
ATOM 5465 O O . LYS A 1 697 ? -40.867 -50.337 -37.442 1.00 73.00 697 LYS A O 1
ATOM 5470 N N . GLY A 1 698 ? -40.561 -50.005 -35.243 1.00 65.00 698 GLY A N 1
ATOM 5471 C CA . GLY A 1 698 ? -39.948 -51.307 -34.954 1.00 65.00 698 GLY A CA 1
ATOM 5472 C C . GLY A 1 698 ? -38.441 -51.414 -35.237 1.00 65.00 698 GLY A C 1
ATOM 5473 O O . GLY A 1 698 ? -37.811 -52.302 -34.676 1.00 65.00 698 GLY A O 1
ATOM 5474 N N . THR A 1 699 ? -37.833 -50.514 -36.025 1.00 71.12 699 THR A N 1
ATOM 5475 C CA . THR A 1 699 ? -36.385 -50.596 -36.341 1.00 71.12 699 THR A CA 1
ATOM 5476 C C . THR A 1 699 ? -35.479 -50.215 -35.169 1.00 71.12 699 THR A C 1
ATOM 5478 O O . THR A 1 699 ? -34.463 -50.861 -34.930 1.00 71.12 699 THR A O 1
ATOM 5481 N N . ILE A 1 700 ? -35.853 -49.176 -34.420 1.00 69.56 700 ILE A N 1
ATOM 5482 C CA . ILE A 1 700 ? -35.118 -48.667 -33.259 1.00 69.56 700 ILE A CA 1
ATOM 5483 C C . ILE A 1 700 ? -36.097 -48.540 -32.090 1.00 69.56 700 ILE A C 1
ATOM 5485 O O . ILE A 1 700 ? -37.148 -47.911 -32.228 1.00 69.56 700 ILE A O 1
ATOM 5489 N N . GLY A 1 701 ? -35.728 -49.102 -30.935 1.00 68.56 701 GLY A N 1
ATOM 5490 C CA . GLY A 1 701 ? -36.393 -48.861 -29.650 1.00 68.56 701 GLY A CA 1
ATOM 5491 C C . GLY A 1 701 ? -36.041 -47.473 -29.106 1.00 68.56 701 GLY A C 1
ATOM 5492 O O . GLY A 1 701 ? -36.275 -46.465 -29.768 1.00 68.56 701 GLY A O 1
ATOM 5493 N N . GLU A 1 702 ? -35.427 -47.395 -27.928 1.00 72.25 702 GLU A N 1
ATOM 5494 C CA . GLU A 1 702 ? -34.966 -46.109 -27.386 1.00 72.25 702 GLU A CA 1
ATOM 5495 C C . GLU A 1 702 ? -33.803 -45.509 -28.202 1.00 72.25 702 GLU A C 1
ATOM 5497 O O . GLU A 1 702 ? -32.826 -46.181 -28.545 1.00 72.25 702 GLU A O 1
ATOM 5502 N N . TRP A 1 703 ? -33.886 -44.207 -28.485 1.00 76.69 703 TRP A N 1
ATOM 5503 C CA . TRP A 1 703 ? -32.776 -43.403 -28.983 1.00 76.69 703 TRP A CA 1
ATOM 5504 C C . TRP A 1 703 ? -31.779 -43.125 -27.855 1.00 76.69 703 TRP A C 1
ATOM 5506 O O . TRP A 1 703 ? -32.135 -42.637 -26.781 1.00 76.69 703 TRP A O 1
ATOM 5516 N N . LEU A 1 704 ? -30.499 -43.382 -28.125 1.00 71.00 704 LEU A N 1
ATOM 5517 C CA . LEU A 1 704 ? -29.394 -43.128 -27.205 1.00 71.00 704 LEU A CA 1
ATOM 5518 C C . LEU A 1 704 ? -28.358 -42.239 -27.893 1.00 71.00 704 LEU A C 1
ATOM 5520 O O . LEU A 1 704 ? -27.765 -42.639 -28.894 1.00 71.00 704 LEU A O 1
ATOM 5524 N N . ARG A 1 705 ? -28.075 -41.063 -27.311 1.00 70.56 705 ARG A N 1
ATOM 5525 C CA . ARG A 1 705 ? -27.156 -40.052 -27.878 1.00 70.56 705 ARG A CA 1
ATOM 5526 C C . ARG A 1 705 ? -25.789 -40.613 -28.293 1.00 70.56 705 ARG A C 1
ATOM 5528 O O . ARG A 1 705 ? -25.204 -40.127 -29.256 1.00 70.56 705 ARG A O 1
ATOM 5535 N N . CYS A 1 706 ? -25.298 -41.626 -27.572 1.00 70.31 706 CYS A N 1
ATOM 5536 C CA . CYS A 1 706 ? -24.090 -42.393 -27.879 1.00 70.31 706 CYS A CA 1
ATOM 5537 C C . CYS A 1 706 ? -24.249 -43.864 -27.451 1.00 70.31 706 CYS A C 1
ATOM 5539 O O . CYS A 1 706 ? -23.934 -44.208 -26.309 1.00 70.31 706 CYS A O 1
ATOM 5541 N N . ASN A 1 707 ? -24.680 -44.753 -28.352 1.00 65.62 707 ASN A N 1
ATOM 5542 C CA . ASN A 1 707 ? -24.829 -46.184 -28.058 1.00 65.62 707 ASN A CA 1
ATOM 5543 C C . ASN A 1 707 ? -23.479 -46.931 -28.119 1.00 65.62 707 ASN A C 1
ATOM 5545 O O . ASN A 1 707 ? -23.204 -47.720 -29.022 1.00 65.62 707 ASN A O 1
ATOM 5549 N N . ARG A 1 708 ? -22.609 -46.649 -27.142 1.00 58.12 708 ARG A N 1
ATOM 5550 C CA . ARG A 1 708 ? -21.251 -47.217 -27.024 1.00 58.12 708 ARG A CA 1
ATOM 5551 C C . ARG A 1 708 ? -21.163 -48.487 -26.169 1.00 58.12 708 ARG A C 1
ATOM 5553 O O . ARG A 1 708 ? -20.071 -49.022 -26.018 1.00 58.12 708 ARG A O 1
ATOM 5560 N N . GLY A 1 709 ? -22.267 -48.906 -25.545 1.00 53.50 709 GLY A N 1
ATOM 5561 C CA . GLY A 1 709 ? -22.289 -50.013 -24.579 1.00 53.50 709 GLY A CA 1
ATOM 5562 C C . GLY A 1 709 ? -22.833 -51.337 -25.120 1.00 53.50 709 GLY A C 1
ATOM 5563 O O . GLY A 1 709 ? -22.509 -52.375 -24.559 1.00 53.50 709 GLY A O 1
ATOM 5564 N N . VAL A 1 710 ? -23.647 -51.304 -26.182 1.00 51.88 710 VAL A N 1
ATOM 5565 C CA . VAL A 1 710 ? -24.369 -52.490 -26.689 1.00 51.88 710 VAL A CA 1
ATOM 5566 C C . VAL A 1 710 ? -23.658 -53.157 -27.871 1.00 51.88 710 VAL A C 1
ATOM 5568 O O . VAL A 1 710 ? -23.776 -54.362 -28.054 1.00 51.88 710 VAL A O 1
ATOM 5571 N N . PHE A 1 711 ? -22.890 -52.398 -28.662 1.00 53.53 711 PHE A N 1
ATOM 5572 C CA . PHE A 1 711 ? -22.271 -52.891 -29.896 1.00 53.53 711 PHE A CA 1
ATOM 5573 C C . PHE A 1 711 ? -20.797 -52.448 -30.012 1.00 53.53 711 PHE A C 1
ATOM 5575 O O . PHE A 1 711 ? -20.507 -51.264 -29.803 1.00 53.53 711 PHE A O 1
ATOM 5582 N N . PRO A 1 712 ? -19.859 -53.342 -30.389 1.00 53.25 712 PRO A N 1
ATOM 5583 C CA . PRO A 1 712 ? -18.428 -53.031 -30.456 1.00 53.25 712 PRO A CA 1
ATOM 5584 C C . PRO A 1 712 ? -18.070 -52.036 -31.577 1.00 53.25 712 PRO A C 1
ATOM 5586 O O . PRO A 1 712 ? -18.851 -51.789 -32.500 1.00 53.25 712 PRO A O 1
ATOM 5589 N N . TYR A 1 713 ? -16.874 -51.447 -31.491 1.00 51.06 713 TYR A N 1
ATOM 5590 C CA . TYR A 1 713 ? -16.279 -50.570 -32.508 1.00 51.06 713 TYR A CA 1
ATOM 5591 C C . TYR A 1 713 ? -14.746 -50.664 -32.422 1.00 51.06 713 TYR A C 1
ATOM 5593 O O . TYR A 1 713 ? -14.191 -50.453 -31.342 1.00 51.06 713 TYR A O 1
ATOM 5601 N N . ALA A 1 714 ? -14.075 -50.984 -33.533 1.00 55.00 714 ALA A N 1
ATOM 5602 C CA . ALA A 1 714 ? -12.706 -51.515 -33.524 1.00 55.00 714 ALA A CA 1
ATOM 5603 C C . ALA A 1 714 ? -11.601 -50.512 -33.134 1.00 55.00 714 ALA A C 1
ATOM 5605 O O . ALA A 1 714 ? -10.656 -50.900 -32.451 1.00 55.00 714 ALA A O 1
ATOM 5606 N N . LYS A 1 715 ? -11.721 -49.228 -33.517 1.00 60.41 715 LYS A N 1
ATOM 5607 C CA . LYS A 1 715 ? -10.645 -48.209 -33.386 1.00 60.41 715 LYS A CA 1
ATOM 5608 C C . LYS A 1 715 ? -9.326 -48.626 -34.067 1.00 60.41 715 LYS A C 1
ATOM 5610 O O . LYS A 1 715 ? -8.236 -48.420 -33.537 1.00 60.41 715 LYS A O 1
ATOM 5615 N N . ASP A 1 716 ? -9.476 -49.189 -35.253 1.00 56.94 716 ASP A N 1
ATOM 5616 C CA . ASP A 1 716 ? -8.456 -49.541 -36.245 1.00 56.94 716 ASP A CA 1
ATOM 5617 C C . ASP A 1 716 ? -7.503 -48.399 -36.647 1.00 56.94 716 ASP A C 1
ATOM 5619 O O . ASP A 1 716 ? -6.359 -48.682 -36.985 1.00 56.94 716 ASP A O 1
ATOM 5623 N N . ILE A 1 717 ? -7.922 -47.130 -36.570 1.00 59.09 717 ILE A N 1
ATOM 5624 C CA . ILE A 1 717 ? -7.075 -45.949 -36.843 1.00 59.09 717 ILE A CA 1
ATOM 5625 C C . ILE A 1 717 ? -6.344 -45.491 -35.552 1.00 59.09 717 ILE A C 1
ATOM 5627 O O . ILE A 1 717 ? -6.932 -44.770 -34.728 1.00 59.09 717 ILE A O 1
ATOM 5631 N N . PRO A 1 718 ? -5.056 -45.849 -35.324 1.00 49.91 718 PRO A N 1
ATOM 5632 C CA . PRO A 1 718 ? -4.345 -45.497 -34.091 1.00 49.91 718 PRO A CA 1
ATOM 5633 C C . PRO A 1 718 ? -4.003 -44.004 -34.033 1.00 49.91 718 PRO A C 1
ATOM 5635 O O . PRO A 1 718 ? -4.211 -43.353 -33.007 1.00 49.91 718 PRO A O 1
ATOM 5638 N N . ASN A 1 719 ? -3.537 -43.440 -35.145 1.00 59.38 719 ASN A N 1
ATOM 5639 C CA . ASN A 1 719 ? -3.270 -42.022 -35.359 1.00 59.38 719 ASN A CA 1
ATOM 5640 C C . ASN A 1 719 ? -3.761 -41.650 -36.778 1.00 59.38 719 ASN A C 1
ATOM 5642 O O . ASN A 1 719 ? -3.973 -42.547 -37.590 1.00 59.38 719 ASN A O 1
ATOM 5646 N N . ALA A 1 720 ? -3.969 -40.360 -37.051 1.00 68.06 720 ALA A N 1
ATOM 5647 C CA . ALA A 1 720 ? -4.391 -39.855 -38.366 1.00 68.06 720 ALA A CA 1
ATOM 5648 C C . ALA A 1 720 ? -3.455 -38.750 -38.902 1.00 68.06 720 ALA A C 1
ATOM 5650 O O . ALA A 1 720 ? -3.851 -37.938 -39.733 1.00 68.06 720 ALA A O 1
ATOM 5651 N N . LEU A 1 721 ? -2.230 -38.678 -38.377 1.00 76.00 721 LEU A N 1
ATOM 5652 C CA . LEU A 1 721 ? -1.265 -37.614 -38.651 1.00 76.00 721 LEU A CA 1
ATOM 5653 C C . LEU A 1 721 ? -0.786 -37.681 -40.100 1.00 76.00 721 LEU A C 1
ATOM 5655 O O . LEU A 1 721 ? -0.854 -36.684 -40.811 1.00 76.00 721 LEU A O 1
ATOM 5659 N N . ASP A 1 722 ? -0.427 -38.879 -40.556 1.00 72.81 722 ASP A N 1
ATOM 5660 C CA . ASP A 1 722 ? 0.021 -39.142 -41.927 1.00 72.81 722 ASP A CA 1
ATOM 5661 C C . ASP A 1 722 ? -1.059 -38.756 -42.961 1.00 72.81 722 ASP A C 1
ATOM 5663 O O . ASP A 1 722 ? -0.752 -38.221 -44.025 1.00 72.81 722 ASP A O 1
ATOM 5667 N N . TYR A 1 723 ? -2.338 -38.935 -42.604 1.00 71.56 723 TYR A N 1
ATOM 5668 C CA . TYR A 1 723 ? -3.490 -38.572 -43.437 1.00 71.56 723 TYR A CA 1
ATOM 5669 C C . TYR A 1 723 ? -3.676 -37.050 -43.538 1.00 71.56 723 TYR A C 1
ATOM 5671 O O . TYR A 1 723 ? -3.846 -36.507 -44.629 1.00 71.56 723 TYR A O 1
ATOM 5679 N N . HIS A 1 724 ? -3.591 -36.332 -42.410 1.00 76.62 724 HIS A N 1
ATOM 5680 C CA . HIS A 1 724 ? -3.589 -34.861 -42.400 1.00 76.62 724 HIS A CA 1
ATOM 5681 C C . HIS A 1 724 ? -2.393 -34.290 -43.187 1.00 76.62 724 HIS A C 1
ATOM 5683 O O . HIS A 1 724 ? -2.565 -33.326 -43.934 1.00 76.62 724 HIS A O 1
ATOM 5689 N N . PHE A 1 725 ? -1.201 -34.885 -43.063 1.00 79.19 725 PHE A N 1
ATOM 5690 C CA . PHE A 1 725 ? 0.011 -34.475 -43.786 1.00 79.19 725 PHE A CA 1
ATOM 5691 C C . PHE A 1 725 ? -0.125 -34.649 -45.307 1.00 79.19 725 PHE A C 1
ATOM 5693 O O . PHE A 1 725 ? 0.162 -33.730 -46.075 1.00 79.19 725 PHE A O 1
ATOM 5700 N N . ASN A 1 726 ? -0.583 -35.820 -45.751 1.00 73.44 726 ASN A N 1
ATOM 5701 C CA . ASN A 1 726 ? -0.723 -36.158 -47.167 1.00 73.44 726 ASN A CA 1
ATOM 5702 C C . ASN A 1 726 ? -1.834 -35.331 -47.850 1.00 73.44 726 ASN A C 1
ATOM 5704 O O . ASN A 1 726 ? -1.639 -34.817 -48.949 1.00 73.44 726 ASN A O 1
ATOM 5708 N N . LEU A 1 727 ? -2.965 -35.092 -47.173 1.00 72.31 727 LEU A N 1
ATOM 5709 C CA . LEU A 1 727 ? -4.015 -34.213 -47.703 1.00 72.31 727 LEU A CA 1
ATOM 5710 C C . LEU A 1 727 ? -3.566 -32.754 -47.829 1.00 72.31 727 LEU A C 1
ATOM 5712 O O . LEU A 1 727 ? -3.805 -32.119 -48.855 1.00 72.31 727 LEU A O 1
ATOM 5716 N N . THR A 1 728 ? -2.902 -32.214 -46.807 1.00 77.94 728 THR A N 1
ATOM 5717 C CA . THR A 1 728 ? -2.462 -30.811 -46.838 1.00 77.94 728 THR A CA 1
ATOM 5718 C C . THR A 1 728 ? -1.359 -30.594 -47.872 1.00 77.94 728 THR A C 1
ATOM 5720 O O . THR A 1 728 ? -1.464 -29.659 -48.662 1.00 77.94 728 THR A O 1
ATOM 5723 N N . THR A 1 729 ? -0.362 -31.486 -47.978 1.00 76.06 729 THR A N 1
ATOM 5724 C CA . THR A 1 729 ? 0.680 -31.397 -49.030 1.00 76.06 729 THR A CA 1
ATOM 5725 C C . THR A 1 729 ? 0.124 -31.487 -50.457 1.00 76.06 729 THR A C 1
ATOM 5727 O O . THR A 1 729 ? 0.710 -30.900 -51.363 1.00 76.06 729 THR A O 1
ATOM 5730 N N . ARG A 1 730 ? -1.045 -32.110 -50.663 1.00 70.75 730 ARG A N 1
ATOM 5731 C CA . ARG A 1 730 ? -1.799 -32.090 -51.937 1.00 70.75 730 ARG A CA 1
ATOM 5732 C C . ARG A 1 730 ? -2.585 -30.795 -52.192 1.00 70.75 730 ARG A C 1
ATOM 5734 O O . ARG A 1 730 ? -3.284 -30.688 -53.194 1.00 70.75 730 ARG A O 1
ATOM 5741 N N . GLY A 1 731 ? -2.474 -29.807 -51.306 1.00 67.56 731 GLY A N 1
ATOM 5742 C CA . GLY A 1 731 ? -3.076 -28.480 -51.436 1.00 67.56 731 GLY A CA 1
ATOM 5743 C C . GLY A 1 731 ? -4.474 -28.335 -50.828 1.00 67.56 731 GLY A C 1
ATOM 5744 O O . GLY A 1 731 ? -4.992 -27.213 -50.802 1.00 67.56 731 GLY A O 1
ATOM 5745 N N . TYR A 1 732 ? -5.082 -29.408 -50.304 1.00 70.69 732 TYR A N 1
ATOM 5746 C CA . TYR A 1 732 ? -6.407 -29.338 -49.681 1.00 70.69 732 TYR A CA 1
ATOM 5747 C C . TYR A 1 732 ? -6.379 -28.437 -48.437 1.00 70.69 732 TYR A C 1
ATOM 5749 O O . TYR A 1 732 ? -5.635 -28.669 -47.484 1.00 70.69 732 TYR A O 1
ATOM 5757 N N . ARG A 1 733 ? -7.213 -27.390 -48.443 1.00 73.06 733 ARG A N 1
ATOM 5758 C CA . ARG A 1 733 ? -7.264 -26.391 -47.369 1.00 73.06 733 ARG A CA 1
ATOM 5759 C C . ARG A 1 733 ? -7.912 -26.966 -46.114 1.00 73.06 733 ARG A C 1
ATOM 5761 O O . ARG A 1 733 ? -9.105 -27.256 -46.104 1.00 73.06 733 ARG A O 1
ATOM 5768 N N . ALA A 1 734 ? -7.136 -27.047 -45.039 1.00 80.81 734 ALA A N 1
ATOM 5769 C CA . ALA A 1 734 ? -7.575 -27.574 -43.755 1.00 80.81 734 ALA A CA 1
ATOM 5770 C C . ALA A 1 734 ? -7.648 -26.464 -42.697 1.00 80.81 734 ALA A C 1
ATOM 5772 O O . ALA A 1 734 ? -6.720 -25.667 -42.549 1.00 80.81 734 ALA A O 1
ATOM 5773 N N . LEU A 1 735 ? -8.737 -26.444 -41.924 1.00 85.00 735 LEU A N 1
ATOM 5774 C CA . LEU A 1 735 ? -8.828 -25.698 -40.671 1.00 85.00 735 LEU A CA 1
ATOM 5775 C C . LEU A 1 735 ? -8.943 -26.689 -39.519 1.00 85.00 735 LEU A C 1
ATOM 5777 O O . LEU A 1 735 ? -9.917 -27.433 -39.430 1.00 85.00 735 LEU A O 1
ATOM 5781 N N . VAL A 1 736 ? -7.981 -26.648 -38.607 1.00 84.50 736 VAL A N 1
ATOM 5782 C CA . VAL A 1 736 ? -8.076 -27.340 -37.324 1.00 84.50 736 VAL A CA 1
ATOM 5783 C C . VAL A 1 736 ? -8.427 -26.306 -36.258 1.00 84.50 736 VAL A C 1
ATOM 5785 O O . VAL A 1 736 ? -7.761 -25.277 -36.152 1.00 84.50 736 VAL A O 1
ATOM 5788 N N . MET A 1 737 ? -9.466 -26.569 -35.465 1.00 84.75 737 MET A N 1
ATOM 5789 C CA . MET A 1 737 ? -9.871 -25.707 -34.351 1.00 84.75 737 MET A CA 1
ATOM 5790 C C . MET A 1 737 ? -9.761 -26.430 -33.004 1.00 84.75 737 MET A C 1
ATOM 5792 O O . MET A 1 737 ? -9.883 -27.654 -32.930 1.00 84.75 737 MET A O 1
ATOM 5796 N N . SER A 1 738 ? -9.503 -25.697 -31.921 1.00 80.62 738 SER A N 1
ATOM 5797 C CA . SER A 1 738 ? -9.483 -26.246 -30.555 1.00 80.62 738 SER A CA 1
ATOM 5798 C C . SER A 1 738 ? -9.911 -25.201 -29.523 1.00 80.62 738 SER A C 1
ATOM 5800 O O . SER A 1 738 ? -9.597 -24.020 -29.658 1.00 80.62 738 SER A O 1
ATOM 5802 N N . GLY A 1 739 ? -10.607 -25.625 -28.470 1.00 81.06 739 GLY A N 1
ATOM 5803 C CA . GLY A 1 739 ? -10.828 -24.778 -27.301 1.00 81.06 739 GLY A CA 1
ATOM 5804 C C . GLY A 1 739 ? -9.526 -24.579 -26.523 1.00 81.06 739 GLY A C 1
ATOM 5805 O O . GLY A 1 739 ? -8.782 -25.538 -26.316 1.00 81.06 739 GLY A O 1
ATOM 5806 N N . ASP A 1 740 ? -9.229 -23.354 -26.090 1.00 73.06 740 ASP A N 1
ATOM 5807 C CA . ASP A 1 740 ? -8.046 -23.084 -25.259 1.00 73.06 740 ASP A CA 1
ATOM 5808 C C . ASP A 1 740 ? -8.193 -23.565 -23.799 1.00 73.06 740 ASP A C 1
ATOM 5810 O O . ASP A 1 740 ? -7.192 -23.638 -23.089 1.00 73.06 740 ASP A O 1
ATOM 5814 N N . HIS A 1 741 ? -9.402 -23.968 -23.379 1.00 75.94 741 HIS A N 1
ATOM 5815 C CA . HIS A 1 741 ? -9.707 -24.518 -22.048 1.00 75.94 741 HIS A CA 1
ATOM 5816 C C . HIS A 1 741 ? -10.094 -26.018 -22.067 1.00 75.94 741 HIS A C 1
ATOM 5818 O O . HIS A 1 741 ? -10.521 -26.561 -21.045 1.00 75.94 741 HIS A O 1
ATOM 5824 N N . ASP A 1 742 ? -9.936 -26.711 -23.204 1.00 71.31 742 ASP A N 1
ATOM 5825 C CA . ASP A 1 742 ? -10.158 -28.162 -23.333 1.00 71.31 742 ASP A CA 1
ATOM 5826 C C . ASP A 1 742 ? -9.077 -28.981 -22.593 1.00 71.31 742 ASP A C 1
ATOM 5828 O O . ASP A 1 742 ? -7.888 -28.855 -22.888 1.00 71.31 742 ASP A O 1
ATOM 5832 N N . LEU A 1 743 ? -9.480 -29.868 -21.671 1.00 64.25 743 LEU A N 1
ATOM 5833 C CA . LEU A 1 743 ? -8.576 -30.776 -20.944 1.00 64.25 743 LEU A CA 1
ATOM 5834 C C . LEU A 1 743 ? -8.585 -32.229 -21.478 1.00 64.25 743 LEU A C 1
ATOM 5836 O O . LEU A 1 743 ? -7.763 -33.051 -21.062 1.00 64.25 743 LEU A O 1
ATOM 5840 N N . LYS A 1 744 ? -9.481 -32.572 -22.416 1.00 60.81 744 LYS A N 1
ATOM 5841 C CA . LYS A 1 744 ? -9.507 -33.875 -23.114 1.00 60.81 744 LYS A CA 1
ATOM 5842 C C . LYS A 1 744 ? -8.534 -33.906 -24.280 1.00 60.81 744 LYS A C 1
ATOM 5844 O O . LYS A 1 744 ? -7.834 -34.901 -24.441 1.00 60.81 744 LYS A O 1
ATOM 5849 N N . VAL A 1 745 ? -8.522 -32.851 -25.093 1.00 62.47 745 VAL A N 1
ATOM 5850 C CA . VAL A 1 745 ? -7.583 -32.671 -26.211 1.00 62.47 745 VAL A CA 1
ATOM 5851 C C . VAL A 1 745 ? -7.052 -31.233 -26.168 1.00 62.47 745 VAL A C 1
ATOM 5853 O O . VAL A 1 745 ? -7.459 -30.396 -26.972 1.00 62.47 745 VAL A O 1
ATOM 5856 N N . PRO A 1 746 ? -6.150 -30.910 -25.217 1.00 67.56 746 PRO A N 1
ATOM 5857 C CA . PRO A 1 746 ? -5.618 -29.560 -25.081 1.00 67.56 746 PRO A CA 1
ATOM 5858 C C . PRO A 1 746 ? -5.025 -29.065 -26.395 1.00 67.56 746 PRO A C 1
ATOM 5860 O O . PRO A 1 746 ? -4.299 -29.808 -27.060 1.00 67.56 746 PRO A O 1
ATOM 5863 N N . PHE A 1 747 ? -5.269 -27.801 -26.742 1.00 75.31 747 PHE A N 1
ATOM 5864 C CA . PHE A 1 747 ? -4.832 -27.218 -28.016 1.00 75.31 747 PHE A CA 1
ATOM 5865 C C . PHE A 1 747 ? -3.314 -27.349 -28.262 1.00 75.31 747 PHE A C 1
ATOM 5867 O O . PHE A 1 747 ? -2.881 -27.422 -29.408 1.00 75.31 747 PHE A O 1
ATOM 5874 N N . LEU A 1 748 ? -2.504 -27.443 -27.199 1.00 66.94 748 LEU A N 1
ATOM 5875 C CA . LEU A 1 748 ? -1.067 -27.732 -27.266 1.00 66.94 748 LEU A CA 1
ATOM 5876 C C . LEU A 1 748 ? -0.764 -29.121 -27.850 1.00 66.94 748 LEU A C 1
ATOM 5878 O O . LEU A 1 748 ? 0.195 -29.263 -28.600 1.00 66.94 748 LEU A O 1
ATOM 5882 N N . SER A 1 749 ? -1.586 -30.135 -27.557 1.00 64.69 749 SER A N 1
ATOM 5883 C CA . SER A 1 749 ? -1.472 -31.466 -28.172 1.00 64.69 749 SER A CA 1
ATOM 5884 C C . SER A 1 749 ? -1.835 -31.427 -29.660 1.00 64.69 749 SER A C 1
ATOM 5886 O O . SER A 1 749 ? -1.147 -32.044 -30.472 1.00 64.69 749 SER A O 1
ATOM 5888 N N . THR A 1 750 ? -2.835 -30.618 -30.031 1.00 75.00 750 THR A N 1
ATOM 5889 C CA . THR A 1 750 ? -3.182 -30.337 -31.430 1.00 75.00 750 THR A CA 1
ATOM 5890 C C . THR A 1 750 ? -2.029 -29.646 -32.160 1.00 75.00 750 THR A C 1
ATOM 5892 O O . THR A 1 750 ? -1.612 -30.074 -33.234 1.00 75.00 750 THR A O 1
ATOM 5895 N N . GLN A 1 751 ? -1.444 -28.616 -31.544 1.00 75.25 751 GLN A N 1
ATOM 5896 C CA . GLN A 1 751 ? -0.317 -27.884 -32.114 1.00 75.25 751 GLN A CA 1
ATOM 5897 C C . GLN A 1 751 ? 0.958 -28.732 -32.193 1.00 75.25 751 GLN A C 1
ATOM 5899 O O . GLN A 1 751 ? 1.732 -28.565 -33.131 1.00 75.25 751 GLN A O 1
ATOM 5904 N N . ALA A 1 752 ? 1.188 -29.644 -31.244 1.00 71.25 752 ALA A N 1
ATOM 5905 C CA . ALA A 1 752 ? 2.342 -30.538 -31.252 1.00 71.25 752 ALA A CA 1
ATOM 5906 C C . ALA A 1 752 ? 2.331 -31.474 -32.469 1.00 71.25 752 ALA A C 1
ATOM 5908 O O . ALA A 1 752 ? 3.357 -31.600 -33.137 1.00 71.25 752 ALA A O 1
ATOM 5909 N N . TRP A 1 753 ? 1.183 -32.077 -32.812 1.00 78.62 753 TRP A N 1
ATOM 5910 C CA . TRP A 1 753 ? 1.120 -32.926 -34.006 1.00 78.62 753 TRP A CA 1
ATOM 5911 C C . TRP A 1 753 ? 1.152 -32.121 -35.307 1.00 78.62 753 TRP A C 1
ATOM 5913 O O . TRP A 1 753 ? 1.848 -32.522 -36.235 1.00 78.62 753 TRP A O 1
ATOM 5923 N N . ILE A 1 754 ? 0.522 -30.944 -35.363 1.00 79.25 754 ILE A N 1
ATOM 5924 C CA . ILE A 1 754 ? 0.637 -30.052 -36.531 1.00 79.25 754 ILE A CA 1
ATOM 5925 C C . ILE A 1 754 ? 2.092 -29.596 -36.747 1.00 79.25 754 ILE A C 1
ATOM 5927 O O . ILE A 1 754 ? 2.577 -29.590 -37.875 1.00 79.25 754 ILE A O 1
ATOM 5931 N N . ARG A 1 755 ? 2.836 -29.289 -35.675 1.00 73.75 755 ARG A N 1
ATOM 5932 C CA . ARG A 1 755 ? 4.274 -28.971 -35.750 1.00 73.75 755 ARG A CA 1
ATOM 5933 C C . ARG A 1 755 ? 5.126 -30.165 -36.190 1.00 73.75 755 ARG A C 1
ATOM 5935 O O . ARG A 1 755 ? 6.157 -29.945 -36.817 1.00 73.75 755 ARG A O 1
ATOM 5942 N N . SER A 1 756 ? 4.705 -31.406 -35.921 1.00 76.56 756 SER A N 1
ATOM 5943 C CA . SER A 1 756 ? 5.451 -32.605 -36.345 1.00 76.56 756 SER A CA 1
ATOM 5944 C C . SER A 1 756 ? 5.544 -32.767 -37.870 1.00 76.56 756 SER A C 1
ATOM 5946 O O . SER A 1 756 ? 6.449 -33.438 -38.353 1.00 76.56 756 SER A O 1
ATOM 5948 N N . PHE A 1 757 ? 4.684 -32.081 -38.632 1.00 82.75 757 PHE A N 1
ATOM 5949 C CA . PHE A 1 757 ? 4.752 -32.005 -40.097 1.00 82.75 757 PHE A CA 1
ATOM 5950 C C . PHE A 1 757 ? 5.901 -31.137 -40.623 1.00 82.75 757 PHE A C 1
ATOM 5952 O O . PHE A 1 757 ? 6.196 -31.176 -41.814 1.00 82.75 757 PHE A O 1
ATOM 5959 N N . ASN A 1 758 ? 6.526 -30.328 -39.759 1.00 75.31 758 ASN A N 1
ATOM 5960 C CA . ASN A 1 758 ? 7.621 -29.417 -40.100 1.00 75.31 758 ASN A CA 1
ATOM 5961 C C . ASN A 1 758 ? 7.321 -28.465 -41.284 1.00 75.31 758 ASN A C 1
ATOM 5963 O O . ASN A 1 758 ? 8.229 -28.000 -41.972 1.00 75.31 758 ASN A O 1
ATOM 5967 N N . PHE A 1 759 ? 6.042 -28.160 -41.533 1.00 80.44 759 PHE A N 1
ATOM 5968 C CA . PHE A 1 759 ? 5.646 -27.141 -42.504 1.00 80.44 759 PHE A CA 1
ATOM 5969 C C . PHE A 1 759 ? 6.132 -25.768 -42.036 1.00 80.44 759 PHE A C 1
ATOM 5971 O O . PHE A 1 759 ? 5.911 -25.383 -40.884 1.00 80.44 759 PHE A O 1
ATOM 5978 N N . PHE A 1 760 ? 6.745 -25.003 -42.940 1.00 63.62 760 PHE A N 1
ATOM 5979 C CA . PHE A 1 760 ? 7.143 -23.633 -42.635 1.00 63.62 760 PHE A CA 1
ATOM 5980 C C . PHE A 1 760 ? 5.912 -22.765 -42.333 1.00 63.62 760 PHE A C 1
ATOM 5982 O O . PHE A 1 760 ? 4.821 -22.974 -42.868 1.00 63.62 760 PHE A O 1
ATOM 5989 N N . ILE A 1 761 ? 6.081 -21.802 -41.431 1.00 70.88 761 ILE A N 1
ATOM 5990 C CA . ILE A 1 761 ? 5.007 -20.909 -40.996 1.00 70.88 761 ILE A CA 1
ATOM 5991 C C . ILE A 1 761 ? 4.856 -19.799 -42.042 1.00 70.88 761 ILE A C 1
ATOM 5993 O O . ILE A 1 761 ? 5.821 -19.107 -42.353 1.00 70.88 761 ILE A O 1
ATOM 5997 N N . VAL A 1 762 ? 3.650 -19.645 -42.591 1.00 72.75 762 VAL A N 1
ATOM 5998 C CA . VAL A 1 762 ? 3.312 -18.627 -43.604 1.00 72.75 762 VAL A CA 1
ATOM 5999 C C . VAL A 1 762 ? 2.764 -17.358 -42.950 1.00 72.75 762 VAL A C 1
ATOM 6001 O O . VAL A 1 762 ? 3.018 -16.252 -43.417 1.00 72.75 762 VAL A O 1
ATOM 6004 N N . ASP A 1 763 ? 2.013 -17.506 -41.859 1.00 63.94 763 ASP A N 1
ATOM 6005 C CA . ASP A 1 763 ? 1.451 -16.393 -41.095 1.00 63.94 763 ASP A CA 1
ATOM 6006 C C . ASP A 1 763 ? 1.367 -16.815 -39.621 1.00 63.94 763 ASP A C 1
ATOM 6008 O O . ASP A 1 763 ? 0.583 -17.703 -39.275 1.00 63.94 763 ASP A O 1
ATOM 6012 N N . ASP A 1 764 ? 2.219 -16.240 -38.771 1.00 61.16 764 ASP A N 1
ATOM 6013 C CA . ASP A 1 764 ? 2.539 -16.767 -37.433 1.00 61.16 764 ASP A CA 1
ATOM 6014 C C . ASP A 1 764 ? 1.431 -16.537 -36.379 1.00 61.16 764 ASP A C 1
ATOM 6016 O O . ASP A 1 764 ? 0.387 -15.934 -36.654 1.00 61.16 764 ASP A O 1
ATOM 6020 N N . TRP A 1 765 ? 1.636 -17.077 -35.174 1.00 66.38 765 TRP A N 1
ATOM 6021 C CA . TRP A 1 765 ? 0.685 -17.134 -34.065 1.00 66.38 765 TRP A CA 1
ATOM 6022 C C . TRP A 1 765 ? 0.197 -15.746 -33.620 1.00 66.38 765 TRP A C 1
ATOM 6024 O O . TRP A 1 765 ? 0.823 -15.052 -32.820 1.00 66.38 765 TRP A O 1
ATOM 6034 N N . ARG A 1 766 ? -0.975 -15.354 -34.125 1.00 70.12 766 ARG A N 1
ATOM 6035 C CA . ARG A 1 766 ? -1.565 -14.015 -33.980 1.00 70.12 766 ARG A CA 1
ATOM 6036 C C . ARG A 1 766 ? -2.994 -14.091 -33.460 1.00 70.12 766 ARG A C 1
ATOM 6038 O O . ARG A 1 766 ? -3.692 -15.075 -33.694 1.00 70.12 766 ARG A O 1
ATOM 6045 N N . ALA A 1 767 ? -3.451 -13.048 -32.773 1.00 61.25 767 ALA A N 1
ATOM 6046 C CA . ALA A 1 767 ? -4.848 -12.952 -32.360 1.00 61.25 767 ALA A CA 1
ATOM 6047 C C . ALA A 1 767 ? -5.758 -12.741 -33.583 1.00 61.25 767 ALA A C 1
ATOM 6049 O O . ALA A 1 767 ? -5.509 -11.845 -34.391 1.00 61.25 767 ALA A O 1
ATOM 6050 N N . TRP A 1 768 ? -6.829 -13.528 -33.695 1.00 80.31 768 TRP A N 1
ATOM 6051 C CA . TRP A 1 768 ? -7.907 -13.282 -34.656 1.00 80.31 768 TRP A CA 1
ATOM 6052 C C . TRP A 1 768 ? -9.132 -12.722 -33.930 1.00 80.31 768 TRP A C 1
ATOM 6054 O O . TRP A 1 768 ? -9.384 -13.032 -32.763 1.00 80.31 768 TRP A O 1
ATOM 6064 N N . HIS A 1 769 ? -9.874 -11.854 -34.617 1.00 77.50 769 HIS A N 1
ATOM 6065 C CA . HIS A 1 769 ? -10.836 -10.965 -33.969 1.00 77.50 769 HIS A CA 1
ATOM 6066 C C . HIS A 1 769 ? -12.266 -11.155 -34.485 1.00 77.50 769 HIS A C 1
ATOM 6068 O O . HIS A 1 769 ? -12.493 -11.415 -35.675 1.00 77.50 769 HIS A O 1
ATOM 6074 N N . VAL A 1 770 ? -13.225 -10.980 -33.580 1.00 68.12 770 VAL A N 1
ATOM 6075 C CA . VAL A 1 770 ? -14.661 -10.822 -33.845 1.00 68.12 770 VAL A CA 1
ATOM 6076 C C . VAL A 1 770 ? -15.086 -9.560 -33.104 1.00 68.12 770 VAL A C 1
ATOM 6078 O O . VAL A 1 770 ? -14.730 -9.388 -31.943 1.00 68.12 770 VAL A O 1
ATOM 6081 N N . ASP A 1 771 ? -15.764 -8.649 -33.799 1.00 67.94 771 ASP A N 1
ATOM 6082 C CA . ASP A 1 771 ? -16.253 -7.366 -33.271 1.00 67.94 771 ASP A CA 1
ATOM 6083 C C . ASP A 1 771 ? -15.185 -6.562 -32.497 1.00 67.94 771 ASP A C 1
ATOM 6085 O O . ASP A 1 771 ? -15.421 -6.025 -31.420 1.00 67.94 771 ASP A O 1
ATOM 6089 N N . GLY A 1 772 ? -13.959 -6.529 -33.036 1.00 51.78 772 GLY A N 1
ATOM 6090 C CA . GLY A 1 772 ? -12.802 -5.846 -32.441 1.00 51.78 772 GLY A CA 1
ATOM 6091 C C . GLY A 1 772 ? -12.111 -6.595 -31.292 1.00 51.78 772 GLY A C 1
ATOM 6092 O O . GLY A 1 772 ? -10.978 -6.265 -30.951 1.00 51.78 772 GLY A O 1
ATOM 6093 N N . GLN A 1 773 ? -12.724 -7.641 -30.732 1.00 53.16 773 GLN A N 1
ATOM 6094 C CA . GLN A 1 773 ? -12.194 -8.391 -29.593 1.00 53.16 773 GLN A CA 1
ATOM 6095 C C . GLN A 1 773 ? -11.518 -9.702 -30.030 1.00 53.16 773 GLN A C 1
ATOM 6097 O O . GLN A 1 773 ? -11.949 -10.367 -30.973 1.00 53.16 773 GLN A O 1
ATOM 6102 N N . ALA A 1 774 ? -10.425 -10.078 -29.357 1.00 61.00 774 ALA A N 1
ATOM 6103 C CA . ALA A 1 774 ? -9.650 -11.280 -29.676 1.00 61.00 774 ALA A CA 1
ATOM 6104 C C . ALA A 1 774 ? -10.431 -12.560 -29.320 1.00 61.00 774 ALA A C 1
ATOM 6106 O O . ALA A 1 774 ? -10.452 -12.989 -28.162 1.00 61.00 774 ALA A O 1
ATOM 6107 N N . ALA A 1 775 ? -11.050 -13.161 -30.336 1.00 74.19 775 ALA A N 1
ATOM 6108 C CA . ALA A 1 775 ? -11.862 -14.375 -30.257 1.00 74.19 775 ALA A CA 1
ATOM 6109 C C . ALA A 1 775 ? -11.018 -15.657 -30.140 1.00 74.19 775 ALA A C 1
ATOM 6111 O O . ALA A 1 775 ? -11.532 -16.721 -29.799 1.00 74.19 775 ALA A O 1
ATOM 6112 N N . GLY A 1 776 ? -9.711 -15.554 -30.385 1.00 78.19 776 GLY A N 1
ATOM 6113 C CA . GLY A 1 776 ? -8.739 -16.624 -30.217 1.00 78.19 776 GLY A CA 1
ATOM 6114 C C . GLY A 1 776 ? -7.408 -16.277 -30.870 1.00 78.19 776 GLY A C 1
ATOM 6115 O O . GLY A 1 776 ? -7.164 -15.126 -31.237 1.00 78.19 776 GLY A O 1
ATOM 6116 N N . PHE A 1 777 ? -6.548 -17.279 -31.030 1.00 78.69 777 PHE A N 1
ATOM 6117 C CA . PHE A 1 777 ? -5.274 -17.153 -31.736 1.00 78.69 777 PHE A CA 1
ATOM 6118 C C . PHE A 1 777 ? -5.232 -18.110 -32.921 1.00 78.69 777 PHE A C 1
ATOM 6120 O O . PHE A 1 777 ? -5.902 -19.135 -32.916 1.00 78.69 777 PHE A O 1
ATOM 6127 N N . THR A 1 778 ? -4.498 -17.760 -33.968 1.00 85.81 778 THR A N 1
ATOM 6128 C CA . THR A 1 778 ? -4.413 -18.552 -35.194 1.00 85.81 778 THR A CA 1
ATOM 6129 C C . THR A 1 778 ? -3.013 -18.493 -35.773 1.00 85.81 778 THR A C 1
ATOM 6131 O O . THR A 1 778 ? -2.294 -17.509 -35.612 1.00 85.81 778 THR A O 1
ATOM 6134 N N . ILE A 1 779 ? -2.651 -19.555 -36.479 1.00 80.19 779 ILE A N 1
ATOM 6135 C CA . ILE A 1 779 ? -1.421 -19.696 -37.248 1.00 80.19 779 ILE A CA 1
ATOM 6136 C C . ILE A 1 779 ? -1.755 -20.363 -38.580 1.00 80.19 779 ILE A C 1
ATOM 6138 O O . ILE A 1 779 ? -2.633 -21.224 -38.655 1.00 80.19 779 ILE A O 1
ATOM 6142 N N . THR A 1 780 ? -1.076 -19.941 -39.636 1.00 80.88 780 THR A N 1
ATOM 6143 C CA . THR A 1 780 ? -1.216 -20.502 -40.977 1.00 80.88 780 THR A CA 1
ATOM 6144 C C . THR A 1 780 ? 0.140 -21.050 -41.376 1.00 80.88 780 THR A C 1
ATOM 6146 O O . THR A 1 780 ? 1.131 -20.321 -41.421 1.00 80.88 780 THR A O 1
ATOM 6149 N N . TYR A 1 781 ? 0.182 -22.349 -41.620 1.00 78.62 781 TYR A N 1
ATOM 6150 C CA . TYR A 1 781 ? 1.346 -23.056 -42.122 1.00 78.62 781 TYR A CA 1
ATOM 6151 C C . TYR A 1 781 ? 1.314 -23.081 -43.654 1.00 78.62 781 TYR A C 1
ATOM 6153 O O . TYR A 1 781 ? 0.305 -22.742 -44.281 1.00 78.62 781 TYR A O 1
ATOM 6161 N N . ALA A 1 782 ? 2.417 -23.511 -44.259 1.00 72.38 782 ALA A N 1
ATOM 6162 C CA . ALA A 1 782 ? 2.441 -23.931 -45.652 1.00 72.38 782 ALA A CA 1
ATOM 6163 C C . ALA A 1 782 ? 1.389 -25.023 -45.923 1.00 72.38 782 ALA A C 1
ATOM 6165 O O . ALA A 1 782 ? 0.816 -25.609 -45.000 1.00 72.38 782 ALA A O 1
ATOM 6166 N N . ASN A 1 783 ? 1.155 -25.317 -47.204 1.00 77.12 783 ASN A N 1
ATOM 6167 C CA . ASN A 1 783 ? 0.266 -26.405 -47.623 1.00 77.12 783 ASN A CA 1
ATOM 6168 C C . ASN A 1 783 ? -1.194 -26.205 -47.144 1.00 77.12 783 ASN A C 1
ATOM 6170 O O . ASN A 1 783 ? -1.888 -27.145 -46.770 1.00 77.12 783 ASN A O 1
ATOM 6174 N N . ASN A 1 784 ? -1.651 -24.944 -47.136 1.00 76.94 784 ASN A N 1
ATOM 6175 C CA . ASN A 1 784 ? -3.019 -24.504 -46.820 1.00 76.94 784 ASN A CA 1
ATOM 6176 C C . ASN A 1 784 ? -3.588 -24.955 -45.453 1.00 76.94 784 ASN A C 1
ATOM 6178 O O . ASN A 1 784 ? -4.806 -24.910 -45.248 1.00 76.94 784 ASN A O 1
ATOM 6182 N N . LEU A 1 785 ? -2.733 -25.335 -44.497 1.00 85.06 785 LEU A N 1
ATOM 6183 C CA . LEU A 1 785 ? -3.134 -25.736 -43.147 1.00 85.06 785 LEU A CA 1
ATOM 6184 C C . LEU A 1 785 ? -3.210 -24.526 -42.203 1.00 85.06 785 LEU A C 1
ATOM 6186 O O . LEU A 1 785 ? -2.200 -23.918 -41.851 1.00 85.06 785 LEU A O 1
ATOM 6190 N N . THR A 1 786 ? -4.414 -24.198 -41.738 1.00 86.25 786 THR A N 1
ATOM 6191 C CA . THR A 1 786 ? -4.643 -23.209 -40.674 1.00 86.25 786 THR A CA 1
ATOM 6192 C C . THR A 1 786 ? -5.008 -23.916 -39.373 1.00 86.25 786 THR A C 1
ATOM 6194 O O . THR A 1 786 ? -5.862 -24.800 -39.354 1.00 86.25 786 THR A O 1
ATOM 6197 N N . PHE A 1 787 ? -4.392 -23.505 -38.268 1.00 88.50 787 PHE A N 1
ATOM 6198 C CA . PHE A 1 787 ? -4.765 -23.930 -36.921 1.00 88.50 787 PHE A CA 1
ATOM 6199 C C . PHE A 1 787 ? -5.212 -22.717 -36.107 1.00 88.50 787 PHE A C 1
ATOM 6201 O O . PHE A 1 787 ? -4.539 -21.686 -36.131 1.00 88.50 787 PHE A O 1
ATOM 6208 N N . ALA A 1 788 ? -6.324 -22.839 -35.381 1.00 88.94 788 ALA A N 1
ATOM 6209 C CA . ALA A 1 788 ? -6.865 -21.765 -34.559 1.00 88.94 788 ALA A CA 1
ATOM 6210 C C . ALA A 1 788 ? -7.397 -22.257 -33.203 1.00 88.94 788 ALA A C 1
ATOM 6212 O O . ALA A 1 788 ? -8.075 -23.279 -33.106 1.00 88.94 788 ALA A O 1
ATOM 6213 N N . THR A 1 789 ? -7.141 -21.491 -32.146 1.00 85.50 789 THR A N 1
ATOM 6214 C CA . THR A 1 789 ? -7.870 -21.607 -30.882 1.00 85.50 789 THR A CA 1
ATOM 6215 C C . THR A 1 789 ? -9.119 -20.736 -30.878 1.00 85.50 789 THR A C 1
ATOM 6217 O O . THR A 1 789 ? -9.173 -19.705 -31.554 1.00 85.50 789 THR A O 1
ATOM 6220 N N . VAL A 1 790 ? -10.108 -21.131 -30.075 1.00 81.62 790 VAL A N 1
ATOM 6221 C CA . VAL A 1 790 ? -11.253 -20.300 -29.673 1.00 81.62 790 VAL A CA 1
ATOM 6222 C C . VAL A 1 790 ? -11.108 -19.980 -28.186 1.00 81.62 790 VAL A C 1
ATOM 6224 O O . VAL A 1 790 ? -10.928 -20.897 -27.384 1.00 81.62 790 VAL A O 1
ATOM 6227 N N . LYS A 1 791 ? -11.164 -18.692 -27.826 1.00 73.50 791 LYS A N 1
ATOM 6228 C CA . LYS A 1 791 ? -10.852 -18.187 -26.483 1.00 73.50 791 LYS A CA 1
ATOM 6229 C C . LYS A 1 791 ? -12.010 -18.380 -25.504 1.00 73.50 791 LYS A C 1
ATOM 6231 O O . LYS A 1 791 ? -13.124 -17.915 -25.738 1.00 73.50 791 LYS A O 1
ATOM 6236 N N . GLY A 1 792 ? -11.738 -19.042 -24.384 1.00 71.75 792 GLY A N 1
ATOM 6237 C CA . GLY A 1 792 ? -12.775 -19.586 -23.502 1.00 71.75 792 GLY A CA 1
ATOM 6238 C C . GLY A 1 792 ? -13.526 -20.766 -24.133 1.00 71.75 792 GLY A C 1
ATOM 6239 O O . GLY A 1 792 ? -14.655 -21.050 -23.737 1.00 71.75 792 GLY A O 1
ATOM 6240 N N . GLY A 1 793 ? -12.952 -21.412 -25.153 1.00 69.50 793 GLY A N 1
ATOM 6241 C CA . GLY A 1 793 ? -13.566 -22.541 -25.848 1.00 69.50 793 GLY A CA 1
ATOM 6242 C C . GLY A 1 793 ? -13.386 -23.853 -25.084 1.00 69.50 793 GLY A C 1
ATOM 6243 O O . GLY A 1 793 ? -12.296 -24.153 -24.596 1.00 69.50 793 GLY A O 1
ATOM 6244 N N . SER A 1 794 ? -14.452 -24.650 -25.018 1.00 74.94 794 SER A N 1
ATOM 6245 C CA . SER A 1 794 ? -14.443 -26.017 -24.480 1.00 74.94 794 SER A CA 1
ATOM 6246 C C . SER A 1 794 ? -13.968 -27.050 -25.518 1.00 74.94 794 SER A C 1
ATOM 6248 O O . SER A 1 794 ? -13.707 -26.726 -26.679 1.00 74.94 794 SER A O 1
ATOM 6250 N N . HIS A 1 795 ? -13.958 -28.330 -25.129 1.00 72.12 795 HIS A N 1
ATOM 6251 C CA . HIS A 1 795 ? -13.784 -29.486 -26.024 1.00 72.12 795 HIS A CA 1
ATOM 6252 C C . HIS A 1 795 ? -14.753 -29.521 -27.225 1.00 72.12 795 HIS A C 1
ATOM 6254 O O . HIS A 1 795 ? -14.502 -30.215 -28.210 1.00 72.12 795 HIS A O 1
ATOM 6260 N N . VAL A 1 796 ? -15.876 -28.800 -27.149 1.00 68.50 796 VAL A N 1
ATOM 6261 C CA . VAL A 1 796 ? -16.785 -28.565 -28.276 1.00 68.50 796 VAL A CA 1
ATOM 6262 C C . VAL A 1 796 ? -17.059 -27.063 -28.334 1.00 68.50 796 VAL A C 1
ATOM 6264 O O . VAL A 1 796 ? -18.116 -26.592 -27.927 1.00 68.50 796 VAL A O 1
ATOM 6267 N N . ALA A 1 797 ? -16.068 -26.295 -28.797 1.00 68.31 797 ALA A N 1
ATOM 6268 C CA . ALA A 1 797 ? -16.104 -24.831 -28.784 1.00 68.31 797 ALA A CA 1
ATOM 6269 C C . ALA A 1 797 ? -17.341 -24.227 -29.481 1.00 68.31 797 ALA A C 1
ATOM 6271 O O . ALA A 1 797 ? -17.816 -23.182 -29.050 1.00 68.31 797 ALA A O 1
ATOM 6272 N N . THR A 1 798 ? -17.936 -24.902 -30.471 1.00 65.81 798 THR A N 1
ATOM 6273 C CA . THR A 1 798 ? -19.203 -24.476 -31.096 1.00 65.81 798 THR A CA 1
ATOM 6274 C C . THR A 1 798 ? -20.376 -24.391 -30.113 1.00 65.81 798 THR A C 1
ATOM 6276 O O . THR A 1 798 ? -21.262 -23.573 -30.311 1.00 65.81 798 THR A O 1
ATOM 6279 N N . VAL A 1 799 ? -20.375 -25.175 -29.028 1.00 61.66 799 VAL A N 1
ATOM 6280 C CA . VAL A 1 799 ? -21.462 -25.216 -28.031 1.00 61.66 799 VAL A CA 1
ATOM 6281 C C . VAL A 1 799 ? -21.381 -24.065 -27.024 1.00 61.66 799 VAL A C 1
ATOM 6283 O O . VAL A 1 799 ? -22.411 -23.520 -26.641 1.00 61.66 799 VAL A O 1
ATOM 6286 N N . ASN A 1 800 ? -20.177 -23.682 -26.580 1.00 66.88 800 ASN A N 1
ATOM 6287 C CA . ASN A 1 800 ? -19.993 -22.650 -25.544 1.00 66.88 800 ASN A CA 1
ATOM 6288 C C . ASN A 1 800 ? -19.386 -21.328 -26.065 1.00 66.88 800 ASN A C 1
ATOM 6290 O O . ASN A 1 800 ? -19.328 -20.341 -25.330 1.00 66.88 800 ASN A O 1
ATOM 6294 N N . LYS A 1 801 ? -18.950 -21.310 -27.330 1.00 76.44 801 LYS A N 1
ATOM 6295 C CA . LYS A 1 801 ? -18.488 -20.151 -28.110 1.00 76.44 801 LYS A CA 1
ATOM 6296 C C . LYS A 1 801 ? -19.051 -20.198 -29.547 1.00 76.44 801 LYS A C 1
ATOM 6298 O O . LYS A 1 801 ? -18.276 -20.246 -30.511 1.00 76.44 801 LYS A O 1
ATOM 6303 N N . PRO A 1 802 ? -20.392 -20.227 -29.719 1.00 68.00 802 PRO A N 1
ATOM 6304 C CA . PRO A 1 802 ? -21.026 -20.354 -31.032 1.00 68.00 802 PRO A CA 1
ATOM 6305 C C . PRO A 1 802 ? -20.709 -19.168 -31.947 1.00 68.00 802 PRO A C 1
ATOM 6307 O O . PRO A 1 802 ? -20.327 -19.378 -33.093 1.00 68.00 802 PRO A O 1
ATOM 6310 N N . LYS A 1 803 ? -20.775 -17.928 -31.441 1.00 72.94 803 LYS A N 1
ATOM 6311 C CA . LYS A 1 803 ? -20.532 -16.701 -32.220 1.00 72.94 803 LYS A CA 1
ATOM 6312 C C . LYS A 1 803 ? -19.123 -16.664 -32.817 1.00 72.94 803 LYS A C 1
ATOM 6314 O O . LYS A 1 803 ? -18.943 -16.378 -34.001 1.00 72.94 803 LYS A O 1
ATOM 6319 N N . GLU A 1 804 ? -18.121 -16.972 -32.001 1.00 81.44 804 GLU A N 1
ATOM 6320 C CA . GLU A 1 804 ? -16.722 -17.032 -32.407 1.00 81.44 804 GLU A CA 1
ATOM 6321 C C . GLU A 1 804 ? -16.487 -18.188 -33.392 1.00 81.44 804 GLU A C 1
ATOM 6323 O O . GLU A 1 804 ? -15.869 -17.993 -34.441 1.00 81.44 804 GLU A O 1
ATOM 6328 N N . SER A 1 805 ? -17.034 -19.373 -33.105 1.00 76.31 805 SER A N 1
ATOM 6329 C CA . SER A 1 805 ? -16.899 -20.555 -33.967 1.00 76.31 805 SER A CA 1
ATOM 6330 C C . SER A 1 805 ? -17.568 -20.357 -35.335 1.00 76.31 805 SER A C 1
ATOM 6332 O O . SER A 1 805 ? -16.964 -20.676 -36.360 1.00 76.31 805 SER A O 1
ATOM 6334 N N . PHE A 1 806 ? -18.757 -19.747 -35.371 1.00 74.69 806 PHE A N 1
ATOM 6335 C CA . PHE A 1 806 ? -19.451 -19.339 -36.594 1.00 74.69 806 PHE A CA 1
ATOM 6336 C C . PHE A 1 806 ? -18.611 -18.346 -37.398 1.00 74.69 806 PHE A C 1
ATOM 6338 O O . PHE A 1 806 ? -18.380 -18.563 -38.583 1.00 74.69 806 PHE A O 1
ATOM 6345 N N . ALA A 1 807 ? -18.077 -17.292 -36.769 1.00 74.56 807 ALA A N 1
ATOM 6346 C CA . ALA A 1 807 ? -17.231 -16.314 -37.455 1.00 74.56 807 ALA A CA 1
ATOM 6347 C C . ALA A 1 807 ? -15.934 -16.928 -38.025 1.00 74.56 807 ALA A C 1
ATOM 6349 O O . ALA A 1 807 ? -15.461 -16.494 -39.079 1.00 74.56 807 ALA A O 1
ATOM 6350 N N . MET A 1 808 ? -15.371 -17.946 -37.365 1.00 78.81 808 MET A N 1
ATOM 6351 C CA . MET A 1 808 ? -14.223 -18.706 -37.870 1.00 78.81 808 MET A CA 1
ATOM 6352 C C . MET A 1 808 ? -14.608 -19.592 -39.067 1.00 78.81 808 MET A C 1
ATOM 6354 O O . MET A 1 808 ? -13.970 -19.505 -40.118 1.00 78.81 808 MET A O 1
ATOM 6358 N N . GLY A 1 809 ? -15.666 -20.401 -38.936 1.00 72.38 809 GLY A N 1
ATOM 6359 C CA . GLY A 1 809 ? -16.168 -21.272 -40.004 1.00 72.38 809 GLY A CA 1
ATOM 6360 C C . GLY A 1 809 ? -16.584 -20.477 -41.242 1.00 72.38 809 GLY A C 1
ATOM 6361 O O . GLY A 1 809 ? -16.110 -20.747 -42.341 1.00 72.38 809 GLY A O 1
ATOM 6362 N N . LYS A 1 810 ? -17.360 -19.405 -41.052 1.00 70.44 810 LYS A N 1
ATOM 6363 C CA . LYS A 1 810 ? -17.762 -18.438 -42.083 1.00 70.44 810 LYS A CA 1
ATOM 6364 C C . LYS A 1 810 ? -16.575 -17.952 -42.919 1.00 70.44 810 LYS A C 1
ATOM 6366 O O . LYS A 1 810 ? -16.627 -18.032 -44.143 1.00 70.44 810 LYS A O 1
ATOM 6371 N N . ARG A 1 811 ? -15.484 -17.509 -42.279 1.00 77.00 811 ARG A N 1
ATOM 6372 C CA . ARG A 1 811 ? -14.273 -17.038 -42.979 1.00 77.00 811 ARG A CA 1
ATOM 6373 C C . ARG A 1 811 ? -13.544 -18.158 -43.731 1.00 77.00 811 ARG A C 1
ATOM 6375 O O . ARG A 1 811 ? -13.012 -17.890 -44.804 1.00 77.00 811 ARG A O 1
ATOM 6382 N N . LEU A 1 812 ? -13.554 -19.398 -43.227 1.00 74.69 812 LEU A N 1
ATOM 6383 C CA . LEU A 1 812 ? -13.017 -20.558 -43.953 1.00 74.69 812 LEU A CA 1
ATOM 6384 C C . LEU A 1 812 ? -13.817 -20.860 -45.224 1.00 74.69 812 LEU A C 1
ATOM 6386 O O . LEU A 1 812 ? -13.213 -20.966 -46.291 1.00 74.69 812 LEU A O 1
ATOM 6390 N N . LEU A 1 813 ? -15.143 -20.993 -45.099 1.00 67.31 813 LEU A N 1
ATOM 6391 C CA . LEU A 1 813 ? -16.051 -21.280 -46.218 1.00 67.31 813 LEU A CA 1
ATOM 6392 C C . LEU A 1 813 ? -15.928 -20.194 -47.302 1.00 67.31 813 LEU A C 1
ATOM 6394 O O . LEU A 1 813 ? -15.876 -20.489 -48.490 1.00 67.31 813 LEU A O 1
ATOM 6398 N N . GLN A 1 814 ? -15.778 -18.938 -46.866 1.00 66.69 814 GLN A N 1
ATOM 6399 C CA . GLN A 1 814 ? -15.593 -17.755 -47.713 1.00 66.69 814 GLN A CA 1
ATOM 6400 C C . GLN A 1 814 ? -14.147 -17.567 -48.221 1.00 66.69 814 GLN A C 1
ATOM 6402 O O . GLN A 1 814 ? -13.823 -16.533 -48.802 1.00 66.69 814 GLN A O 1
ATOM 6407 N N . LEU A 1 815 ? -13.262 -18.543 -47.985 1.00 66.00 815 LEU A N 1
ATOM 6408 C CA . LEU A 1 815 ? -11.832 -18.558 -48.322 1.00 66.00 815 LEU A CA 1
ATOM 6409 C C . LEU A 1 815 ? -10.973 -17.410 -47.745 1.00 66.00 815 LEU A C 1
ATOM 6411 O O . LEU A 1 815 ? -9.766 -17.367 -48.004 1.00 66.00 815 LEU A O 1
ATOM 6415 N N . GLN A 1 816 ? -11.508 -16.529 -46.903 1.00 63.34 816 GLN A N 1
ATOM 6416 C CA . GLN A 1 816 ? -10.779 -15.366 -46.388 1.00 63.34 816 GLN A CA 1
ATOM 6417 C C . GLN A 1 816 ? -9.743 -15.726 -45.299 1.00 63.34 816 GLN A C 1
ATOM 6419 O O . GLN A 1 816 ? -9.907 -16.716 -44.578 1.00 63.34 816 GLN A O 1
ATOM 6424 N N . PRO A 1 817 ? -8.651 -14.948 -45.162 1.00 62.16 817 PRO A N 1
ATOM 6425 C CA . PRO A 1 817 ? -7.701 -15.085 -44.062 1.00 62.16 817 PRO A CA 1
ATOM 6426 C C . PRO A 1 817 ? -8.229 -14.435 -42.773 1.00 62.16 817 PRO A C 1
ATOM 6428 O O . PRO A 1 817 ? -9.007 -13.485 -42.799 1.00 62.16 817 PRO A O 1
ATOM 6431 N N . LEU A 1 818 ? -7.732 -14.886 -41.621 1.00 64.31 818 LEU A N 1
ATOM 6432 C CA . LEU A 1 818 ? -8.049 -14.325 -40.299 1.00 64.31 818 LEU A CA 1
ATOM 6433 C C . LEU A 1 818 ? -7.227 -13.047 -39.984 1.00 64.31 818 LEU A C 1
ATOM 6435 O O . LEU A 1 818 ? -6.672 -12.909 -38.895 1.00 64.31 818 LEU A O 1
ATOM 6439 N N . ARG A 1 819 ? -7.117 -12.126 -40.953 1.00 57.31 819 ARG A N 1
ATOM 6440 C CA . ARG A 1 819 ? -6.348 -10.865 -40.876 1.00 57.31 819 ARG A CA 1
ATOM 6441 C C . ARG A 1 819 ? -7.249 -9.624 -40.958 1.00 57.31 819 ARG A C 1
ATOM 6443 O O . ARG A 1 819 ? -8.361 -9.685 -41.472 1.00 57.31 819 ARG A O 1
ATOM 6450 N N . THR A 1 820 ? -6.695 -8.489 -40.536 1.00 41.50 820 THR A N 1
ATOM 6451 C CA . THR A 1 820 ? -7.192 -7.133 -40.819 1.00 41.50 820 THR A CA 1
ATOM 6452 C C . THR A 1 820 ? -6.077 -6.377 -41.547 1.00 41.50 820 THR A C 1
ATOM 6454 O O . THR A 1 820 ? -4.920 -6.497 -41.143 1.00 41.50 820 THR A O 1
ATOM 6457 N N . CYS A 1 821 ? -6.382 -5.624 -42.609 1.00 34.47 821 CYS A N 1
ATOM 6458 C CA . CYS A 1 821 ? -5.372 -4.938 -43.428 1.00 34.47 821 CYS A CA 1
ATOM 6459 C C . CYS A 1 821 ? -5.696 -3.454 -43.638 1.00 34.47 821 CYS A C 1
ATOM 6461 O O . CYS A 1 821 ? -6.825 -3.104 -43.964 1.00 34.47 821 CYS A O 1
ATOM 6463 N N . ILE A 1 822 ? -4.662 -2.618 -43.524 1.00 36.88 822 ILE A N 1
ATOM 6464 C CA . ILE A 1 822 ? -4.563 -1.247 -44.049 1.00 36.88 822 ILE A CA 1
ATOM 6465 C C . ILE A 1 822 ? -3.187 -1.171 -44.741 1.00 36.88 822 ILE A C 1
ATOM 6467 O O . ILE A 1 822 ? -2.272 -1.899 -44.347 1.00 36.88 822 ILE A O 1
ATOM 6471 N N . LEU A 1 823 ? -3.059 -0.394 -45.821 1.00 36.50 823 LEU A N 1
ATOM 6472 C CA . LEU A 1 823 ? -1.953 -0.499 -46.786 1.00 36.50 823 LEU A CA 1
ATOM 6473 C C . LEU A 1 823 ? -1.370 0.875 -47.185 1.00 36.50 823 LEU A C 1
ATOM 6475 O O . LEU A 1 823 ? -1.991 1.897 -46.911 1.00 36.50 823 LEU A O 1
ATOM 6479 N N . PHE A 1 824 ? -0.262 0.824 -47.942 1.00 32.38 824 PHE A N 1
ATOM 6480 C CA . PHE A 1 824 ? 0.535 1.890 -48.592 1.00 32.38 824 PHE A CA 1
ATOM 6481 C C . PHE A 1 824 ? 1.661 2.555 -47.771 1.00 32.38 824 PHE A C 1
ATOM 6483 O O . PHE A 1 824 ? 1.465 2.884 -46.609 1.00 32.38 824 PHE A O 1
ATOM 6490 N N . LEU A 1 825 ? 2.830 2.884 -48.353 1.00 31.27 825 LEU A N 1
ATOM 6491 C CA . LEU A 1 825 ? 3.677 2.175 -49.347 1.00 31.27 825 LEU A CA 1
ATOM 6492 C C . LEU A 1 825 ? 5.065 2.863 -49.384 1.00 31.27 825 LEU A C 1
ATOM 6494 O O . LEU A 1 825 ? 5.124 4.087 -49.416 1.00 31.27 825 LEU A O 1
ATOM 6498 N N . LEU A 1 826 ? 6.165 2.101 -49.403 1.00 31.73 826 LEU A N 1
ATOM 6499 C CA . LEU A 1 826 ? 7.555 2.602 -49.451 1.00 31.73 826 LEU A CA 1
ATOM 6500 C C . LEU A 1 826 ? 8.262 2.161 -50.744 1.00 31.73 826 LEU A C 1
ATOM 6502 O O . LEU A 1 826 ? 8.071 1.020 -51.151 1.00 31.73 826 LEU A O 1
ATOM 6506 N N . LEU A 1 827 ? 9.092 3.039 -51.328 1.00 30.23 827 LEU A N 1
ATOM 6507 C CA . LEU A 1 827 ? 10.008 2.868 -52.485 1.00 30.23 827 LEU A CA 1
ATOM 6508 C C . LEU A 1 827 ? 10.818 4.192 -52.603 1.00 30.23 827 LEU A C 1
ATOM 6510 O O . LEU A 1 827 ? 10.195 5.239 -52.467 1.00 30.23 827 LEU A O 1
ATOM 6514 N N . LEU A 1 828 ? 12.138 4.307 -52.828 1.00 29.61 828 LEU A N 1
ATOM 6515 C CA . LEU A 1 828 ? 13.307 3.407 -52.979 1.00 29.61 828 LEU A CA 1
ATOM 6516 C C . LEU A 1 828 ? 14.419 3.885 -51.989 1.00 29.61 828 LEU A C 1
ATOM 6518 O O . LEU A 1 828 ? 14.490 5.080 -51.736 1.00 29.61 828 LEU A O 1
ATOM 6522 N N . LEU A 1 829 ? 15.187 3.054 -51.259 1.00 31.48 829 LEU A N 1
ATOM 6523 C CA . LEU A 1 829 ? 16.272 2.094 -51.608 1.00 31.48 829 LEU A CA 1
ATOM 6524 C C . LEU A 1 829 ? 17.702 2.701 -51.742 1.00 31.48 829 LEU A C 1
ATOM 6526 O O . LEU A 1 829 ? 17.916 3.560 -52.587 1.00 31.48 829 LEU A O 1
ATOM 6530 N N . LEU A 1 830 ? 18.669 2.095 -51.013 1.00 32.47 830 LEU A N 1
ATOM 6531 C CA . LEU A 1 830 ? 20.156 2.221 -51.091 1.00 32.47 830 LEU A CA 1
ATOM 6532 C C . LEU A 1 830 ? 20.749 3.549 -50.532 1.00 32.47 830 LEU A C 1
ATOM 6534 O O . LEU A 1 830 ? 20.234 4.614 -50.831 1.00 32.47 830 LEU A O 1
ATOM 6538 N N . LEU A 1 831 ? 21.813 3.597 -49.705 1.00 29.38 831 LEU A N 1
ATOM 6539 C CA . LEU A 1 831 ? 23.001 2.727 -49.522 1.00 29.38 831 LEU A CA 1
ATOM 6540 C C . LEU A 1 831 ? 23.415 2.508 -48.029 1.00 29.38 831 LEU A C 1
ATOM 6542 O O . LEU A 1 831 ? 22.800 3.039 -47.113 1.00 29.38 831 LEU A O 1
ATOM 6546 N N . LEU A 1 832 ? 24.465 1.697 -47.816 1.00 36.56 832 LEU A N 1
ATOM 6547 C CA . LEU A 1 832 ? 25.137 1.311 -46.546 1.00 36.56 832 LEU A CA 1
ATOM 6548 C C . LEU A 1 832 ? 26.017 2.449 -45.941 1.00 36.56 832 LEU A C 1
ATOM 6550 O O . LEU A 1 832 ? 26.386 3.329 -46.721 1.00 36.56 832 LEU A O 1
ATOM 6554 N N . PRO A 1 833 ? 26.414 2.454 -44.631 1.00 40.53 833 PRO A N 1
ATOM 6555 C CA . PRO A 1 833 ? 26.938 1.294 -43.880 1.00 40.53 833 PRO A CA 1
ATOM 6556 C C . PRO A 1 833 ? 26.545 1.154 -42.378 1.00 40.53 833 PRO A C 1
ATOM 6558 O O . PRO A 1 833 ? 25.607 1.764 -41.886 1.00 40.53 833 PRO A O 1
ATOM 6561 N N . CYS A 1 834 ? 27.270 0.260 -41.690 1.00 39.97 834 CYS A N 1
ATOM 6562 C CA . CYS A 1 834 ? 27.101 -0.256 -40.323 1.00 39.97 834 CYS A CA 1
ATOM 6563 C C . CYS A 1 834 ? 26.915 0.789 -39.194 1.00 39.97 834 CYS A C 1
ATOM 6565 O O . CYS A 1 834 ? 27.711 1.715 -39.070 1.00 39.97 834 CYS A O 1
ATOM 6567 N N . SER A 1 835 ? 25.962 0.522 -38.291 1.00 31.23 835 SER A N 1
ATOM 6568 C CA . SER A 1 835 ? 25.805 1.109 -36.942 1.00 31.23 835 SER A CA 1
ATOM 6569 C C . SER A 1 835 ? 25.331 0.001 -35.963 1.00 31.23 835 SER A C 1
ATOM 6571 O O . SER A 1 835 ? 25.260 -1.169 -36.349 1.00 31.23 835 SER A O 1
ATOM 6573 N N . ALA A 1 836 ? 25.132 0.343 -34.688 1.00 41.41 836 ALA A N 1
ATOM 6574 C CA . ALA A 1 836 ? 25.063 -0.508 -33.501 1.00 41.41 836 ALA A CA 1
ATOM 6575 C C . ALA A 1 836 ? 24.207 -1.792 -33.574 1.00 41.41 836 ALA A C 1
ATOM 6577 O O . ALA A 1 836 ? 23.152 -1.871 -34.198 1.00 41.41 836 ALA A O 1
ATOM 6578 N N . SER A 1 837 ? 24.621 -2.787 -32.780 1.00 50.66 837 SER A N 1
ATOM 6579 C CA . SER A 1 837 ? 23.855 -4.008 -32.483 1.00 50.66 837 SER A CA 1
ATOM 6580 C C . SER A 1 837 ? 22.747 -3.750 -31.442 1.00 50.66 837 SER A C 1
ATOM 6582 O O . SER A 1 837 ? 22.699 -4.424 -30.406 1.00 50.66 837 SER A O 1
ATOM 6584 N N . SER A 1 838 ? 21.867 -2.778 -31.693 1.00 54.44 838 SER A N 1
ATOM 6585 C CA . SER A 1 838 ? 20.582 -2.689 -30.991 1.00 54.44 838 SER A CA 1
ATOM 6586 C C . SER A 1 838 ? 19.596 -3.721 -31.557 1.00 54.44 838 SER A C 1
ATOM 6588 O O . SER A 1 838 ? 19.826 -4.350 -32.597 1.00 54.44 838 SER A O 1
ATOM 6590 N N . SER A 1 839 ? 18.517 -4.007 -30.834 1.00 75.38 839 SER A N 1
ATOM 6591 C CA . SER A 1 839 ? 17.507 -4.975 -31.267 1.00 75.38 839 SER A CA 1
ATOM 6592 C C . SER A 1 839 ? 16.144 -4.651 -30.681 1.00 75.38 839 SER A C 1
ATOM 6594 O O . SER A 1 839 ? 15.960 -4.683 -29.465 1.00 75.38 839 SER A O 1
ATOM 6596 N N . VAL A 1 840 ? 15.176 -4.399 -31.564 1.00 86.44 840 VAL A N 1
ATOM 6597 C CA . VAL A 1 840 ? 13.786 -4.120 -31.191 1.00 86.44 840 VAL A CA 1
ATOM 6598 C C . VAL A 1 840 ? 13.098 -5.411 -30.749 1.00 86.44 840 VAL A C 1
ATOM 6600 O O . VAL A 1 840 ? 12.853 -6.333 -31.534 1.00 86.44 840 VAL A O 1
ATOM 6603 N N . ILE A 1 841 ? 12.772 -5.478 -29.466 1.00 89.06 841 ILE A N 1
ATOM 6604 C CA . ILE A 1 841 ? 12.129 -6.611 -28.821 1.00 89.06 841 ILE A CA 1
ATOM 6605 C C . ILE A 1 841 ? 10.619 -6.499 -29.021 1.00 89.06 841 ILE A C 1
ATOM 6607 O O . ILE A 1 841 ? 9.936 -5.685 -28.410 1.00 89.06 841 ILE A O 1
ATOM 6611 N N . THR A 1 842 ? 10.068 -7.353 -29.881 1.00 82.38 842 THR A N 1
ATOM 6612 C CA . THR A 1 842 ? 8.614 -7.409 -30.118 1.00 82.38 842 THR A CA 1
ATOM 6613 C C . THR A 1 842 ? 7.880 -8.346 -29.159 1.00 82.38 842 THR A C 1
ATOM 6615 O O . THR A 1 842 ? 6.671 -8.210 -28.985 1.00 82.38 842 THR A O 1
ATOM 6618 N N . HIS A 1 843 ? 8.593 -9.282 -28.528 1.00 85.44 843 HIS A N 1
ATOM 6619 C CA . HIS A 1 843 ? 8.044 -10.320 -27.657 1.00 85.44 843 HIS A CA 1
ATOM 6620 C C . HIS A 1 843 ? 9.021 -10.616 -26.515 1.00 85.44 843 HIS A C 1
ATOM 6622 O O . HIS A 1 843 ? 10.215 -10.782 -26.762 1.00 85.44 843 HIS A O 1
ATOM 6628 N N . LEU A 1 844 ? 8.508 -10.744 -25.289 1.00 87.81 844 LEU A N 1
ATOM 6629 C CA . LEU A 1 844 ? 9.271 -11.194 -24.123 1.00 87.81 844 LEU A CA 1
ATOM 6630 C C . LEU A 1 844 ? 8.647 -12.465 -23.530 1.00 87.81 844 LEU A C 1
ATOM 6632 O O . LEU A 1 844 ? 7.426 -12.520 -23.369 1.00 87.81 844 LEU A O 1
ATOM 6636 N N . PRO A 1 845 ? 9.449 -13.475 -23.153 1.00 90.31 845 PRO A N 1
ATOM 6637 C CA . PRO A 1 845 ? 8.975 -14.616 -22.376 1.00 90.31 845 PRO A CA 1
ATOM 6638 C C . PRO A 1 845 ? 8.266 -14.180 -21.089 1.00 90.31 845 PRO A C 1
ATOM 6640 O O . PRO A 1 845 ? 8.592 -13.160 -20.489 1.00 90.31 845 PRO A O 1
ATOM 6643 N N . GLY A 1 846 ? 7.236 -14.918 -20.678 1.00 82.44 846 GLY A N 1
ATOM 6644 C CA . GLY A 1 846 ? 6.373 -14.538 -19.553 1.00 82.44 846 GLY A CA 1
ATOM 6645 C C . GLY A 1 846 ? 5.393 -13.386 -19.841 1.00 82.44 846 GLY A C 1
ATOM 6646 O O . GLY A 1 846 ? 4.356 -13.320 -19.182 1.00 82.44 846 GLY A O 1
ATOM 6647 N N . PHE A 1 847 ? 5.641 -12.517 -20.827 1.00 82.94 847 PHE A N 1
ATOM 6648 C CA . PHE A 1 847 ? 4.723 -11.447 -21.235 1.00 82.94 847 PHE A CA 1
ATOM 6649 C C . PHE A 1 847 ? 3.700 -11.972 -22.259 1.00 82.94 847 PHE A C 1
ATOM 6651 O O . PHE A 1 847 ? 4.056 -12.584 -23.266 1.00 82.94 847 PHE A O 1
ATOM 6658 N N . HIS A 1 848 ? 2.401 -11.764 -22.018 1.00 76.94 848 HIS A N 1
ATOM 6659 C CA . HIS A 1 848 ? 1.354 -12.402 -22.829 1.00 76.94 848 HIS A CA 1
ATOM 6660 C C . HIS A 1 848 ? 1.030 -11.633 -24.130 1.00 76.94 848 HIS A C 1
ATOM 6662 O O . HIS A 1 848 ? 0.037 -10.903 -24.219 1.00 76.94 848 HIS A O 1
ATOM 6668 N N . GLY A 1 849 ? 1.822 -11.885 -25.175 1.00 74.56 849 GLY A N 1
ATOM 6669 C CA . GLY A 1 849 ? 1.609 -11.402 -26.546 1.00 74.56 849 GLY A CA 1
ATOM 6670 C C . GLY A 1 849 ? 2.724 -10.476 -27.032 1.00 74.56 849 GLY A C 1
ATOM 6671 O O . GLY A 1 849 ? 3.764 -10.358 -26.387 1.00 74.56 849 GLY A O 1
ATOM 6672 N N . ARG A 1 850 ? 2.508 -9.810 -28.175 1.00 75.69 850 ARG A N 1
ATOM 6673 C CA . ARG A 1 850 ? 3.402 -8.738 -28.638 1.00 75.69 850 ARG A CA 1
ATOM 6674 C C . ARG A 1 850 ? 3.407 -7.599 -27.610 1.00 75.69 850 ARG A C 1
ATOM 6676 O O . ARG A 1 850 ? 2.346 -7.252 -27.083 1.00 75.69 850 ARG A O 1
ATOM 6683 N N . LEU A 1 851 ? 4.575 -7.012 -27.349 1.00 80.88 851 LEU A N 1
ATOM 6684 C CA . LEU A 1 851 ? 4.685 -5.813 -26.514 1.00 80.88 851 LEU A CA 1
ATOM 6685 C C . LEU A 1 851 ? 3.848 -4.670 -27.113 1.00 80.88 851 LEU A C 1
ATOM 6687 O O . LEU A 1 851 ? 3.742 -4.535 -28.334 1.00 80.88 851 LEU A O 1
ATOM 6691 N N . ARG A 1 852 ? 3.221 -3.870 -26.241 1.00 82.38 852 ARG A N 1
ATOM 6692 C CA . ARG A 1 852 ? 2.349 -2.738 -26.628 1.00 82.38 852 ARG A CA 1
ATOM 6693 C C . ARG A 1 852 ? 3.085 -1.400 -26.745 1.00 82.38 852 ARG A C 1
ATOM 6695 O O . ARG A 1 852 ? 2.485 -0.416 -27.152 1.00 82.38 852 ARG A O 1
ATOM 6702 N N . PHE A 1 853 ? 4.359 -1.409 -26.391 1.00 88.00 853 PHE A N 1
ATOM 6703 C CA . PHE A 1 853 ? 5.317 -0.313 -26.381 1.00 88.00 853 PHE A CA 1
ATOM 6704 C C . PHE A 1 853 ? 6.542 -0.775 -27.178 1.00 88.00 853 PHE A C 1
ATOM 6706 O O . PHE A 1 853 ? 6.798 -1.981 -27.281 1.00 88.00 853 PHE A O 1
ATOM 6713 N N . TYR A 1 854 ? 7.297 0.164 -27.742 1.00 93.25 854 TYR A N 1
ATOM 6714 C CA . TYR A 1 854 ? 8.602 -0.134 -28.324 1.00 93.25 854 TYR A CA 1
ATOM 6715 C C . TYR A 1 854 ? 9.583 -0.430 -27.188 1.00 93.25 854 TYR A C 1
ATOM 6717 O O . TYR A 1 854 ? 9.757 0.397 -26.300 1.00 93.25 854 TYR A O 1
ATOM 6725 N N . LEU A 1 855 ? 10.205 -1.607 -27.206 1.00 94.00 855 LEU A N 1
ATOM 6726 C CA . LEU A 1 855 ? 11.338 -1.946 -26.350 1.00 94.00 855 LEU A CA 1
ATOM 6727 C C . LEU A 1 855 ? 12.511 -2.293 -27.254 1.00 94.00 855 LEU A C 1
ATOM 6729 O O . LEU A 1 855 ? 12.371 -3.085 -28.182 1.00 94.00 855 LEU A O 1
ATOM 6733 N N . GLU A 1 856 ? 13.674 -1.765 -26.930 1.00 94.50 856 GLU A N 1
ATOM 6734 C CA . GLU A 1 856 ? 14.932 -2.052 -27.591 1.00 94.50 856 GLU A CA 1
ATOM 6735 C C . GLU A 1 856 ? 15.976 -2.427 -26.546 1.00 94.50 856 GLU A C 1
ATOM 6737 O O . GLU A 1 856 ? 16.001 -1.874 -25.448 1.00 94.50 856 GLU A O 1
ATOM 6742 N N . THR A 1 857 ? 16.840 -3.378 -26.882 1.00 94.75 857 THR A N 1
ATOM 6743 C CA . THR A 1 857 ? 17.992 -3.739 -26.052 1.00 94.75 857 THR A CA 1
ATOM 6744 C C . THR A 1 857 ? 19.267 -3.754 -26.876 1.00 94.75 857 THR A C 1
ATOM 6746 O O . THR A 1 857 ? 19.255 -4.238 -28.011 1.00 94.75 857 THR A O 1
ATOM 6749 N N . GLY A 1 858 ? 20.375 -3.293 -26.302 1.00 93.06 858 GLY A N 1
ATOM 6750 C CA . GLY A 1 858 ? 21.654 -3.233 -27.003 1.00 93.06 858 GLY A CA 1
ATOM 6751 C C . GLY A 1 858 ? 22.859 -3.104 -26.077 1.00 93.06 858 GLY A C 1
ATOM 6752 O O . GLY A 1 858 ? 22.731 -2.952 -24.864 1.00 93.06 858 GLY A O 1
ATOM 6753 N N . TYR A 1 859 ? 24.045 -3.160 -26.681 1.00 94.12 859 TYR A N 1
ATOM 6754 C CA . TYR A 1 859 ? 25.334 -2.975 -26.013 1.00 94.12 859 TYR A CA 1
ATOM 6755 C C . TYR A 1 859 ? 26.064 -1.764 -26.596 1.00 94.12 859 TYR A C 1
ATOM 6757 O O . TYR A 1 859 ? 26.141 -1.634 -27.817 1.00 94.12 859 TYR A O 1
ATOM 6765 N N . VAL A 1 860 ? 26.654 -0.934 -25.735 1.00 94.38 860 VAL A N 1
ATOM 6766 C CA . VAL A 1 860 ? 27.511 0.197 -26.124 1.00 94.38 860 VAL A CA 1
ATOM 6767 C C . VAL A 1 860 ? 28.874 0.039 -25.455 1.00 94.38 860 VAL A C 1
ATOM 6769 O O . VAL A 1 860 ? 28.962 -0.045 -24.230 1.00 94.38 860 VAL A O 1
ATOM 6772 N N . SER A 1 861 ? 29.947 0.006 -26.249 1.00 93.19 861 SER A N 1
ATOM 6773 C CA . SER A 1 861 ? 31.319 -0.015 -25.727 1.00 93.19 861 SER A CA 1
ATOM 6774 C C . SER A 1 861 ? 31.696 1.347 -25.141 1.00 93.19 861 SER A C 1
ATOM 6776 O O . SER A 1 861 ? 31.644 2.359 -25.842 1.00 93.19 861 SER A O 1
ATOM 6778 N N . VAL A 1 862 ? 32.085 1.370 -23.865 1.00 93.06 862 VAL A N 1
ATOM 6779 C CA . VAL A 1 862 ? 32.462 2.593 -23.127 1.00 93.06 862 VAL A CA 1
ATOM 6780 C C . VAL A 1 862 ? 33.956 2.679 -22.813 1.00 93.06 862 VAL A C 1
ATOM 6782 O O . VAL A 1 862 ? 34.452 3.776 -22.579 1.00 93.06 862 VAL A O 1
ATOM 6785 N N . ASP A 1 863 ? 34.665 1.552 -22.870 1.00 90.06 863 ASP A N 1
ATOM 6786 C CA . ASP A 1 863 ? 36.126 1.477 -22.898 1.00 90.06 863 ASP A CA 1
ATOM 6787 C C . ASP A 1 863 ? 36.546 0.337 -23.839 1.00 90.06 863 ASP A C 1
ATOM 6789 O O . ASP A 1 863 ? 36.013 -0.774 -23.778 1.00 90.06 863 ASP A O 1
ATOM 6793 N N . GLU A 1 864 ? 37.480 0.632 -24.736 1.00 87.25 864 GLU A N 1
ATOM 6794 C CA . GLU A 1 864 ? 37.969 -0.279 -25.770 1.00 87.25 864 GLU A CA 1
ATOM 6795 C C . GLU A 1 864 ? 39.256 -1.005 -25.332 1.00 87.25 864 GLU A C 1
ATOM 6797 O O . GLU A 1 864 ? 39.515 -2.099 -25.830 1.00 87.25 864 GLU A O 1
ATOM 6802 N N . GLU A 1 865 ? 39.996 -0.489 -24.337 1.00 86.69 865 GLU A N 1
ATOM 6803 C CA . GLU A 1 865 ? 41.200 -1.136 -23.790 1.00 86.69 865 GLU A CA 1
ATOM 6804 C C . GLU A 1 865 ? 40.844 -2.361 -22.939 1.00 86.69 865 GLU A C 1
ATOM 6806 O O . GLU A 1 865 ? 41.371 -3.454 -23.157 1.00 86.69 865 GLU A O 1
ATOM 6811 N N . THR A 1 866 ? 39.897 -2.220 -22.002 1.00 87.44 866 THR A N 1
ATOM 6812 C CA . THR A 1 866 ? 39.378 -3.360 -21.217 1.00 87.44 866 THR A CA 1
ATOM 6813 C C . THR A 1 866 ? 38.266 -4.134 -21.933 1.00 87.44 866 THR A C 1
ATOM 6815 O O . THR A 1 866 ? 37.816 -5.179 -21.449 1.00 87.44 866 THR A O 1
ATOM 6818 N N . GLY A 1 867 ? 37.807 -3.643 -23.091 1.00 88.50 867 GLY A N 1
ATOM 6819 C CA . GLY A 1 867 ? 36.679 -4.204 -23.834 1.00 88.50 867 GLY A CA 1
ATOM 6820 C C . GLY A 1 867 ? 35.368 -4.159 -23.044 1.00 88.50 867 GLY A C 1
ATOM 6821 O O . GLY A 1 867 ? 34.630 -5.145 -23.040 1.00 88.50 867 GLY A O 1
ATOM 6822 N N . THR A 1 868 ? 35.114 -3.051 -22.345 1.00 92.81 868 THR A N 1
ATOM 6823 C CA . THR A 1 868 ? 33.925 -2.837 -21.514 1.00 92.81 868 THR A CA 1
ATOM 6824 C C . THR A 1 868 ? 32.732 -2.377 -22.348 1.00 92.81 868 THR A C 1
ATOM 6826 O O . THR A 1 868 ? 32.784 -1.347 -23.027 1.00 92.81 868 THR A O 1
ATOM 6829 N N . GLU A 1 869 ? 31.622 -3.110 -22.244 1.00 94.94 869 GLU A N 1
ATOM 6830 C CA . GLU A 1 869 ? 30.338 -2.770 -22.856 1.00 94.94 869 GLU A CA 1
ATOM 6831 C C . GLU A 1 869 ? 29.229 -2.689 -21.798 1.00 94.94 869 GLU A C 1
ATOM 6833 O O . GLU A 1 869 ? 29.003 -3.645 -21.048 1.00 94.94 869 GLU A O 1
ATOM 6838 N N . LEU A 1 870 ? 28.496 -1.570 -21.781 1.00 94.75 870 LEU A N 1
ATOM 6839 C CA . LEU A 1 870 ? 27.274 -1.434 -20.987 1.00 94.75 870 LEU A CA 1
ATOM 6840 C C . LEU A 1 870 ? 26.058 -1.915 -21.786 1.00 94.75 870 LEU A C 1
ATOM 6842 O O . LEU A 1 870 ? 25.947 -1.649 -22.986 1.00 94.75 870 LEU A O 1
ATOM 6846 N N . PHE A 1 871 ? 25.149 -2.607 -21.107 1.00 95.69 871 PHE A N 1
ATOM 6847 C CA . PHE A 1 871 ? 23.875 -3.081 -21.630 1.00 95.69 871 PHE A CA 1
ATOM 6848 C C . PHE A 1 871 ? 22.738 -2.131 -21.237 1.00 95.69 871 PHE A C 1
ATOM 6850 O O . PHE A 1 871 ? 22.682 -1.651 -20.103 1.00 95.69 871 PHE A O 1
ATOM 6857 N N . TYR A 1 872 ? 21.823 -1.866 -22.167 1.00 95.50 872 TYR A N 1
ATOM 6858 C CA . TYR A 1 872 ? 20.678 -0.985 -21.939 1.00 95.50 872 TYR A CA 1
ATOM 6859 C C . TYR A 1 872 ? 19.366 -1.592 -22.428 1.00 95.50 872 TYR A C 1
ATOM 6861 O O . TYR A 1 872 ? 19.337 -2.442 -23.321 1.00 95.50 872 TYR A O 1
ATOM 6869 N N . TYR A 1 873 ? 18.280 -1.075 -21.859 1.00 96.00 873 TYR A N 1
ATOM 6870 C CA . TYR A 1 873 ? 16.902 -1.318 -22.253 1.00 96.00 873 TYR A CA 1
ATOM 6871 C C . TYR A 1 873 ? 16.272 0.054 -22.519 1.00 96.00 873 TYR A C 1
ATOM 6873 O O . TYR A 1 873 ? 16.093 0.841 -21.593 1.00 96.00 873 TYR A O 1
ATOM 6881 N N . PHE A 1 874 ? 15.965 0.374 -23.770 1.00 96.69 874 PHE A N 1
ATOM 6882 C CA . PHE A 1 874 ? 15.314 1.627 -24.146 1.00 96.69 874 PHE A CA 1
ATOM 6883 C C . PHE A 1 874 ? 13.830 1.376 -24.423 1.00 96.69 874 PHE A C 1
ATOM 6885 O O . PHE A 1 874 ? 13.486 0.468 -25.180 1.00 96.69 874 PHE A O 1
ATOM 6892 N N . VAL A 1 875 ? 12.950 2.162 -23.802 1.00 96.12 875 VAL A N 1
ATOM 6893 C CA . VAL A 1 875 ? 11.507 2.143 -24.069 1.00 96.12 875 VAL A CA 1
ATOM 6894 C C . VAL A 1 875 ? 11.080 3.501 -24.606 1.00 96.12 875 VAL A C 1
ATOM 6896 O O . VAL A 1 875 ? 11.325 4.529 -23.981 1.00 96.12 875 VAL A O 1
ATOM 6899 N N . GLU A 1 876 ? 10.440 3.502 -25.768 1.00 94.50 876 GLU A N 1
ATOM 6900 C CA . GLU A 1 876 ? 9.961 4.719 -26.427 1.00 94.50 876 GLU A CA 1
ATOM 6901 C C . GLU A 1 876 ? 8.648 5.220 -25.799 1.00 94.50 876 GLU A C 1
ATOM 6903 O O . GLU A 1 876 ? 7.874 4.423 -25.260 1.00 94.50 876 GLU A O 1
ATOM 6908 N N . SER A 1 877 ? 8.366 6.525 -25.897 1.00 93.69 877 SER A N 1
ATOM 6909 C CA . SER A 1 877 ? 7.105 7.088 -25.403 1.00 93.69 877 SER A CA 1
ATOM 6910 C C . SER A 1 877 ? 5.879 6.504 -26.122 1.00 93.69 877 SER A C 1
ATOM 6912 O O . SER A 1 877 ? 5.750 6.584 -27.340 1.00 93.69 877 SER A O 1
ATOM 6914 N N . GLU A 1 878 ? 4.900 6.012 -25.365 1.00 88.81 878 GLU A N 1
ATOM 6915 C CA . GLU A 1 878 ? 3.585 5.578 -25.856 1.00 88.81 878 GLU A CA 1
ATOM 6916 C C . GLU A 1 878 ? 2.697 6.761 -26.315 1.00 88.81 878 GLU A C 1
ATOM 6918 O O . GLU A 1 878 ? 1.575 6.534 -26.773 1.00 88.81 878 GLU A O 1
ATOM 6923 N N . ARG A 1 879 ? 3.166 8.016 -26.175 1.00 88.62 879 ARG A N 1
ATOM 6924 C CA . ARG A 1 879 ? 2.456 9.251 -26.561 1.00 88.62 879 ARG A CA 1
ATOM 6925 C C . ARG A 1 879 ? 3.039 9.893 -27.828 1.00 88.62 879 ARG A C 1
ATOM 6927 O O . ARG A 1 879 ? 2.438 9.750 -28.889 1.00 88.62 879 ARG A O 1
ATOM 6934 N N . SER A 1 880 ? 4.171 10.594 -27.725 1.00 88.44 880 SER A N 1
ATOM 6935 C CA . SER A 1 880 ? 4.770 11.374 -28.823 1.00 88.44 880 SER A CA 1
ATOM 6936 C C . SER A 1 880 ? 6.312 11.343 -28.784 1.00 88.44 880 SER A C 1
ATOM 6938 O O . SER A 1 880 ? 6.933 12.323 -28.365 1.00 88.44 880 SER A O 1
ATOM 6940 N N . PRO A 1 881 ? 6.967 10.258 -29.242 1.00 87.88 881 PRO A N 1
ATOM 6941 C CA . PRO A 1 881 ? 8.422 10.056 -29.127 1.00 87.88 881 PRO A CA 1
ATOM 6942 C C . PRO A 1 881 ? 9.326 11.190 -29.624 1.00 87.88 881 PRO A C 1
ATOM 6944 O O . PRO A 1 881 ? 10.393 11.423 -29.064 1.00 87.88 881 PRO A O 1
ATOM 6947 N N . SER A 1 882 ? 8.910 11.909 -30.668 1.00 82.94 882 SER A N 1
ATOM 6948 C CA . SER A 1 882 ? 9.677 12.997 -31.292 1.00 82.94 882 SER A CA 1
ATOM 6949 C C . SER A 1 882 ? 9.613 14.333 -30.541 1.00 82.94 882 SER A C 1
ATOM 6951 O O . SER A 1 882 ? 10.305 15.276 -30.918 1.00 82.94 882 SER A O 1
ATOM 6953 N N . THR A 1 883 ? 8.782 14.438 -29.500 1.00 85.25 883 THR A N 1
ATOM 6954 C CA . THR A 1 883 ? 8.615 15.661 -28.692 1.00 85.25 883 THR A CA 1
ATOM 6955 C C . THR A 1 883 ? 8.673 15.407 -27.190 1.00 85.25 883 THR A C 1
ATOM 6957 O O . THR A 1 883 ? 8.988 16.316 -26.424 1.00 85.25 883 THR A O 1
ATOM 6960 N N . ASP A 1 884 ? 8.345 14.191 -26.756 1.00 89.38 884 ASP A N 1
ATOM 6961 C CA . ASP A 1 884 ? 8.368 13.800 -25.353 1.00 89.38 884 ASP A CA 1
ATOM 6962 C C . ASP A 1 884 ? 9.808 13.723 -24.816 1.00 89.38 884 ASP A C 1
ATOM 6964 O O . ASP A 1 884 ? 10.741 13.405 -25.559 1.00 89.38 884 ASP A O 1
ATOM 6968 N N . PRO A 1 885 ? 10.026 14.028 -23.528 1.00 86.19 885 PRO A N 1
ATOM 6969 C CA . PRO A 1 885 ? 11.356 14.029 -22.936 1.00 86.19 885 PRO A CA 1
ATOM 6970 C C . PRO A 1 885 ? 12.024 12.652 -22.979 1.00 86.19 885 PRO A C 1
ATOM 6972 O O . PRO A 1 885 ? 11.361 11.621 -22.857 1.00 86.19 885 PRO A O 1
ATOM 6975 N N . VAL A 1 886 ? 13.355 12.649 -23.082 1.00 88.06 886 VAL A N 1
ATOM 6976 C CA . VAL A 1 886 ? 14.175 11.450 -22.871 1.00 88.06 886 VAL A CA 1
ATOM 6977 C C . VAL A 1 886 ? 14.698 11.458 -21.444 1.00 88.06 886 VAL A C 1
ATOM 6979 O O . VAL A 1 886 ? 15.330 12.423 -21.016 1.00 88.06 886 VAL A O 1
ATOM 6982 N N . ILE A 1 887 ? 14.462 10.374 -20.714 1.00 87.38 887 ILE A N 1
ATOM 6983 C CA . ILE A 1 887 ? 14.936 10.191 -19.345 1.00 87.38 887 ILE A CA 1
ATOM 6984 C C . ILE A 1 887 ? 15.967 9.061 -19.341 1.00 87.38 887 ILE A C 1
ATOM 6986 O O . ILE A 1 887 ? 15.622 7.909 -19.598 1.00 87.38 887 ILE A O 1
ATOM 6990 N N . LEU A 1 888 ? 17.228 9.358 -19.020 1.00 88.00 888 LEU A N 1
ATOM 6991 C CA . LEU A 1 888 ? 18.131 8.304 -18.549 1.00 88.00 888 LEU A CA 1
ATOM 6992 C C . LEU A 1 888 ? 17.672 7.903 -17.149 1.00 88.00 888 LEU A C 1
ATOM 6994 O O . LEU A 1 888 ? 17.575 8.769 -16.285 1.00 88.00 888 LEU A O 1
ATOM 6998 N N . TRP A 1 889 ? 17.415 6.620 -16.918 1.00 83.44 889 TRP A N 1
ATOM 6999 C CA . TRP A 1 889 ? 16.987 6.116 -15.623 1.00 83.44 889 TRP A CA 1
ATOM 7000 C C . TRP A 1 889 ? 17.988 5.121 -15.030 1.00 83.44 889 TRP A C 1
ATOM 7002 O O . TRP A 1 889 ? 18.232 4.053 -15.596 1.00 83.44 889 TRP A O 1
ATOM 7012 N N . LEU A 1 890 ? 18.547 5.467 -13.865 1.00 77.44 890 LEU A N 1
ATOM 7013 C CA . LEU A 1 890 ? 19.555 4.668 -13.159 1.00 77.44 890 LEU A CA 1
ATOM 7014 C C . LEU A 1 890 ? 19.002 4.062 -11.858 1.00 77.44 890 LEU A C 1
ATOM 7016 O O . LEU A 1 890 ? 18.378 4.749 -11.052 1.00 77.44 890 LEU A O 1
ATOM 7020 N N . THR A 1 891 ? 19.235 2.771 -11.628 1.00 69.38 891 THR A N 1
ATOM 7021 C CA . THR A 1 891 ? 18.812 2.077 -10.398 1.00 69.38 891 THR A CA 1
ATOM 7022 C C . THR A 1 891 ? 19.843 2.182 -9.285 1.00 69.38 891 THR A C 1
ATOM 7024 O O . THR A 1 891 ? 21.042 2.106 -9.533 1.00 69.38 891 THR A O 1
ATOM 7027 N N . GLY A 1 892 ? 19.355 2.284 -8.052 1.00 59.16 892 GLY A N 1
ATOM 7028 C CA . GLY A 1 892 ? 20.167 2.448 -6.857 1.00 59.16 892 GLY A CA 1
ATOM 7029 C C . GLY A 1 892 ? 20.895 1.203 -6.355 1.00 59.16 892 GLY A C 1
ATOM 7030 O O . GLY A 1 892 ? 20.492 0.061 -6.598 1.00 59.16 892 GLY A O 1
ATOM 7031 N N . GLY A 1 893 ? 21.947 1.470 -5.577 1.00 56.72 893 GLY A N 1
ATOM 7032 C CA . GLY A 1 893 ? 22.960 0.504 -5.164 1.00 56.72 893 GLY A CA 1
ATOM 7033 C C . GLY A 1 893 ? 24.045 0.341 -6.241 1.00 56.72 893 GLY A C 1
ATOM 7034 O O . GLY A 1 893 ? 23.711 0.150 -7.411 1.00 56.72 893 GLY A O 1
ATOM 7035 N N . PRO A 1 894 ? 25.345 0.398 -5.892 1.00 63.03 894 PRO A N 1
ATOM 7036 C CA . PRO A 1 894 ? 26.398 0.128 -6.866 1.00 63.03 894 PRO A CA 1
ATOM 7037 C C . PRO A 1 894 ? 26.266 -1.304 -7.398 1.00 63.03 894 PRO A C 1
ATOM 7039 O O . PRO A 1 894 ? 25.846 -2.206 -6.675 1.00 63.03 894 PRO A O 1
ATOM 7042 N N . LEU A 1 895 ? 26.652 -1.519 -8.657 1.00 70.50 895 LEU A N 1
ATOM 7043 C CA . LEU A 1 895 ? 26.629 -2.827 -9.327 1.00 70.50 895 LEU A CA 1
ATOM 7044 C C . LEU A 1 895 ? 25.226 -3.475 -9.451 1.00 70.50 895 LEU A C 1
ATOM 7046 O O . LEU A 1 895 ? 25.140 -4.691 -9.643 1.00 70.50 895 LEU A O 1
ATOM 7050 N N . CYS A 1 896 ? 24.137 -2.700 -9.337 1.00 76.25 896 CYS A N 1
ATOM 7051 C CA . CYS A 1 896 ? 22.749 -3.164 -9.465 1.00 76.25 896 CYS A CA 1
ATOM 7052 C C . CYS A 1 896 ? 22.160 -2.950 -10.875 1.00 76.25 896 CYS A C 1
ATOM 7054 O O . CYS A 1 896 ? 22.469 -1.982 -11.563 1.00 76.25 896 CYS A O 1
ATOM 7056 N N . SER A 1 897 ? 21.286 -3.863 -11.313 1.00 84.50 897 SER A N 1
ATOM 7057 C CA . SER A 1 897 ? 20.724 -3.863 -12.673 1.00 84.50 897 SER A CA 1
ATOM 7058 C C . SER A 1 897 ? 19.576 -2.864 -12.873 1.00 84.50 897 SER A C 1
ATOM 7060 O O . SER A 1 897 ? 18.539 -2.940 -12.197 1.00 84.50 897 SER A O 1
ATOM 7062 N N . GLY A 1 898 ? 19.722 -2.038 -13.916 1.00 81.06 898 GLY A N 1
ATOM 7063 C CA . GLY A 1 898 ? 18.748 -1.062 -14.408 1.00 81.06 898 GLY A CA 1
ATOM 7064 C C . GLY A 1 898 ? 17.414 -1.680 -14.822 1.00 81.06 898 GLY A C 1
ATOM 7065 O O . GLY A 1 898 ? 16.391 -1.002 -14.816 1.00 81.06 898 GLY A O 1
ATOM 7066 N N . PHE A 1 899 ? 17.378 -2.986 -15.100 1.00 87.94 899 PHE A N 1
ATOM 7067 C CA . PHE A 1 899 ? 16.138 -3.701 -15.403 1.00 87.94 899 PHE A CA 1
ATOM 7068 C C . PHE A 1 899 ? 15.125 -3.698 -14.246 1.00 87.94 899 PHE A C 1
ATOM 7070 O O . PHE A 1 899 ? 13.927 -3.837 -14.487 1.00 87.94 899 PHE A O 1
ATOM 7077 N N . THR A 1 900 ? 15.568 -3.495 -12.997 1.00 81.19 900 THR A N 1
ATOM 7078 C CA . THR A 1 900 ? 14.670 -3.368 -11.830 1.00 81.19 900 THR A CA 1
ATOM 7079 C C . THR A 1 900 ? 13.619 -2.268 -12.062 1.00 81.19 900 THR A C 1
ATOM 7081 O O . THR A 1 900 ? 12.420 -2.511 -11.893 1.00 81.19 900 THR A O 1
ATOM 7084 N N . ALA A 1 901 ? 14.064 -1.136 -12.623 1.00 79.12 901 ALA A N 1
ATOM 7085 C CA . ALA A 1 901 ? 13.252 0.017 -13.008 1.00 79.12 901 ALA A CA 1
ATOM 7086 C C . ALA A 1 901 ? 12.104 -0.323 -13.963 1.00 79.12 901 ALA A C 1
ATOM 7088 O O . ALA A 1 901 ? 10.999 0.225 -13.887 1.00 79.12 901 ALA A O 1
ATOM 7089 N N . LEU A 1 902 ? 12.404 -1.224 -14.898 1.00 89.38 902 LEU A N 1
ATOM 7090 C CA . LEU A 1 902 ? 11.580 -1.549 -16.052 1.00 89.38 902 LEU A CA 1
ATOM 7091 C C . LEU A 1 902 ? 10.350 -2.382 -15.647 1.00 89.38 902 LEU A C 1
ATOM 7093 O O . LEU A 1 902 ? 9.309 -2.305 -16.304 1.00 89.38 902 LEU A O 1
ATOM 7097 N N . VAL A 1 903 ? 10.464 -3.151 -14.554 1.00 86.94 903 VAL A N 1
ATOM 7098 C CA . VAL A 1 903 ? 9.499 -4.194 -14.156 1.00 86.94 903 VAL A CA 1
ATOM 7099 C C . VAL A 1 903 ? 8.834 -4.012 -12.789 1.00 86.94 903 VAL A C 1
ATOM 7101 O O . VAL A 1 903 ? 7.945 -4.801 -12.466 1.00 86.94 903 VAL A O 1
ATOM 7104 N N . PHE A 1 904 ? 9.240 -3.028 -11.981 1.00 81.00 904 PHE A N 1
ATOM 7105 C CA . PHE A 1 904 ? 8.587 -2.731 -10.692 1.00 81.00 904 PHE A CA 1
ATOM 7106 C C . PHE A 1 904 ? 8.208 -1.264 -10.494 1.00 81.00 904 PHE A C 1
ATOM 7108 O O . PHE A 1 904 ? 7.405 -0.966 -9.615 1.00 81.00 904 PHE A O 1
ATOM 7115 N N . GLU A 1 905 ? 8.774 -0.363 -11.293 1.00 76.31 905 GLU A N 1
ATOM 7116 C CA . GLU A 1 905 ? 8.904 1.039 -10.915 1.00 76.31 905 GLU A CA 1
ATOM 7117 C C . GLU A 1 905 ? 8.261 1.945 -11.990 1.00 76.31 905 GLU A C 1
ATOM 7119 O O . GLU A 1 905 ? 7.045 1.890 -12.192 1.00 76.31 905 GLU A O 1
ATOM 7124 N N . VAL A 1 906 ? 9.034 2.756 -12.726 1.00 85.19 906 VAL A N 1
ATOM 7125 C CA . VAL A 1 906 ? 8.494 3.617 -13.799 1.00 85.19 906 VAL A CA 1
ATOM 7126 C C . VAL A 1 906 ? 8.179 2.875 -15.101 1.00 85.19 906 VAL A C 1
ATOM 7128 O O . VAL A 1 906 ? 7.447 3.412 -15.932 1.00 85.19 906 VAL A O 1
ATOM 7131 N N . GLY A 1 907 ? 8.725 1.675 -15.317 1.00 89.06 907 GLY A N 1
ATOM 7132 C CA . GLY A 1 907 ? 8.671 0.968 -16.601 1.00 89.06 907 GLY A CA 1
ATOM 7133 C C . GLY A 1 907 ? 7.320 0.346 -16.994 1.00 89.06 907 GLY A C 1
ATOM 7134 O O . GLY A 1 907 ? 6.377 0.313 -16.196 1.00 89.06 907 GLY A O 1
ATOM 7135 N N . PRO A 1 908 ? 7.200 -0.137 -18.247 1.00 92.88 908 PRO A N 1
ATOM 7136 C CA . PRO A 1 908 ? 5.925 -0.418 -18.916 1.00 92.88 908 PRO A CA 1
ATOM 7137 C C . PRO A 1 908 ? 5.283 -1.756 -18.531 1.00 92.88 908 PRO A C 1
ATOM 7139 O O . PRO A 1 908 ? 4.210 -2.106 -19.037 1.00 92.88 908 PRO A O 1
ATOM 7142 N N . MET A 1 909 ? 5.914 -2.535 -17.651 1.00 90.62 909 MET A N 1
ATOM 7143 C CA . MET A 1 909 ? 5.462 -3.872 -17.273 1.00 90.62 909 MET A CA 1
ATOM 7144 C C . MET A 1 909 ? 5.623 -4.149 -15.773 1.00 90.62 909 MET A C 1
ATOM 7146 O O . MET A 1 909 ? 6.295 -3.413 -15.064 1.00 90.62 909 MET A O 1
ATOM 7150 N N . ASN A 1 910 ? 4.963 -5.197 -15.287 1.00 88.38 910 ASN A N 1
ATOM 7151 C CA . ASN A 1 910 ? 5.015 -5.668 -13.904 1.00 88.38 910 ASN A CA 1
ATOM 7152 C C . ASN A 1 910 ? 4.932 -7.200 -13.846 1.00 88.38 910 ASN A C 1
ATOM 7154 O O . ASN A 1 910 ? 4.248 -7.816 -14.670 1.00 88.38 910 ASN A O 1
ATOM 7158 N N . PHE A 1 911 ? 5.570 -7.824 -12.851 1.00 87.69 911 PHE A N 1
ATOM 7159 C CA . PHE A 1 911 ? 5.374 -9.252 -12.570 1.00 87.69 911 PHE A CA 1
ATOM 7160 C C . PHE A 1 911 ? 4.017 -9.524 -11.910 1.00 87.69 911 PHE A C 1
ATOM 7162 O O . PHE A 1 911 ? 3.559 -8.790 -11.036 1.00 87.69 911 PHE A O 1
ATOM 7169 N N . VAL A 1 912 ? 3.390 -10.640 -12.283 1.00 84.44 912 VAL A N 1
ATOM 7170 C CA . VAL A 1 912 ? 2.169 -11.124 -11.636 1.00 84.44 912 VAL A CA 1
ATOM 7171 C C . VAL A 1 912 ? 2.529 -11.890 -10.370 1.00 84.44 912 VAL A C 1
ATOM 7173 O O . VAL A 1 912 ? 3.089 -12.985 -10.425 1.00 84.44 912 VAL A O 1
ATOM 7176 N N . LEU A 1 913 ? 2.150 -11.327 -9.225 1.00 80.81 913 LEU A N 1
ATOM 7177 C CA . LEU A 1 913 ? 2.318 -11.954 -7.919 1.00 80.81 913 LEU A CA 1
ATOM 7178 C C . LEU A 1 913 ? 1.306 -13.099 -7.760 1.00 80.81 913 LEU A C 1
ATOM 7180 O O . LEU A 1 913 ? 0.137 -12.888 -7.450 1.00 80.81 913 LEU A O 1
ATOM 7184 N N . ALA A 1 914 ? 1.773 -14.321 -7.998 1.00 77.38 914 ALA A N 1
ATOM 7185 C CA . ALA A 1 914 ? 1.056 -15.573 -7.764 1.00 77.38 914 ALA A CA 1
ATOM 7186 C C . ALA A 1 914 ? 2.022 -16.604 -7.146 1.00 77.38 914 ALA A C 1
ATOM 7188 O O . ALA A 1 914 ? 3.239 -16.447 -7.304 1.00 77.38 914 ALA A O 1
ATOM 7189 N N . PRO A 1 915 ? 1.544 -17.659 -6.455 1.00 75.44 915 PRO A N 1
ATOM 7190 C CA . PRO A 1 915 ? 2.422 -18.683 -5.898 1.00 75.44 915 PRO A CA 1
ATOM 7191 C C . PRO A 1 915 ? 3.199 -19.405 -7.007 1.00 75.44 915 PRO A C 1
ATOM 7193 O O . PRO A 1 915 ? 2.619 -20.061 -7.868 1.00 75.44 915 PRO A O 1
ATOM 7196 N N . TYR A 1 916 ? 4.526 -19.288 -6.970 1.00 74.88 916 TYR A N 1
ATOM 7197 C CA . TYR A 1 916 ? 5.439 -19.885 -7.935 1.00 74.88 916 TYR A CA 1
ATOM 7198 C C . TYR A 1 916 ? 5.266 -21.405 -7.951 1.00 74.88 916 TYR A C 1
ATOM 7200 O O . TYR A 1 916 ? 5.188 -22.053 -6.903 1.00 74.88 916 TYR A O 1
ATOM 7208 N N . ASN A 1 917 ? 5.193 -21.961 -9.151 1.00 76.50 917 ASN A N 1
ATOM 7209 C CA . ASN A 1 917 ? 4.825 -23.349 -9.428 1.00 76.50 917 ASN A CA 1
ATOM 7210 C C . ASN A 1 917 ? 5.901 -24.078 -10.257 1.00 76.50 917 ASN A C 1
ATOM 7212 O O . ASN A 1 917 ? 5.616 -25.118 -10.843 1.00 76.50 917 ASN A O 1
ATOM 7216 N N . GLY A 1 918 ? 7.109 -23.509 -10.356 1.00 71.62 918 GLY A N 1
ATOM 7217 C CA . GLY A 1 918 ? 8.186 -24.016 -11.212 1.00 71.62 918 GLY A CA 1
ATOM 7218 C C . GLY A 1 918 ? 8.110 -23.580 -12.682 1.00 71.62 918 GLY A C 1
ATOM 7219 O O . GLY A 1 918 ? 8.994 -23.944 -13.449 1.00 71.62 918 GLY A O 1
ATOM 7220 N N . SER A 1 919 ? 7.090 -22.815 -13.094 1.00 76.75 919 SER A N 1
ATOM 7221 C CA . SER A 1 919 ? 6.993 -22.259 -14.455 1.00 76.75 919 SER A CA 1
ATOM 7222 C C . SER A 1 919 ? 7.464 -20.802 -14.526 1.00 76.75 919 SER A C 1
ATOM 7224 O O . SER A 1 919 ? 7.374 -20.071 -13.540 1.00 76.75 919 SER A O 1
ATOM 7226 N N . LEU A 1 920 ? 7.962 -20.386 -15.697 1.00 82.69 920 LEU A N 1
ATOM 7227 C CA . LEU A 1 920 ? 8.538 -19.056 -15.927 1.00 82.69 920 LEU A CA 1
ATOM 7228 C C . LEU A 1 920 ? 7.601 -17.926 -15.435 1.00 82.69 920 LEU A C 1
ATOM 7230 O O . LEU A 1 920 ? 6.439 -17.890 -15.853 1.00 82.69 920 LEU A O 1
ATOM 7234 N N . PRO A 1 921 ? 8.078 -16.987 -14.591 1.00 87.88 921 PRO A N 1
ATOM 7235 C CA . PRO A 1 921 ? 7.242 -15.920 -14.046 1.00 87.88 921 PRO A CA 1
ATOM 7236 C C . PRO A 1 921 ? 6.566 -15.054 -15.119 1.00 87.88 921 PRO A C 1
ATOM 7238 O O . PRO A 1 921 ? 7.161 -14.713 -16.142 1.00 87.88 921 PRO A O 1
ATOM 7241 N N . ARG A 1 922 ? 5.300 -14.693 -14.876 1.00 89.94 922 ARG A N 1
ATOM 7242 C CA . ARG A 1 922 ? 4.444 -13.985 -15.841 1.00 89.94 922 ARG A CA 1
ATOM 7243 C C . ARG A 1 922 ? 4.535 -12.467 -15.676 1.00 89.94 922 ARG A C 1
ATOM 7245 O O . ARG A 1 922 ? 4.467 -11.970 -14.553 1.00 89.94 922 ARG A O 1
ATOM 7252 N N . LEU A 1 923 ? 4.578 -11.748 -16.794 1.00 88.50 923 LEU A N 1
ATOM 7253 C CA . LEU A 1 923 ? 4.577 -10.286 -16.887 1.00 88.50 923 LEU A CA 1
ATOM 7254 C C . LEU A 1 923 ? 3.250 -9.763 -17.473 1.00 88.50 923 LEU A C 1
ATOM 7256 O O . LEU A 1 923 ? 2.586 -10.447 -18.256 1.00 88.50 923 LEU A O 1
ATOM 7260 N N . VAL A 1 924 ? 2.872 -8.540 -17.100 1.00 88.44 924 VAL A N 1
ATOM 7261 C CA . VAL A 1 924 ? 1.695 -7.787 -17.585 1.00 88.44 924 VAL A CA 1
ATOM 7262 C C . VAL A 1 924 ? 2.039 -6.304 -17.773 1.00 88.44 924 VAL A C 1
ATOM 7264 O O . VAL A 1 924 ? 3.036 -5.847 -17.228 1.00 88.44 924 VAL A O 1
ATOM 7267 N N . ASN A 1 925 ? 1.231 -5.535 -18.515 1.00 87.25 925 ASN A N 1
ATOM 7268 C CA . ASN A 1 925 ? 1.394 -4.075 -18.635 1.00 87.25 925 ASN A CA 1
ATOM 7269 C C . ASN A 1 925 ? 1.313 -3.361 -17.271 1.00 87.25 925 ASN A C 1
ATOM 7271 O O . ASN A 1 925 ? 0.424 -3.650 -16.470 1.00 87.25 925 ASN A O 1
ATOM 7275 N N . ASN A 1 926 ? 2.158 -2.349 -17.070 1.00 86.75 926 ASN A N 1
ATOM 7276 C CA . ASN A 1 926 ? 1.996 -1.342 -16.026 1.00 86.75 926 ASN A CA 1
ATOM 7277 C C . ASN A 1 926 ? 1.049 -0.236 -16.525 1.00 86.75 926 ASN A C 1
ATOM 7279 O O . ASN A 1 926 ? 1.311 0.413 -17.538 1.00 86.75 926 ASN A O 1
ATOM 7283 N N . GLN A 1 927 ? -0.061 0.003 -15.824 1.00 84.94 927 GLN A N 1
ATOM 7284 C CA . GLN A 1 927 ? -1.006 1.058 -16.208 1.00 84.94 927 GLN A CA 1
ATOM 7285 C C . GLN A 1 927 ? -0.547 2.475 -15.821 1.00 84.94 927 GLN A C 1
ATOM 7287 O O . GLN A 1 927 ? -1.083 3.437 -16.370 1.00 84.94 927 GLN A O 1
ATOM 7292 N N . TYR A 1 928 ? 0.454 2.598 -14.947 1.00 88.19 928 TYR A N 1
ATOM 7293 C CA . TYR A 1 928 ? 1.009 3.861 -14.449 1.00 88.19 928 TYR A CA 1
ATOM 7294 C C . TYR A 1 928 ? 2.467 4.068 -14.891 1.00 88.19 928 TYR A C 1
ATOM 7296 O O . TYR A 1 928 ? 3.246 4.734 -14.214 1.00 88.19 928 TYR A O 1
ATOM 7304 N N . SER A 1 929 ? 2.868 3.463 -16.012 1.00 90.00 929 SER A N 1
ATOM 7305 C CA . SER A 1 929 ? 4.223 3.643 -16.526 1.00 90.00 929 SER A CA 1
ATOM 7306 C C . SER A 1 929 ? 4.459 5.056 -17.044 1.00 90.00 929 SER A C 1
ATOM 7308 O O . SER A 1 929 ? 3.605 5.646 -17.705 1.00 90.00 929 SER A O 1
ATOM 7310 N N . TRP A 1 930 ? 5.656 5.571 -16.785 1.00 90.75 930 TRP A N 1
ATOM 7311 C CA . TRP A 1 930 ? 6.094 6.892 -17.221 1.00 90.75 930 TRP A CA 1
ATOM 7312 C C . TRP A 1 930 ? 6.471 6.898 -18.705 1.00 90.75 930 TRP A C 1
ATOM 7314 O O . TRP A 1 930 ? 6.529 7.963 -19.316 1.00 90.75 930 TRP A O 1
ATOM 7324 N N . THR A 1 931 ? 6.595 5.716 -19.321 1.00 91.69 931 THR A N 1
ATOM 7325 C CA . THR A 1 931 ? 6.706 5.568 -20.778 1.00 91.69 931 THR A CA 1
ATOM 7326 C C . THR A 1 931 ? 5.477 6.100 -21.507 1.00 91.69 931 THR A C 1
ATOM 7328 O O . THR A 1 931 ? 5.516 6.315 -22.703 1.00 91.69 931 THR A O 1
ATOM 7331 N N . LYS A 1 932 ? 4.388 6.418 -20.801 1.00 90.31 932 LYS A N 1
ATOM 7332 C CA . LYS A 1 932 ? 3.216 7.106 -21.359 1.00 90.31 932 LYS A CA 1
ATOM 7333 C C . LYS A 1 932 ? 3.410 8.595 -21.649 1.00 90.31 932 LYS A C 1
ATOM 7335 O O . LYS A 1 932 ? 2.509 9.211 -22.215 1.00 90.31 932 LYS A O 1
ATOM 7340 N N . ILE A 1 933 ? 4.517 9.188 -21.203 1.00 90.12 933 ILE A N 1
ATOM 7341 C CA . ILE A 1 933 ? 4.789 10.633 -21.305 1.00 90.12 933 ILE A CA 1
ATOM 7342 C C . ILE A 1 933 ? 6.264 10.968 -21.587 1.00 90.12 933 ILE A C 1
ATOM 7344 O O . ILE A 1 933 ? 6.599 12.148 -21.677 1.00 90.12 933 ILE A O 1
ATOM 7348 N N . ALA A 1 934 ? 7.138 9.965 -21.685 1.00 90.44 934 ALA A N 1
ATOM 7349 C CA . ALA A 1 934 ? 8.583 10.104 -21.843 1.00 90.44 934 ALA A CA 1
ATOM 7350 C C . ALA A 1 934 ? 9.171 8.854 -22.514 1.00 90.44 934 ALA A C 1
ATOM 7352 O O . ALA A 1 934 ? 8.681 7.750 -22.288 1.00 90.44 934 ALA A O 1
ATOM 7353 N N . SER A 1 935 ? 10.253 8.999 -23.275 1.00 95.25 935 SER A N 1
ATOM 7354 C CA . SER A 1 935 ? 11.091 7.861 -23.678 1.00 95.25 935 SER A CA 1
ATOM 7355 C C . SER A 1 935 ? 12.148 7.620 -22.592 1.00 95.25 935 SER A C 1
ATOM 7357 O O . SER A 1 935 ? 12.728 8.578 -22.082 1.00 95.25 935 SER A O 1
ATOM 7359 N N . ILE A 1 936 ? 12.410 6.372 -22.197 1.00 94.44 936 ILE A N 1
ATOM 7360 C CA . ILE A 1 936 ? 13.233 6.051 -21.017 1.00 94.44 936 ILE A CA 1
ATOM 7361 C C . ILE A 1 936 ? 14.347 5.059 -21.365 1.00 94.44 936 ILE A C 1
ATOM 7363 O O . ILE A 1 936 ? 14.087 3.973 -21.881 1.00 94.44 936 ILE A O 1
ATOM 7367 N N . ILE A 1 937 ? 15.593 5.425 -21.050 1.00 94.88 937 ILE A N 1
ATOM 7368 C CA . ILE A 1 937 ? 16.778 4.565 -21.166 1.00 94.88 937 ILE A CA 1
ATOM 7369 C C . ILE A 1 937 ? 17.074 3.974 -19.786 1.00 94.88 937 ILE A C 1
ATOM 7371 O O . ILE A 1 937 ? 17.563 4.678 -18.908 1.00 94.88 937 ILE A O 1
ATOM 7375 N N . PHE A 1 938 ? 16.827 2.684 -19.595 1.00 94.06 938 PHE A N 1
ATOM 7376 C CA . PHE A 1 938 ? 17.254 1.945 -18.408 1.00 94.06 938 PHE A CA 1
ATOM 7377 C C . PHE A 1 938 ? 18.645 1.352 -18.658 1.00 94.06 938 PHE A C 1
ATOM 7379 O O . PHE A 1 938 ? 18.841 0.648 -19.650 1.00 94.06 938 PHE A O 1
ATOM 7386 N N . LEU A 1 939 ? 19.614 1.626 -17.783 1.00 92.75 939 LEU A N 1
ATOM 7387 C CA . LEU A 1 939 ? 21.021 1.273 -18.008 1.00 92.75 939 LEU A CA 1
ATOM 7388 C C . LEU A 1 939 ? 21.559 0.349 -16.906 1.00 92.75 939 LEU A C 1
ATOM 7390 O O . LEU A 1 939 ? 21.471 0.676 -15.725 1.00 92.75 939 LEU A O 1
ATOM 7394 N N . ASP A 1 940 ? 22.158 -0.783 -17.285 1.00 92.44 940 ASP A N 1
ATOM 7395 C CA . ASP A 1 940 ? 22.935 -1.619 -16.364 1.00 92.44 940 ASP A CA 1
ATOM 7396 C C . ASP A 1 940 ? 24.317 -0.962 -16.152 1.00 92.44 940 ASP A C 1
ATOM 7398 O O . ASP A 1 940 ? 25.234 -1.157 -16.951 1.00 92.44 940 ASP A O 1
ATOM 7402 N N . THR A 1 941 ? 24.480 -0.149 -15.102 1.00 85.88 941 THR A N 1
ATOM 7403 C CA . THR A 1 941 ? 25.714 0.620 -14.833 1.00 85.88 941 THR A CA 1
ATOM 7404 C C . THR A 1 941 ? 26.082 0.634 -13.342 1.00 85.88 941 THR A C 1
ATOM 7406 O O . THR A 1 941 ? 25.182 0.734 -12.510 1.00 85.88 941 THR A O 1
ATOM 7409 N N . PRO A 1 942 ? 27.378 0.567 -12.967 1.00 84.50 942 PRO A N 1
ATOM 7410 C CA . PRO A 1 942 ? 28.564 0.431 -13.826 1.00 84.50 942 PRO A CA 1
ATOM 7411 C C . PRO A 1 942 ? 28.679 -0.963 -14.460 1.00 84.50 942 PRO A C 1
ATOM 7413 O O . PRO A 1 942 ? 27.836 -1.838 -14.247 1.00 84.50 942 PRO A O 1
ATOM 7416 N N . VAL A 1 943 ? 29.743 -1.194 -15.227 1.00 88.12 943 VAL A N 1
ATOM 7417 C CA . VAL A 1 943 ? 30.138 -2.539 -15.670 1.00 88.12 943 VAL A CA 1
ATOM 7418 C C . VAL A 1 943 ? 30.156 -3.557 -14.516 1.00 88.12 943 VAL A C 1
ATOM 7420 O O . VAL A 1 943 ? 30.557 -3.241 -13.400 1.00 88.12 943 VAL A O 1
ATOM 7423 N N . GLY A 1 944 ? 29.682 -4.781 -14.774 1.00 83.62 944 GLY A N 1
ATOM 7424 C CA . GLY A 1 944 ? 29.415 -5.791 -13.745 1.00 83.62 944 GLY A CA 1
ATOM 7425 C C . GLY A 1 944 ? 27.979 -5.764 -13.208 1.00 83.62 944 GLY A C 1
ATOM 7426 O O . GLY A 1 944 ? 27.544 -6.744 -12.604 1.00 83.62 944 GLY A O 1
ATOM 7427 N N . SER A 1 945 ? 27.209 -4.704 -13.470 1.00 86.38 945 SER A N 1
ATOM 7428 C CA . SER A 1 945 ? 25.759 -4.682 -13.232 1.00 86.38 945 SER A CA 1
ATOM 7429 C C . SER A 1 945 ? 25.019 -5.505 -14.284 1.00 86.38 945 SER A C 1
ATOM 7431 O O . SER A 1 945 ? 25.298 -5.374 -15.474 1.00 86.38 945 SER A O 1
ATOM 7433 N N . GLY A 1 946 ? 24.034 -6.303 -13.867 1.00 88.06 946 GLY A N 1
ATOM 7434 C CA . GLY A 1 946 ? 23.090 -6.975 -14.767 1.00 88.06 946 GLY A CA 1
ATOM 7435 C C . GLY A 1 946 ? 23.746 -7.770 -15.904 1.00 88.06 946 GLY A C 1
ATOM 7436 O O . GLY A 1 946 ? 24.313 -8.837 -15.666 1.00 88.06 946 GLY A O 1
ATOM 7437 N N . PHE A 1 947 ? 23.635 -7.279 -17.145 1.00 92.38 947 PHE A N 1
ATOM 7438 C CA . PHE A 1 947 ? 24.272 -7.883 -18.328 1.00 92.38 947 PHE A CA 1
ATOM 7439 C C . PHE A 1 947 ? 25.474 -7.102 -18.906 1.00 92.38 947 PHE A C 1
ATOM 7441 O O . PHE A 1 947 ? 26.007 -7.505 -19.948 1.00 92.38 947 PHE A O 1
ATOM 7448 N N . SER A 1 948 ? 25.921 -6.031 -18.241 1.00 92.94 948 SER A N 1
ATOM 7449 C CA . SER A 1 948 ? 27.107 -5.231 -18.594 1.00 92.94 948 SER A CA 1
ATOM 7450 C C . SER A 1 948 ? 28.407 -5.912 -18.164 1.00 92.94 948 SER A C 1
ATOM 7452 O O . SER A 1 948 ? 28.510 -6.406 -17.041 1.00 92.94 948 SER A O 1
ATOM 7454 N N . TYR A 1 949 ? 29.427 -5.913 -19.025 1.00 92.25 949 TYR A N 1
ATOM 7455 C CA . TYR A 1 949 ? 30.638 -6.722 -18.823 1.00 92.25 949 TYR A CA 1
ATOM 7456 C C . TYR A 1 949 ? 31.908 -6.072 -19.404 1.00 92.25 949 TYR A C 1
ATOM 7458 O O . TYR A 1 949 ? 31.838 -5.296 -20.356 1.00 92.25 949 TYR A O 1
ATOM 7466 N N . ALA A 1 950 ? 33.064 -6.434 -18.846 1.00 88.62 950 ALA A N 1
ATOM 7467 C CA . ALA A 1 950 ? 34.400 -6.188 -19.396 1.00 88.62 950 ALA A CA 1
ATOM 7468 C C . ALA A 1 950 ? 35.076 -7.505 -19.803 1.00 88.62 950 ALA A C 1
ATOM 7470 O O . ALA A 1 950 ? 34.743 -8.575 -19.276 1.00 88.62 950 ALA A O 1
ATOM 7471 N N . ARG A 1 951 ? 36.045 -7.423 -20.723 1.00 86.62 951 ARG A N 1
ATOM 7472 C CA . ARG A 1 951 ? 36.850 -8.568 -21.188 1.00 86.62 951 ARG A CA 1
ATOM 7473 C C . ARG A 1 951 ? 38.160 -8.707 -20.412 1.00 86.62 951 ARG A C 1
ATOM 7475 O O . ARG A 1 951 ? 38.537 -9.827 -20.080 1.00 86.62 951 ARG A O 1
ATOM 7482 N N . ASP A 1 952 ? 38.824 -7.595 -20.090 1.00 83.69 952 ASP A N 1
ATOM 7483 C CA . ASP A 1 952 ? 39.898 -7.562 -19.089 1.00 83.69 952 ASP A CA 1
ATOM 7484 C C . ASP A 1 952 ? 39.267 -7.412 -17.685 1.00 83.69 952 ASP A C 1
ATOM 7486 O O . ASP A 1 952 ? 38.491 -6.474 -17.472 1.00 83.69 952 ASP A O 1
ATOM 7490 N N . PRO A 1 953 ? 39.595 -8.280 -16.704 1.00 81.81 953 PRO A N 1
ATOM 7491 C CA . PRO A 1 953 ? 39.187 -8.124 -15.306 1.00 81.81 953 PRO A CA 1
ATOM 7492 C C . PRO A 1 953 ? 39.446 -6.737 -14.692 1.00 81.81 953 PRO A C 1
ATOM 7494 O O . PRO A 1 953 ? 38.721 -6.343 -13.780 1.00 81.81 953 PRO A O 1
ATOM 7497 N N . LYS A 1 954 ? 40.426 -5.968 -15.191 1.00 80.25 954 LYS A N 1
ATOM 7498 C CA . LYS A 1 954 ? 40.674 -4.578 -14.766 1.00 80.25 954 LYS A CA 1
ATOM 7499 C C . LYS A 1 954 ? 39.479 -3.651 -14.995 1.00 80.25 954 LYS A C 1
ATOM 7501 O O . LYS A 1 954 ? 39.303 -2.721 -14.216 1.00 80.25 954 LYS A O 1
ATOM 7506 N N . GLY A 1 955 ? 38.654 -3.903 -16.017 1.00 82.00 955 GLY A N 1
ATOM 7507 C CA . GLY A 1 955 ? 37.496 -3.060 -16.339 1.00 82.00 955 GLY A CA 1
ATOM 7508 C C . GLY A 1 955 ? 36.448 -3.003 -15.223 1.00 82.00 955 GLY A C 1
ATOM 7509 O O . GLY A 1 955 ? 35.743 -2.008 -15.103 1.00 82.00 955 GLY A O 1
ATOM 7510 N N . TYR A 1 956 ? 36.394 -4.020 -14.355 1.00 83.88 956 TYR A N 1
ATOM 7511 C CA . TYR A 1 956 ? 35.494 -4.062 -13.196 1.00 83.88 956 TYR A CA 1
ATOM 7512 C C . TYR A 1 956 ? 36.005 -3.268 -11.977 1.00 83.88 956 TYR A C 1
ATOM 7514 O O . TYR A 1 956 ? 35.319 -3.228 -10.960 1.00 83.88 956 TYR A O 1
ATOM 7522 N N . ASN A 1 957 ? 37.192 -2.650 -12.033 1.00 82.94 957 ASN A N 1
ATOM 7523 C CA . ASN A 1 957 ? 37.700 -1.804 -10.951 1.00 82.94 957 ASN A CA 1
ATOM 7524 C C . ASN A 1 957 ? 37.215 -0.356 -11.126 1.00 82.94 957 ASN A C 1
ATOM 7526 O O . ASN A 1 957 ? 37.889 0.462 -11.752 1.00 82.94 957 ASN A O 1
ATOM 7530 N N . VAL A 1 958 ? 36.036 -0.059 -10.580 1.00 82.62 958 VAL A N 1
ATOM 7531 C CA . VAL A 1 958 ? 35.326 1.217 -10.760 1.00 82.62 958 VAL A CA 1
ATOM 7532 C C . VAL A 1 958 ? 34.989 1.899 -9.432 1.00 82.62 958 VAL A C 1
ATOM 7534 O O . VAL A 1 958 ? 34.768 1.249 -8.414 1.00 82.62 958 VAL A O 1
ATOM 7537 N N . GLY A 1 959 ? 34.909 3.225 -9.463 1.00 76.81 959 GLY A N 1
ATOM 7538 C CA . GLY A 1 959 ? 34.268 4.072 -8.452 1.00 76.81 959 GLY A CA 1
ATOM 7539 C C . GLY A 1 959 ? 33.369 5.150 -9.060 1.00 76.81 959 GLY A C 1
ATOM 7540 O O . GLY A 1 959 ? 33.219 5.207 -10.285 1.00 76.81 959 GLY A O 1
ATOM 7541 N N . ASP A 1 960 ? 32.789 6.002 -8.221 1.00 73.56 960 ASP A N 1
ATOM 7542 C CA . ASP A 1 960 ? 31.746 6.991 -8.542 1.00 73.56 960 ASP A CA 1
ATOM 7543 C C . ASP A 1 960 ? 32.097 7.874 -9.748 1.00 73.56 960 ASP A C 1
ATOM 7545 O O . ASP A 1 960 ? 31.296 8.015 -10.683 1.00 73.56 960 ASP A O 1
ATOM 7549 N N . ILE A 1 961 ? 33.321 8.414 -9.781 1.00 75.06 961 ILE A N 1
ATOM 7550 C CA . ILE A 1 961 ? 33.786 9.269 -10.885 1.00 75.06 961 ILE A CA 1
ATOM 7551 C C . ILE A 1 961 ? 33.907 8.454 -12.181 1.00 75.06 961 ILE 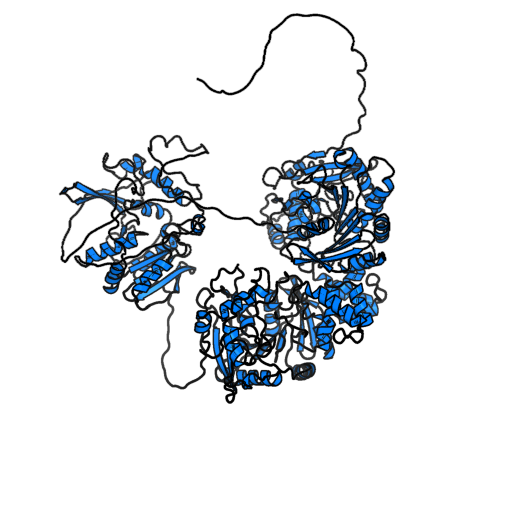A C 1
ATOM 7553 O O . ILE A 1 961 ? 33.402 8.859 -13.230 1.00 75.06 961 ILE A O 1
ATOM 7557 N N . SER A 1 962 ? 34.531 7.274 -12.127 1.00 82.56 962 SER A N 1
ATOM 7558 C CA . SER A 1 962 ? 34.718 6.414 -13.308 1.00 82.56 962 SER A CA 1
ATOM 7559 C C . SER A 1 962 ? 33.405 5.825 -13.848 1.00 82.56 962 SER A C 1
ATOM 7561 O O . SER A 1 962 ? 33.221 5.754 -15.060 1.00 82.56 962 SER A O 1
ATOM 7563 N N . SER A 1 963 ? 32.462 5.484 -12.963 1.00 84.56 963 SER A N 1
ATOM 7564 C CA . SER A 1 963 ? 31.103 5.043 -13.292 1.00 84.56 963 SER A CA 1
ATOM 7565 C C . SER A 1 963 ? 30.356 6.156 -14.031 1.00 84.56 963 SER A C 1
ATOM 7567 O O . SER A 1 963 ? 29.839 5.953 -15.130 1.00 84.56 963 SER A O 1
ATOM 7569 N N . SER A 1 964 ? 30.418 7.382 -13.502 1.00 81.69 964 SER A N 1
ATOM 7570 C CA . SER A 1 964 ? 29.855 8.571 -14.150 1.00 81.69 964 SER A CA 1
ATOM 7571 C C . SER A 1 964 ? 30.464 8.824 -15.537 1.00 81.69 964 SER A C 1
ATOM 7573 O O . SER A 1 964 ? 29.745 9.175 -16.475 1.00 81.69 964 SER A O 1
ATOM 7575 N N . LEU A 1 965 ? 31.771 8.597 -15.712 1.00 83.12 965 LEU A N 1
ATOM 7576 C CA . LEU A 1 965 ? 32.439 8.702 -17.015 1.00 83.12 965 LEU A CA 1
ATOM 7577 C C . LEU A 1 965 ? 32.012 7.594 -17.995 1.00 83.12 965 LEU A C 1
ATOM 7579 O O . LEU A 1 965 ? 31.791 7.901 -19.169 1.00 83.12 965 LEU A O 1
ATOM 7583 N N . GLN A 1 966 ? 31.813 6.350 -17.539 1.00 89.06 966 GLN A N 1
ATOM 7584 C CA . GLN A 1 966 ? 31.231 5.280 -18.363 1.00 89.06 966 GLN A CA 1
ATOM 7585 C C . GLN A 1 966 ? 29.828 5.672 -18.862 1.00 89.06 966 GLN A C 1
ATOM 7587 O O . GLN A 1 966 ? 29.555 5.558 -20.057 1.00 89.06 966 GLN A O 1
ATOM 7592 N N . VAL A 1 967 ? 28.972 6.227 -17.994 1.00 88.56 967 VAL A N 1
ATOM 7593 C CA . VAL A 1 967 ? 27.628 6.719 -18.365 1.00 88.56 967 VAL A CA 1
ATOM 7594 C C . VAL A 1 967 ? 27.692 7.900 -19.347 1.00 88.56 967 VAL A C 1
ATOM 7596 O O . VAL A 1 967 ? 26.927 7.946 -20.309 1.00 88.56 967 VAL A O 1
ATOM 7599 N N . VAL A 1 968 ? 28.624 8.843 -19.174 1.00 83.56 968 VAL A N 1
ATOM 7600 C CA . VAL A 1 968 ? 28.804 9.964 -20.119 1.00 83.56 968 VAL A CA 1
ATOM 7601 C C . VAL A 1 968 ? 29.282 9.479 -21.493 1.00 83.56 968 VAL A C 1
ATOM 7603 O O . VAL A 1 968 ? 28.813 9.986 -22.514 1.00 83.56 968 VAL A O 1
ATOM 7606 N N . THR A 1 969 ? 30.182 8.495 -21.552 1.00 89.94 969 THR A N 1
ATOM 7607 C CA . THR A 1 969 ? 30.621 7.885 -22.819 1.00 89.94 969 THR A CA 1
ATOM 7608 C C . THR A 1 969 ? 29.506 7.064 -23.467 1.00 89.94 969 THR A C 1
ATOM 7610 O O . THR A 1 969 ? 29.316 7.165 -24.681 1.00 89.94 969 THR A O 1
ATOM 7613 N N . PHE A 1 970 ? 28.718 6.332 -22.669 1.00 94.56 970 PHE A N 1
ATOM 7614 C CA . PHE A 1 970 ? 27.506 5.646 -23.119 1.00 94.56 970 PHE A CA 1
ATOM 7615 C C . PHE A 1 970 ? 26.546 6.624 -23.804 1.00 94.56 970 PHE A C 1
ATOM 7617 O O . PHE A 1 970 ? 26.209 6.421 -24.967 1.00 94.56 970 PHE A O 1
ATOM 7624 N N . LEU A 1 971 ? 26.162 7.713 -23.124 1.00 90.25 971 LEU A N 1
ATOM 7625 C CA . LEU A 1 971 ? 25.204 8.690 -23.653 1.00 90.25 971 LEU A CA 1
ATOM 7626 C C . LEU A 1 971 ? 25.697 9.321 -24.960 1.00 90.25 971 LEU A C 1
ATOM 7628 O O . LEU A 1 971 ? 24.924 9.430 -25.907 1.00 90.25 971 LEU A O 1
ATOM 7632 N N . LYS A 1 972 ? 26.982 9.694 -25.043 1.00 86.25 972 LYS A N 1
ATOM 7633 C CA . LYS A 1 972 ? 27.576 10.250 -26.272 1.00 86.25 972 LYS A CA 1
ATOM 7634 C C . LYS A 1 972 ? 27.466 9.289 -27.457 1.00 86.25 972 LYS A C 1
ATOM 7636 O O . LYS A 1 972 ? 27.081 9.718 -28.538 1.00 86.25 972 LYS A O 1
ATOM 7641 N N . LYS A 1 973 ? 27.803 8.008 -27.267 1.00 91.44 973 LYS A N 1
ATOM 7642 C CA . LYS A 1 973 ? 27.697 6.995 -28.330 1.00 91.44 973 LYS A CA 1
ATOM 7643 C C . LYS A 1 973 ? 26.221 6.711 -28.666 1.00 91.44 973 LYS A C 1
ATOM 7645 O O . LYS A 1 973 ? 25.848 6.796 -29.829 1.00 91.44 973 LYS A O 1
ATOM 7650 N N . TRP A 1 974 ? 25.361 6.520 -27.662 1.00 92.62 974 TRP A N 1
ATOM 7651 C CA . TRP A 1 974 ? 23.933 6.235 -27.856 1.00 92.62 974 TRP A CA 1
ATOM 7652 C C . TRP A 1 974 ? 23.182 7.350 -28.603 1.00 92.62 974 TRP A C 1
ATOM 7654 O O . TRP A 1 974 ? 22.423 7.049 -29.518 1.00 92.62 974 TRP A O 1
ATOM 7664 N N . PHE A 1 975 ? 23.420 8.628 -28.280 1.00 87.12 975 PHE A N 1
ATOM 7665 C CA . PHE A 1 975 ? 22.804 9.755 -28.996 1.00 87.12 975 PHE A CA 1
ATOM 7666 C C . PHE A 1 975 ? 23.349 9.958 -30.420 1.00 87.12 975 PHE A C 1
ATOM 7668 O O . PHE A 1 975 ? 22.635 10.505 -31.258 1.00 87.12 975 PHE A O 1
ATOM 7675 N N . ASN A 1 976 ? 24.575 9.509 -30.718 1.00 88.69 976 ASN A N 1
ATOM 7676 C CA . ASN A 1 976 ? 25.094 9.505 -32.090 1.00 88.69 976 ASN A CA 1
ATOM 7677 C C . ASN A 1 976 ? 24.408 8.431 -32.952 1.00 88.69 976 ASN A C 1
ATOM 7679 O O . ASN A 1 976 ? 24.140 8.686 -34.123 1.00 88.69 976 ASN A O 1
ATOM 7683 N N . ASP A 1 977 ? 24.107 7.259 -32.378 1.00 87.81 977 ASP A N 1
ATOM 7684 C CA . ASP A 1 977 ? 23.331 6.204 -33.048 1.00 87.81 977 ASP A CA 1
ATOM 7685 C C . ASP A 1 977 ? 21.821 6.541 -33.120 1.00 87.81 977 ASP A C 1
ATOM 7687 O O . ASP A 1 977 ? 21.139 6.109 -34.047 1.00 87.81 977 ASP A O 1
ATOM 7691 N N . HIS A 1 978 ? 21.303 7.369 -32.199 1.00 89.81 978 HIS A N 1
ATOM 7692 C CA . HIS A 1 978 ? 19.894 7.795 -32.143 1.00 89.81 978 HIS A CA 1
ATOM 7693 C C . HIS A 1 978 ? 19.714 9.326 -32.264 1.00 89.81 978 HIS A C 1
ATOM 7695 O O . HIS A 1 978 ? 19.159 9.971 -31.363 1.00 89.81 978 HIS A O 1
ATOM 7701 N N . PRO A 1 979 ? 20.138 9.947 -33.386 1.00 86.44 979 PRO A N 1
ATOM 7702 C CA . PRO A 1 979 ? 20.162 11.403 -33.535 1.00 86.44 979 PRO A CA 1
ATOM 7703 C C . PRO A 1 979 ? 18.767 12.049 -33.530 1.00 86.44 979 PRO A C 1
ATOM 7705 O O . PRO A 1 979 ? 18.648 13.245 -33.271 1.00 86.44 979 PRO A O 1
ATOM 7708 N N . SER A 1 980 ? 17.703 11.270 -33.757 1.00 85.56 980 SER A N 1
ATOM 7709 C CA . SER A 1 980 ? 16.304 11.712 -33.672 1.00 85.56 980 SER A CA 1
ATOM 7710 C C . SER A 1 980 ? 15.900 12.246 -32.296 1.00 85.56 980 SER A C 1
ATOM 7712 O O . SER A 1 980 ? 14.934 12.997 -32.216 1.00 85.56 980 SER A O 1
ATOM 7714 N N . TYR A 1 981 ? 16.622 11.881 -31.231 1.00 85.25 981 TYR A N 1
ATOM 7715 C CA . TYR A 1 981 ? 16.339 12.333 -29.866 1.00 85.25 981 TYR A CA 1
ATOM 7716 C C . TYR A 1 981 ? 17.206 13.510 -29.395 1.00 85.25 981 TYR A C 1
ATOM 7718 O O . TYR A 1 981 ? 17.009 13.999 -28.283 1.00 85.25 981 TYR A O 1
ATOM 7726 N N . LEU A 1 982 ? 18.148 13.998 -30.214 1.00 81.12 982 LEU A N 1
ATOM 7727 C CA . LEU A 1 982 ? 19.021 15.131 -29.857 1.00 81.12 982 LEU A CA 1
ATOM 7728 C C . LEU A 1 982 ? 18.251 16.447 -29.636 1.00 81.12 982 LEU A C 1
ATOM 7730 O O . LEU A 1 982 ? 18.742 17.338 -28.946 1.00 81.12 982 LEU A O 1
ATOM 7734 N N . SER A 1 983 ? 17.055 16.572 -30.215 1.00 79.81 983 SER A N 1
ATOM 7735 C CA . SER A 1 983 ? 16.140 17.708 -30.041 1.00 79.81 983 SER A CA 1
ATOM 7736 C C . SER A 1 983 ? 15.263 17.626 -28.788 1.00 79.81 983 SER A C 1
ATOM 7738 O O . SER A 1 983 ? 14.647 18.625 -28.413 1.00 79.81 983 SER A O 1
ATOM 7740 N N . ASN A 1 984 ? 15.163 16.458 -28.152 1.00 83.44 984 ASN A N 1
ATOM 7741 C CA . ASN A 1 984 ? 14.234 16.229 -27.051 1.00 83.44 984 ASN A CA 1
ATOM 7742 C C . ASN A 1 984 ? 14.800 16.797 -25.741 1.00 83.44 984 ASN A C 1
ATOM 7744 O O . ASN A 1 984 ? 16.012 16.854 -25.526 1.00 83.44 984 ASN A O 1
ATOM 7748 N N . HIS A 1 985 ? 13.923 17.177 -24.809 1.00 76.56 985 HIS A N 1
ATOM 7749 C CA . HIS A 1 985 ? 14.376 17.551 -23.471 1.00 76.56 985 HIS A CA 1
ATOM 7750 C C . HIS A 1 985 ? 14.942 16.325 -22.740 1.00 76.56 985 HIS A C 1
ATOM 7752 O O . HIS A 1 985 ? 14.205 15.389 -22.431 1.00 76.56 985 HIS A O 1
ATOM 7758 N N . PHE A 1 986 ? 16.246 16.344 -22.461 1.00 79.19 986 PHE A N 1
ATOM 7759 C CA . PHE A 1 986 ? 16.926 15.293 -21.710 1.00 79.19 986 PHE A CA 1
ATOM 7760 C C . PHE A 1 986 ? 16.901 15.557 -20.199 1.00 79.19 986 PHE A C 1
ATOM 7762 O O . PHE A 1 986 ? 17.229 16.656 -19.743 1.00 79.19 986 PHE A O 1
ATOM 7769 N N . TYR A 1 987 ? 16.563 14.518 -19.441 1.00 74.19 987 TYR A N 1
ATOM 7770 C CA . TYR A 1 987 ? 16.547 14.474 -17.981 1.00 74.19 987 TYR A CA 1
ATOM 7771 C C . TYR A 1 987 ? 17.275 13.212 -17.497 1.00 74.19 987 TYR A C 1
ATOM 7773 O O . TYR A 1 987 ? 17.419 12.239 -18.241 1.00 74.19 987 TYR A O 1
ATOM 7781 N N . VAL A 1 988 ? 17.685 13.190 -16.227 1.00 71.81 988 VAL A N 1
ATOM 7782 C CA . VAL A 1 988 ? 18.183 11.965 -15.579 1.00 71.81 988 VAL A CA 1
ATOM 7783 C C . VAL A 1 988 ? 17.366 11.687 -14.323 1.00 71.81 988 VAL A C 1
ATOM 7785 O O . VAL A 1 988 ? 17.376 12.489 -13.387 1.00 71.81 988 VAL A O 1
ATOM 7788 N N . GLY A 1 989 ? 16.673 10.552 -14.319 1.00 67.56 989 GLY A N 1
ATOM 7789 C CA . GLY A 1 989 ? 16.017 9.979 -13.151 1.00 67.56 989 GLY A CA 1
ATOM 7790 C C . GLY A 1 989 ? 16.880 8.905 -12.485 1.00 67.56 989 GLY A C 1
ATOM 7791 O O . GLY A 1 989 ? 17.749 8.308 -13.127 1.00 67.56 989 GLY A O 1
ATOM 7792 N N . GLY A 1 990 ? 16.646 8.619 -11.205 1.00 63.69 990 GLY A N 1
ATOM 7793 C CA . GLY A 1 990 ? 17.269 7.449 -10.584 1.00 63.69 990 GLY A CA 1
ATOM 7794 C C . GLY A 1 990 ? 17.033 7.263 -9.092 1.00 63.69 990 GLY A C 1
ATOM 7795 O O . GLY A 1 990 ? 16.377 8.086 -8.456 1.00 63.69 990 GLY A O 1
ATOM 7796 N N . SER A 1 991 ? 17.550 6.151 -8.543 1.00 53.94 991 SER A N 1
ATOM 7797 C CA . SER A 1 991 ? 17.563 5.876 -7.090 1.00 53.94 991 SER A CA 1
ATOM 7798 C C . SER A 1 991 ? 18.956 5.871 -6.549 1.00 53.94 991 SER A C 1
ATOM 7800 O O . SER A 1 991 ? 19.880 5.472 -7.252 1.00 53.94 991 SER A O 1
ATOM 7802 N N . SER A 1 992 ? 19.090 6.223 -5.272 1.00 51.25 992 SER A N 1
ATOM 7803 C CA . SER A 1 992 ? 20.335 6.119 -4.514 1.00 51.25 992 SER A CA 1
ATOM 7804 C C . SER A 1 992 ? 21.480 7.028 -5.010 1.00 51.25 992 SER A C 1
ATOM 7806 O O . SER A 1 992 ? 22.258 7.466 -4.174 1.00 51.25 992 SER A O 1
ATOM 7808 N N . TYR A 1 993 ? 21.615 7.321 -6.319 1.00 42.81 993 TYR A N 1
ATOM 7809 C CA . TYR A 1 993 ? 22.920 7.684 -6.890 1.00 42.81 993 TYR A CA 1
ATOM 7810 C C . TYR A 1 993 ? 22.946 8.344 -8.311 1.00 42.81 993 TYR A C 1
ATOM 7812 O O . TYR A 1 993 ? 23.806 7.992 -9.117 1.00 42.81 993 TYR A O 1
ATOM 7820 N N . ALA A 1 994 ? 22.034 9.260 -8.703 1.00 39.31 994 ALA A N 1
ATOM 7821 C CA . ALA A 1 994 ? 21.990 9.770 -10.102 1.00 39.31 994 ALA A CA 1
ATOM 7822 C C . ALA A 1 994 ? 21.444 11.204 -10.323 1.00 39.31 994 ALA A C 1
ATOM 7824 O O . ALA A 1 994 ? 20.578 11.645 -9.577 1.00 39.31 994 ALA A O 1
ATOM 7825 N N . GLY A 1 995 ? 21.855 11.903 -11.405 1.00 28.97 995 GLY A N 1
ATOM 7826 C CA . GLY A 1 995 ? 21.158 13.123 -11.873 1.00 28.97 995 GLY A CA 1
ATOM 7827 C C . GLY A 1 995 ? 21.860 14.060 -12.893 1.00 28.97 995 GLY A C 1
ATOM 7828 O O . GLY A 1 995 ? 23.075 14.224 -12.882 1.00 28.97 995 GLY A O 1
ATOM 7829 N N . LYS A 1 996 ? 21.064 14.748 -13.739 1.00 30.91 996 LYS A N 1
ATOM 7830 C CA . LYS A 1 996 ? 21.268 16.105 -14.306 1.00 30.91 996 LYS A CA 1
ATOM 7831 C C . LYS A 1 996 ? 19.945 16.604 -14.921 1.00 30.91 996 LYS A C 1
ATOM 7833 O O . LYS A 1 996 ? 19.423 15.946 -15.811 1.00 30.91 996 LYS A O 1
ATOM 7838 N N . GLY A 1 997 ? 19.404 17.743 -14.465 1.00 53.12 997 GLY A N 1
ATOM 7839 C CA . GLY A 1 997 ? 17.982 18.059 -14.687 1.00 53.12 997 GLY A CA 1
ATOM 7840 C C . GLY A 1 997 ? 17.138 16.938 -14.081 1.00 53.12 997 GLY A C 1
ATOM 7841 O O . GLY A 1 997 ? 16.635 16.080 -14.799 1.00 53.12 997 GLY A O 1
ATOM 7842 N N . TYR A 1 998 ? 17.159 16.841 -12.754 1.00 50.12 998 TYR A N 1
ATOM 7843 C CA . TYR A 1 998 ? 17.101 15.548 -12.079 1.00 50.12 998 TYR A CA 1
ATOM 7844 C C . TYR A 1 998 ? 15.893 15.378 -11.173 1.00 50.12 998 TYR A C 1
ATOM 7846 O O . TYR A 1 998 ? 15.494 16.298 -10.462 1.00 50.12 998 TYR A O 1
ATOM 7854 N N . MET A 1 999 ? 15.358 14.162 -11.197 1.00 50.78 999 MET A N 1
ATOM 7855 C CA . MET A 1 999 ? 14.324 13.686 -10.293 1.00 50.78 999 MET A CA 1
ATOM 7856 C C . MET A 1 999 ? 14.794 12.372 -9.697 1.00 50.78 999 MET A C 1
ATOM 7858 O O . MET A 1 999 ? 15.012 11.402 -10.419 1.00 50.78 999 MET A O 1
ATOM 7862 N N . VAL A 1 1000 ? 14.982 12.352 -8.389 1.00 52.94 1000 VAL A N 1
ATOM 7863 C CA . VAL A 1 1000 ? 15.787 11.314 -7.770 1.00 52.94 1000 VAL A CA 1
ATOM 7864 C C . VAL A 1 1000 ? 15.126 10.890 -6.472 1.00 52.94 1000 VAL A C 1
ATOM 7866 O O . VAL A 1 1000 ? 14.948 11.698 -5.566 1.00 52.94 1000 VAL A O 1
ATOM 7869 N N . GLY A 1 1001 ? 14.723 9.623 -6.426 1.00 47.75 1001 GLY A N 1
ATOM 7870 C CA . GLY A 1 1001 ? 14.092 9.019 -5.262 1.00 47.75 1001 GLY A CA 1
ATOM 7871 C C . GLY A 1 1001 ? 15.123 8.288 -4.412 1.00 47.75 1001 GLY A C 1
ATOM 7872 O O . GLY A 1 1001 ? 15.940 7.529 -4.923 1.00 47.75 1001 GLY A O 1
ATOM 7873 N N . SER A 1 1002 ? 15.138 8.596 -3.135 1.00 52.41 1002 SER A N 1
ATOM 7874 C CA . SER A 1 1002 ? 16.036 8.078 -2.108 1.00 52.41 1002 SER A CA 1
ATOM 7875 C C . SER A 1 1002 ? 17.552 8.108 -2.448 1.00 52.41 1002 SER A C 1
ATOM 7877 O O . SER A 1 1002 ? 18.213 7.072 -2.313 1.00 52.41 1002 SER A O 1
ATOM 7879 N N . PRO A 1 1003 ? 18.157 9.221 -2.953 1.00 52.81 1003 PRO A N 1
ATOM 7880 C CA . PRO A 1 1003 ? 19.595 9.294 -3.245 1.00 52.81 1003 PRO A CA 1
ATOM 7881 C C . PRO A 1 1003 ? 20.524 9.786 -2.136 1.00 52.81 1003 PRO A C 1
ATOM 7883 O O . PRO A 1 1003 ? 20.694 10.987 -1.979 1.00 52.81 1003 PRO A O 1
ATOM 7886 N N . LEU A 1 1004 ? 21.226 8.855 -1.478 1.00 56.97 1004 LEU A N 1
ATOM 7887 C CA . LEU A 1 1004 ? 22.457 9.056 -0.682 1.00 56.97 1004 LEU A CA 1
ATOM 7888 C C . LEU A 1 1004 ? 23.041 10.480 -0.752 1.00 56.97 1004 LEU A C 1
ATOM 7890 O O . LEU A 1 1004 ? 23.851 10.780 -1.632 1.00 56.97 1004 LEU A O 1
ATOM 7894 N N . THR A 1 1005 ? 22.628 11.361 0.163 1.00 60.81 1005 THR A N 1
ATOM 7895 C CA . THR A 1 1005 ? 22.992 12.781 0.060 1.00 60.81 1005 THR A CA 1
ATOM 7896 C C . THR A 1 1005 ? 24.331 13.041 0.720 1.00 60.81 1005 THR A C 1
ATOM 7898 O O . THR A 1 1005 ? 25.264 13.566 0.100 1.00 60.81 1005 THR A O 1
ATOM 7901 N N . ASP A 1 1006 ? 24.397 12.635 1.984 1.00 65.88 1006 ASP A N 1
ATOM 7902 C CA . ASP A 1 1006 ? 25.526 12.717 2.880 1.00 65.88 1006 ASP A CA 1
ATOM 7903 C C . ASP A 1 1006 ? 25.247 11.763 4.060 1.00 65.88 1006 ASP A C 1
ATOM 7905 O O . ASP A 1 1006 ? 24.270 11.960 4.798 1.00 65.88 1006 ASP A O 1
ATOM 7909 N N . PRO A 1 1007 ? 26.093 10.741 4.292 1.00 65.56 1007 PRO A N 1
ATOM 7910 C CA . PRO A 1 1007 ? 25.905 9.781 5.379 1.00 65.56 1007 PRO A CA 1
ATOM 7911 C C . PRO A 1 1007 ? 25.747 10.403 6.776 1.00 65.56 1007 PRO A C 1
ATOM 7913 O O . PRO A 1 1007 ? 25.277 9.714 7.682 1.00 65.56 1007 PRO A O 1
ATOM 7916 N N . LYS A 1 1008 ? 26.139 11.671 6.974 1.00 74.12 1008 LYS A N 1
ATOM 7917 C CA . LYS A 1 1008 ? 25.962 12.397 8.233 1.00 74.12 1008 LYS A CA 1
ATOM 7918 C C . LYS A 1 1008 ? 24.503 12.755 8.522 1.00 74.12 1008 LYS A C 1
ATOM 7920 O O . LYS A 1 1008 ? 24.095 12.645 9.674 1.00 74.12 1008 LYS A O 1
ATOM 7925 N N . TYR A 1 1009 ? 23.726 13.215 7.543 1.00 75.88 1009 TYR A N 1
ATOM 7926 C CA . TYR A 1 1009 ? 22.319 13.579 7.778 1.00 75.88 1009 TYR A CA 1
ATOM 7927 C C . TYR A 1 1009 ? 21.438 12.331 7.752 1.00 75.88 1009 TYR A C 1
ATOM 7929 O O . TYR A 1 1009 ? 20.648 12.088 8.664 1.00 75.88 1009 TYR A O 1
ATOM 7937 N N . ASP A 1 1010 ? 21.671 11.491 6.750 1.00 71.44 1010 ASP A N 1
ATOM 7938 C CA . ASP A 1 1010 ? 20.812 10.368 6.392 1.00 71.44 1010 ASP A CA 1
ATOM 7939 C C . ASP A 1 1010 ? 20.720 9.343 7.527 1.00 71.44 1010 ASP A C 1
ATOM 7941 O O . ASP A 1 1010 ? 19.631 9.013 7.995 1.00 71.44 1010 ASP A O 1
ATOM 7945 N N . ARG A 1 1011 ? 21.870 8.913 8.060 1.00 74.88 1011 ARG A N 1
ATOM 7946 C CA . ARG A 1 1011 ? 21.928 7.957 9.175 1.00 74.88 1011 ARG A CA 1
ATOM 7947 C C . ARG A 1 1011 ? 21.372 8.529 10.478 1.00 74.88 1011 ARG A C 1
ATOM 7949 O O . ARG A 1 1011 ? 20.689 7.821 11.210 1.00 74.88 1011 ARG A O 1
ATOM 7956 N N . ASN A 1 1012 ? 21.657 9.799 10.772 1.00 83.00 1012 ASN A N 1
ATOM 7957 C CA . ASN A 1 1012 ? 21.236 10.418 12.030 1.00 83.00 1012 ASN A CA 1
ATOM 7958 C C . ASN A 1 1012 ? 19.720 10.665 12.097 1.00 83.00 1012 ASN A C 1
ATOM 7960 O O . ASN A 1 1012 ? 19.178 10.810 13.190 1.00 83.00 1012 ASN A O 1
ATOM 7964 N N . SER A 1 1013 ? 19.028 10.651 10.954 1.00 84.56 1013 SER A N 1
ATOM 7965 C CA . SER A 1 1013 ? 17.567 10.751 10.889 1.00 84.56 1013 SER A CA 1
ATOM 7966 C C . SER A 1 1013 ? 16.817 9.474 11.298 1.00 84.56 1013 SER A C 1
ATOM 7968 O O . SER A 1 1013 ? 15.643 9.552 11.658 1.00 84.56 1013 SER A O 1
ATOM 7970 N N . ILE A 1 1014 ? 17.485 8.311 11.311 1.00 84.31 1014 ILE A N 1
ATOM 7971 C CA . ILE A 1 1014 ? 16.865 7.009 11.623 1.00 84.31 1014 ILE A CA 1
ATOM 7972 C C . ILE A 1 1014 ? 16.310 6.981 13.052 1.00 84.31 1014 ILE A C 1
ATOM 7974 O O . ILE A 1 1014 ? 15.199 6.506 13.266 1.00 84.31 1014 ILE A O 1
ATOM 7978 N N . ILE A 1 1015 ? 17.037 7.542 14.021 1.00 86.69 1015 ILE A N 1
ATOM 7979 C CA . ILE A 1 1015 ? 16.639 7.554 15.436 1.00 86.69 1015 ILE A CA 1
ATOM 7980 C C . ILE A 1 1015 ? 15.360 8.382 15.704 1.00 86.69 1015 ILE A C 1
ATOM 7982 O O . ILE A 1 1015 ? 14.423 7.816 16.271 1.00 86.69 1015 ILE A O 1
ATOM 7986 N N . PRO A 1 1016 ? 15.245 9.669 15.303 1.00 84.38 1016 PRO A N 1
ATOM 7987 C CA . PRO A 1 1016 ? 14.002 10.430 15.480 1.00 84.38 1016 PRO A CA 1
ATOM 7988 C C . PRO A 1 1016 ? 12.834 9.886 14.648 1.00 84.38 1016 PRO A C 1
ATOM 7990 O O . PRO A 1 1016 ? 11.700 9.898 15.119 1.00 84.38 1016 PRO A O 1
ATOM 7993 N N . TYR A 1 1017 ? 13.087 9.340 13.455 1.00 84.31 1017 TYR A N 1
ATOM 7994 C CA . TYR A 1 1017 ? 12.038 8.695 12.663 1.00 84.31 1017 TYR A CA 1
ATOM 7995 C C . TYR A 1 1017 ? 11.493 7.426 13.332 1.00 84.31 1017 TYR A C 1
ATOM 7997 O O . TYR A 1 1017 ? 10.283 7.282 13.487 1.00 84.31 1017 TYR A O 1
ATOM 8005 N N . ALA A 1 1018 ? 12.374 6.529 13.792 1.00 83.44 1018 ALA A N 1
ATOM 8006 C CA . ALA A 1 1018 ? 11.982 5.295 14.472 1.00 83.44 1018 ALA A CA 1
ATOM 8007 C C . ALA A 1 1018 ? 11.188 5.561 15.765 1.00 83.44 1018 ALA A C 1
ATOM 8009 O O . ALA A 1 1018 ? 10.358 4.737 16.156 1.00 83.44 1018 ALA A O 1
ATOM 8010 N N . HIS A 1 1019 ? 11.417 6.705 16.418 1.00 85.31 1019 HIS A N 1
ATOM 8011 C CA . HIS A 1 1019 ? 10.586 7.188 17.523 1.00 85.31 1019 HIS A CA 1
ATOM 8012 C C . HIS A 1 1019 ? 9.218 7.671 17.026 1.00 85.31 1019 HIS A C 1
ATOM 8014 O O . HIS A 1 1019 ? 8.190 7.171 17.484 1.00 85.31 1019 HIS A O 1
ATOM 8020 N N . GLY A 1 1020 ? 9.203 8.565 16.034 1.00 76.12 1020 GLY A N 1
ATOM 8021 C CA . GLY A 1 1020 ? 7.989 9.139 15.451 1.00 76.12 1020 GLY A CA 1
ATOM 8022 C C . GLY A 1 1020 ? 6.978 8.109 14.932 1.00 76.12 1020 GLY A C 1
ATOM 8023 O O . GLY A 1 1020 ? 5.778 8.271 15.149 1.00 76.12 1020 GLY A O 1
ATOM 8024 N N . VAL A 1 1021 ? 7.457 7.018 14.322 1.00 77.69 1021 VAL A N 1
ATOM 8025 C CA . VAL A 1 1021 ? 6.623 5.911 13.806 1.00 77.69 1021 VAL A CA 1
ATOM 8026 C C . VAL A 1 1021 ? 6.492 4.718 14.773 1.00 77.69 1021 VAL A C 1
ATOM 8028 O O . VAL A 1 1021 ? 5.957 3.673 14.409 1.00 77.69 1021 VAL A O 1
ATOM 8031 N N . GLY A 1 1022 ? 6.952 4.855 16.022 1.00 75.00 1022 GLY A N 1
ATOM 8032 C CA . GLY A 1 1022 ? 6.617 3.933 17.118 1.00 75.00 1022 GLY A CA 1
ATOM 8033 C C . GLY A 1 1022 ? 7.371 2.605 17.156 1.00 75.00 1022 GLY A C 1
ATOM 8034 O O . GLY A 1 1022 ? 6.879 1.640 17.741 1.00 75.00 1022 GLY A O 1
ATOM 8035 N N . ILE A 1 1023 ? 8.559 2.553 16.556 1.00 82.12 1023 ILE A N 1
ATOM 8036 C CA . ILE A 1 1023 ? 9.464 1.393 16.590 1.00 82.12 1023 ILE A CA 1
ATOM 8037 C C . ILE A 1 1023 ? 10.241 1.372 17.909 1.00 82.12 1023 ILE A C 1
ATOM 8039 O O . ILE A 1 1023 ? 10.425 0.309 18.501 1.00 82.12 1023 ILE A O 1
ATOM 8043 N N . ILE A 1 1024 ? 10.654 2.546 18.395 1.00 83.50 1024 ILE A N 1
ATOM 8044 C CA . ILE A 1 1024 ? 11.340 2.722 19.682 1.00 83.50 1024 ILE A CA 1
ATOM 8045 C C . ILE A 1 1024 ? 10.501 3.562 20.651 1.00 83.50 1024 ILE A C 1
ATOM 8047 O O . ILE A 1 1024 ? 9.728 4.425 20.237 1.00 83.50 1024 ILE A O 1
ATOM 8051 N N . SER A 1 1025 ? 10.653 3.308 21.951 1.00 78.31 1025 SER A N 1
ATOM 8052 C CA . SER A 1 1025 ? 9.957 4.057 23.003 1.00 78.31 1025 SER A CA 1
ATOM 8053 C C . SER A 1 1025 ? 10.584 5.432 23.257 1.00 78.31 1025 SER A C 1
ATOM 8055 O O . SER A 1 1025 ? 11.770 5.643 22.983 1.00 78.31 1025 SER A O 1
ATOM 8057 N N . ASP A 1 1026 ? 9.818 6.341 23.877 1.00 77.00 1026 ASP A N 1
ATOM 8058 C CA . ASP A 1 1026 ? 10.310 7.662 24.319 1.00 77.00 1026 ASP A CA 1
ATOM 8059 C C . ASP A 1 1026 ? 11.614 7.554 25.128 1.00 77.00 1026 ASP A C 1
ATOM 8061 O O . ASP A 1 1026 ? 12.524 8.367 24.998 1.00 77.00 1026 ASP A O 1
ATOM 8065 N N . GLN A 1 1027 ? 11.703 6.523 25.971 1.00 80.25 1027 GLN A N 1
ATOM 8066 C CA . GLN A 1 1027 ? 12.819 6.284 26.885 1.00 80.25 1027 GLN A CA 1
ATOM 8067 C C . GLN A 1 1027 ? 14.103 5.928 26.130 1.00 80.25 1027 GLN A C 1
ATOM 8069 O O . GLN A 1 1027 ? 15.178 6.413 26.481 1.00 80.25 1027 GLN A O 1
ATOM 8074 N N . LEU A 1 1028 ? 13.995 5.099 25.086 1.00 83.25 1028 LEU A N 1
ATOM 8075 C CA . LEU A 1 1028 ? 15.137 4.703 24.265 1.00 83.25 1028 LEU A CA 1
ATOM 8076 C C . LEU A 1 1028 ? 15.574 5.850 23.340 1.00 83.25 1028 LEU A C 1
ATOM 8078 O O . LEU A 1 1028 ? 16.772 6.063 23.153 1.00 83.25 1028 LEU A O 1
ATOM 8082 N N . TYR A 1 1029 ? 14.616 6.637 22.841 1.00 87.38 1029 TYR A N 1
ATOM 8083 C CA . TYR A 1 1029 ? 14.884 7.858 22.083 1.00 87.38 1029 TYR A CA 1
ATOM 8084 C C . TYR A 1 1029 ? 15.611 8.920 22.927 1.00 87.38 1029 TYR A C 1
ATOM 8086 O O . TYR A 1 1029 ? 16.679 9.389 22.538 1.00 87.38 1029 TYR A O 1
ATOM 8094 N N . GLU A 1 1030 ? 15.109 9.250 24.121 1.00 85.75 1030 GLU A N 1
ATOM 8095 C CA . GLU A 1 1030 ? 15.772 10.187 25.040 1.00 85.75 1030 GLU A CA 1
ATOM 8096 C C . GLU A 1 1030 ? 17.163 9.703 25.465 1.00 85.75 1030 GLU A C 1
ATOM 8098 O O . GLU A 1 1030 ? 18.108 10.496 25.500 1.00 85.75 1030 GLU A O 1
ATOM 8103 N N . ALA A 1 1031 ? 17.319 8.403 25.739 1.00 85.81 1031 ALA A N 1
ATOM 8104 C CA . ALA A 1 1031 ? 18.619 7.816 26.041 1.00 85.81 1031 ALA A CA 1
ATOM 8105 C C . ALA A 1 1031 ? 19.601 7.972 24.867 1.00 85.81 1031 ALA A C 1
ATOM 8107 O O . ALA A 1 1031 ? 20.778 8.263 25.099 1.00 85.81 1031 ALA A O 1
ATOM 8108 N N . ALA A 1 1032 ? 19.134 7.845 23.620 1.00 86.69 1032 ALA A N 1
ATOM 8109 C CA . ALA A 1 1032 ? 19.956 8.081 22.437 1.00 86.69 1032 ALA A CA 1
ATOM 8110 C C . ALA A 1 1032 ? 20.343 9.562 22.331 1.00 86.69 1032 ALA A C 1
ATOM 8112 O O . ALA A 1 1032 ? 21.530 9.878 22.247 1.00 86.69 1032 ALA A O 1
ATOM 8113 N N . VAL A 1 1033 ? 19.371 10.479 22.402 1.00 88.50 1033 VAL A N 1
ATOM 8114 C CA . VAL A 1 1033 ? 19.599 11.935 22.337 1.00 88.50 1033 VAL A CA 1
ATOM 8115 C C . VAL A 1 1033 ? 20.630 12.378 23.384 1.00 88.50 1033 VAL A C 1
ATOM 8117 O O . VAL A 1 1033 ? 21.605 13.053 23.048 1.00 88.50 1033 VAL A O 1
ATOM 8120 N N . ALA A 1 1034 ? 20.469 11.949 24.640 1.00 88.25 1034 ALA A N 1
ATOM 8121 C CA . ALA A 1 1034 ? 21.334 12.348 25.748 1.00 88.25 1034 ALA A CA 1
ATOM 8122 C C . ALA A 1 1034 ? 22.769 11.793 25.646 1.00 88.25 1034 ALA A C 1
ATOM 8124 O O . ALA A 1 1034 ? 23.732 12.523 25.900 1.00 88.25 1034 ALA A O 1
ATOM 8125 N N . ASN A 1 1035 ? 22.932 10.516 25.274 1.00 89.62 1035 ASN A N 1
ATOM 8126 C CA . ASN A 1 1035 ? 24.239 9.846 25.295 1.00 89.62 1035 ASN A CA 1
ATOM 8127 C C . ASN A 1 1035 ? 25.007 9.948 23.968 1.00 89.62 1035 ASN A C 1
ATOM 8129 O O . ASN A 1 1035 ? 26.239 9.964 23.986 1.00 89.62 1035 ASN A O 1
ATOM 8133 N N . CYS A 1 1036 ? 24.311 10.046 22.832 1.00 87.62 1036 CYS A N 1
ATOM 8134 C CA . CYS A 1 1036 ? 24.913 10.151 21.497 1.00 87.62 1036 CYS A CA 1
ATOM 8135 C C . CYS A 1 1036 ? 25.001 11.596 20.974 1.00 87.62 1036 CYS A C 1
ATOM 8137 O O . CYS A 1 1036 ? 25.791 11.870 20.073 1.00 87.62 1036 CYS A O 1
ATOM 8139 N N . LYS A 1 1037 ? 24.238 12.544 21.544 1.00 85.75 1037 LYS A N 1
ATOM 8140 C CA . LYS A 1 1037 ? 24.324 13.992 21.250 1.00 85.75 1037 LYS A CA 1
ATOM 8141 C C . LYS A 1 1037 ? 24.160 14.357 19.763 1.00 85.75 1037 LYS A C 1
ATOM 8143 O O . LYS A 1 1037 ? 24.734 15.340 19.300 1.00 85.75 1037 LYS A O 1
ATOM 8148 N N . GLY A 1 1038 ? 23.385 13.566 19.020 1.00 78.56 1038 GLY A N 1
ATOM 8149 C CA . GLY A 1 1038 ? 23.145 13.764 17.588 1.00 78.56 1038 GLY A CA 1
ATOM 8150 C C . GLY A 1 1038 ? 24.181 13.141 16.641 1.00 78.56 1038 GLY A C 1
ATOM 8151 O O . GLY A 1 1038 ? 24.029 13.307 15.435 1.00 78.56 1038 GLY A O 1
ATOM 8152 N N . ASP A 1 1039 ? 25.190 12.415 17.143 1.00 83.69 1039 ASP A N 1
ATOM 8153 C CA . ASP A 1 1039 ? 25.942 11.438 16.339 1.00 83.69 1039 ASP A CA 1
ATOM 8154 C C . ASP A 1 1039 ? 25.565 10.013 16.772 1.00 83.69 1039 ASP A C 1
ATOM 8156 O O . ASP A 1 1039 ? 26.153 9.412 17.671 1.00 83.69 1039 ASP A O 1
ATOM 8160 N N . TYR A 1 1040 ? 24.540 9.488 16.108 1.00 84.50 1040 TYR A N 1
ATOM 8161 C CA . TYR A 1 1040 ? 24.033 8.123 16.215 1.00 84.50 1040 TYR A CA 1
ATOM 8162 C C . TYR A 1 1040 ? 24.792 7.139 15.301 1.00 84.50 1040 TYR A C 1
ATOM 8164 O O . TYR A 1 1040 ? 24.358 6.005 15.116 1.00 84.50 1040 TYR A O 1
ATOM 8172 N N . VAL A 1 1041 ? 25.905 7.566 14.690 1.00 78.94 1041 VAL A N 1
ATOM 8173 C CA . VAL A 1 1041 ? 26.706 6.776 13.741 1.00 78.94 1041 VAL A CA 1
ATOM 8174 C C . VAL A 1 1041 ? 28.022 6.329 14.365 1.00 78.94 1041 VAL A C 1
ATOM 8176 O O . VAL A 1 1041 ? 28.435 5.184 14.190 1.00 78.94 1041 VAL A O 1
ATOM 8179 N N . ASN A 1 1042 ? 28.680 7.239 15.081 1.00 79.81 1042 ASN A N 1
ATOM 8180 C CA . ASN A 1 1042 ? 29.989 7.040 15.688 1.00 79.81 1042 ASN A CA 1
ATOM 8181 C C . ASN A 1 1042 ? 29.844 7.122 17.218 1.00 79.81 1042 ASN A C 1
ATOM 8183 O O . ASN A 1 1042 ? 30.097 8.183 17.797 1.00 79.81 1042 ASN A O 1
ATOM 8187 N N . PRO A 1 1043 ? 29.417 6.042 17.903 1.00 81.56 1043 PRO A N 1
ATOM 8188 C CA . PRO A 1 1043 ? 29.172 6.082 19.340 1.00 81.56 1043 PRO A CA 1
ATOM 8189 C C . PRO A 1 1043 ? 30.438 6.475 20.109 1.00 81.56 1043 PRO A C 1
ATOM 8191 O O . PRO A 1 1043 ? 31.389 5.707 20.237 1.00 81.56 1043 PRO A O 1
ATOM 8194 N N . THR A 1 1044 ? 30.429 7.691 20.655 1.00 80.75 1044 THR A N 1
ATOM 8195 C CA . THR A 1 1044 ? 31.570 8.287 21.376 1.00 80.75 1044 THR A CA 1
ATOM 8196 C C . THR A 1 1044 ? 31.824 7.663 22.751 1.00 80.75 1044 THR A C 1
ATOM 8198 O O . THR A 1 1044 ? 32.804 7.998 23.413 1.00 80.75 1044 THR A O 1
ATOM 8201 N N . ASN A 1 1045 ? 30.920 6.797 23.211 1.00 87.31 1045 ASN A N 1
ATOM 8202 C CA . ASN A 1 1045 ? 30.931 6.168 24.524 1.00 87.31 1045 ASN A CA 1
ATOM 8203 C C . ASN A 1 1045 ? 30.097 4.873 24.518 1.00 87.31 1045 ASN A C 1
ATOM 8205 O O . ASN A 1 1045 ? 29.217 4.686 23.676 1.00 87.31 1045 ASN A O 1
ATOM 8209 N N . GLU A 1 1046 ? 30.356 4.001 25.493 1.00 89.56 1046 GLU A N 1
ATOM 8210 C CA . GLU A 1 1046 ? 29.717 2.685 25.621 1.00 89.56 1046 GLU A CA 1
ATOM 8211 C C . GLU A 1 1046 ? 28.195 2.764 25.838 1.00 89.56 1046 GLU A C 1
ATOM 8213 O O . GLU A 1 1046 ? 27.458 1.937 25.308 1.00 89.56 1046 GLU A O 1
ATOM 8218 N N . ILE A 1 1047 ? 27.698 3.786 26.546 1.00 88.12 1047 ILE A N 1
ATOM 8219 C CA . ILE A 1 1047 ? 26.256 3.952 26.796 1.00 88.12 1047 ILE A CA 1
ATOM 8220 C C . ILE A 1 1047 ? 25.526 4.243 25.479 1.00 88.12 1047 ILE A C 1
ATOM 8222 O O . ILE A 1 1047 ? 24.528 3.595 25.177 1.00 88.12 1047 ILE A O 1
ATOM 8226 N N . CYS A 1 1048 ? 26.061 5.151 24.657 1.00 88.19 1048 CYS A N 1
ATOM 8227 C CA . CYS A 1 1048 ? 25.556 5.397 23.307 1.00 88.19 1048 CYS A CA 1
ATOM 8228 C C . CYS A 1 1048 ? 25.605 4.124 22.442 1.00 88.19 1048 CYS A C 1
ATOM 8230 O O . CYS A 1 1048 ? 24.605 3.786 21.816 1.00 88.19 1048 CYS A O 1
ATOM 8232 N N . ALA A 1 1049 ? 26.713 3.372 22.454 1.00 87.31 1049 ALA A N 1
ATOM 8233 C CA . ALA A 1 1049 ? 26.812 2.114 21.706 1.00 87.31 1049 ALA A CA 1
ATOM 8234 C C . ALA A 1 1049 ? 25.740 1.090 22.132 1.00 87.31 1049 ALA A C 1
ATOM 8236 O O . ALA A 1 1049 ? 25.091 0.485 21.283 1.00 87.31 1049 ALA A O 1
ATOM 8237 N N . ASN A 1 1050 ? 25.510 0.929 23.437 1.00 87.38 1050 ASN A N 1
ATOM 8238 C CA . ASN A 1 1050 ? 24.514 -0.001 23.972 1.00 87.38 1050 ASN A CA 1
ATOM 8239 C C . ASN A 1 1050 ? 23.073 0.432 23.656 1.00 87.38 1050 ASN A C 1
ATOM 8241 O O . ASN A 1 1050 ? 22.248 -0.416 23.318 1.00 87.38 1050 ASN A O 1
ATOM 8245 N N . VAL A 1 1051 ? 22.780 1.736 23.690 1.00 86.50 1051 VAL A N 1
ATOM 8246 C CA . VAL A 1 1051 ? 21.483 2.281 23.259 1.00 86.50 1051 VAL A CA 1
ATOM 8247 C C . VAL A 1 1051 ? 21.251 2.040 21.766 1.00 86.50 1051 VAL A C 1
ATOM 8249 O O . VAL A 1 1051 ? 20.192 1.539 21.394 1.00 86.50 1051 VAL A O 1
ATOM 8252 N N . LEU A 1 1052 ? 22.237 2.324 20.909 1.00 86.38 1052 LEU A N 1
ATOM 8253 C CA . LEU A 1 1052 ? 22.122 2.091 19.465 1.00 86.38 1052 LEU A CA 1
ATOM 8254 C C . LEU A 1 1052 ? 21.952 0.600 19.139 1.00 86.38 1052 LEU A C 1
ATOM 8256 O O . LEU A 1 1052 ? 21.080 0.259 18.349 1.00 86.38 1052 LEU A O 1
ATOM 8260 N N . ASN A 1 1053 ? 22.678 -0.296 19.819 1.00 85.00 1053 ASN A N 1
ATOM 8261 C CA . ASN A 1 1053 ? 22.484 -1.747 19.693 1.00 85.00 1053 ASN A CA 1
ATOM 8262 C C . ASN A 1 1053 ? 21.044 -2.181 20.041 1.00 85.00 1053 ASN A C 1
ATOM 8264 O O . ASN A 1 1053 ? 20.496 -3.075 19.396 1.00 85.00 1053 ASN A O 1
ATOM 8268 N N . ALA A 1 1054 ? 20.409 -1.567 21.047 1.00 81.69 1054 ALA A N 1
ATOM 8269 C CA . ALA A 1 1054 ? 19.015 -1.853 21.392 1.00 81.69 1054 ALA A CA 1
ATOM 8270 C C . ALA A 1 1054 ? 18.030 -1.347 20.318 1.00 81.69 1054 ALA A C 1
ATOM 8272 O O . ALA A 1 1054 ? 17.076 -2.052 19.987 1.00 81.69 1054 ALA A O 1
ATOM 8273 N N . VAL A 1 1055 ? 18.292 -0.177 19.720 1.00 81.75 1055 VAL A N 1
ATOM 8274 C CA . VAL A 1 1055 ? 17.516 0.337 18.577 1.00 81.75 1055 VAL A CA 1
ATOM 8275 C C . VAL A 1 1055 ? 17.676 -0.569 17.348 1.00 81.75 1055 VAL A C 1
ATOM 8277 O O . VAL A 1 1055 ? 16.674 -0.969 16.759 1.00 81.75 1055 VAL A O 1
ATOM 8280 N N . ASP A 1 1056 ? 18.903 -0.968 17.002 1.00 81.12 1056 ASP A N 1
ATOM 8281 C CA . ASP A 1 1056 ? 19.193 -1.881 15.886 1.00 81.12 1056 ASP A CA 1
ATOM 8282 C C . ASP A 1 1056 ? 18.493 -3.238 16.049 1.00 81.12 1056 ASP A C 1
ATOM 8284 O O . ASP A 1 1056 ? 17.926 -3.760 15.084 1.00 81.12 1056 ASP A O 1
ATOM 8288 N N . ASN A 1 1057 ? 18.461 -3.793 17.267 1.00 77.56 1057 ASN A N 1
ATOM 8289 C CA . ASN A 1 1057 ? 17.725 -5.025 17.558 1.00 77.56 1057 ASN A CA 1
ATOM 8290 C C . ASN A 1 1057 ? 16.224 -4.877 17.252 1.00 77.56 1057 ASN A C 1
ATOM 8292 O O . ASN A 1 1057 ? 15.670 -5.734 16.562 1.00 77.56 1057 ASN A O 1
ATOM 8296 N N . LEU A 1 1058 ? 15.585 -3.785 17.690 1.00 76.50 1058 LEU A N 1
ATOM 8297 C CA . LEU A 1 1058 ? 14.162 -3.516 17.438 1.00 76.50 1058 LEU A CA 1
ATOM 8298 C C . LEU A 1 1058 ? 13.860 -3.283 15.955 1.00 76.50 1058 LEU A C 1
ATOM 8300 O O . LEU A 1 1058 ? 12.924 -3.871 15.413 1.00 76.50 1058 LEU A O 1
ATOM 8304 N N . MET A 1 1059 ? 14.679 -2.477 15.274 1.00 79.44 1059 MET A N 1
ATOM 8305 C CA . MET A 1 1059 ? 14.553 -2.257 13.830 1.00 79.44 1059 MET A CA 1
ATOM 8306 C C . MET A 1 1059 ? 14.709 -3.567 13.048 1.00 79.44 1059 MET A C 1
ATOM 8308 O O . MET A 1 1059 ? 14.008 -3.777 12.058 1.00 79.44 1059 MET A O 1
ATOM 8312 N N . SER A 1 1060 ? 15.561 -4.48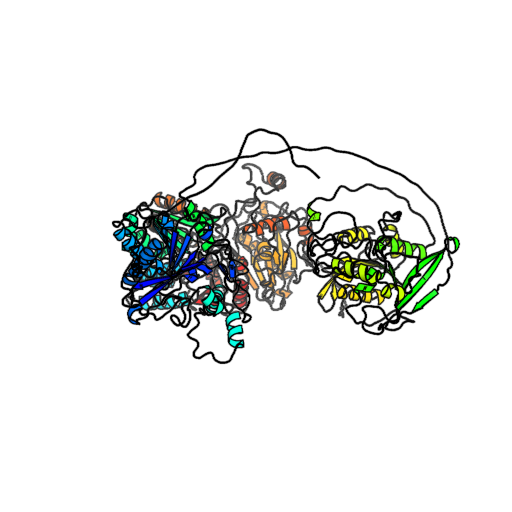8 13.518 1.00 76.31 1060 SER A N 1
ATOM 8313 C CA . SER A 1 1060 ? 15.740 -5.800 12.890 1.00 76.31 1060 SER A CA 1
ATOM 8314 C C . SER A 1 1060 ? 14.472 -6.663 12.884 1.00 76.31 1060 SER A C 1
ATOM 8316 O O . SER A 1 1060 ? 14.414 -7.629 12.122 1.00 76.31 1060 SER A O 1
ATOM 8318 N N . GLU A 1 1061 ? 13.456 -6.361 13.704 1.00 71.69 1061 GLU A N 1
ATOM 8319 C CA . GLU A 1 1061 ? 12.180 -7.089 13.765 1.00 71.69 1061 GLU A CA 1
ATOM 8320 C C . GLU A 1 1061 ? 11.165 -6.684 12.676 1.00 71.69 1061 GLU A C 1
ATOM 8322 O O . GLU A 1 1061 ? 10.144 -7.355 12.521 1.00 71.69 1061 GLU A O 1
ATOM 8327 N N . LEU A 1 1062 ? 11.482 -5.689 11.839 1.00 72.50 1062 LEU A N 1
ATOM 8328 C CA . LEU A 1 1062 ? 10.636 -5.199 10.740 1.00 72.50 1062 LEU A CA 1
ATOM 8329 C C . LEU A 1 1062 ? 11.209 -5.528 9.341 1.00 72.50 1062 LEU A C 1
ATOM 8331 O O . LEU A 1 1062 ? 12.255 -6.166 9.216 1.00 72.50 1062 LEU A O 1
ATOM 8335 N N . ASP A 1 1063 ? 10.507 -5.130 8.270 1.00 71.62 1063 ASP A N 1
ATOM 8336 C CA . ASP A 1 1063 ? 11.131 -4.954 6.949 1.00 71.62 1063 ASP A CA 1
ATOM 8337 C C . ASP A 1 1063 ? 11.540 -3.483 6.812 1.00 71.62 1063 ASP A C 1
ATOM 8339 O O . ASP A 1 1063 ? 10.697 -2.587 6.845 1.00 71.62 1063 ASP A O 1
ATOM 8343 N N . ASN A 1 1064 ? 12.841 -3.226 6.689 1.00 71.38 1064 ASN A N 1
ATOM 8344 C CA . ASN A 1 1064 ? 13.362 -1.862 6.675 1.00 71.38 1064 ASN A CA 1
ATOM 8345 C C . ASN A 1 1064 ? 12.901 -1.070 5.432 1.00 71.38 1064 ASN A C 1
ATOM 8347 O O . ASN A 1 1064 ? 12.900 0.157 5.467 1.00 71.38 1064 ASN A O 1
ATOM 8351 N N . GLY A 1 1065 ? 12.534 -1.752 4.338 1.00 66.06 1065 GLY A N 1
ATOM 8352 C CA . GLY A 1 1065 ? 12.158 -1.126 3.069 1.00 66.06 1065 GLY A CA 1
ATOM 8353 C C . GLY A 1 1065 ? 10.690 -0.699 2.968 1.00 66.06 1065 GLY A C 1
ATOM 8354 O O . GLY A 1 1065 ? 10.340 -0.047 1.983 1.00 66.06 1065 GLY A O 1
ATOM 8355 N N . ASP A 1 1066 ? 9.837 -1.084 3.925 1.00 74.38 1066 ASP A N 1
ATOM 8356 C CA . ASP A 1 1066 ? 8.500 -0.528 4.206 1.00 74.38 1066 ASP A CA 1
ATOM 8357 C C . ASP A 1 1066 ? 7.995 -1.100 5.536 1.00 74.38 1066 ASP A C 1
ATOM 8359 O O . ASP A 1 1066 ? 7.681 -2.293 5.634 1.00 74.38 1066 ASP A O 1
ATOM 8363 N N . ILE A 1 1067 ? 7.892 -0.248 6.562 1.00 72.44 1067 ILE A N 1
ATOM 8364 C CA . ILE A 1 1067 ? 7.574 -0.706 7.921 1.00 72.44 1067 ILE A CA 1
ATOM 8365 C C . ILE A 1 1067 ? 6.179 -1.335 8.044 1.00 72.44 1067 ILE A C 1
ATOM 8367 O O . ILE A 1 1067 ? 5.940 -2.086 8.991 1.00 72.44 1067 ILE A O 1
ATOM 8371 N N . LEU A 1 1068 ? 5.262 -1.102 7.096 1.00 72.94 1068 LEU A N 1
ATOM 8372 C CA . LEU A 1 1068 ? 3.903 -1.656 7.106 1.00 72.94 1068 LEU A CA 1
ATOM 8373 C C . LEU A 1 1068 ? 3.844 -3.111 6.612 1.00 72.94 1068 LEU A C 1
ATOM 8375 O O . LEU A 1 1068 ? 2.857 -3.806 6.877 1.00 72.94 1068 LEU A O 1
ATOM 8379 N N . LEU A 1 1069 ? 4.879 -3.599 5.921 1.00 70.06 1069 LEU A N 1
ATOM 8380 C CA . LEU A 1 1069 ? 4.898 -4.937 5.321 1.00 70.06 1069 LEU A CA 1
ATOM 8381 C C . LEU A 1 1069 ? 5.199 -6.074 6.316 1.00 70.06 1069 LEU A C 1
ATOM 8383 O O . LEU A 1 1069 ? 5.465 -5.868 7.504 1.00 70.06 1069 LEU A O 1
ATOM 8387 N N . ASP A 1 1070 ? 5.090 -7.302 5.801 1.00 65.62 1070 ASP A N 1
ATOM 8388 C CA . ASP A 1 1070 ? 5.498 -8.541 6.466 1.00 65.62 1070 ASP A CA 1
ATOM 8389 C C . ASP A 1 1070 ? 7.037 -8.666 6.393 1.00 65.62 1070 ASP A C 1
ATOM 8391 O O . ASP A 1 1070 ? 7.591 -8.702 5.290 1.00 65.62 1070 ASP A O 1
ATOM 8395 N N . LYS A 1 1071 ? 7.728 -8.802 7.534 1.00 68.50 1071 LYS A N 1
ATOM 8396 C CA . LYS A 1 1071 ? 9.168 -9.099 7.594 1.00 68.50 1071 LYS A CA 1
ATOM 8397 C C . LYS A 1 1071 ? 9.457 -10.463 6.968 1.00 68.50 1071 LYS A C 1
ATOM 8399 O O . LYS A 1 1071 ? 8.854 -11.483 7.313 1.00 68.50 1071 LYS A O 1
ATOM 8404 N N . CYS A 1 1072 ? 10.440 -10.495 6.077 1.00 64.25 1072 CYS A N 1
ATOM 8405 C CA . CYS A 1 1072 ? 10.765 -11.673 5.282 1.00 64.25 1072 CYS A CA 1
ATOM 8406 C C . CYS A 1 1072 ? 11.938 -12.483 5.846 1.00 64.25 1072 CYS A C 1
ATOM 8408 O O . CYS A 1 1072 ? 12.947 -11.933 6.283 1.00 64.25 1072 CYS A O 1
ATOM 8410 N N . ALA A 1 1073 ? 11.833 -13.813 5.768 1.00 51.62 1073 ALA A N 1
ATOM 8411 C CA . ALA A 1 1073 ? 12.955 -14.709 6.037 1.00 51.62 1073 ALA A CA 1
ATOM 8412 C C . ALA A 1 1073 ? 14.129 -14.439 5.069 1.00 51.62 1073 ALA A C 1
ATOM 8414 O O . ALA A 1 1073 ? 13.927 -14.027 3.925 1.00 51.62 1073 ALA A O 1
ATOM 8415 N N . GLY A 1 1074 ? 15.355 -14.643 5.561 1.00 48.56 1074 GLY A N 1
ATOM 8416 C CA . GLY A 1 1074 ? 16.575 -14.077 4.979 1.00 48.56 1074 GLY A CA 1
ATOM 8417 C C . GLY A 1 1074 ? 17.015 -14.589 3.597 1.00 48.56 1074 GLY A C 1
ATOM 8418 O O . GLY A 1 1074 ? 16.547 -15.605 3.094 1.00 48.56 1074 GLY A O 1
ATOM 8419 N N . ARG A 1 1075 ? 17.967 -13.836 3.020 1.00 40.94 1075 ARG A N 1
ATOM 8420 C CA . ARG A 1 1075 ? 18.640 -13.962 1.705 1.00 40.94 1075 ARG A CA 1
ATOM 8421 C C . ARG A 1 1075 ? 18.511 -15.292 0.942 1.00 40.94 1075 ARG A C 1
ATOM 8423 O O . ARG A 1 1075 ? 18.993 -16.339 1.357 1.00 40.94 1075 ARG A O 1
ATOM 8430 N N . LEU A 1 1076 ? 18.099 -15.144 -0.316 1.00 41.94 1076 LEU A N 1
ATOM 8431 C CA . LEU A 1 1076 ? 18.173 -16.128 -1.405 1.00 41.94 1076 LEU A CA 1
ATOM 8432 C C . LEU A 1 1076 ? 19.581 -16.236 -2.046 1.00 41.94 1076 LEU A C 1
ATOM 8434 O O . LEU A 1 1076 ? 19.680 -16.443 -3.252 1.00 41.94 1076 LEU A O 1
ATOM 8438 N N . ILE A 1 1077 ? 20.667 -16.018 -1.293 1.00 38.38 1077 ILE A N 1
ATOM 8439 C CA . ILE A 1 1077 ? 22.035 -15.911 -1.843 1.00 38.38 1077 ILE A CA 1
ATOM 8440 C C . ILE A 1 1077 ? 23.029 -16.699 -0.965 1.00 38.38 1077 ILE A C 1
ATOM 8442 O O . ILE A 1 1077 ? 23.107 -16.416 0.235 1.00 38.38 1077 ILE A O 1
ATOM 8446 N N . PRO A 1 1078 ? 23.808 -17.652 -1.521 1.00 30.80 1078 PRO A N 1
ATOM 8447 C CA . PRO A 1 1078 ? 24.901 -18.315 -0.808 1.00 30.80 1078 PRO A CA 1
ATOM 8448 C C . PRO A 1 1078 ? 26.040 -17.340 -0.472 1.00 30.80 1078 PRO A C 1
ATOM 8450 O O . PRO A 1 1078 ? 26.445 -16.542 -1.315 1.00 30.80 1078 PRO A O 1
ATOM 8453 N N . LYS A 1 1079 ? 26.610 -17.440 0.736 1.00 30.00 1079 LYS A N 1
ATOM 8454 C CA . LYS A 1 1079 ? 27.852 -16.723 1.079 1.00 30.00 1079 LYS A CA 1
ATOM 8455 C C . LYS A 1 1079 ? 29.051 -17.341 0.336 1.00 30.00 1079 LYS A C 1
ATOM 8457 O O . LYS A 1 1079 ? 29.142 -18.569 0.311 1.00 30.00 1079 LYS A O 1
ATOM 8462 N N . PRO A 1 1080 ? 30.004 -16.540 -0.177 1.00 36.31 1080 PRO A N 1
ATOM 8463 C CA . PRO A 1 1080 ? 31.293 -17.050 -0.642 1.00 36.31 1080 PRO A CA 1
ATOM 8464 C C . PRO A 1 1080 ? 32.090 -17.732 0.481 1.00 36.31 1080 PRO A C 1
ATOM 8466 O O . PRO A 1 1080 ? 31.990 -17.350 1.649 1.00 36.31 1080 PRO A O 1
ATOM 8469 N N . ILE A 1 1081 ? 32.927 -18.708 0.120 1.00 35.94 1081 ILE A N 1
ATOM 8470 C CA . ILE A 1 1081 ? 33.925 -19.296 1.023 1.00 35.94 1081 ILE A CA 1
ATOM 8471 C C . ILE A 1 1081 ? 35.193 -18.431 0.970 1.00 35.94 1081 ILE A C 1
ATOM 8473 O O . ILE A 1 1081 ? 35.715 -18.141 -0.107 1.00 35.94 1081 ILE A O 1
ATOM 8477 N N . ASN A 1 1082 ? 35.700 -18.015 2.133 1.00 33.34 1082 ASN A N 1
ATOM 8478 C CA . ASN A 1 1082 ? 36.900 -17.179 2.220 1.00 33.34 1082 ASN A CA 1
ATOM 8479 C C . ASN A 1 1082 ? 38.143 -17.900 1.661 1.00 33.34 1082 ASN A C 1
ATOM 8481 O O . ASN A 1 1082 ? 38.434 -19.027 2.055 1.00 33.34 1082 ASN A O 1
ATOM 8485 N N . GLY A 1 1083 ? 38.924 -17.204 0.826 1.00 40.25 1083 GLY A N 1
ATOM 8486 C CA . GLY A 1 1083 ? 40.271 -17.627 0.407 1.00 40.25 1083 GLY A CA 1
ATOM 8487 C C . GLY A 1 1083 ? 40.408 -18.210 -1.007 1.00 40.25 1083 GLY A C 1
ATOM 8488 O O . GLY A 1 1083 ? 41.508 -18.614 -1.377 1.00 40.25 1083 GLY A O 1
ATOM 8489 N N . VAL A 1 1084 ? 39.340 -18.244 -1.809 1.00 36.03 1084 VAL A N 1
ATOM 8490 C CA . VAL A 1 1084 ? 39.351 -18.801 -3.178 1.00 36.03 1084 VAL A CA 1
ATOM 8491 C C . VAL A 1 1084 ? 39.512 -17.694 -4.234 1.00 36.03 1084 VAL A C 1
ATOM 8493 O O . VAL A 1 1084 ? 38.965 -16.603 -4.091 1.00 36.03 1084 VAL A O 1
ATOM 8496 N N . SER A 1 1085 ? 40.273 -17.954 -5.305 1.00 41.91 1085 SER A N 1
ATOM 8497 C CA . SER A 1 1085 ? 40.560 -16.958 -6.350 1.00 41.91 1085 SER A CA 1
ATOM 8498 C C . SER A 1 1085 ? 39.422 -16.790 -7.369 1.00 41.91 1085 SER A C 1
ATOM 8500 O O . SER A 1 1085 ? 38.642 -17.708 -7.639 1.00 41.91 1085 SER A O 1
ATOM 8502 N N . SER A 1 1086 ? 39.354 -15.605 -7.988 1.00 46.66 1086 SER A N 1
ATOM 8503 C CA . SER A 1 1086 ? 38.212 -15.114 -8.780 1.00 46.66 1086 SER A CA 1
ATOM 8504 C C . SER A 1 1086 ? 37.762 -16.020 -9.933 1.00 46.66 1086 SER A C 1
ATOM 8506 O O . SER A 1 1086 ? 36.603 -15.969 -10.336 1.00 46.66 1086 SER A O 1
ATOM 8508 N N . ARG A 1 1087 ? 38.655 -16.862 -10.472 1.00 39.28 1087 ARG A N 1
ATOM 8509 C CA . ARG A 1 1087 ? 38.326 -17.783 -11.572 1.00 39.28 1087 ARG A CA 1
ATOM 8510 C C . ARG A 1 1087 ? 37.602 -19.046 -11.097 1.00 39.28 1087 ARG A C 1
ATOM 8512 O O . ARG A 1 1087 ? 36.725 -19.524 -11.804 1.00 39.28 1087 ARG A O 1
ATOM 8519 N N . ALA A 1 1088 ? 37.939 -19.556 -9.912 1.00 38.19 1088 ALA A N 1
ATOM 8520 C CA . ALA A 1 1088 ? 37.277 -20.725 -9.331 1.00 38.19 1088 ALA A CA 1
ATOM 8521 C C . ALA A 1 1088 ? 35.904 -20.360 -8.739 1.00 38.19 1088 ALA A C 1
ATOM 8523 O O . ALA A 1 1088 ? 34.954 -21.124 -8.896 1.00 38.19 1088 ALA A O 1
ATOM 8524 N N . LEU A 1 1089 ? 35.766 -19.151 -8.175 1.00 42.66 1089 LEU A N 1
ATOM 8525 C CA . LEU A 1 1089 ? 34.476 -18.622 -7.713 1.00 42.66 1089 LEU A CA 1
ATOM 8526 C C . LEU A 1 1089 ? 33.395 -18.676 -8.808 1.00 42.66 1089 LEU A C 1
ATOM 8528 O O . LEU A 1 1089 ? 32.279 -19.097 -8.528 1.00 42.66 1089 LEU A O 1
ATOM 8532 N N . LEU A 1 1090 ? 33.717 -18.337 -10.062 1.00 41.91 1090 LEU A N 1
ATOM 8533 C CA . LEU A 1 1090 ? 32.761 -18.396 -11.181 1.00 41.91 1090 LEU A CA 1
ATOM 8534 C C . LEU A 1 1090 ? 32.255 -19.821 -11.486 1.00 41.91 1090 LEU A C 1
ATOM 8536 O O . LEU A 1 1090 ? 31.075 -20.000 -11.801 1.00 41.91 1090 LEU A O 1
ATOM 8540 N N . GLU A 1 1091 ? 33.110 -20.841 -11.376 1.00 38.69 1091 GLU A N 1
ATOM 8541 C CA . GLU A 1 1091 ? 32.721 -22.240 -11.610 1.00 38.69 1091 GLU A CA 1
ATOM 8542 C C . GLU A 1 1091 ? 31.967 -22.857 -10.422 1.00 38.69 1091 GLU A C 1
ATOM 8544 O O . GLU A 1 1091 ? 31.117 -23.726 -10.620 1.00 38.69 1091 GLU A O 1
ATOM 8549 N N . GLU A 1 1092 ? 32.245 -22.403 -9.197 1.00 34.62 1092 GLU A N 1
ATOM 8550 C CA . GLU A 1 1092 ? 31.611 -22.906 -7.975 1.00 34.62 1092 GLU A CA 1
ATOM 8551 C C . GLU A 1 1092 ? 30.252 -22.238 -7.702 1.00 34.62 1092 GLU A C 1
ATOM 8553 O O . GLU A 1 1092 ? 29.273 -22.927 -7.411 1.00 34.62 1092 GLU A O 1
ATOM 8558 N N . TYR A 1 1093 ? 30.130 -20.923 -7.929 1.00 37.88 1093 TYR A N 1
ATOM 8559 C CA . TYR A 1 1093 ? 28.850 -20.197 -7.856 1.00 37.88 1093 TYR A CA 1
ATOM 8560 C C . TYR A 1 1093 ? 27.833 -20.741 -8.875 1.00 37.88 1093 TYR A C 1
ATOM 8562 O O . TYR A 1 1093 ? 26.640 -20.823 -8.594 1.00 37.88 1093 TYR A O 1
ATOM 8570 N N . SER A 1 1094 ? 28.319 -21.225 -10.027 1.00 39.25 1094 SER A N 1
ATOM 8571 C CA . SER A 1 1094 ? 27.512 -21.908 -11.050 1.00 39.25 1094 SER A CA 1
ATOM 8572 C C . SER A 1 1094 ? 26.924 -23.259 -10.597 1.00 39.25 1094 SER A C 1
ATOM 8574 O O . SER A 1 1094 ? 26.101 -23.825 -11.313 1.00 39.25 1094 SER A O 1
ATOM 8576 N N . ARG A 1 1095 ? 27.330 -23.795 -9.434 1.00 35.28 1095 ARG A N 1
ATOM 8577 C CA . ARG A 1 1095 ? 26.814 -25.051 -8.850 1.00 35.28 1095 ARG A CA 1
ATOM 8578 C C . ARG A 1 1095 ? 25.891 -24.832 -7.646 1.00 35.28 1095 ARG A C 1
ATOM 8580 O O . ARG A 1 1095 ? 25.178 -25.755 -7.265 1.00 35.28 1095 ARG A O 1
ATOM 8587 N N . LEU A 1 1096 ? 25.877 -23.634 -7.059 1.00 38.66 1096 LEU A N 1
ATOM 8588 C CA . LEU A 1 1096 ? 25.076 -23.278 -5.878 1.00 38.66 1096 LEU A CA 1
ATOM 8589 C C . LEU A 1 1096 ? 23.776 -22.550 -6.273 1.00 38.66 1096 LEU A C 1
ATOM 8591 O O . LEU A 1 1096 ? 23.445 -21.493 -5.743 1.00 38.66 1096 LEU A O 1
ATOM 8595 N N . SER A 1 1097 ? 23.039 -23.118 -7.232 1.00 40.78 1097 SER A N 1
ATOM 8596 C CA . SER A 1 1097 ? 21.894 -22.474 -7.893 1.00 40.78 1097 SER A CA 1
ATOM 8597 C C . SER A 1 1097 ? 20.508 -22.834 -7.327 1.00 40.78 1097 SER A C 1
ATOM 8599 O O . SER A 1 1097 ? 19.505 -22.605 -8.001 1.00 40.78 1097 SER A O 1
ATOM 8601 N N . GLU A 1 1098 ? 20.421 -23.372 -6.106 1.00 38.62 1098 GLU A N 1
ATOM 8602 C CA . GLU A 1 1098 ? 19.156 -23.487 -5.360 1.00 38.62 1098 GLU A CA 1
ATOM 8603 C C . GLU A 1 1098 ? 19.187 -22.593 -4.107 1.00 38.62 1098 GLU A C 1
ATOM 8605 O O . GLU A 1 1098 ? 19.975 -22.842 -3.191 1.00 38.62 1098 GLU A O 1
ATOM 8610 N N . PRO A 1 1099 ? 18.347 -21.542 -4.031 1.00 42.97 1099 PRO A N 1
ATOM 8611 C CA . PRO A 1 1099 ? 18.324 -20.655 -2.878 1.00 42.97 1099 PRO A CA 1
ATOM 8612 C C . PRO A 1 1099 ? 17.462 -21.256 -1.754 1.00 42.97 1099 PRO A C 1
ATOM 8614 O O . PRO A 1 1099 ? 16.309 -21.637 -1.957 1.00 42.97 1099 PRO A O 1
ATOM 8617 N N . THR A 1 1100 ? 18.030 -21.338 -0.551 1.00 44.28 1100 THR A N 1
ATOM 8618 C CA . THR A 1 1100 ? 17.641 -22.313 0.488 1.00 44.28 1100 THR A CA 1
ATOM 8619 C C . THR A 1 1100 ? 16.317 -22.060 1.216 1.00 44.28 1100 THR A C 1
ATOM 8621 O O . THR A 1 1100 ? 15.838 -22.956 1.910 1.00 44.28 1100 THR A O 1
ATOM 8624 N N . ALA A 1 1101 ? 15.692 -20.890 1.061 1.00 50.53 1101 ALA A N 1
ATOM 8625 C CA . ALA A 1 1101 ? 14.373 -20.591 1.621 1.00 50.53 1101 ALA A CA 1
ATOM 8626 C C . ALA A 1 1101 ? 13.550 -19.715 0.665 1.00 50.53 1101 ALA A C 1
ATOM 8628 O O . ALA A 1 1101 ? 13.920 -18.587 0.352 1.00 50.53 1101 ALA A O 1
ATOM 8629 N N . ARG A 1 1102 ? 12.405 -20.223 0.202 1.00 64.06 1102 ARG A N 1
ATOM 8630 C CA . ARG A 1 1102 ? 11.494 -19.500 -0.699 1.00 64.06 1102 ARG A CA 1
ATOM 8631 C C . ARG A 1 1102 ? 10.672 -18.448 0.075 1.00 64.06 1102 ARG A C 1
ATOM 8633 O O . ARG A 1 1102 ? 10.051 -18.827 1.068 1.00 64.06 1102 ARG A O 1
ATOM 8640 N N . PRO A 1 1103 ? 10.557 -17.182 -0.384 1.00 66.50 1103 PRO A N 1
ATOM 8641 C CA . PRO A 1 1103 ? 9.757 -16.175 0.311 1.00 66.50 1103 PRO A CA 1
ATOM 8642 C C . PRO A 1 1103 ? 8.256 -16.452 0.164 1.00 66.50 1103 PRO A C 1
ATOM 8644 O O . PRO A 1 1103 ? 7.809 -17.075 -0.808 1.00 66.50 1103 PRO A O 1
ATOM 8647 N N . THR A 1 1104 ? 7.463 -15.944 1.107 1.00 66.50 1104 THR A N 1
ATOM 8648 C CA . THR A 1 1104 ? 5.998 -15.938 0.992 1.00 66.50 1104 THR A CA 1
ATOM 8649 C C . THR A 1 1104 ? 5.555 -14.971 -0.112 1.00 66.50 1104 THR A C 1
ATOM 8651 O O . THR A 1 1104 ? 6.290 -14.067 -0.496 1.00 66.50 1104 THR A O 1
ATOM 8654 N N . ILE A 1 1105 ? 4.333 -15.125 -0.627 1.00 70.19 1105 ILE A N 1
ATOM 8655 C CA . ILE A 1 1105 ? 3.794 -14.227 -1.666 1.00 70.19 1105 ILE A CA 1
ATOM 8656 C C . ILE A 1 1105 ? 3.578 -12.780 -1.176 1.00 70.19 1105 ILE A C 1
ATOM 8658 O O . ILE A 1 1105 ? 3.546 -11.856 -1.989 1.00 70.19 1105 ILE A O 1
ATOM 8662 N N . ASN A 1 1106 ? 3.434 -12.572 0.137 1.00 62.16 1106 ASN A N 1
ATOM 8663 C CA . ASN A 1 1106 ? 3.239 -11.242 0.716 1.00 62.16 1106 ASN A CA 1
ATOM 8664 C C . ASN A 1 1106 ? 4.519 -10.398 0.704 1.00 62.16 1106 ASN A C 1
ATOM 8666 O O . ASN A 1 1106 ? 4.427 -9.181 0.546 1.00 62.16 1106 ASN A O 1
ATOM 8670 N N . CYS A 1 1107 ? 5.680 -11.045 0.838 1.00 67.56 1107 CYS A N 1
ATOM 8671 C CA . CYS A 1 1107 ? 6.989 -10.406 0.879 1.00 67.56 1107 CYS A CA 1
ATOM 8672 C C . CYS A 1 1107 ? 7.244 -9.475 -0.309 1.00 67.56 1107 CYS A C 1
ATOM 8674 O O . CYS A 1 1107 ? 6.988 -9.841 -1.461 1.00 67.56 1107 CYS A O 1
ATOM 8676 N N . PHE A 1 1108 ? 7.856 -8.310 -0.066 1.00 69.62 1108 PHE A N 1
ATOM 8677 C CA . PHE A 1 1108 ? 8.325 -7.481 -1.177 1.00 69.62 1108 PHE A CA 1
ATOM 8678 C C . PHE A 1 1108 ? 9.397 -8.219 -1.988 1.00 69.62 1108 PHE A C 1
ATOM 8680 O O . PHE A 1 1108 ? 9.262 -8.344 -3.208 1.00 69.62 1108 PHE A O 1
ATOM 8687 N N . SER A 1 1109 ? 10.342 -8.860 -1.291 1.00 70.00 1109 SER A N 1
ATOM 8688 C CA . SER A 1 1109 ? 11.441 -9.670 -1.838 1.00 70.00 1109 SER A CA 1
ATOM 8689 C C . SER A 1 1109 ? 11.014 -10.812 -2.768 1.00 70.00 1109 SER A C 1
ATOM 8691 O O . SER A 1 1109 ? 11.798 -11.255 -3.612 1.00 70.00 1109 SER A O 1
ATOM 8693 N N . TYR A 1 1110 ? 9.753 -11.249 -2.699 1.00 74.69 1110 TYR A N 1
ATOM 8694 C CA . TYR A 1 1110 ? 9.176 -12.222 -3.625 1.00 74.69 1110 TYR A CA 1
ATOM 8695 C C . TYR A 1 1110 ? 9.195 -11.734 -5.086 1.00 74.69 1110 TYR A C 1
ATOM 8697 O O . TYR A 1 1110 ? 9.377 -12.527 -6.009 1.00 74.69 1110 TYR A O 1
ATOM 8705 N N . ARG A 1 1111 ? 9.109 -10.414 -5.304 1.00 80.19 1111 ARG A N 1
ATOM 8706 C CA . ARG A 1 1111 ? 9.335 -9.768 -6.609 1.00 80.19 1111 ARG A CA 1
ATOM 8707 C C . ARG A 1 1111 ? 10.726 -10.082 -7.152 1.00 80.19 1111 ARG A C 1
ATOM 8709 O O . ARG A 1 1111 ? 10.865 -10.506 -8.296 1.00 80.19 1111 ARG A O 1
ATOM 8716 N N . PHE A 1 1112 ? 11.751 -9.938 -6.314 1.00 77.31 1112 PHE A N 1
ATOM 8717 C CA . PHE A 1 1112 ? 13.138 -10.187 -6.699 1.00 77.31 1112 PHE A CA 1
ATOM 8718 C C . PHE A 1 1112 ? 13.443 -11.683 -6.857 1.00 77.31 1112 PHE A C 1
ATOM 8720 O O . PHE A 1 1112 ? 14.251 -12.038 -7.711 1.00 77.31 1112 PHE A O 1
ATOM 8727 N N . TYR A 1 1113 ? 12.754 -12.573 -6.133 1.00 75.31 1113 TYR A N 1
ATOM 8728 C CA . TYR A 1 1113 ? 12.786 -14.019 -6.401 1.00 75.31 1113 TYR A CA 1
ATOM 8729 C C . TYR A 1 1113 ? 12.299 -14.338 -7.826 1.00 75.31 1113 TYR A C 1
ATOM 8731 O O . TYR A 1 1113 ? 13.023 -14.973 -8.593 1.00 75.31 1113 TYR A O 1
ATOM 8739 N N . LEU A 1 1114 ? 11.124 -13.825 -8.216 1.00 82.06 1114 LEU A N 1
ATOM 8740 C CA . LEU A 1 1114 ? 10.596 -13.990 -9.576 1.00 82.06 1114 LEU A CA 1
ATOM 8741 C C . LEU A 1 1114 ? 11.519 -13.360 -10.634 1.00 82.06 1114 LEU A C 1
ATOM 8743 O O . LEU A 1 1114 ? 11.753 -13.975 -11.672 1.00 82.06 1114 LEU A O 1
ATOM 8747 N N . LEU A 1 1115 ? 12.091 -12.181 -10.366 1.00 85.06 1115 LEU A N 1
ATOM 8748 C CA . LEU A 1 1115 ? 13.015 -11.523 -11.293 1.00 85.06 1115 LEU A CA 1
ATOM 8749 C C . LEU A 1 1115 ? 14.301 -12.338 -11.526 1.00 85.06 1115 LEU A C 1
ATOM 8751 O O . LEU A 1 1115 ? 14.678 -12.541 -12.677 1.00 85.06 1115 LEU A O 1
ATOM 8755 N N . ASN A 1 1116 ? 14.953 -12.849 -10.473 1.00 81.12 1116 ASN A N 1
ATOM 8756 C CA . ASN A 1 1116 ? 16.174 -13.656 -10.625 1.00 81.12 1116 ASN A CA 1
ATOM 8757 C C . ASN A 1 1116 ? 15.917 -14.950 -11.418 1.00 81.12 1116 ASN A C 1
ATOM 8759 O O . ASN A 1 1116 ? 16.758 -15.342 -12.226 1.00 81.12 1116 ASN A O 1
ATOM 8763 N N . ILE A 1 1117 ? 14.751 -15.586 -11.241 1.00 81.75 1117 ILE A N 1
ATOM 8764 C CA . ILE A 1 1117 ? 14.332 -16.743 -12.051 1.00 81.75 1117 ILE A CA 1
ATOM 8765 C C . ILE A 1 1117 ? 14.137 -16.327 -13.513 1.00 81.75 1117 ILE A C 1
ATOM 8767 O O . ILE A 1 1117 ? 14.652 -16.979 -14.419 1.00 81.75 1117 ILE A O 1
ATOM 8771 N N . TRP A 1 1118 ? 13.408 -15.234 -13.752 1.00 89.44 1118 TRP A N 1
ATOM 8772 C CA . TRP A 1 1118 ? 13.062 -14.787 -15.100 1.00 89.44 1118 TRP A CA 1
ATOM 8773 C C . TRP A 1 1118 ? 14.286 -14.338 -15.910 1.00 89.44 1118 TRP A C 1
ATOM 8775 O O . TRP A 1 1118 ? 14.400 -14.719 -17.071 1.00 89.44 1118 TRP A O 1
ATOM 8785 N N . MET A 1 1119 ? 15.226 -13.603 -15.304 1.00 86.88 1119 MET A N 1
ATOM 8786 C CA . MET A 1 1119 ? 16.450 -13.123 -15.969 1.00 86.88 1119 MET A CA 1
ATOM 8787 C C . MET A 1 1119 ? 17.464 -14.230 -16.264 1.00 86.88 1119 MET A C 1
ATOM 8789 O O . MET A 1 1119 ? 18.253 -14.094 -17.196 1.00 86.88 1119 MET A O 1
ATOM 8793 N N . ASN A 1 1120 ? 17.459 -15.323 -15.493 1.00 84.38 1120 ASN A N 1
ATOM 8794 C CA . ASN A 1 1120 ? 18.330 -16.473 -15.745 1.00 84.38 1120 ASN A CA 1
ATOM 8795 C C . ASN A 1 1120 ? 17.725 -17.505 -16.704 1.00 84.38 1120 ASN A C 1
ATOM 8797 O O . ASN A 1 1120 ? 18.454 -18.380 -17.175 1.00 84.38 1120 ASN A O 1
ATOM 8801 N N . ASP A 1 1121 ? 16.438 -17.396 -17.048 1.00 87.06 1121 ASP A N 1
ATOM 8802 C CA . ASP A 1 1121 ? 15.852 -18.250 -18.073 1.00 87.06 1121 ASP A CA 1
ATOM 8803 C C . ASP A 1 1121 ? 16.534 -18.054 -19.436 1.00 87.06 1121 ASP A C 1
ATOM 8805 O O . ASP A 1 1121 ? 16.803 -16.942 -19.904 1.00 87.06 1121 ASP A O 1
ATOM 8809 N N . LYS A 1 1122 ? 16.788 -19.178 -20.108 1.00 85.56 1122 LYS A N 1
ATOM 8810 C CA . LYS A 1 1122 ? 17.476 -19.192 -21.395 1.00 85.56 1122 LYS A CA 1
ATOM 8811 C C . LYS A 1 1122 ? 16.670 -18.470 -22.475 1.00 85.56 1122 LYS A C 1
ATOM 8813 O O . LYS A 1 1122 ? 17.264 -17.735 -23.262 1.00 85.56 1122 LYS A O 1
ATOM 8818 N N . ALA A 1 1123 ? 15.350 -18.662 -22.530 1.00 87.56 1123 ALA A N 1
ATOM 8819 C CA . ALA A 1 1123 ? 14.526 -18.010 -23.540 1.00 87.56 1123 ALA A CA 1
ATOM 8820 C C . ALA A 1 1123 ? 14.449 -16.498 -23.292 1.00 87.56 1123 ALA A C 1
ATOM 8822 O O . ALA A 1 1123 ? 14.514 -15.740 -24.258 1.00 87.56 1123 ALA A O 1
ATOM 8823 N N . THR A 1 1124 ? 14.396 -16.043 -22.033 1.00 90.06 1124 THR A N 1
ATOM 8824 C CA . THR A 1 1124 ? 14.517 -14.614 -21.688 1.00 90.06 1124 THR A CA 1
ATOM 8825 C C . THR A 1 1124 ? 15.815 -14.021 -22.234 1.00 90.06 1124 THR A C 1
ATOM 8827 O O . THR A 1 1124 ? 15.794 -12.985 -22.897 1.00 90.06 1124 THR A O 1
ATOM 8830 N N . ARG A 1 1125 ? 16.951 -14.695 -22.026 1.00 91.69 1125 ARG A N 1
ATOM 8831 C CA . ARG A 1 1125 ? 18.267 -14.193 -22.457 1.00 91.69 1125 ARG A CA 1
ATOM 8832 C C . ARG A 1 1125 ? 18.474 -14.256 -23.976 1.00 91.69 1125 ARG A C 1
ATOM 8834 O O . ARG A 1 1125 ? 19.035 -13.322 -24.548 1.00 91.69 1125 ARG A O 1
ATOM 8841 N N . ASP A 1 1126 ? 17.967 -15.295 -24.644 1.00 89.75 1126 ASP A N 1
ATOM 8842 C CA . ASP A 1 1126 ? 17.913 -15.383 -26.114 1.00 89.75 1126 ASP A CA 1
ATOM 8843 C C . ASP A 1 1126 ? 16.923 -14.349 -26.724 1.00 89.75 1126 ASP A C 1
ATOM 8845 O O . ASP A 1 1126 ? 17.101 -13.908 -27.868 1.00 89.75 1126 ASP A O 1
ATOM 8849 N N . ALA A 1 1127 ? 15.901 -13.909 -25.974 1.00 89.62 1127 ALA A N 1
ATOM 8850 C CA . ALA A 1 1127 ? 14.995 -12.827 -26.367 1.00 89.62 1127 ALA A CA 1
ATOM 8851 C C . ALA A 1 1127 ? 15.662 -11.448 -26.239 1.00 89.62 1127 ALA A C 1
ATOM 8853 O O . ALA A 1 1127 ? 15.749 -10.752 -27.247 1.00 89.62 1127 ALA A O 1
ATOM 8854 N N . LEU A 1 1128 ? 16.220 -11.115 -25.066 1.00 90.69 1128 LEU A N 1
ATOM 8855 C CA . LEU A 1 1128 ? 16.953 -9.867 -24.761 1.00 90.69 1128 LEU A CA 1
ATOM 8856 C C . LEU A 1 1128 ? 18.304 -9.716 -25.501 1.00 90.69 1128 LEU A C 1
ATOM 8858 O O . LEU A 1 1128 ? 19.034 -8.761 -25.265 1.00 90.69 1128 LEU A O 1
ATOM 8862 N N . LYS A 1 1129 ? 18.672 -10.660 -26.378 1.00 90.88 1129 LYS A N 1
ATOM 8863 C CA . LYS A 1 1129 ? 19.916 -10.647 -27.181 1.00 90.88 1129 LYS A CA 1
ATOM 8864 C C . LYS A 1 1129 ? 21.201 -10.551 -26.353 1.00 90.88 1129 LYS A C 1
ATOM 8866 O O . LYS A 1 1129 ? 22.204 -9.995 -26.800 1.00 90.88 1129 LYS A O 1
ATOM 8871 N N . ILE A 1 1130 ? 21.196 -11.169 -25.172 1.00 90.75 1130 ILE A N 1
ATOM 8872 C CA . ILE A 1 1130 ? 22.368 -11.219 -24.294 1.00 90.75 1130 ILE A CA 1
ATOM 8873 C C . ILE A 1 1130 ? 23.504 -11.963 -25.001 1.00 90.75 1130 ILE A C 1
ATOM 8875 O O . ILE A 1 1130 ? 23.329 -13.088 -25.482 1.00 90.75 1130 ILE A O 1
ATOM 8879 N N . LYS A 1 1131 ? 24.682 -11.333 -25.065 1.00 88.81 1131 LYS A N 1
ATOM 8880 C CA . LYS A 1 1131 ? 25.864 -11.905 -25.720 1.00 88.81 1131 LYS A CA 1
ATOM 8881 C C . LYS A 1 1131 ? 26.264 -13.211 -25.022 1.00 88.81 1131 LYS A C 1
ATOM 8883 O O . LYS A 1 1131 ? 26.327 -13.296 -23.797 1.00 88.81 1131 LYS A O 1
ATOM 8888 N N . LYS A 1 1132 ? 26.507 -14.267 -25.801 1.00 83.62 1132 LYS A N 1
ATOM 8889 C CA . LYS A 1 1132 ? 26.830 -15.595 -25.254 1.00 83.62 1132 LYS A CA 1
ATOM 8890 C C . LYS A 1 1132 ? 28.284 -15.628 -24.793 1.00 83.62 1132 LYS A C 1
ATOM 8892 O O . LYS A 1 1132 ? 29.169 -15.212 -25.530 1.00 83.62 1132 LYS A O 1
ATOM 8897 N N . GLY A 1 1133 ? 28.508 -16.126 -23.577 1.00 75.06 1133 GLY A N 1
ATOM 8898 C CA . GLY A 1 1133 ? 29.836 -16.202 -22.959 1.00 75.06 1133 GLY A CA 1
ATOM 8899 C C . GLY A 1 1133 ? 30.312 -14.931 -22.243 1.00 75.06 1133 GLY A C 1
ATOM 8900 O O . GLY A 1 1133 ? 31.477 -14.888 -21.871 1.00 75.06 1133 GLY A O 1
ATOM 8901 N N . THR A 1 1134 ? 29.459 -13.916 -22.042 1.00 83.56 1134 THR A N 1
ATOM 8902 C CA . THR A 1 1134 ? 29.826 -12.693 -21.297 1.00 83.56 1134 THR A CA 1
ATOM 8903 C C . THR A 1 1134 ? 29.524 -12.817 -19.801 1.00 83.56 1134 THR A C 1
ATOM 8905 O O . THR A 1 1134 ? 30.437 -12.924 -18.992 1.00 83.56 1134 THR A O 1
ATOM 8908 N N . VAL A 1 1135 ? 28.242 -12.864 -19.429 1.00 81.06 1135 VAL A N 1
ATOM 8909 C CA . VAL A 1 1135 ? 27.774 -13.032 -18.043 1.00 81.06 1135 VAL A CA 1
ATOM 8910 C C . VAL A 1 1135 ? 27.308 -14.471 -17.829 1.00 81.06 1135 VAL A C 1
ATOM 8912 O O . VAL A 1 1135 ? 26.504 -14.982 -18.611 1.00 81.06 1135 VAL A O 1
ATOM 8915 N N . GLY A 1 1136 ? 27.791 -15.124 -16.769 1.00 73.00 1136 GLY A N 1
ATOM 8916 C CA . GLY A 1 1136 ? 27.403 -16.490 -16.396 1.00 73.00 1136 GLY A CA 1
ATOM 8917 C C . GLY A 1 1136 ? 25.977 -16.548 -15.847 1.00 73.00 1136 GLY A C 1
ATOM 8918 O O . GLY A 1 1136 ? 25.025 -16.757 -16.598 1.00 73.00 1136 GLY A O 1
ATOM 8919 N N . VAL A 1 1137 ? 25.833 -16.317 -14.543 1.00 76.44 1137 VAL A N 1
ATOM 8920 C CA . VAL A 1 1137 ? 24.547 -16.150 -13.845 1.00 76.44 1137 VAL A CA 1
ATOM 8921 C C . VAL A 1 1137 ? 24.239 -14.653 -13.737 1.00 76.44 1137 VAL A C 1
ATOM 8923 O O . VAL A 1 1137 ? 25.122 -13.871 -13.394 1.00 76.44 1137 VAL A O 1
ATOM 8926 N N . TRP A 1 1138 ? 23.005 -14.243 -14.038 1.00 85.19 1138 TRP A N 1
ATOM 8927 C CA . TRP A 1 1138 ? 22.527 -12.886 -13.758 1.00 85.19 1138 TRP A CA 1
ATOM 8928 C C . TRP A 1 1138 ? 22.110 -12.780 -12.291 1.00 85.19 1138 TRP A C 1
ATOM 8930 O O . TRP A 1 1138 ? 21.449 -13.677 -11.764 1.00 85.19 1138 TRP A O 1
ATOM 8940 N N . THR A 1 1139 ? 22.431 -11.663 -11.650 1.00 74.31 1139 THR A N 1
ATOM 8941 C CA . THR A 1 1139 ? 21.964 -11.320 -10.302 1.00 74.31 1139 THR A CA 1
ATOM 8942 C C . THR A 1 1139 ? 21.412 -9.895 -10.313 1.00 74.31 1139 THR A C 1
ATOM 8944 O O . THR A 1 1139 ? 21.754 -9.090 -11.184 1.00 74.31 1139 THR A O 1
ATOM 8947 N N . ARG A 1 1140 ? 20.574 -9.545 -9.326 1.00 77.00 1140 ARG A N 1
ATOM 8948 C CA . ARG A 1 1140 ? 20.057 -8.169 -9.213 1.00 77.00 1140 ARG A CA 1
ATOM 8949 C C . ARG A 1 1140 ? 21.169 -7.147 -8.935 1.00 77.00 1140 ARG A C 1
ATOM 8951 O O . ARG A 1 1140 ? 21.044 -6.014 -9.392 1.00 77.00 1140 ARG A O 1
ATOM 8958 N N . CYS A 1 1141 ? 22.203 -7.534 -8.179 1.00 74.44 1141 CYS A N 1
ATOM 8959 C CA . CYS A 1 1141 ? 23.345 -6.699 -7.794 1.00 74.44 1141 CYS A CA 1
ATOM 8960 C C . CYS A 1 1141 ? 24.607 -7.560 -7.566 1.00 74.44 1141 CYS A C 1
ATOM 8962 O O . CYS A 1 1141 ? 24.515 -8.580 -6.885 1.00 74.44 1141 CYS A O 1
ATOM 8964 N N . ASN A 1 1142 ? 25.777 -7.133 -8.061 1.00 71.44 1142 ASN A N 1
ATOM 8965 C CA . ASN A 1 1142 ? 27.054 -7.879 -7.976 1.00 71.44 1142 ASN A CA 1
ATOM 8966 C C . ASN A 1 1142 ? 28.096 -7.278 -7.000 1.00 71.44 1142 ASN A C 1
ATOM 8968 O O . ASN A 1 1142 ? 29.301 -7.481 -7.145 1.00 71.44 1142 ASN A O 1
ATOM 8972 N N . THR A 1 1143 ? 27.636 -6.563 -5.974 1.00 63.44 1143 THR A N 1
ATOM 8973 C CA . THR A 1 1143 ? 28.454 -5.908 -4.928 1.00 63.44 1143 THR A CA 1
ATOM 8974 C C . THR A 1 1143 ? 29.363 -6.835 -4.119 1.00 63.44 1143 THR A C 1
ATOM 8976 O O . THR A 1 1143 ? 30.375 -6.386 -3.591 1.00 63.44 1143 THR A O 1
ATOM 8979 N N . GLU A 1 1144 ? 29.007 -8.114 -3.990 1.00 59.66 1144 GLU A N 1
ATOM 8980 C CA . GLU A 1 1144 ? 29.808 -9.129 -3.286 1.00 59.66 1144 GLU A CA 1
ATOM 8981 C C . GLU A 1 1144 ? 30.837 -9.815 -4.214 1.00 59.66 1144 GLU A C 1
ATOM 8983 O O . GLU A 1 1144 ? 31.597 -10.670 -3.765 1.00 59.66 1144 GLU A O 1
ATOM 8988 N N . VAL A 1 1145 ? 30.866 -9.446 -5.505 1.00 67.00 1145 VAL A N 1
ATOM 8989 C CA . VAL A 1 1145 ? 31.690 -10.074 -6.558 1.00 67.00 1145 VAL A CA 1
ATOM 8990 C C . VAL A 1 1145 ? 32.715 -9.103 -7.152 1.00 67.00 1145 VAL A C 1
ATOM 8992 O O . VAL A 1 1145 ? 33.856 -9.500 -7.391 1.00 67.00 1145 VAL A O 1
ATOM 8995 N N . PHE A 1 1146 ? 32.337 -7.840 -7.379 1.00 76.81 1146 PHE A N 1
ATOM 8996 C CA . PHE A 1 1146 ? 33.222 -6.814 -7.945 1.00 76.81 1146 PHE A CA 1
ATOM 8997 C C . PHE A 1 1146 ? 33.491 -5.681 -6.940 1.00 76.81 1146 PHE A C 1
ATOM 8999 O O . PHE A 1 1146 ? 32.575 -5.278 -6.219 1.00 76.81 1146 PHE A O 1
ATOM 9006 N N . PRO A 1 1147 ? 34.726 -5.145 -6.876 1.00 73.19 1147 PRO A N 1
ATOM 9007 C CA . PRO A 1 1147 ? 35.037 -4.004 -6.025 1.00 73.19 1147 PRO A CA 1
ATOM 9008 C C . PRO A 1 1147 ? 34.355 -2.737 -6.553 1.00 73.19 1147 PRO A C 1
ATOM 9010 O O . PRO A 1 1147 ? 34.254 -2.530 -7.760 1.00 73.19 1147 PRO A O 1
ATOM 9013 N N . TYR A 1 1148 ? 33.931 -1.865 -5.640 1.00 75.88 1148 TYR A N 1
ATOM 9014 C CA . TYR A 1 1148 ? 33.395 -0.552 -5.984 1.00 75.88 1148 TYR A CA 1
ATOM 9015 C C . TYR A 1 1148 ? 33.933 0.512 -5.020 1.00 75.88 1148 TYR A C 1
ATOM 9017 O O . TYR A 1 1148 ? 33.704 0.432 -3.808 1.00 75.88 1148 TYR A O 1
ATOM 9025 N N . ALA A 1 1149 ? 34.663 1.495 -5.546 1.00 76.12 1149 ALA A N 1
ATOM 9026 C CA . ALA A 1 1149 ? 35.247 2.586 -4.772 1.00 76.12 1149 ALA A CA 1
ATOM 9027 C C . ALA A 1 1149 ? 34.247 3.740 -4.596 1.00 76.12 1149 ALA A C 1
ATOM 9029 O O . ALA A 1 1149 ? 33.631 4.184 -5.557 1.00 76.12 1149 ALA A O 1
ATOM 9030 N N . ARG A 1 1150 ? 34.109 4.245 -3.366 1.00 70.56 1150 ARG A N 1
ATOM 9031 C CA . ARG A 1 1150 ? 33.333 5.460 -3.075 1.00 70.56 1150 ARG A CA 1
ATOM 9032 C C . ARG A 1 1150 ? 34.288 6.642 -2.950 1.00 70.56 1150 ARG A C 1
ATOM 9034 O O . ARG A 1 1150 ? 34.814 6.887 -1.865 1.00 70.56 1150 ARG A O 1
ATOM 9041 N N . ASP A 1 1151 ? 34.584 7.284 -4.075 1.00 77.12 1151 ASP A N 1
ATOM 9042 C CA . ASP A 1 1151 ? 35.514 8.410 -4.200 1.00 77.12 1151 ASP A CA 1
ATOM 9043 C C . ASP A 1 1151 ? 34.824 9.788 -4.146 1.00 77.12 1151 ASP A C 1
ATOM 9045 O O . ASP A 1 1151 ? 35.508 10.805 -4.016 1.00 77.12 1151 ASP A O 1
ATOM 9049 N N . VAL A 1 1152 ? 33.484 9.842 -4.130 1.00 68.31 1152 VAL A N 1
ATOM 9050 C CA . VAL A 1 1152 ? 32.702 11.058 -3.841 1.00 68.31 1152 VAL A CA 1
ATOM 9051 C C . VAL A 1 1152 ? 32.100 10.988 -2.423 1.00 68.31 1152 VAL A C 1
ATOM 9053 O O . VAL A 1 1152 ? 31.126 10.266 -2.206 1.00 68.31 1152 VAL A O 1
ATOM 9056 N N . PRO A 1 1153 ? 32.632 11.738 -1.432 1.00 62.38 1153 PRO A N 1
ATOM 9057 C CA . PRO A 1 1153 ? 32.195 11.630 -0.034 1.00 62.38 1153 PRO A CA 1
ATOM 9058 C C . PRO A 1 1153 ? 30.917 12.415 0.307 1.00 62.38 1153 PRO A C 1
ATOM 9060 O O . PRO A 1 1153 ? 30.274 12.103 1.304 1.00 62.38 1153 PRO A O 1
ATOM 9063 N N . SER A 1 1154 ? 30.558 13.439 -0.475 1.00 67.31 1154 SER A N 1
ATOM 9064 C CA . SER A 1 1154 ? 29.340 14.241 -0.285 1.00 67.31 1154 SER A CA 1
ATOM 9065 C C . SER A 1 1154 ? 28.910 14.880 -1.605 1.00 67.31 1154 SER A C 1
ATOM 9067 O O . SER A 1 1154 ? 29.746 15.297 -2.413 1.00 67.31 1154 SER A O 1
ATOM 9069 N N . THR A 1 1155 ? 27.601 14.968 -1.835 1.00 68.88 1155 THR A N 1
ATOM 9070 C CA . THR A 1 1155 ? 27.023 15.454 -3.102 1.00 68.88 1155 THR A CA 1
ATOM 9071 C C . THR A 1 1155 ? 26.791 16.972 -3.132 1.00 68.88 1155 THR A C 1
ATOM 9073 O O . THR A 1 1155 ? 26.631 17.548 -4.211 1.00 68.88 1155 THR A O 1
ATOM 9076 N N . ILE A 1 1156 ? 26.825 17.644 -1.970 1.00 67.19 1156 ILE A N 1
ATOM 9077 C CA . ILE A 1 1156 ? 26.436 19.057 -1.760 1.00 67.19 1156 ILE A CA 1
ATOM 9078 C C . ILE A 1 1156 ? 27.015 19.995 -2.828 1.00 67.19 1156 ILE A C 1
ATOM 9080 O O . ILE A 1 1156 ? 26.279 20.725 -3.495 1.00 67.19 1156 ILE A O 1
ATOM 9084 N N . GLN A 1 1157 ? 28.334 19.949 -3.046 1.00 67.62 1157 GLN A N 1
ATOM 9085 C CA . GLN A 1 1157 ? 29.014 20.856 -3.974 1.00 67.62 1157 GLN A CA 1
ATOM 9086 C C . GLN A 1 1157 ? 28.570 20.655 -5.435 1.00 67.62 1157 GLN A C 1
ATOM 9088 O O . GLN A 1 1157 ? 28.571 21.612 -6.211 1.00 67.62 1157 GLN A O 1
ATOM 9093 N N . TYR A 1 1158 ? 28.157 19.444 -5.820 1.00 71.50 1158 TYR A N 1
ATOM 9094 C CA . TYR A 1 1158 ? 27.630 19.158 -7.156 1.00 71.50 1158 TYR A CA 1
ATOM 9095 C C . TYR A 1 1158 ? 26.200 19.683 -7.316 1.00 71.50 1158 TYR A C 1
ATOM 9097 O O . TYR A 1 1158 ? 25.903 20.311 -8.333 1.00 71.50 1158 TYR A O 1
ATOM 9105 N N . HIS A 1 1159 ? 25.342 19.518 -6.303 1.00 67.00 1159 HIS A N 1
ATOM 9106 C CA . HIS A 1 1159 ? 23.984 20.072 -6.321 1.00 67.00 1159 HIS A CA 1
ATOM 9107 C C . HIS A 1 1159 ? 23.997 21.601 -6.393 1.00 67.00 1159 HIS A C 1
ATOM 9109 O O . HIS A 1 1159 ? 23.387 22.156 -7.308 1.00 67.00 1159 HIS A O 1
ATOM 9115 N N . LEU A 1 1160 ? 24.784 22.270 -5.538 1.00 67.25 1160 LEU A N 1
ATOM 9116 C CA . LEU A 1 1160 ? 24.996 23.723 -5.584 1.00 67.25 1160 LEU A CA 1
ATOM 9117 C C . LEU A 1 1160 ? 25.476 24.189 -6.971 1.00 67.25 1160 LEU A C 1
ATOM 9119 O O . LEU A 1 1160 ? 24.918 25.125 -7.542 1.00 67.25 1160 LEU A O 1
ATOM 9123 N N . ASN A 1 1161 ? 26.470 23.513 -7.562 1.00 68.94 1161 ASN A N 1
ATOM 9124 C CA . ASN A 1 1161 ? 26.993 23.844 -8.896 1.00 68.94 1161 ASN A CA 1
ATOM 9125 C C . ASN A 1 1161 ? 26.007 23.592 -10.052 1.00 68.94 1161 ASN A C 1
ATOM 9127 O O . ASN A 1 1161 ? 26.242 24.088 -11.156 1.00 68.94 1161 ASN A O 1
ATOM 9131 N N . LEU A 1 1162 ? 24.943 22.810 -9.844 1.00 66.31 1162 LEU A N 1
ATOM 9132 C CA . LEU A 1 1162 ? 23.921 22.531 -10.855 1.00 66.31 1162 LEU A CA 1
ATOM 9133 C C . LEU A 1 1162 ? 22.708 23.459 -10.715 1.00 66.31 1162 LEU A C 1
ATOM 9135 O O . LEU A 1 1162 ? 22.275 24.028 -11.717 1.00 66.31 1162 LEU A O 1
ATOM 9139 N N . THR A 1 1163 ? 22.182 23.670 -9.508 1.00 62.50 1163 THR A N 1
ATOM 9140 C CA . THR A 1 1163 ? 21.007 24.538 -9.303 1.00 62.50 1163 THR A CA 1
ATOM 9141 C C . THR A 1 1163 ? 21.333 26.005 -9.602 1.00 62.50 1163 THR A C 1
ATOM 9143 O O . THR A 1 1163 ? 20.576 26.664 -10.314 1.00 62.50 1163 THR A O 1
ATOM 9146 N N . THR A 1 1164 ? 22.524 26.488 -9.219 1.00 66.94 1164 THR A N 1
ATOM 9147 C CA . THR A 1 1164 ? 23.034 27.830 -9.594 1.00 66.94 1164 THR A CA 1
ATOM 9148 C C . THR A 1 1164 ? 23.213 28.029 -11.104 1.00 66.94 1164 THR A C 1
ATOM 9150 O O . THR A 1 1164 ? 23.225 29.160 -11.582 1.00 66.94 1164 THR A O 1
ATOM 9153 N N . ARG A 1 1165 ? 23.311 26.942 -11.885 1.00 65.12 1165 ARG A N 1
ATOM 9154 C CA . ARG A 1 1165 ? 23.337 26.965 -13.361 1.00 65.12 1165 ARG A CA 1
ATOM 9155 C C . ARG A 1 1165 ? 21.950 26.752 -13.988 1.00 65.12 1165 ARG A C 1
ATOM 9157 O O . ARG A 1 1165 ? 21.860 26.506 -15.188 1.00 65.12 1165 ARG A O 1
ATOM 9164 N N . GLY A 1 1166 ? 20.880 26.823 -13.192 1.00 58.25 1166 GLY A N 1
ATOM 9165 C CA . GLY A 1 1166 ? 19.488 26.745 -13.642 1.00 58.25 1166 GLY A CA 1
ATOM 9166 C C . GLY A 1 1166 ? 18.942 25.332 -13.889 1.00 58.25 1166 GLY A C 1
ATOM 9167 O O . GLY A 1 1166 ? 17.853 25.199 -14.449 1.00 58.25 1166 GLY A O 1
ATOM 9168 N N . TYR A 1 1167 ? 19.653 24.268 -13.499 1.00 61.34 1167 TYR A N 1
ATOM 9169 C CA . TYR A 1 1167 ? 19.145 22.898 -13.648 1.00 61.34 1167 TYR A CA 1
ATOM 9170 C C . TYR A 1 1167 ? 18.138 22.565 -12.534 1.00 61.34 1167 TYR A C 1
ATOM 9172 O O . TYR A 1 1167 ? 18.477 22.634 -11.356 1.00 61.34 1167 TYR A O 1
ATOM 9180 N N . ARG A 1 1168 ? 16.913 22.166 -12.915 1.00 56.53 1168 ARG A N 1
ATOM 9181 C CA . ARG A 1 1168 ? 15.842 21.760 -11.980 1.00 56.53 1168 ARG A CA 1
ATOM 9182 C C . ARG A 1 1168 ? 16.197 20.489 -11.196 1.00 56.53 1168 ARG A C 1
ATOM 9184 O O . ARG A 1 1168 ? 16.886 19.615 -11.731 1.00 56.53 1168 ARG A O 1
ATOM 9191 N N . ALA A 1 1169 ? 15.659 20.386 -9.980 1.00 54.41 1169 ALA A N 1
ATOM 9192 C CA . ALA A 1 1169 ? 15.959 19.340 -9.003 1.00 54.41 1169 ALA A CA 1
ATOM 9193 C C . ALA A 1 1169 ? 14.705 18.807 -8.274 1.00 54.41 1169 ALA A C 1
ATOM 9195 O O . ALA A 1 1169 ? 13.777 19.568 -7.993 1.00 54.41 1169 ALA A O 1
ATOM 9196 N N . LEU A 1 1170 ? 14.710 17.511 -7.942 1.00 48.31 1170 LEU A N 1
ATOM 9197 C CA . LEU A 1 1170 ? 13.805 16.824 -7.006 1.00 48.31 1170 LEU A CA 1
ATOM 9198 C C . LEU A 1 1170 ? 14.568 15.639 -6.375 1.00 48.31 1170 LEU A C 1
ATOM 9200 O O . LEU A 1 1170 ? 15.237 14.914 -7.114 1.00 48.31 1170 LEU A O 1
ATOM 9204 N N . LEU A 1 1171 ? 14.569 15.523 -5.037 1.00 50.19 1171 LEU A N 1
ATOM 9205 C CA . LEU A 1 1171 ? 15.627 14.854 -4.246 1.00 50.19 1171 LEU A CA 1
ATOM 9206 C C . LEU A 1 1171 ? 15.149 14.170 -2.951 1.00 50.19 1171 LEU A C 1
ATOM 9208 O O . LEU A 1 1171 ? 14.071 14.490 -2.462 1.00 50.19 1171 LEU A O 1
ATOM 9212 N N . GLU A 1 1172 ? 15.998 13.284 -2.402 1.00 49.09 1172 GLU A N 1
ATOM 9213 C CA . GLU A 1 1172 ? 15.833 12.468 -1.172 1.00 49.09 1172 GLU A CA 1
ATOM 9214 C C . GLU A 1 1172 ? 17.213 11.850 -0.738 1.00 49.09 1172 GLU A C 1
ATOM 9216 O O . GLU A 1 1172 ? 18.188 12.392 -1.239 1.00 49.09 1172 GLU A O 1
ATOM 9221 N N . SER A 1 1173 ? 17.393 10.818 0.133 1.00 36.00 1173 SER A N 1
ATOM 9222 C CA . SER A 1 1173 ? 18.730 10.441 0.715 1.00 36.00 1173 SER A CA 1
ATOM 9223 C C . SER A 1 1173 ? 19.071 8.925 1.007 1.00 36.00 1173 SER A C 1
ATOM 9225 O O . SER A 1 1173 ? 18.361 8.094 0.452 1.00 36.00 1173 SER A O 1
ATOM 9227 N N . TYR A 1 1174 ? 20.164 8.495 1.726 1.00 35.50 1174 TYR A N 1
ATOM 9228 C CA . TYR A 1 1174 ? 20.488 7.057 2.100 1.00 35.50 1174 TYR A CA 1
ATOM 9229 C C . TYR A 1 1174 ? 21.556 6.737 3.215 1.00 35.50 1174 TYR A C 1
ATOM 9231 O O . TYR A 1 1174 ? 22.505 7.477 3.450 1.00 35.50 1174 TYR A O 1
ATOM 9239 N N . SER A 1 1175 ? 21.469 5.558 3.873 1.00 31.31 1175 SER A N 1
ATOM 9240 C CA . SER A 1 1175 ? 22.320 5.068 4.997 1.00 31.31 1175 SER A CA 1
ATOM 9241 C C . SER A 1 1175 ? 23.176 3.813 4.678 1.00 31.31 1175 SER A C 1
ATOM 9243 O O . SER A 1 1175 ? 22.753 2.950 3.923 1.00 31.31 1175 SER A O 1
ATOM 9245 N N . THR A 1 1176 ? 24.372 3.638 5.275 1.00 26.61 1176 THR A N 1
ATOM 9246 C CA . THR A 1 1176 ? 25.299 2.507 4.968 1.00 26.61 1176 THR A CA 1
ATOM 9247 C C . THR A 1 1176 ? 25.813 1.701 6.179 1.00 26.61 1176 THR A C 1
ATOM 9249 O O . THR A 1 1176 ? 26.889 1.969 6.721 1.00 26.61 1176 THR A O 1
ATOM 9252 N N . SER A 1 1177 ? 25.118 0.619 6.534 1.00 27.52 1177 SER A N 1
ATOM 9253 C CA . SER A 1 1177 ? 25.630 -0.468 7.392 1.00 27.52 1177 SER A CA 1
ATOM 9254 C C . SER A 1 1177 ? 25.440 -1.844 6.716 1.00 27.52 1177 SER A C 1
ATOM 9256 O O . SER A 1 1177 ? 25.032 -1.926 5.555 1.00 27.52 1177 SER A O 1
ATOM 9258 N N . TYR A 1 1178 ? 25.872 -2.935 7.359 1.00 29.64 1178 TYR A N 1
ATOM 9259 C CA . TYR A 1 1178 ? 26.094 -4.222 6.683 1.00 29.64 1178 TYR A CA 1
ATOM 9260 C C . TYR A 1 1178 ? 24.812 -4.901 6.148 1.00 29.64 1178 TYR A C 1
ATOM 9262 O O . TYR A 1 1178 ? 23.940 -5.308 6.906 1.00 29.64 1178 TYR A O 1
ATOM 9270 N N . ASN A 1 1179 ? 24.831 -5.228 4.849 1.00 31.03 1179 ASN A N 1
ATOM 9271 C CA . ASN A 1 1179 ? 24.136 -6.371 4.236 1.00 31.03 1179 ASN A CA 1
ATOM 9272 C C . ASN A 1 1179 ? 22.583 -6.430 4.234 1.00 31.03 1179 ASN A C 1
ATOM 9274 O O . ASN A 1 1179 ? 22.051 -7.384 4.772 1.00 31.03 1179 ASN A O 1
ATOM 9278 N N . TYR A 1 1180 ? 21.858 -5.641 3.422 1.00 29.59 1180 TYR A N 1
ATOM 9279 C CA . TYR A 1 1180 ? 20.603 -6.062 2.724 1.00 29.59 1180 TYR A CA 1
ATOM 9280 C C . TYR A 1 1180 ? 20.227 -5.050 1.604 1.00 29.59 1180 TYR A C 1
ATOM 9282 O O . TYR A 1 1180 ? 20.620 -3.891 1.683 1.00 29.59 1180 TYR A O 1
ATOM 9290 N N . TYR A 1 1181 ? 19.518 -5.477 0.540 1.00 27.42 1181 TYR A N 1
ATOM 9291 C CA . TYR A 1 1181 ? 19.320 -4.693 -0.705 1.00 27.42 1181 TYR A CA 1
ATOM 9292 C C . TYR A 1 1181 ? 17.867 -4.732 -1.252 1.00 27.42 1181 TYR A C 1
ATOM 9294 O O . TYR A 1 1181 ? 17.504 -5.724 -1.886 1.00 27.42 1181 TYR A O 1
ATOM 9302 N N . GLN A 1 1182 ? 17.050 -3.673 -1.093 1.00 30.59 1182 GLN A N 1
ATOM 9303 C CA . GLN A 1 1182 ? 15.691 -3.565 -1.689 1.00 30.59 1182 GLN A CA 1
ATOM 9304 C C . GLN A 1 1182 ? 15.213 -2.096 -1.891 1.00 30.59 1182 GLN A C 1
ATOM 9306 O O . GLN A 1 1182 ? 14.428 -1.613 -1.088 1.00 30.59 1182 GLN A O 1
ATOM 9311 N N . LEU A 1 1183 ? 15.652 -1.379 -2.943 1.00 29.22 1183 LEU A N 1
ATOM 9312 C CA . LEU A 1 1183 ? 15.463 0.091 -3.072 1.00 29.22 1183 LEU A CA 1
ATOM 9313 C C . LEU A 1 1183 ? 14.810 0.569 -4.403 1.00 29.22 1183 LEU A C 1
ATOM 9315 O O . LEU A 1 1183 ? 14.934 -0.152 -5.397 1.00 29.22 1183 LEU A O 1
ATOM 9319 N N . SER A 1 1184 ? 14.127 1.738 -4.407 1.00 26.53 1184 SER A N 1
ATOM 9320 C CA . SER A 1 1184 ? 13.327 2.359 -5.504 1.00 26.53 1184 SER A CA 1
ATOM 9321 C C . SER A 1 1184 ? 13.039 3.872 -5.209 1.00 26.53 1184 SER A C 1
ATOM 9323 O O . SER A 1 1184 ? 13.999 4.534 -4.830 1.00 26.53 1184 SER A O 1
ATOM 9325 N N . TRP A 1 1185 ? 11.848 4.473 -5.463 1.00 47.47 1185 TRP A N 1
ATOM 9326 C CA . TRP A 1 1185 ? 11.717 5.946 -5.690 1.00 47.47 1185 TRP A CA 1
ATOM 9327 C C . TRP A 1 1185 ? 10.627 6.786 -4.996 1.00 47.47 1185 TRP A C 1
ATOM 9329 O O . TRP A 1 1185 ? 9.447 6.457 -5.121 1.00 47.47 1185 TRP A O 1
ATOM 9339 N N . CYS A 1 1186 ? 11.047 7.972 -4.513 1.00 32.53 1186 CYS A N 1
ATOM 9340 C CA . CYS A 1 1186 ? 10.340 9.099 -3.857 1.00 32.53 1186 CYS A CA 1
ATOM 9341 C C . CYS A 1 1186 ? 10.260 8.963 -2.329 1.00 32.53 1186 CYS A C 1
ATOM 9343 O O . CYS A 1 1186 ? 10.438 7.864 -1.822 1.00 32.53 1186 CYS A O 1
ATOM 9345 N N . SER A 1 1187 ? 10.004 10.065 -1.599 1.00 45.09 1187 SER A N 1
ATOM 9346 C CA . SER A 1 1187 ? 10.077 10.033 -0.131 1.00 45.09 1187 SER A CA 1
ATOM 9347 C C . SER A 1 1187 ? 8.975 9.176 0.453 1.00 45.09 1187 SER A C 1
ATOM 9349 O O . SER A 1 1187 ? 7.809 9.579 0.484 1.00 45.09 1187 SER A O 1
ATOM 9351 N N . GLY A 1 1188 ? 9.379 8.003 0.927 1.00 54.22 1188 GLY A N 1
ATOM 9352 C CA . GLY A 1 1188 ? 8.537 7.131 1.711 1.00 54.22 1188 GLY A CA 1
ATOM 9353 C C . GLY A 1 1188 ? 8.376 7.674 3.124 1.00 54.22 1188 GLY A C 1
ATOM 9354 O O . GLY A 1 1188 ? 9.343 7.775 3.873 1.00 54.22 1188 GLY A O 1
ATOM 9355 N N . ASP A 1 1189 ? 7.145 7.989 3.510 1.00 67.44 1189 ASP A N 1
ATOM 9356 C CA . ASP A 1 1189 ? 6.776 8.272 4.902 1.00 67.44 1189 ASP A CA 1
ATOM 9357 C C . ASP A 1 1189 ? 6.815 7.012 5.796 1.00 67.44 1189 ASP A C 1
ATOM 9359 O O . ASP A 1 1189 ? 6.712 7.129 7.011 1.00 67.44 1189 ASP A O 1
ATOM 9363 N N . HIS A 1 1190 ? 6.998 5.823 5.203 1.00 77.88 1190 HIS A N 1
ATOM 9364 C CA . HIS A 1 1190 ? 7.152 4.530 5.885 1.00 77.88 1190 HIS A CA 1
ATOM 9365 C C . HIS A 1 1190 ? 8.528 3.880 5.637 1.00 77.88 1190 HIS A C 1
ATOM 9367 O O . HIS A 1 1190 ? 8.683 2.663 5.795 1.00 77.88 1190 HIS A O 1
ATOM 9373 N N . ASP A 1 1191 ? 9.530 4.658 5.209 1.00 72.62 1191 ASP A N 1
ATOM 9374 C CA . ASP A 1 1191 ? 10.891 4.173 4.963 1.00 72.62 1191 ASP A CA 1
ATOM 9375 C C . ASP A 1 1191 ? 11.785 4.244 6.212 1.00 72.62 1191 ASP A C 1
ATOM 9377 O O . ASP A 1 1191 ? 12.077 5.319 6.727 1.00 72.62 1191 ASP A O 1
ATOM 9381 N N . LEU A 1 1192 ? 12.275 3.086 6.663 1.00 74.69 1192 LEU A N 1
ATOM 9382 C CA . LEU A 1 1192 ? 13.224 2.970 7.774 1.00 74.69 1192 LEU A CA 1
ATOM 9383 C C . LEU A 1 1192 ? 14.689 2.901 7.314 1.00 74.69 1192 LEU A C 1
ATOM 9385 O O . LEU A 1 1192 ? 15.594 3.141 8.112 1.00 74.69 1192 LEU A O 1
ATOM 9389 N N . MET A 1 1193 ? 14.955 2.581 6.044 1.00 68.44 1193 MET A N 1
ATOM 9390 C CA . MET A 1 1193 ? 16.307 2.667 5.487 1.00 68.44 1193 MET A CA 1
ATOM 9391 C C . MET A 1 1193 ? 16.709 4.128 5.275 1.00 68.44 1193 MET A C 1
ATOM 9393 O O . MET A 1 1193 ? 17.880 4.458 5.487 1.00 68.44 1193 MET A O 1
ATOM 9397 N N . VAL A 1 1194 ? 15.752 4.979 4.878 1.00 66.50 1194 VAL A N 1
ATOM 9398 C CA . VAL A 1 1194 ? 15.932 6.424 4.661 1.00 66.50 1194 VAL A CA 1
ATOM 9399 C C . VAL A 1 1194 ? 14.689 7.233 5.040 1.00 66.50 1194 VAL A C 1
ATOM 9401 O O . VAL A 1 1194 ? 13.823 7.515 4.213 1.00 66.50 1194 VAL A O 1
ATOM 9404 N N . PRO A 1 1195 ? 14.635 7.740 6.273 1.00 74.62 1195 PRO A N 1
ATOM 9405 C CA . PRO A 1 1195 ? 13.625 8.716 6.631 1.00 74.62 1195 PRO A CA 1
ATOM 9406 C C . PRO A 1 1195 ? 13.713 9.976 5.767 1.00 74.62 1195 PRO A C 1
ATOM 9408 O O . PRO A 1 1195 ? 14.781 10.576 5.604 1.00 74.62 1195 PRO A O 1
ATOM 9411 N N . PHE A 1 1196 ? 12.556 10.455 5.314 1.00 73.81 1196 PHE A N 1
ATOM 9412 C CA . PHE A 1 1196 ? 12.404 11.752 4.646 1.00 73.81 1196 PHE A CA 1
ATOM 9413 C C . PHE A 1 1196 ? 12.991 12.925 5.474 1.00 73.81 1196 PHE A C 1
ATOM 9415 O O . PHE A 1 1196 ? 13.468 13.907 4.907 1.00 73.81 1196 PHE A O 1
ATOM 9422 N N . LEU A 1 1197 ? 13.058 12.790 6.806 1.00 77.50 1197 LEU A N 1
ATOM 9423 C CA . LEU A 1 1197 ? 13.732 13.723 7.722 1.00 77.50 1197 LEU A CA 1
ATOM 9424 C C . LEU A 1 1197 ? 15.222 13.931 7.380 1.00 77.50 1197 LEU A C 1
ATOM 9426 O O . LEU A 1 1197 ? 15.721 15.055 7.410 1.00 77.50 1197 LEU A O 1
ATOM 9430 N N . GLY A 1 1198 ? 15.948 12.873 6.995 1.00 76.31 1198 GLY A N 1
ATOM 9431 C CA . GLY A 1 1198 ? 17.361 12.975 6.599 1.00 76.31 1198 GLY A CA 1
ATOM 9432 C C . GLY A 1 1198 ? 17.547 13.833 5.349 1.00 76.31 1198 GLY A C 1
ATOM 9433 O O . GLY A 1 1198 ? 18.475 14.638 5.261 1.00 76.31 1198 GLY A O 1
ATOM 9434 N N . THR A 1 1199 ? 16.583 13.746 4.430 1.00 74.06 1199 THR A N 1
ATOM 9435 C CA . THR A 1 1199 ? 16.510 14.613 3.250 1.00 74.06 1199 THR A CA 1
ATOM 9436 C C . THR A 1 1199 ? 16.254 16.065 3.629 1.00 74.06 1199 THR A C 1
ATOM 9438 O O . THR A 1 1199 ? 16.952 16.946 3.133 1.00 74.06 1199 THR A O 1
ATOM 9441 N N . GLN A 1 1200 ? 15.281 16.343 4.502 1.00 76.88 1200 GLN A N 1
ATOM 9442 C CA . GLN A 1 1200 ? 14.968 17.717 4.914 1.00 76.88 1200 GLN A CA 1
ATOM 9443 C C . GLN A 1 1200 ? 16.168 18.378 5.609 1.00 76.88 1200 GLN A C 1
ATOM 9445 O O . GLN A 1 1200 ? 16.534 19.508 5.262 1.00 76.88 1200 GLN A O 1
ATOM 9450 N N . ALA A 1 1201 ? 16.856 17.640 6.484 1.00 78.12 1201 ALA A N 1
ATOM 9451 C CA . ALA A 1 1201 ? 18.100 18.069 7.116 1.00 78.12 1201 ALA A CA 1
ATOM 9452 C C . ALA A 1 1201 ? 19.227 18.353 6.100 1.00 78.12 1201 ALA A C 1
ATOM 9454 O O . ALA A 1 1201 ? 19.943 19.350 6.239 1.00 78.12 1201 ALA A O 1
ATOM 9455 N N . TRP A 1 1202 ? 19.367 17.537 5.048 1.00 78.69 1202 TRP A N 1
ATOM 9456 C CA . TRP A 1 1202 ? 20.351 17.785 3.991 1.00 78.69 1202 TRP A CA 1
ATOM 9457 C C . TRP A 1 1202 ? 19.976 18.955 3.068 1.00 78.69 1202 TRP A C 1
ATOM 9459 O O . TRP A 1 1202 ? 20.835 19.796 2.804 1.00 78.69 1202 TRP A O 1
ATOM 9469 N N . ILE A 1 1203 ? 18.720 19.088 2.618 1.00 74.12 1203 ILE A N 1
ATOM 9470 C CA . ILE A 1 1203 ? 18.292 20.223 1.772 1.00 74.12 1203 ILE A CA 1
ATOM 9471 C C . ILE A 1 1203 ? 18.530 21.542 2.518 1.00 74.12 1203 ILE A C 1
ATOM 9473 O O . ILE A 1 1203 ? 19.026 22.511 1.942 1.00 74.12 1203 ILE A O 1
ATOM 9477 N N . ARG A 1 1204 ? 18.266 21.563 3.829 1.00 80.12 1204 ARG A N 1
ATOM 9478 C CA . ARG A 1 1204 ? 18.568 22.698 4.708 1.00 80.12 1204 ARG A CA 1
ATOM 9479 C C . ARG A 1 1204 ? 20.059 23.061 4.727 1.00 80.12 1204 ARG A C 1
ATOM 9481 O O . ARG A 1 1204 ? 20.382 24.242 4.827 1.00 80.12 1204 ARG A O 1
ATOM 9488 N N . SER A 1 1205 ? 20.965 22.090 4.566 1.00 80.06 1205 SER A N 1
ATOM 9489 C CA . SER A 1 1205 ? 22.415 22.338 4.459 1.00 80.06 1205 SER A CA 1
ATOM 9490 C C . SER A 1 1205 ? 22.831 23.070 3.172 1.00 80.06 1205 SER A C 1
ATOM 9492 O O . SER A 1 1205 ? 23.890 23.695 3.150 1.00 80.06 1205 SER A O 1
ATOM 9494 N N . LEU A 1 1206 ? 21.988 23.068 2.127 1.00 77.75 1206 LEU A N 1
ATOM 9495 C CA . LEU A 1 1206 ? 22.214 23.840 0.897 1.00 77.75 1206 LEU A CA 1
ATOM 9496 C C . LEU A 1 1206 ? 21.942 25.344 1.072 1.00 77.75 1206 LEU A C 1
ATOM 9498 O O . LEU A 1 1206 ? 22.378 26.136 0.239 1.00 77.75 1206 LEU A O 1
ATOM 9502 N N . ASN A 1 1207 ? 21.229 25.733 2.138 1.00 83.44 1207 ASN A N 1
ATOM 9503 C CA . ASN A 1 1207 ? 20.869 27.117 2.462 1.00 83.44 1207 ASN A CA 1
ATOM 9504 C C . ASN A 1 1207 ? 20.140 27.856 1.310 1.00 83.44 1207 ASN A C 1
ATOM 9506 O O . ASN A 1 1207 ? 20.469 28.996 0.977 1.00 83.44 1207 ASN A O 1
ATOM 9510 N N . PHE A 1 1208 ? 19.156 27.191 0.696 1.00 80.75 1208 PHE A N 1
ATOM 9511 C CA . PHE A 1 1208 ? 18.236 27.777 -0.291 1.00 80.75 1208 PHE A CA 1
ATOM 9512 C C . PHE A 1 1208 ? 17.005 28.404 0.383 1.00 80.75 1208 PHE A C 1
ATOM 9514 O O . PHE A 1 1208 ? 16.542 27.921 1.420 1.00 80.75 1208 PHE A O 1
ATOM 9521 N N . THR A 1 1209 ? 16.445 29.456 -0.217 1.00 82.31 1209 THR A N 1
ATOM 9522 C CA . THR A 1 1209 ? 15.245 30.143 0.298 1.00 82.31 1209 THR A CA 1
ATOM 9523 C C . THR A 1 1209 ? 13.984 29.370 -0.085 1.00 82.31 1209 THR A C 1
ATOM 9525 O O . THR A 1 1209 ? 13.864 28.937 -1.227 1.00 82.31 1209 THR A O 1
ATOM 9528 N N . ILE A 1 1210 ? 13.015 29.220 0.822 1.00 82.31 1210 ILE A N 1
ATOM 9529 C CA . ILE A 1 1210 ? 11.699 28.631 0.507 1.00 82.31 1210 ILE A CA 1
ATOM 9530 C C . ILE A 1 1210 ? 10.866 29.631 -0.320 1.00 82.31 1210 ILE A C 1
ATOM 9532 O O . ILE A 1 1210 ? 10.859 30.824 -0.017 1.00 82.31 1210 ILE A O 1
ATOM 9536 N N . ILE A 1 1211 ? 10.175 29.148 -1.361 1.00 82.06 1211 ILE A N 1
ATOM 9537 C CA . ILE A 1 1211 ? 9.329 29.953 -2.272 1.00 82.06 1211 ILE A CA 1
ATOM 9538 C C . ILE A 1 1211 ? 7.895 29.414 -2.455 1.00 82.06 1211 ILE A C 1
ATOM 9540 O O . ILE A 1 1211 ? 7.020 30.168 -2.869 1.00 82.06 1211 ILE A O 1
ATOM 9544 N N . ASP A 1 1212 ? 7.650 28.139 -2.141 1.00 78.62 1212 ASP A N 1
ATOM 9545 C CA . ASP A 1 1212 ? 6.323 27.536 -1.924 1.00 78.62 1212 ASP A CA 1
ATOM 9546 C C . ASP A 1 1212 ? 6.472 26.708 -0.644 1.00 78.62 1212 ASP A C 1
ATOM 9548 O O . ASP A 1 1212 ? 7.322 25.815 -0.605 1.00 78.62 1212 ASP A O 1
ATOM 9552 N N . ASP A 1 1213 ? 5.767 27.080 0.423 1.00 81.06 1213 ASP A N 1
ATOM 9553 C CA . ASP A 1 1213 ? 5.991 26.526 1.765 1.00 81.06 1213 ASP A CA 1
ATOM 9554 C C . ASP A 1 1213 ? 5.400 25.111 1.913 1.00 81.06 1213 ASP A C 1
ATOM 9556 O O . ASP A 1 1213 ? 4.681 24.626 1.037 1.00 81.06 1213 ASP A O 1
ATOM 9560 N N . TRP A 1 1214 ? 5.722 24.424 3.010 1.00 79.38 1214 TRP A N 1
ATOM 9561 C CA . TRP A 1 1214 ? 5.294 23.049 3.252 1.00 79.38 1214 TRP A CA 1
ATOM 9562 C C . TRP A 1 1214 ? 3.768 22.911 3.244 1.00 79.38 1214 TRP A C 1
ATOM 9564 O O . TRP A 1 1214 ? 3.073 23.435 4.115 1.00 79.38 1214 TRP A O 1
ATOM 9574 N N . ARG A 1 1215 ? 3.248 22.160 2.270 1.00 84.31 1215 ARG A N 1
ATOM 9575 C CA . ARG A 1 1215 ? 1.810 21.947 2.057 1.00 84.31 1215 ARG A CA 1
ATOM 9576 C C . ARG A 1 1215 ? 1.509 20.545 1.543 1.00 84.31 1215 ARG A C 1
ATOM 9578 O O . ARG A 1 1215 ? 2.371 19.889 0.961 1.00 84.31 1215 ARG A O 1
ATOM 9585 N N . ALA A 1 1216 ? 0.269 20.094 1.703 1.00 79.81 1216 ALA A N 1
ATOM 9586 C CA . ALA A 1 1216 ? -0.202 18.888 1.028 1.00 79.81 1216 ALA A CA 1
ATOM 9587 C C . ALA A 1 1216 ? -0.213 19.074 -0.505 1.00 79.81 1216 ALA A C 1
ATOM 9589 O O . ALA A 1 1216 ? -0.388 20.187 -1.015 1.00 79.81 1216 ALA A O 1
ATOM 9590 N N . TRP A 1 1217 ? -0.063 17.971 -1.240 1.00 81.94 1217 TRP A N 1
ATOM 9591 C CA . TRP A 1 1217 ? -0.353 17.903 -2.672 1.00 81.94 1217 TRP A CA 1
ATOM 9592 C C . TRP A 1 1217 ? -1.371 16.796 -2.961 1.00 81.94 1217 TRP A C 1
ATOM 9594 O O . TRP A 1 1217 ? -1.291 15.689 -2.420 1.00 81.94 1217 TRP A O 1
ATOM 9604 N N . HIS A 1 1218 ? -2.362 17.096 -3.804 1.00 83.19 1218 HIS A N 1
ATOM 9605 C CA . HIS A 1 1218 ? -3.568 16.267 -3.919 1.00 83.19 1218 HIS A CA 1
ATOM 9606 C C . HIS A 1 1218 ? -3.678 15.530 -5.256 1.00 83.19 1218 HIS A C 1
ATOM 9608 O O . HIS A 1 1218 ? -3.374 16.068 -6.325 1.00 83.19 1218 HIS A O 1
ATOM 9614 N N . LEU A 1 1219 ? -4.203 14.306 -5.212 1.00 80.50 1219 LEU A N 1
ATOM 9615 C CA . LEU A 1 1219 ? -4.623 13.522 -6.373 1.00 80.50 1219 LEU A CA 1
ATOM 9616 C C . LEU A 1 1219 ? -6.045 13.002 -6.136 1.00 80.50 1219 LEU A C 1
ATOM 9618 O O . LEU A 1 1219 ? -6.329 12.433 -5.088 1.00 80.50 1219 LEU A O 1
ATOM 9622 N N . ASP A 1 1220 ? -6.938 13.213 -7.103 1.00 81.50 1220 ASP A N 1
ATOM 9623 C CA . ASP A 1 1220 ? -8.358 12.822 -7.044 1.00 81.50 1220 ASP A CA 1
ATOM 9624 C C . ASP A 1 1220 ? -9.093 13.290 -5.765 1.00 81.50 1220 ASP A C 1
ATOM 9626 O O . ASP A 1 1220 ? -9.975 12.611 -5.247 1.00 81.50 1220 ASP A O 1
ATOM 9630 N N . GLY A 1 1221 ? -8.714 14.466 -5.248 1.00 70.44 1221 GLY A N 1
ATOM 9631 C CA . GLY A 1 1221 ? -9.271 15.059 -4.025 1.00 70.44 1221 GLY A CA 1
ATOM 9632 C C . GLY A 1 1221 ? -8.648 14.565 -2.713 1.00 70.44 1221 GLY A C 1
ATOM 9633 O O . GLY A 1 1221 ? -9.031 15.054 -1.656 1.00 70.44 1221 GLY A O 1
ATOM 9634 N N . GLN A 1 1222 ? -7.683 13.642 -2.763 1.00 75.44 1222 GLN A N 1
ATOM 9635 C CA . GLN A 1 1222 ? -6.993 13.090 -1.593 1.00 75.44 1222 GLN A CA 1
ATOM 9636 C C . GLN A 1 1222 ? -5.554 13.591 -1.488 1.00 75.44 1222 GLN A C 1
ATOM 9638 O O . GLN A 1 1222 ? -4.872 13.712 -2.505 1.00 75.44 1222 GLN A O 1
ATOM 9643 N N . ALA A 1 1223 ? -5.071 13.834 -0.266 1.00 75.56 1223 ALA A N 1
ATOM 9644 C CA . ALA A 1 1223 ? -3.663 14.137 -0.017 1.00 75.56 1223 ALA A CA 1
ATOM 9645 C C . ALA A 1 1223 ? -2.791 12.926 -0.402 1.00 75.56 1223 ALA A C 1
ATOM 9647 O O . ALA A 1 1223 ? -2.857 11.860 0.218 1.00 75.56 1223 ALA A O 1
ATOM 9648 N N . ALA A 1 1224 ? -1.994 13.090 -1.459 1.00 78.44 1224 ALA A N 1
ATOM 9649 C CA . ALA A 1 1224 ? -1.088 12.070 -1.982 1.00 78.44 1224 ALA A CA 1
ATOM 9650 C C . ALA A 1 1224 ? 0.287 12.107 -1.295 1.00 78.44 1224 ALA A C 1
ATOM 9652 O O . ALA A 1 1224 ? 1.007 11.110 -1.328 1.00 78.44 1224 ALA A O 1
ATOM 9653 N N . GLY A 1 1225 ? 0.613 13.226 -0.650 1.00 80.88 1225 GLY A N 1
ATOM 9654 C CA . GLY A 1 1225 ? 1.805 13.475 0.153 1.00 80.88 1225 GLY A CA 1
ATOM 9655 C C . GLY A 1 1225 ? 1.924 14.969 0.459 1.00 80.88 1225 GLY A C 1
ATOM 9656 O O . GLY A 1 1225 ? 0.961 15.720 0.278 1.00 80.88 1225 GLY A O 1
ATOM 9657 N N . PHE A 1 1226 ? 3.109 15.403 0.878 1.00 81.06 1226 PHE A N 1
ATOM 9658 C CA . PHE A 1 1226 ? 3.433 16.800 1.181 1.00 81.06 1226 PHE A CA 1
ATOM 9659 C C . PHE A 1 1226 ? 4.576 17.295 0.287 1.00 81.06 1226 PHE A C 1
ATOM 9661 O O . PHE A 1 1226 ? 5.306 16.485 -0.278 1.00 81.06 1226 PHE A O 1
ATOM 9668 N N . THR A 1 1227 ? 4.684 18.606 0.075 1.00 82.50 1227 THR A N 1
ATOM 9669 C CA . THR A 1 1227 ? 5.629 19.231 -0.863 1.00 82.50 1227 THR A CA 1
ATOM 9670 C C . THR A 1 1227 ? 6.091 20.604 -0.374 1.00 82.50 1227 THR A C 1
ATOM 9672 O O . THR A 1 1227 ? 5.364 21.290 0.338 1.00 82.50 1227 THR A O 1
ATOM 9675 N N . VAL A 1 1228 ? 7.286 21.015 -0.804 1.00 79.81 1228 VAL A N 1
ATOM 9676 C CA . VAL A 1 1228 ? 7.886 22.346 -0.594 1.00 79.81 1228 VAL A CA 1
ATOM 9677 C C . VAL A 1 1228 ? 8.764 22.701 -1.804 1.00 79.81 1228 VAL A C 1
ATOM 9679 O O . VAL A 1 1228 ? 9.346 21.814 -2.441 1.00 79.81 1228 VAL A O 1
ATOM 9682 N N . MET A 1 1229 ? 8.862 23.983 -2.161 1.00 78.25 1229 MET A N 1
ATOM 9683 C CA . MET A 1 1229 ? 9.742 24.470 -3.232 1.00 78.25 1229 MET A CA 1
ATOM 9684 C C . MET A 1 1229 ? 10.708 25.535 -2.726 1.00 78.25 1229 MET A C 1
ATOM 9686 O O . MET A 1 1229 ? 10.359 26.370 -1.894 1.00 78.25 1229 MET A O 1
ATOM 9690 N N . TYR A 1 1230 ? 11.904 25.541 -3.307 1.00 79.75 1230 TYR A N 1
ATOM 9691 C CA . TYR A 1 1230 ? 12.986 26.460 -2.982 1.00 79.75 1230 TYR A CA 1
ATOM 9692 C C . TYR A 1 1230 ? 13.415 27.274 -4.207 1.00 79.75 1230 TYR A C 1
ATOM 9694 O O . TYR A 1 1230 ? 13.169 26.894 -5.361 1.00 79.75 1230 TYR A O 1
ATOM 9702 N N . ASP A 1 1231 ? 14.115 28.379 -3.956 1.00 63.28 1231 ASP A N 1
ATOM 9703 C CA . ASP A 1 1231 ? 14.884 29.069 -4.981 1.00 63.28 1231 ASP A CA 1
ATOM 9704 C C . ASP A 1 1231 ? 15.924 28.133 -5.635 1.00 63.28 1231 ASP A C 1
ATOM 9706 O O . ASP A 1 1231 ? 16.161 26.993 -5.226 1.00 63.28 1231 ASP A O 1
ATOM 9710 N N . ASN A 1 1232 ? 16.469 28.568 -6.771 1.00 65.81 1232 ASN A N 1
ATOM 9711 C CA . ASN A 1 1232 ? 17.344 27.751 -7.622 1.00 65.81 1232 ASN A CA 1
ATOM 9712 C C . ASN A 1 1232 ? 16.681 26.476 -8.216 1.00 65.81 1232 ASN A C 1
ATOM 9714 O O . ASN A 1 1232 ? 17.371 25.612 -8.755 1.00 65.81 1232 ASN A O 1
ATOM 9718 N N . ASN A 1 1233 ? 15.341 26.413 -8.241 1.00 67.81 1233 ASN A N 1
ATOM 9719 C CA . ASN A 1 1233 ? 14.515 25.379 -8.891 1.00 67.81 1233 ASN A CA 1
ATOM 9720 C C . ASN A 1 1233 ? 14.566 23.971 -8.260 1.00 67.81 1233 ASN A C 1
ATOM 9722 O O . ASN A 1 1233 ? 14.502 22.967 -8.985 1.00 67.81 1233 ASN A O 1
ATOM 9726 N N . LEU A 1 1234 ? 14.648 23.888 -6.930 1.00 75.94 1234 LEU A N 1
ATOM 9727 C CA . LEU A 1 1234 ? 14.520 22.633 -6.185 1.00 75.94 1234 LEU A CA 1
ATOM 9728 C C . LEU A 1 1234 ? 13.085 22.462 -5.663 1.00 75.94 1234 LEU A C 1
ATOM 9730 O O . LEU A 1 1234 ? 12.515 23.371 -5.067 1.00 75.94 1234 LEU A O 1
ATOM 9734 N N . THR A 1 1235 ? 12.505 21.283 -5.874 1.00 75.25 1235 THR A N 1
ATOM 9735 C CA . THR A 1 1235 ? 11.257 20.839 -5.230 1.00 75.25 1235 THR A CA 1
ATOM 9736 C C . THR A 1 1235 ? 11.569 19.626 -4.358 1.00 75.25 1235 THR A C 1
ATOM 9738 O O . THR A 1 1235 ? 12.410 18.814 -4.730 1.00 75.25 1235 THR A O 1
ATOM 9741 N N . PHE A 1 1236 ? 10.896 19.474 -3.224 1.00 80.12 1236 PHE A N 1
ATOM 9742 C CA . PHE A 1 1236 ? 10.924 18.255 -2.416 1.00 80.12 1236 PHE A CA 1
ATOM 9743 C C . PHE A 1 1236 ? 9.491 17.795 -2.153 1.00 80.12 1236 PHE A C 1
ATOM 9745 O O . PHE A 1 1236 ? 8.628 18.642 -1.932 1.00 80.12 1236 PHE A O 1
ATOM 9752 N N . ALA A 1 1237 ? 9.233 16.483 -2.212 1.00 80.25 1237 ALA A N 1
ATOM 9753 C CA . ALA A 1 1237 ? 7.899 15.928 -2.006 1.00 80.25 1237 ALA A CA 1
ATOM 9754 C C . ALA A 1 1237 ? 7.910 14.486 -1.472 1.00 80.25 1237 ALA A C 1
ATOM 9756 O O . ALA A 1 1237 ? 8.715 13.660 -1.906 1.00 80.25 1237 ALA A O 1
ATOM 9757 N N . THR A 1 1238 ? 6.964 14.182 -0.582 1.00 79.12 1238 THR A N 1
ATOM 9758 C CA . THR A 1 1238 ? 6.705 12.847 -0.020 1.00 79.12 1238 THR A CA 1
ATOM 9759 C C . THR A 1 1238 ? 5.562 12.129 -0.750 1.00 79.12 1238 THR A C 1
ATOM 9761 O O . THR A 1 1238 ? 4.793 12.748 -1.495 1.00 79.12 1238 THR A O 1
ATOM 9764 N N . LEU A 1 1239 ? 5.440 10.815 -0.533 1.00 74.75 1239 LEU A N 1
ATOM 9765 C CA . LEU A 1 1239 ? 4.333 9.976 -0.998 1.00 74.75 1239 LEU A CA 1
ATOM 9766 C C . LEU A 1 1239 ? 3.721 9.182 0.165 1.00 74.75 1239 LEU A C 1
ATOM 9768 O O . LEU A 1 1239 ? 4.386 8.336 0.757 1.00 74.75 1239 LEU A O 1
ATOM 9772 N N . LYS A 1 1240 ? 2.436 9.434 0.452 1.00 78.75 1240 LYS A N 1
ATOM 9773 C CA . LYS A 1 1240 ? 1.736 8.959 1.656 1.00 78.75 1240 LYS A CA 1
ATOM 9774 C C . LYS A 1 1240 ? 1.509 7.443 1.663 1.00 78.75 1240 LYS A C 1
ATOM 9776 O O . LYS A 1 1240 ? 0.885 6.891 0.749 1.00 78.75 1240 LYS A O 1
ATOM 9781 N N . GLY A 1 1241 ? 1.890 6.781 2.749 1.00 71.56 1241 GLY A N 1
ATOM 9782 C CA . GLY A 1 1241 ? 1.706 5.368 3.066 1.00 71.56 1241 GLY A CA 1
ATOM 9783 C C . GLY A 1 1241 ? 2.666 4.406 2.357 1.00 71.56 1241 GLY A C 1
ATOM 9784 O O . GLY A 1 1241 ? 2.182 3.371 1.890 1.00 71.56 1241 GLY A O 1
ATOM 9785 N N . SER A 1 1242 ? 3.937 4.756 2.157 1.00 72.62 1242 SER A N 1
ATOM 9786 C CA . SER A 1 1242 ? 4.904 3.926 1.415 1.00 72.62 1242 SER A CA 1
ATOM 9787 C C . SER A 1 1242 ? 6.314 3.945 2.003 1.00 72.62 1242 SER A C 1
ATOM 9789 O O . SER A 1 1242 ? 6.779 4.997 2.415 1.00 72.62 1242 SER A O 1
ATOM 9791 N N . GLY A 1 1243 ? 7.007 2.800 2.014 1.00 69.06 1243 GLY A N 1
ATOM 9792 C CA . GLY A 1 1243 ? 8.442 2.712 2.337 1.00 69.06 1243 GLY A CA 1
ATOM 9793 C C . GLY A 1 1243 ? 9.356 3.172 1.202 1.00 69.06 1243 GLY A C 1
ATOM 9794 O O . GLY A 1 1243 ? 8.846 3.753 0.257 1.00 69.06 1243 GLY A O 1
ATOM 9795 N N . HIS A 1 1244 ? 10.656 2.827 1.230 1.00 66.31 1244 HIS A N 1
ATOM 9796 C CA . HIS A 1 1244 ? 11.751 3.255 0.314 1.00 66.31 1244 HIS A CA 1
ATOM 9797 C C . HIS A 1 1244 ? 11.480 3.128 -1.203 1.00 66.31 1244 HIS A C 1
ATOM 9799 O O . HIS A 1 1244 ? 12.251 3.559 -2.056 1.00 66.31 1244 HIS A O 1
ATOM 9805 N N . ALA A 1 1245 ? 10.391 2.472 -1.587 1.00 65.50 1245 ALA A N 1
ATOM 9806 C CA . ALA A 1 1245 ? 10.017 2.236 -2.966 1.00 65.50 1245 ALA A CA 1
ATOM 9807 C C . ALA A 1 1245 ? 8.722 2.944 -3.421 1.00 65.50 1245 ALA A C 1
ATOM 9809 O O . ALA A 1 1245 ? 7.930 2.270 -4.084 1.00 65.50 1245 ALA A O 1
ATOM 9810 N N . PRO A 1 1246 ? 8.409 4.230 -3.133 1.00 65.00 1246 PRO A N 1
ATOM 9811 C CA . PRO A 1 1246 ? 7.058 4.738 -3.384 1.00 65.00 1246 PRO A CA 1
ATOM 9812 C C . PRO A 1 1246 ? 6.534 4.694 -4.819 1.00 65.00 1246 PRO A C 1
ATOM 9814 O O . PRO A 1 1246 ? 5.335 4.510 -4.974 1.00 65.00 1246 PRO A O 1
ATOM 9817 N N . ILE A 1 1247 ? 7.338 4.752 -5.886 1.00 70.44 1247 ILE A N 1
ATOM 9818 C CA . ILE A 1 1247 ? 6.807 4.463 -7.236 1.00 70.44 1247 ILE A CA 1
ATOM 9819 C C . ILE A 1 1247 ? 6.392 2.981 -7.355 1.00 70.44 1247 ILE A C 1
ATOM 9821 O O . ILE A 1 1247 ? 5.371 2.684 -7.968 1.00 70.44 1247 ILE A O 1
ATOM 9825 N N . SER A 1 1248 ? 7.096 2.049 -6.706 1.00 69.12 1248 SER A N 1
ATOM 9826 C CA . SER A 1 1248 ? 6.690 0.633 -6.627 1.00 69.12 1248 SER A CA 1
ATOM 9827 C C . SER A 1 1248 ? 5.492 0.385 -5.691 1.00 69.12 1248 SER A C 1
ATOM 9829 O O . SER A 1 1248 ? 4.706 -0.537 -5.922 1.00 69.12 1248 SER A O 1
ATOM 9831 N N . TYR A 1 1249 ? 5.346 1.171 -4.616 1.00 72.69 1249 TYR A N 1
ATOM 9832 C CA . TYR A 1 1249 ? 4.278 1.024 -3.612 1.00 72.69 1249 TYR A CA 1
ATOM 9833 C C . TYR A 1 1249 ? 3.007 1.832 -3.941 1.00 72.69 1249 TYR A C 1
ATOM 9835 O O . TYR A 1 1249 ? 1.895 1.399 -3.632 1.00 72.69 1249 TYR A O 1
ATOM 9843 N N . LYS A 1 1250 ? 3.163 2.989 -4.592 1.00 76.94 1250 LYS A N 1
ATOM 9844 C CA . LYS A 1 1250 ? 2.145 3.988 -4.972 1.00 76.94 1250 LYS A CA 1
ATOM 9845 C C . LYS A 1 1250 ? 2.302 4.420 -6.442 1.00 76.94 1250 LYS A C 1
ATOM 9847 O O . LYS A 1 1250 ? 2.370 5.617 -6.732 1.00 76.94 1250 LYS A O 1
ATOM 9852 N N . PRO A 1 1251 ? 2.303 3.482 -7.412 1.00 79.56 1251 PRO A N 1
ATOM 9853 C CA . PRO A 1 1251 ? 2.606 3.787 -8.814 1.00 79.56 1251 PRO A CA 1
ATOM 9854 C C . PRO A 1 1251 ? 1.666 4.827 -9.442 1.00 79.56 1251 PRO A C 1
ATOM 9856 O O . PRO A 1 1251 ? 2.101 5.616 -10.277 1.00 79.56 1251 PRO A O 1
ATOM 9859 N N . LYS A 1 1252 ? 0.398 4.892 -9.005 1.00 84.88 1252 LYS A N 1
ATOM 9860 C CA . LYS A 1 1252 ? -0.570 5.915 -9.440 1.00 84.88 1252 LYS A CA 1
ATOM 9861 C C . LYS A 1 1252 ? -0.127 7.326 -9.038 1.00 84.88 1252 LYS A C 1
ATOM 9863 O O . LYS A 1 1252 ? -0.090 8.222 -9.878 1.00 84.88 1252 LYS A O 1
ATOM 9868 N N . GLN A 1 1253 ? 0.187 7.518 -7.759 1.00 82.69 1253 GLN A N 1
ATOM 9869 C CA . GLN A 1 1253 ? 0.611 8.803 -7.214 1.00 82.69 1253 GLN A CA 1
ATOM 9870 C C . GLN A 1 1253 ? 1.996 9.192 -7.753 1.00 82.69 1253 GLN A C 1
ATOM 9872 O O . GLN A 1 1253 ? 2.169 10.321 -8.204 1.00 82.69 1253 GLN A O 1
ATOM 9877 N N . GLY A 1 1254 ? 2.937 8.243 -7.820 1.00 79.81 1254 GLY A N 1
ATOM 9878 C CA . GLY A 1 1254 ? 4.252 8.445 -8.434 1.00 79.81 1254 GLY A CA 1
ATOM 9879 C C . GLY A 1 1254 ? 4.161 8.927 -9.885 1.00 79.81 1254 GLY A C 1
ATOM 9880 O O . GLY A 1 1254 ? 4.768 9.936 -10.232 1.00 79.81 1254 GLY A O 1
ATOM 9881 N N . PHE A 1 1255 ? 3.339 8.279 -10.720 1.00 86.81 1255 PHE A N 1
ATOM 9882 C CA . PHE A 1 1255 ? 3.085 8.729 -12.095 1.00 86.81 1255 PHE A CA 1
ATOM 9883 C C . PHE A 1 1255 ? 2.523 10.156 -12.161 1.00 86.81 1255 PHE A C 1
ATOM 9885 O O . PHE A 1 1255 ? 3.001 10.962 -12.958 1.00 86.81 1255 PHE A O 1
ATOM 9892 N N . ALA A 1 1256 ? 1.552 10.500 -11.308 1.00 85.25 1256 ALA A N 1
ATOM 9893 C CA . ALA A 1 1256 ? 0.991 11.851 -11.269 1.00 85.25 1256 ALA A CA 1
ATOM 9894 C C . ALA A 1 1256 ? 2.034 12.912 -10.864 1.00 85.25 1256 ALA A C 1
ATOM 9896 O O . ALA A 1 1256 ? 2.074 13.988 -11.464 1.00 85.25 1256 ALA A O 1
ATOM 9897 N N . MET A 1 1257 ? 2.900 12.599 -9.894 1.00 82.06 1257 MET A N 1
ATOM 9898 C CA . MET A 1 1257 ? 3.994 13.470 -9.453 1.00 82.06 1257 MET A CA 1
ATOM 9899 C C . MET A 1 1257 ? 5.022 13.694 -10.575 1.00 82.06 1257 MET A C 1
ATOM 9901 O O . MET A 1 1257 ? 5.347 14.837 -10.906 1.00 82.06 1257 MET A O 1
ATOM 9905 N N . GLY A 1 1258 ? 5.473 12.609 -11.216 1.00 77.81 1258 GLY A N 1
ATOM 9906 C CA . GLY A 1 1258 ? 6.385 12.654 -12.361 1.00 77.81 1258 GLY A CA 1
ATOM 9907 C C . GLY A 1 1258 ? 5.813 13.459 -13.529 1.00 77.81 1258 GLY A C 1
ATOM 9908 O O . GLY A 1 1258 ? 6.489 14.335 -14.071 1.00 77.81 1258 GLY A O 1
ATOM 9909 N N . GLN A 1 1259 ? 4.537 13.236 -13.861 1.00 82.88 1259 GLN A N 1
ATOM 9910 C CA . GLN A 1 1259 ? 3.842 13.972 -14.915 1.00 82.88 1259 GLN A CA 1
ATOM 9911 C C . GLN A 1 1259 ? 3.765 15.475 -14.623 1.00 82.88 1259 GLN A C 1
ATOM 9913 O O . GLN A 1 1259 ? 4.114 16.272 -15.493 1.00 82.88 1259 GLN A O 1
ATOM 9918 N N . ARG A 1 1260 ? 3.343 15.882 -13.415 1.00 82.88 1260 ARG A N 1
ATOM 9919 C CA . ARG A 1 1260 ? 3.267 17.306 -13.033 1.00 82.88 1260 ARG A CA 1
ATOM 9920 C C . ARG A 1 1260 ? 4.636 17.980 -13.138 1.00 82.88 1260 ARG A C 1
ATOM 9922 O O . ARG A 1 1260 ? 4.743 19.037 -13.759 1.00 82.88 1260 ARG A O 1
ATOM 9929 N N . TRP A 1 1261 ? 5.690 17.340 -12.627 1.00 78.94 1261 TRP A N 1
ATOM 9930 C CA . TRP A 1 1261 ? 7.045 17.892 -12.673 1.00 78.94 1261 TRP A CA 1
ATOM 9931 C C . TRP A 1 1261 ? 7.591 18.029 -14.102 1.00 78.94 1261 TRP A C 1
ATOM 9933 O O . TRP A 1 1261 ? 8.176 19.072 -14.410 1.00 78.94 1261 TRP A O 1
ATOM 9943 N N . LEU A 1 1262 ? 7.382 17.038 -14.980 1.00 74.56 1262 LEU A N 1
ATOM 9944 C CA . LEU A 1 1262 ? 7.779 17.102 -16.397 1.00 74.56 1262 LEU A CA 1
ATOM 9945 C C . LEU A 1 1262 ? 7.005 18.194 -17.154 1.00 74.56 1262 LEU A C 1
ATOM 9947 O O . LEU A 1 1262 ? 7.620 19.023 -17.824 1.00 74.56 1262 LEU A O 1
ATOM 9951 N N . ASP A 1 1263 ? 5.686 18.272 -16.951 1.00 78.25 1263 ASP A N 1
ATOM 9952 C CA . ASP A 1 1263 ? 4.803 19.317 -17.498 1.00 78.25 1263 ASP A CA 1
ATOM 9953 C C . ASP A 1 1263 ? 5.086 20.729 -16.921 1.00 78.25 1263 ASP A C 1
ATOM 9955 O O . ASP A 1 1263 ? 4.430 21.696 -17.313 1.00 78.25 1263 ASP A O 1
ATOM 9959 N N . ARG A 1 1264 ? 6.037 20.867 -15.979 1.00 73.75 1264 ARG A N 1
ATOM 9960 C CA . ARG A 1 1264 ? 6.356 22.092 -15.210 1.00 73.75 1264 ARG A CA 1
ATOM 9961 C C . ARG A 1 1264 ? 5.174 22.669 -14.415 1.00 73.75 1264 ARG A C 1
ATOM 9963 O O . ARG A 1 1264 ? 5.146 23.863 -14.123 1.00 73.75 1264 ARG A O 1
ATOM 9970 N N . LYS A 1 1265 ? 4.212 21.825 -14.050 1.00 77.19 1265 LYS A N 1
ATOM 9971 C CA . LYS A 1 1265 ? 3.085 22.168 -13.174 1.00 77.19 1265 LYS A CA 1
ATOM 9972 C C . LYS A 1 1265 ? 3.515 22.027 -11.705 1.00 77.19 1265 LYS A C 1
ATOM 9974 O O . LYS A 1 1265 ? 4.385 21.199 -11.420 1.00 77.19 1265 LYS A O 1
ATOM 9979 N N . PRO A 1 1266 ? 2.923 22.796 -10.773 1.00 71.56 1266 PRO A N 1
ATOM 9980 C CA . PRO A 1 1266 ? 3.072 22.518 -9.348 1.00 71.56 1266 PRO A CA 1
ATOM 9981 C C . PRO A 1 1266 ? 2.503 21.132 -9.011 1.00 71.56 1266 PRO A C 1
ATOM 9983 O O . PRO A 1 1266 ? 1.660 20.600 -9.746 1.00 71.56 1266 PRO A O 1
ATOM 9986 N N . LEU A 1 1267 ? 2.973 20.564 -7.898 1.00 72.62 1267 LEU A N 1
ATOM 9987 C CA . LEU A 1 1267 ? 2.347 19.411 -7.249 1.00 72.62 1267 LEU A CA 1
ATOM 9988 C C . LEU A 1 1267 ? 1.085 19.850 -6.508 1.00 72.62 1267 LEU A C 1
ATOM 9990 O O . LEU A 1 1267 ? 1.162 20.859 -5.770 1.00 72.62 1267 LEU A O 1
#

Sequence (1267 aa):
MVLELLTMAAHRVGRCMLLQPPRLATCVLFLLLPLLLPCSASSSVITHLPGFHGRLPFHLETGYVGVDEETGTELFYYFVESERSPSTGPVILWLTGGPGCSGFSGVVFEVGPMKYVLEPYNGSLPRLVYNQYSWTQMASILFLDTPVGSGFSYAHDPKGYNVGDISSSLQVVTFLKKWFNDHPRYLSNHFYVGGSSYAGKVIPIIMKFISEGIEQRQQPLLQGYIVGNPITGSKIDDNFKIPYSHGVGIISDQLYEAAVANCNGDYVTTTNELCAKALNAIDNLMSEVDYGNILDDKCVRATPKPINEVSRSRSLLEDYIRLSEPTSYRYYLSFLWMNNNLTREALKIKKGTVGEWIRCKTGLPYVQDVASSIKYHFDLTTGGYRALVFSGDHDLILPFLSTQAWIRSLNFSIVDEWRAWHVDGQAAGFTILYANNLTFATVKSNKRKPAATLLLDLLTMGSHRHRSAGQCSLVQPPRLITCLLLLLLLLLSPPALPCSASSSSVITHLPGFLGRLPFYLETGYIGIEEKTGTELFYYFVESETNPDTDPLVLWLVGGPRCSAFSGLAYEWLNDHPRYRSHNFYVGGASYAGKVVPVIVQYISEGCGNALQRRFCEPNKPILMSEVSDGNILEDKCVKAAPKPTIDVSASRALLEEYSRLSKPPIRPSMNCASYGYYLSYCWMNDNTTRDALKIKKGTIGEWLRCNRGVFPYAKDIPNALDYHFNLTTRGYRALVMSGDHDLKVPFLSTQAWIRSFNFFIVDDWRAWHVDGQAAGFTITYANNLTFATVKGGSHVATVNKPKESFAMGKRLLQLQPLRTCILFLLLLLLLLPCSASSSVITHLPGFHGRLRFYLETGYVSVDEETGTELFYYFVESERSPSTDPVILWLTGGPLCSGFTALVFEVGPMNFVLAPYNGSLPRLVNNQYSWTKIASIIFLDTPVGSGFSYARDPKGYNVGDISSSLQVVTFLKKWFNDHPSYLSNHFYVGGSSYAGKGYMVGSPLTDPKYDRNSIIPYAHGVGIISDQLYEAAVANCKGDYVNPTNEICANVLNAVDNLMSELDNGDILLDKCAGRLIPKPINGVSSRALLEEYSRLSEPTARPTINCFSYRFYLLNIWMNDKATRDALKIKKGTVGVWTRCNTEVFPYARDVPSTIQYHLNLTTRGYRALLESYSTSYNYYQLSWCSGDHDLMVPFLGTQAWIRSLNFTIIDDWRAWHLDGQAAGFTVMYDNNLTFATLKGSGHAPISYKPKQGFAMGQRWLDRKPL

Organism: Oryza nivara (NCBI:txid4536)

Foldseek 3Di:
DDDDDDDDDDDDDDDDDDDDDDDDDDDDDPPDDDDDDDDAWDKDWFQDFPQEPHGDLWIWMKTWDQLDDVQRWIKIKIKTAASADRLAFAEEEEEEPQPQFFLCCCQAPFAHQKHWDPDQDPPDATHMDTDPLHCSNGYIYMRIQDDANRFLIHTNHLVSLQEELQRRLSSVLSVQLSVCVSVVSQLAYEYEYEYEERCLQNRLNNLVVLVVVVVDPRHHNYFAYEYELYDFLDLLQVLVLLLLCPLLALDDPVLSVQLCVLVVSRLVDRPDDSNVVSSVVSVASCLQADQAFRQDFDDDQPFDDPPPDPPDDPVVVSVNLVPDDPVSNRQVSCQSNSQDPSNCVSSVRDPPGDDGGTRGDPPRNYDHPDNGCLVSVLVVLQVLRAYEYEYECRHSSGHVQSVQVSVVVSVFAWDADWFFDDDPRFGQFIWTDTPSNYIYTYGYDFPVDDSSNSCPVVVVVVPDDDDDDDDDDDDDDDDDDDDDYDDDYDDDYFDDDDDDDFDKDWFQDFPPDDHGDPWTKMWGWDQPDVVVSDIDIDIDTADPPDRVFAEAEAEDEQAPQADPVVQVVQVVPDDDDDDDHYDYYYYYAHNVVLVVLVVVCCVPPTDDDDDDDDDDDDDDDPVVQQADLFFRPFHPKDAFAFDDDDDDDDDDDPPDVVVPDDTQGDQIDPSDPNNVVSVVQVSCQDPRRCVSSVPPPPPDHGDGRHPPPPDDDDCPRPGRLVSVLVCLQVLNADEAEAECRRNNCHVVNVVVSVCVSVFAWPAAWAFFDDPNDRQWTKTAGHSNYIYIYGYSATSPNCNVPVVSVCVVVVCVSVVHDSDDDDDDDDDDDDDDDDDFPKDWFQDFPLEPHGDPWTKIKGWDQLDPVQRWIKIKIKTAAPADRLAFAEEEEEEDDALFFLCVCQAQFQHQKHWDLDPDDPDATHMYTDPLHLSNRYIYMRIQWDANHFLIFTNHLVSLAEELVRRVSSVVSVVVSVCVSVVSCVPYHYWYEYEQHDTFLYAYFAHAAAQLLFVLVLLSSCDSSNLDRPVLSVQLCVQVVSPLPDRPDPSNVVSSVVSVVSCQSADQQFRSFTDWDDDQDDDDDPDDDLVVCLVVSLVVPGRDDQTDSRDPCNRQVSVQSNSQDPSNCVSSVRDPPGDDRGHRGCPSRGDYDHPPNGCLVVVLVRLVVLRAEEDFHFHDDDDDDDAAGAAESRHSRGHSSSVSVSVVVNVFAWDAAWHFDDDPSRGQWIKTATHSRYIYIHGRRGGRHCCSVPVPSVSVVVVCVSVVHDD